Protein AF-Q4A7V7-F1 (afdb_monomer_lite)

Foldseek 3Di:
DDDDDPVVVVVVVCVVCVVVVVVVVVVVVVVVVDPVQQDPVQKAWPDWDWDWDFDDDPNDGPDIDIDIDIDMDGDRPPPDPPVLVVLVVVLLVQVLVLCCVPAVLEDEFEALQDQQQNQPAAWDDDDPPDDDDTGGSVVRRCCVVCVSCVVSVPPRDPPQVKDWAFFAAQSRHTAWIWIWGQRPPARDTDIGTSGRGRHYHYDYDPNQQPDDQVSQKHKHAGKFWFADPLLRDIFIDGWDWDFCQVVDPVSVVLQVVQVVCVVDPQQAEHEPGETETQFKIKIKGQHHPLLQKFKDKPNHTADDDNSMGIDIQGFQQVPDDPVGGDFKIKIKMWGFDADPPPRDGDHTRHMYIYMYGHNNFFWAKDWALLPDDVVPDVVLVLQADQFDADPVRDFDADPVRHTHGRPNYDPQQDNVRRKRKFKWWFFADPDLARRADAQDDPLAPTDTHIAIEIENQFKIAMATDPSRQPADKWKFKFFWDLVAQEHTDTDWDDDPPDPDGDDSHGDTDDHHHDSPRIDGDAGKMKMKIAHQDPVRHGDGHIHIYIYGHHNDDSSDDPVQPRNHPSIGRQCQALNNLLLVCCCCPVVVDDPVRSVPDDPRSSSSSSVVSSSVCCSVVVDDGPLLVLVVVQVLVQVLVVQQADDDDQADKDWDKDAPRSSLVRDDPLLCVLQVADPVGNIGTWIWHFSDCPPNKTWIDTPSCSSVVNPDIRIDHPRHHNVVVCVLLVQADEDELVVLLVVLLVVCCQQCLPDALVRSLVSSSVCSCVSRVDSQKDKDWDDPDSFKTKMFIDGNDSRYDYPDGIDIGGSVSSSVSSQSHYALCVLQPDLEDAQQQALAQVVSVVVVQVCSCVSSVNSDHDPPFKHWPDSCQRNVDNVQSQADADDPVDCPPADWRWIWMGTDSGHHIDTRTYHHYFNDRDQWPAQEQQPDALEEAEAADPDLVRVVVSCQVSVQVSVVVRVDHPPGFWDDDPSVVVVVCVLPDQKDKDWTATPGNSHDYIHIYMYGHPNVVPDPPDDDDDDDDDDDDDDDDDPPPPPPPVVVVVVVVVVVVVVVVVVVVVPPDD

pLDDT: mean 78.78, std 17.67, range [24.0, 97.44]

Secondary structure (DSSP, 8-state):
-----HHHHHHHHHHHHHHHHHHHHHHHHHHHSS-TT--GGGEEEEEEEEEEEEEEETTEEEEEEEEEEEEEEE-----SS-HHHHHHHHHHHHHHHHHHHHHTTEEEEEESS-STTGGGPPPPPS---SS-----HHHHHHHHHHHHHHHHHTSS------EEEEEE-TTS-EEEEEEEEE-TTT--EEEEEEES--EEEEEE-HHHHTS-HHHHEEEEEPEEEEEETTTTEEEEEEPP-EE-GGG-HHHHHHHHHHHHHHTTT---EEEEEEEEESS-EEEEEE--TT--EEEEETTEEPPEETTEEEEEE---TTS--TT----EEEEEEEEEEEPTTT--EEEEEEEEEEEEEE--S---EEEEETT--TTT-HHHHHHH-SB-B-TTSPBPB-TTSPBPBPTT--TTB-TTT--EEEEEEEE--TT-STT------TT-SS-EEEEEEEE-SS-EEEEE-GGGTT--EEEEEEEE-TT-SSS--BPSS--TT--STT-TT-EEE---SSGGGEE---EEEEEEEEEE-TTS-EEEEEEEEEEEESS--TTS-HHHH---TTEEEGGGSHHHHHHHHHHHHTS---HHHHHT--HHHHHHHHHHHHHHHHHHTSS--HHHHHHHHHHHHHHHHHHHH----TT-EEEEEEE-GGGGGTS-HHHHHHTT-BTTTTEEEEEEEEEE-GGGEEEEEETTGGGGT----EEEES---HHHHHHHHTT-EEE--HHHHHHHHHHHHHH-TT--HHHHHHHHHHHHHHHH--TTEEEEEEESSSSEEEEEEEES-TTEEES--EEEEEHHHHHHHHHHH--GGGG-S-SEEE-TT---HHHHHHHHHHHHHHHTTT---BTTTEEES-SHHHHT-TTTTSPEES-TT--TTS-EEEEEEEESSS--EEEEEEE-EES--SPPS-SBGGG----EEEE--SSHHHHHHHHHHHHHHHHHTTT--HHHHBPPP-HHHHHHHHTT-SEEEEEE-BSSTTSBS-EEEEEEEGGGGS---S------------------SSSHHHHHHHHHHHHHHHHHHHHHGGGS--

Structure (mmCIF, N/CA/C/O backbone):
data_AF-Q4A7V7-F1
#
_entry.id   AF-Q4A7V7-F1
#
loop_
_atom_site.group_PDB
_atom_site.id
_atom_site.type_symbol
_atom_site.label_atom_id
_atom_site.label_alt_id
_atom_site.label_comp_id
_atom_site.label_asym_id
_atom_site.label_entity_id
_atom_site.label_seq_id
_atom_site.pdbx_PDB_ins_code
_atom_site.Cartn_x
_atom_site.Cartn_y
_atom_site.Cartn_z
_atom_site.occupancy
_atom_site.B_iso_or_equiv
_atom_site.auth_seq_id
_atom_site.auth_comp_id
_atom_site.auth_asym_id
_atom_site.auth_atom_id
_atom_site.pdbx_PDB_model_num
ATOM 1 N N . MET A 1 1 ? 56.481 29.018 -35.036 1.00 24.80 1 MET A N 1
ATOM 2 C CA . MET A 1 1 ? 55.548 29.163 -36.170 1.00 24.80 1 MET A CA 1
ATOM 3 C C . MET A 1 1 ? 54.684 30.384 -35.885 1.00 24.80 1 MET A C 1
ATOM 5 O O . MET A 1 1 ? 53.950 30.374 -34.905 1.00 24.80 1 MET A O 1
ATOM 9 N N . TYR A 1 2 ? 54.881 31.466 -36.640 1.00 30.19 2 TYR A N 1
ATOM 10 C CA . TYR A 1 2 ? 54.043 32.669 -36.602 1.00 30.19 2 TYR A CA 1
ATOM 11 C C . TYR A 1 2 ? 52.671 32.312 -37.185 1.00 30.19 2 TYR A C 1
ATOM 13 O O . TYR A 1 2 ? 52.621 31.792 -38.295 1.00 30.19 2 TYR A O 1
ATOM 21 N N . ILE A 1 3 ? 51.576 32.587 -36.474 1.00 24.00 3 ILE A N 1
ATOM 22 C CA . ILE A 1 3 ? 50.233 32.568 -37.068 1.00 24.00 3 ILE A CA 1
ATOM 23 C C . ILE A 1 3 ? 49.526 33.865 -36.678 1.00 24.00 3 ILE A C 1
ATOM 25 O O . ILE A 1 3 ? 49.035 34.028 -35.562 1.00 24.00 3 ILE A O 1
ATOM 29 N N . GLN A 1 4 ? 49.498 34.795 -37.632 1.00 31.64 4 GLN A N 1
ATOM 30 C CA . GLN A 1 4 ? 48.499 35.852 -37.709 1.00 31.64 4 GLN A CA 1
ATOM 31 C C . GLN A 1 4 ? 47.147 35.216 -38.061 1.00 31.64 4 GLN A C 1
ATOM 33 O O . GLN A 1 4 ? 46.990 34.643 -39.134 1.00 31.64 4 GLN A O 1
ATOM 38 N N . SER A 1 5 ? 46.146 35.369 -37.196 1.00 28.97 5 SER A N 1
ATOM 39 C CA . SER A 1 5 ? 44.751 35.455 -37.638 1.00 28.97 5 SER A CA 1
ATOM 40 C C . SER A 1 5 ? 44.003 36.369 -36.663 1.00 28.97 5 SER A C 1
ATOM 42 O O . SER A 1 5 ? 43.702 35.991 -35.530 1.00 28.97 5 SER A O 1
ATOM 44 N N . SER A 1 6 ? 43.780 37.612 -37.079 1.00 28.45 6 SER A N 1
ATOM 45 C CA . SER A 1 6 ? 43.196 38.697 -36.279 1.00 28.45 6 SER A CA 1
ATOM 46 C C . SER A 1 6 ? 41.677 38.578 -36.072 1.00 28.45 6 SER A C 1
ATOM 48 O O . SER A 1 6 ? 41.122 39.313 -35.255 1.00 28.45 6 SER A O 1
ATOM 50 N N . ASP A 1 7 ? 41.008 37.636 -36.747 1.00 31.14 7 ASP A N 1
ATOM 51 C CA . ASP A 1 7 ? 39.552 37.440 -36.652 1.00 31.14 7 ASP A CA 1
ATOM 52 C C . ASP A 1 7 ? 39.119 36.324 -35.690 1.00 31.14 7 ASP A C 1
ATOM 54 O O . ASP A 1 7 ? 38.042 36.400 -35.091 1.00 31.14 7 ASP A O 1
ATOM 58 N N . TYR A 1 8 ? 39.965 35.315 -35.456 1.00 28.73 8 TYR A N 1
ATOM 59 C CA . TYR A 1 8 ? 39.674 34.281 -34.456 1.00 28.73 8 TYR A CA 1
ATOM 60 C C . TYR A 1 8 ? 39.905 34.781 -33.028 1.00 28.73 8 TYR A C 1
ATOM 62 O O . TYR A 1 8 ? 39.131 34.427 -32.136 1.00 28.73 8 TYR A O 1
ATOM 70 N N . SER A 1 9 ? 40.891 35.660 -32.807 1.00 31.16 9 SER A N 1
ATOM 71 C CA . SER A 1 9 ? 41.142 36.241 -31.483 1.00 31.16 9 SER A CA 1
ATOM 72 C C . SER A 1 9 ? 40.005 37.152 -31.030 1.00 31.16 9 SER A C 1
ATOM 74 O O . SER A 1 9 ? 39.637 37.087 -29.870 1.00 31.16 9 SER A O 1
ATOM 76 N N . LYS A 1 10 ? 39.360 37.915 -31.926 1.00 30.06 10 LYS A N 1
ATOM 77 C CA . LYS A 1 10 ? 38.232 38.791 -31.562 1.00 30.06 10 LYS A CA 1
ATOM 78 C C . LYS A 1 10 ? 36.984 38.017 -31.139 1.00 30.06 10 LYS A C 1
ATOM 80 O O . LYS A 1 10 ? 36.365 38.385 -30.147 1.00 30.06 10 LYS A O 1
ATOM 85 N N . LYS A 1 11 ? 36.609 36.932 -31.831 1.00 32.69 11 LYS A N 1
ATOM 86 C CA . LYS A 1 11 ? 35.465 36.092 -31.411 1.00 32.69 11 LYS A CA 1
ATOM 87 C C . LYS A 1 11 ? 35.755 35.318 -30.121 1.00 32.69 11 LYS A C 1
ATOM 89 O O . LYS A 1 11 ? 34.858 35.198 -29.288 1.00 32.69 11 LYS A O 1
ATOM 94 N N . TYR A 1 12 ? 36.992 34.856 -29.925 1.00 34.94 12 TYR A N 1
ATOM 95 C CA . TYR A 1 12 ? 37.425 34.232 -28.670 1.00 34.94 12 TYR A CA 1
ATOM 96 C C . TYR A 1 12 ? 37.550 35.234 -27.518 1.00 34.94 12 TYR A C 1
ATOM 98 O O . TYR A 1 12 ? 37.150 34.903 -26.408 1.00 34.94 12 TYR A O 1
ATOM 106 N N . ASP A 1 13 ? 38.009 36.462 -27.765 1.00 33.41 13 ASP A N 1
ATOM 107 C CA . ASP A 1 13 ? 38.054 37.536 -26.770 1.00 33.41 13 ASP A CA 1
ATOM 108 C C . ASP A 1 13 ? 36.654 37.996 -26.396 1.00 33.41 13 ASP A C 1
ATOM 110 O O . ASP A 1 13 ? 36.409 38.234 -25.223 1.00 33.41 13 ASP A O 1
ATOM 114 N N . ILE A 1 14 ? 35.712 38.071 -27.343 1.00 36.62 14 ILE A N 1
ATOM 115 C CA . ILE A 1 14 ? 34.296 38.353 -27.057 1.00 36.62 14 ILE A CA 1
ATOM 116 C C . ILE A 1 14 ? 33.673 37.209 -26.245 1.00 36.62 14 ILE A C 1
ATOM 118 O O . ILE A 1 14 ? 32.907 37.469 -25.321 1.00 36.62 14 ILE A O 1
ATOM 122 N N . PHE A 1 15 ? 34.022 35.950 -26.533 1.00 38.56 15 PHE A N 1
ATOM 123 C CA . PHE A 1 15 ? 33.577 34.783 -25.764 1.00 38.56 15 PHE A CA 1
ATOM 124 C C . PHE A 1 15 ? 34.173 34.764 -24.349 1.00 38.56 15 PHE A C 1
ATOM 126 O O . PHE A 1 15 ? 33.446 34.573 -23.375 1.00 38.56 15 PHE A O 1
ATOM 133 N N . TYR A 1 16 ? 35.475 35.030 -24.215 1.00 38.84 16 TYR A N 1
ATOM 134 C CA . TYR A 1 16 ? 36.177 35.091 -22.936 1.00 38.84 16 TYR A CA 1
ATOM 135 C C . TYR A 1 16 ? 35.726 36.300 -22.117 1.00 38.84 16 TYR A C 1
ATOM 137 O O . TYR A 1 16 ? 35.453 36.132 -20.935 1.00 38.84 16 TYR A O 1
ATOM 145 N N . LYS A 1 17 ? 35.538 37.482 -22.727 1.00 41.50 17 LYS A N 1
ATOM 146 C CA . LYS A 1 17 ? 34.880 38.639 -22.092 1.00 41.50 17 LYS A CA 1
ATOM 147 C C . LYS A 1 17 ? 33.462 38.294 -21.684 1.00 41.50 17 LYS A C 1
ATOM 149 O O . LYS A 1 17 ? 33.119 38.521 -20.544 1.00 41.50 17 LYS A O 1
ATOM 154 N N . GLY A 1 18 ? 32.659 37.684 -22.550 1.00 43.47 18 GLY A N 1
ATOM 155 C CA . GLY A 1 18 ? 31.271 37.346 -22.239 1.00 43.47 18 GLY A CA 1
ATOM 156 C C . GLY A 1 18 ? 31.139 36.370 -21.067 1.00 43.47 18 GLY A C 1
ATOM 157 O O . GLY A 1 18 ? 30.303 36.573 -20.189 1.00 43.47 18 GLY A O 1
ATOM 158 N N . VAL A 1 19 ? 31.983 35.335 -21.008 1.00 42.47 19 VAL A N 1
ATOM 159 C CA . VAL A 1 19 ? 32.025 34.375 -19.890 1.00 42.47 19 VAL A CA 1
ATOM 160 C C . VAL A 1 19 ? 32.628 35.014 -18.637 1.00 42.47 19 VAL A C 1
ATOM 162 O O . VAL A 1 19 ? 32.078 34.845 -17.552 1.00 42.47 19 VAL A O 1
ATOM 165 N N . LYS A 1 20 ? 33.710 35.788 -18.771 1.00 44.12 20 LYS A N 1
ATOM 166 C CA . LYS A 1 20 ? 34.354 36.523 -17.674 1.00 44.12 20 LYS A CA 1
ATOM 167 C C . LYS A 1 20 ? 33.417 37.564 -17.072 1.00 44.12 20 LYS A C 1
ATOM 169 O O . LYS A 1 20 ? 33.302 37.612 -15.860 1.00 44.12 20 LYS A O 1
ATOM 174 N N . ASP A 1 21 ? 32.720 38.341 -17.885 1.00 48.75 21 ASP A N 1
ATOM 175 C CA . ASP A 1 21 ? 31.777 39.371 -17.458 1.00 48.75 21 ASP A CA 1
ATOM 176 C C . ASP A 1 21 ? 30.540 38.724 -16.835 1.00 48.75 21 ASP A C 1
ATOM 178 O O . ASP A 1 21 ? 30.074 39.190 -15.802 1.00 48.75 21 ASP A O 1
ATOM 182 N N . LYS A 1 22 ? 30.051 37.589 -17.362 1.00 47.59 22 LYS A N 1
ATOM 183 C CA . LYS A 1 22 ? 28.990 36.806 -16.703 1.00 47.59 22 LYS A CA 1
ATOM 184 C C . LYS A 1 22 ? 29.442 36.196 -15.374 1.00 47.59 22 LYS A C 1
ATOM 186 O O . LYS A 1 22 ? 28.662 36.215 -14.430 1.00 47.59 22 LYS A O 1
ATOM 191 N N . LEU A 1 23 ? 30.680 35.709 -15.260 1.00 46.06 23 LEU A N 1
ATOM 192 C CA . LEU A 1 23 ? 31.244 35.197 -14.004 1.00 46.06 23 LEU A CA 1
ATOM 193 C C . LEU A 1 23 ? 31.496 36.320 -12.993 1.00 46.06 23 LEU A C 1
ATOM 195 O O . LEU A 1 23 ? 31.146 36.175 -11.829 1.00 46.06 23 LEU A O 1
ATOM 199 N N . ILE A 1 24 ? 32.048 37.455 -13.426 1.00 49.84 24 ILE A N 1
ATOM 200 C CA . ILE A 1 24 ? 32.233 38.655 -12.601 1.00 49.84 24 ILE A CA 1
ATOM 201 C C . ILE A 1 24 ? 30.874 39.162 -12.130 1.00 49.84 24 ILE A C 1
ATOM 203 O O . ILE A 1 24 ? 30.722 39.420 -10.944 1.00 49.84 24 ILE A O 1
ATOM 207 N N . ASN A 1 25 ? 29.876 39.237 -13.012 1.00 49.22 25 ASN A N 1
ATOM 208 C CA . ASN A 1 25 ? 28.517 39.625 -12.646 1.00 49.22 25 ASN A CA 1
ATOM 209 C C . ASN A 1 25 ? 27.863 38.599 -11.718 1.00 49.22 25 ASN A C 1
ATOM 211 O O . ASN A 1 25 ? 27.176 39.001 -10.789 1.00 49.22 25 ASN A O 1
ATOM 215 N N . PHE A 1 26 ? 28.109 37.300 -11.899 1.00 48.81 26 PHE A N 1
ATOM 216 C CA . PHE A 1 26 ? 27.651 36.254 -10.984 1.00 48.81 26 PHE A CA 1
ATOM 217 C C . PHE A 1 26 ? 28.272 36.416 -9.589 1.00 48.81 26 PHE A C 1
ATOM 219 O O . PHE A 1 26 ? 27.541 36.528 -8.607 1.00 48.81 26 PHE A O 1
ATOM 226 N N . PHE A 1 27 ? 29.598 36.543 -9.482 1.00 50.28 27 PHE A N 1
ATOM 227 C CA . PHE A 1 27 ? 30.282 36.763 -8.202 1.00 50.28 27 PHE A CA 1
ATOM 228 C C . PHE A 1 27 ? 29.960 38.130 -7.574 1.00 50.28 27 PHE A C 1
ATOM 230 O O . PHE A 1 27 ? 29.838 38.233 -6.355 1.00 50.28 27 PHE A O 1
ATOM 237 N N . ALA A 1 28 ? 29.761 39.174 -8.380 1.00 49.41 28 ALA A N 1
ATOM 238 C CA . ALA A 1 28 ? 29.297 40.480 -7.917 1.00 49.41 28 ALA A CA 1
ATOM 239 C C . ALA A 1 28 ? 27.832 40.429 -7.459 1.00 49.41 28 ALA A C 1
ATOM 241 O O . ALA A 1 28 ? 27.486 41.067 -6.470 1.00 49.41 28 ALA A O 1
ATOM 242 N N . SER A 1 29 ? 26.981 39.633 -8.113 1.00 45.78 29 SER A N 1
ATOM 243 C CA . SER A 1 29 ? 25.596 39.404 -7.688 1.00 45.78 29 SER A CA 1
ATOM 244 C C . SER A 1 29 ? 25.515 38.578 -6.403 1.00 45.78 29 SER A C 1
ATOM 246 O O . SER A 1 29 ? 24.696 38.902 -5.557 1.00 45.78 29 SER A O 1
ATOM 248 N N . LEU A 1 30 ? 26.418 37.609 -6.194 1.00 46.41 30 LEU A N 1
ATOM 249 C CA . LEU A 1 30 ? 26.600 36.891 -4.922 1.00 46.41 30 LEU A CA 1
ATOM 250 C C . LEU A 1 30 ? 27.060 37.821 -3.793 1.00 46.41 30 LEU A C 1
ATOM 252 O O . LEU A 1 30 ? 26.649 37.663 -2.650 1.00 46.41 30 LEU A O 1
ATOM 256 N N . LYS A 1 31 ? 27.905 38.807 -4.114 1.00 43.72 31 LYS A N 1
ATOM 257 C CA . LYS A 1 31 ? 28.346 39.839 -3.167 1.00 43.72 31 LYS A CA 1
ATOM 258 C C . LYS A 1 31 ? 27.239 40.857 -2.852 1.00 43.72 31 LYS A C 1
ATOM 260 O O . LYS A 1 31 ? 27.171 41.347 -1.731 1.00 43.72 31 LYS A O 1
ATOM 265 N N . ASN A 1 32 ? 26.380 41.164 -3.826 1.00 39.84 32 ASN A N 1
ATOM 266 C CA . ASN A 1 32 ? 25.289 42.139 -3.706 1.00 39.84 32 ASN A CA 1
ATOM 267 C C . ASN A 1 32 ? 23.945 41.520 -3.279 1.00 39.84 32 ASN A C 1
ATOM 269 O O . ASN A 1 32 ? 23.017 42.259 -2.944 1.00 39.84 32 ASN A O 1
ATOM 273 N N . SER A 1 33 ? 23.806 40.188 -3.281 1.00 41.38 33 SER A N 1
ATOM 274 C CA . SER A 1 33 ? 22.661 39.498 -2.690 1.00 41.38 33 SER A CA 1
ATOM 275 C C . SER A 1 33 ? 22.769 39.639 -1.176 1.00 41.38 33 SER A C 1
ATOM 277 O O . SER A 1 33 ? 23.473 38.874 -0.524 1.00 41.38 33 SER A O 1
ATOM 279 N N . LYS A 1 34 ? 22.136 40.693 -0.660 1.00 35.31 34 LYS A N 1
ATOM 280 C CA . LYS A 1 34 ? 22.097 41.133 0.738 1.00 35.31 34 LYS A CA 1
ATOM 281 C C . LYS A 1 34 ? 22.067 39.973 1.744 1.00 35.31 34 LYS A C 1
ATOM 283 O O . LYS A 1 34 ? 21.003 39.487 2.106 1.00 35.31 34 LYS A O 1
ATOM 288 N N . ASN A 1 35 ? 23.241 39.580 2.218 1.00 40.31 35 ASN A N 1
ATOM 289 C CA . ASN A 1 35 ? 23.452 38.931 3.503 1.00 40.31 35 ASN A CA 1
ATOM 290 C C . ASN A 1 35 ? 24.679 39.625 4.095 1.00 40.31 35 ASN A C 1
ATOM 292 O O . ASN A 1 35 ? 25.817 39.236 3.849 1.00 40.31 35 ASN A O 1
ATOM 296 N N . GLU A 1 36 ? 24.437 40.714 4.822 1.00 40.16 36 GLU A N 1
ATOM 297 C CA . GLU A 1 36 ? 25.453 41.627 5.370 1.00 40.16 36 GLU A CA 1
ATOM 298 C C . GLU A 1 36 ? 26.390 40.975 6.415 1.00 40.16 36 GLU A C 1
ATOM 300 O O . GLU A 1 36 ? 27.286 41.632 6.932 1.00 40.16 36 GLU A O 1
ATOM 305 N N . ASN A 1 37 ? 26.267 39.666 6.669 1.00 40.72 37 ASN A N 1
ATOM 306 C CA . ASN A 1 37 ? 27.001 38.945 7.716 1.00 40.72 37 ASN A CA 1
ATOM 307 C C . ASN A 1 37 ? 28.133 38.025 7.215 1.00 40.72 37 ASN A C 1
ATOM 309 O O . ASN A 1 37 ? 28.748 37.317 8.013 1.00 40.72 37 ASN A O 1
ATOM 313 N N . TRP A 1 38 ? 28.447 37.991 5.917 1.00 41.75 38 TRP A N 1
ATOM 314 C CA . TRP A 1 38 ? 29.523 37.127 5.413 1.00 41.75 38 TRP A CA 1
ATOM 315 C C . TRP A 1 38 ? 30.890 37.812 5.504 1.00 41.75 38 TRP A C 1
ATOM 317 O O . TRP A 1 38 ? 31.289 38.566 4.616 1.00 41.75 38 TRP A O 1
ATOM 327 N N . LYS A 1 39 ? 31.674 37.498 6.544 1.00 43.84 39 LYS A N 1
ATOM 328 C CA . LYS A 1 39 ? 33.116 37.784 6.514 1.00 43.84 39 LYS A CA 1
ATOM 329 C C . LYS A 1 39 ? 33.767 36.905 5.437 1.00 43.84 39 LYS A C 1
ATOM 331 O O . LYS A 1 39 ? 33.732 35.678 5.522 1.00 43.84 39 LYS A O 1
ATOM 336 N N . LEU A 1 40 ? 34.419 37.532 4.451 1.00 40.91 40 LEU A N 1
ATOM 337 C CA . LEU A 1 40 ? 35.132 36.883 3.330 1.00 40.91 40 LEU A CA 1
ATOM 338 C C . LEU A 1 40 ? 36.132 35.782 3.749 1.00 40.91 40 LEU A C 1
ATOM 340 O O . LEU A 1 40 ? 36.491 34.940 2.928 1.00 40.91 40 LEU A O 1
ATOM 344 N N . ASN A 1 41 ? 36.564 35.766 5.013 1.00 42.16 41 ASN A N 1
ATOM 345 C CA . ASN A 1 41 ? 37.508 34.788 5.555 1.00 42.16 41 ASN A CA 1
ATOM 346 C C . ASN A 1 41 ? 36.915 33.376 5.763 1.00 42.16 41 ASN A C 1
ATOM 348 O O . ASN A 1 41 ? 37.692 32.429 5.867 1.00 42.16 41 ASN A O 1
ATOM 352 N N . ASN A 1 42 ? 35.585 33.204 5.743 1.00 47.56 42 ASN A N 1
ATOM 353 C CA . ASN A 1 42 ? 34.923 31.902 5.956 1.00 47.56 42 ASN A CA 1
ATOM 354 C C . ASN A 1 42 ? 34.318 31.287 4.680 1.00 47.56 42 ASN A C 1
ATOM 356 O O . ASN A 1 42 ? 33.557 30.320 4.739 1.00 47.56 42 ASN A O 1
ATOM 360 N N . PHE A 1 43 ? 34.662 31.837 3.515 1.00 49.53 43 PHE A N 1
ATOM 361 C CA . PHE A 1 43 ? 34.261 31.325 2.209 1.00 49.53 43 PHE A CA 1
ATOM 362 C C . PHE A 1 43 ? 35.359 30.419 1.629 1.00 49.53 43 PHE A C 1
ATOM 364 O O . PHE A 1 43 ? 36.494 30.853 1.409 1.00 49.53 43 PHE A O 1
ATOM 371 N N . ARG A 1 44 ? 35.031 29.157 1.341 1.00 51.44 44 ARG A N 1
ATOM 372 C CA . ARG A 1 44 ? 35.903 28.200 0.651 1.00 51.44 44 ARG A CA 1
ATOM 373 C C . ARG A 1 44 ? 35.232 27.700 -0.621 1.00 51.44 44 ARG A C 1
ATOM 375 O O . ARG A 1 44 ? 34.269 26.947 -0.577 1.00 51.44 44 ARG A O 1
ATOM 382 N N . LEU A 1 45 ? 35.790 28.064 -1.770 1.00 51.44 45 LEU A N 1
ATOM 383 C CA . LEU A 1 45 ? 35.456 27.426 -3.041 1.00 51.44 45 LEU A CA 1
ATOM 384 C C . LEU A 1 45 ? 36.131 26.047 -3.081 1.00 51.44 45 LEU A C 1
ATOM 386 O O . LEU A 1 45 ? 37.356 25.965 -3.094 1.00 51.44 45 LEU A O 1
ATOM 390 N N . HIS A 1 46 ? 35.339 24.979 -3.047 1.00 51.06 46 HIS A N 1
ATOM 391 C CA . HIS A 1 46 ? 35.826 23.599 -3.065 1.00 51.06 46 HIS A CA 1
ATOM 392 C C . HIS A 1 46 ? 36.097 23.103 -4.475 1.00 51.06 46 HIS A C 1
ATOM 394 O O . HIS A 1 46 ? 37.085 22.415 -4.710 1.00 51.06 46 HIS A O 1
ATOM 400 N N . ASN A 1 47 ? 35.200 23.425 -5.402 1.00 51.47 47 ASN A N 1
ATOM 401 C CA . ASN A 1 47 ? 35.289 22.966 -6.774 1.00 51.47 47 ASN A CA 1
ATOM 402 C C . ASN A 1 47 ? 34.718 24.034 -7.704 1.00 51.47 47 ASN A C 1
ATOM 404 O O . ASN A 1 47 ? 33.711 24.662 -7.386 1.00 51.47 47 ASN A O 1
ATOM 408 N N . PHE A 1 48 ? 35.356 24.226 -8.849 1.00 49.84 48 PHE A N 1
ATOM 409 C CA . PHE A 1 48 ? 34.854 25.054 -9.931 1.00 49.84 48 PHE A CA 1
ATOM 410 C C . PHE A 1 48 ? 35.035 24.260 -11.216 1.00 49.84 48 PHE A C 1
ATOM 412 O O . PHE A 1 48 ? 36.160 23.983 -11.627 1.00 49.84 48 PHE A O 1
ATOM 419 N N . GLN A 1 49 ? 33.926 23.859 -11.819 1.00 49.31 49 GLN A N 1
ATOM 420 C CA . GLN A 1 49 ? 33.892 23.087 -13.048 1.00 49.31 49 GLN A CA 1
ATOM 421 C C . GLN A 1 49 ? 33.284 23.936 -14.150 1.00 49.31 49 GLN A C 1
ATOM 423 O O . GLN A 1 49 ? 32.344 24.701 -13.941 1.00 49.31 49 GLN A O 1
ATOM 428 N N . LEU A 1 50 ? 33.839 23.802 -15.347 1.00 47.66 50 LEU A N 1
ATOM 429 C CA . LEU A 1 50 ? 33.362 24.517 -16.513 1.00 47.66 50 LEU A CA 1
ATOM 430 C C . LEU A 1 50 ? 33.208 23.511 -17.648 1.00 47.66 50 LEU A C 1
ATOM 432 O O . LEU A 1 50 ? 34.183 23.062 -18.244 1.00 47.66 50 LEU A O 1
ATOM 436 N N . ASN A 1 51 ? 31.965 23.114 -17.886 1.00 48.12 51 ASN A N 1
ATOM 437 C CA . ASN A 1 51 ? 31.594 22.124 -18.881 1.00 48.12 51 ASN A CA 1
ATOM 438 C C . ASN A 1 51 ? 31.189 22.831 -20.172 1.00 48.12 51 ASN A C 1
ATOM 440 O O . ASN A 1 51 ? 30.340 23.724 -20.170 1.00 48.12 51 ASN A O 1
ATOM 444 N N . PHE A 1 52 ? 31.766 22.403 -21.288 1.00 47.25 52 PHE A N 1
ATOM 445 C CA . PHE A 1 52 ? 31.409 22.895 -22.612 1.00 47.25 52 PHE A CA 1
ATOM 446 C C . PHE A 1 52 ? 30.638 21.808 -23.351 1.00 47.25 52 PHE A C 1
ATOM 448 O O . PHE A 1 52 ? 31.155 20.723 -23.598 1.00 47.25 52 PHE A O 1
ATOM 455 N N . GLN A 1 53 ? 29.399 22.104 -23.714 1.00 52.69 53 GLN A N 1
ATOM 456 C CA . GLN A 1 53 ? 28.615 21.300 -24.640 1.00 52.69 53 GLN A CA 1
ATOM 457 C C . GLN A 1 53 ? 28.605 22.007 -25.986 1.00 52.69 53 GLN A C 1
ATOM 459 O O . GLN A 1 53 ? 28.439 23.225 -26.047 1.00 52.69 53 GLN A O 1
ATOM 464 N N . TYR A 1 54 ? 28.756 21.264 -27.073 1.00 45.66 54 TYR A N 1
ATOM 465 C CA . TYR A 1 54 ? 28.669 21.833 -28.407 1.00 45.66 54 TYR A CA 1
ATOM 466 C C . TYR A 1 54 ? 27.860 20.932 -29.331 1.00 45.66 54 TYR A C 1
ATOM 468 O O . TYR A 1 54 ? 27.870 19.711 -29.205 1.00 45.66 54 TYR A O 1
ATOM 476 N N . THR A 1 55 ? 27.120 21.552 -30.243 1.00 46.94 55 THR A N 1
ATOM 477 C CA . THR A 1 55 ? 26.392 20.860 -31.306 1.00 46.94 55 THR A CA 1
ATOM 478 C C . THR A 1 55 ? 27.153 21.066 -32.598 1.00 46.94 55 THR A C 1
ATOM 480 O O . THR A 1 55 ? 27.433 22.207 -32.971 1.00 46.94 55 THR A O 1
ATOM 483 N N . VAL A 1 56 ? 27.484 19.969 -33.273 1.00 41.34 56 VAL A N 1
ATOM 484 C CA . VAL A 1 56 ? 28.096 19.994 -34.600 1.00 41.34 56 VAL A CA 1
ATOM 485 C C . VAL A 1 56 ? 27.018 19.679 -35.625 1.00 41.34 56 VAL A C 1
ATOM 487 O O . VAL A 1 56 ? 26.327 18.671 -35.508 1.00 41.34 56 VAL A O 1
ATOM 490 N N . LYS A 1 57 ? 26.864 20.545 -36.624 1.00 45.31 57 LYS A N 1
ATOM 491 C CA . LYS A 1 57 ? 26.062 20.272 -37.819 1.00 45.31 57 LYS A CA 1
ATOM 492 C C . LYS A 1 57 ? 26.919 20.602 -39.034 1.00 45.31 57 LYS A C 1
ATOM 494 O O . LYS A 1 57 ? 27.507 21.682 -39.083 1.00 45.31 57 LYS A O 1
ATOM 499 N N . ASN A 1 58 ? 27.018 19.671 -39.979 1.00 52.03 58 ASN A N 1
ATOM 500 C CA . ASN A 1 58 ? 27.857 19.784 -41.178 1.00 52.03 58 ASN A CA 1
ATOM 501 C C . ASN A 1 58 ? 29.311 20.163 -40.824 1.00 52.03 58 ASN A C 1
ATOM 503 O O . ASN A 1 58 ? 29.854 21.140 -41.344 1.00 52.03 58 ASN A O 1
ATOM 507 N N . SER A 1 59 ? 29.903 19.462 -39.850 1.00 40.97 59 SER A N 1
ATOM 508 C CA . SER A 1 59 ? 31.286 19.686 -39.386 1.00 40.97 59 SER A CA 1
ATOM 509 C C . SER A 1 59 ? 31.587 21.092 -38.845 1.00 40.97 59 SER A C 1
ATOM 511 O O . SER A 1 59 ? 32.745 21.453 -38.640 1.00 40.97 59 SER A O 1
ATOM 513 N N . LYS A 1 60 ? 30.557 21.901 -38.575 1.00 40.00 60 LYS A N 1
ATOM 514 C CA . LYS A 1 60 ? 30.676 23.210 -37.930 1.00 40.00 60 LYS A CA 1
ATOM 515 C C . LYS A 1 60 ? 29.985 23.172 -36.582 1.00 40.00 60 LYS A C 1
ATOM 517 O O . LYS A 1 60 ? 28.869 22.672 -36.453 1.00 40.00 60 LYS A O 1
ATOM 522 N N . ILE A 1 61 ? 30.638 23.740 -35.574 1.00 44.38 61 ILE A N 1
ATOM 523 C CA . ILE A 1 61 ? 29.999 23.965 -34.284 1.00 44.38 61 ILE A CA 1
ATOM 524 C C . ILE A 1 61 ? 28.925 25.039 -34.483 1.00 44.38 61 ILE A C 1
ATOM 526 O O . ILE A 1 61 ? 29.239 26.207 -34.703 1.00 44.38 61 ILE A O 1
ATOM 530 N N . THR A 1 62 ? 27.656 24.644 -34.433 1.00 46.28 62 THR A N 1
ATOM 531 C CA . THR A 1 62 ? 26.513 25.552 -34.609 1.00 46.28 62 THR A CA 1
ATOM 532 C C . THR A 1 62 ? 25.998 26.108 -33.292 1.00 46.28 62 THR A C 1
ATOM 534 O O . THR A 1 62 ? 25.319 27.133 -33.276 1.00 46.28 62 THR A O 1
ATOM 537 N N . LYS A 1 63 ? 26.317 25.452 -32.175 1.00 45.12 63 LYS A N 1
ATOM 538 C CA . LYS A 1 63 ? 25.916 25.879 -30.836 1.00 45.12 63 LYS A CA 1
ATOM 539 C C . LYS A 1 63 ? 26.995 25.497 -29.839 1.00 45.12 63 LYS A C 1
ATOM 541 O O . LYS A 1 63 ? 27.456 24.362 -29.856 1.00 45.12 63 LYS A O 1
ATOM 546 N N . ILE A 1 64 ? 27.361 26.423 -28.959 1.00 45.72 64 ILE A N 1
ATOM 547 C CA . ILE A 1 64 ? 28.204 26.164 -27.788 1.00 45.72 64 ILE A CA 1
ATOM 548 C C . ILE A 1 64 ? 27.397 26.579 -26.563 1.00 45.72 64 ILE A C 1
ATOM 550 O O . ILE A 1 64 ? 26.917 27.709 -26.482 1.00 45.72 64 ILE A O 1
ATOM 554 N N . LYS A 1 65 ? 27.225 25.657 -25.622 1.00 47.59 65 LYS A N 1
ATOM 555 C CA . LYS A 1 65 ? 26.633 25.887 -24.309 1.00 47.59 65 LYS A CA 1
ATOM 556 C C . LYS A 1 65 ? 27.733 25.701 -23.272 1.00 47.59 65 LYS A C 1
ATOM 558 O O . LYS A 1 65 ? 28.289 24.617 -23.136 1.00 47.59 65 LYS A O 1
ATOM 563 N N . THR A 1 66 ? 28.029 26.763 -22.538 1.00 47.56 66 THR A N 1
ATOM 564 C CA . THR A 1 66 ? 28.971 26.727 -21.418 1.00 47.56 66 THR A CA 1
ATOM 565 C C . THR A 1 66 ? 28.180 26.625 -20.125 1.00 47.56 66 THR A C 1
ATOM 567 O O . THR A 1 66 ? 27.304 27.451 -19.870 1.00 47.56 66 THR A O 1
ATOM 570 N N . ILE A 1 67 ? 28.485 25.621 -19.316 1.00 49.53 67 ILE A N 1
ATOM 571 C CA . ILE A 1 67 ? 27.910 25.412 -17.991 1.00 49.53 67 ILE A CA 1
ATOM 572 C C . ILE A 1 67 ? 29.049 25.601 -16.995 1.00 49.53 67 ILE A C 1
ATOM 574 O O . ILE A 1 67 ? 29.967 24.790 -16.949 1.00 49.53 67 ILE A O 1
ATOM 578 N N . ALA A 1 68 ? 29.007 26.679 -16.219 1.00 50.44 68 ALA A N 1
ATOM 579 C CA . ALA A 1 68 ? 29.916 26.873 -15.097 1.00 50.44 68 ALA A CA 1
ATOM 580 C C . ALA A 1 68 ? 29.202 26.442 -13.811 1.00 50.44 68 ALA A C 1
ATOM 582 O O . ALA A 1 68 ? 28.111 26.935 -13.523 1.00 50.44 68 ALA A O 1
ATOM 583 N N . SER A 1 69 ? 29.805 25.536 -13.051 1.00 50.50 69 SER A N 1
ATOM 584 C CA . SER A 1 69 ? 29.333 25.095 -11.741 1.00 50.50 69 SER A CA 1
ATOM 585 C C . SER A 1 69 ? 30.415 25.345 -10.698 1.00 50.50 69 SER A C 1
ATOM 587 O O . SER A 1 69 ? 31.604 25.133 -10.928 1.00 50.50 69 SER A O 1
ATOM 589 N N . ALA A 1 70 ? 30.009 25.839 -9.535 1.00 51.53 70 ALA A N 1
ATOM 590 C CA . ALA A 1 70 ? 30.912 26.183 -8.451 1.00 51.53 70 ALA A CA 1
ATOM 591 C C . ALA A 1 70 ? 30.342 25.633 -7.144 1.00 51.53 70 ALA A C 1
ATOM 593 O O . ALA A 1 70 ? 29.268 26.056 -6.721 1.00 51.53 70 ALA A O 1
ATOM 594 N N . ASN A 1 71 ? 31.069 24.729 -6.492 1.00 47.59 71 ASN A N 1
ATOM 595 C CA . ASN A 1 71 ? 30.745 24.271 -5.148 1.00 47.59 71 ASN A CA 1
ATOM 596 C C . ASN A 1 71 ? 31.559 25.096 -4.167 1.00 47.59 71 ASN A C 1
ATOM 598 O O . ASN A 1 71 ? 32.790 25.010 -4.144 1.00 47.59 71 ASN A O 1
ATOM 602 N N . TYR A 1 72 ? 30.879 25.879 -3.344 1.00 54.62 72 TYR A N 1
ATOM 603 C CA . TYR A 1 72 ? 31.498 26.628 -2.264 1.00 54.62 72 TYR A CA 1
ATOM 604 C C . TYR A 1 72 ? 30.881 26.211 -0.930 1.00 54.62 72 TYR A C 1
ATOM 606 O O . TYR A 1 72 ? 29.703 25.872 -0.864 1.00 54.62 72 TYR A O 1
ATOM 614 N N . SER A 1 73 ? 31.672 26.241 0.136 1.00 47.25 73 SER A N 1
ATOM 615 C CA . SER A 1 73 ? 31.152 26.373 1.489 1.00 47.25 73 SER A CA 1
ATOM 616 C C . SER A 1 73 ? 31.355 27.808 1.940 1.00 47.25 73 SER A C 1
ATOM 618 O O . SER A 1 73 ? 32.396 28.421 1.710 1.00 47.25 73 SER A O 1
ATOM 620 N N . ALA A 1 74 ? 30.337 28.360 2.574 1.00 48.78 74 ALA A N 1
ATOM 621 C CA . ALA A 1 74 ? 30.486 29.532 3.407 1.00 48.78 74 ALA A CA 1
ATOM 622 C C . ALA A 1 74 ? 30.101 29.074 4.807 1.00 48.78 74 ALA A C 1
ATOM 624 O O . ALA A 1 74 ? 28.966 28.652 5.024 1.00 48.78 74 ALA A O 1
ATOM 625 N N . GLN A 1 75 ? 31.055 29.080 5.730 1.00 41.84 75 GLN A N 1
ATOM 626 C CA . GLN A 1 75 ? 30.721 28.949 7.139 1.00 41.84 75 GLN A CA 1
ATOM 627 C C . GLN A 1 75 ? 30.268 30.330 7.605 1.00 41.84 75 GLN A C 1
ATOM 629 O O . GLN A 1 75 ? 31.050 31.281 7.604 1.00 41.84 75 GLN A O 1
ATOM 634 N N . GLU A 1 76 ? 29.015 30.461 8.034 1.00 42.12 76 GLU A N 1
ATOM 635 C CA . GLU A 1 76 ? 28.762 31.471 9.057 1.00 42.12 76 GLU A CA 1
ATOM 636 C C . GLU A 1 76 ? 29.727 31.175 10.204 1.00 42.12 76 GLU A C 1
ATOM 638 O O . GLU A 1 76 ? 30.000 30.010 10.508 1.00 42.12 76 GLU A O 1
ATOM 643 N N . GLU A 1 77 ? 30.334 32.220 10.762 1.00 39.12 77 GLU A N 1
ATOM 644 C CA . GLU A 1 77 ? 31.138 32.095 11.969 1.00 39.12 77 GLU A CA 1
ATOM 645 C C . GLU A 1 77 ? 30.173 31.565 13.039 1.00 39.12 77 GLU A C 1
ATOM 647 O O . GLU A 1 77 ? 29.439 32.329 13.662 1.00 39.12 77 GLU A O 1
ATOM 652 N N . VAL A 1 78 ? 30.073 30.236 13.172 1.00 40.69 78 VAL A N 1
ATOM 653 C CA . VAL A 1 78 ? 29.379 29.600 14.282 1.00 40.69 78 VAL A CA 1
ATOM 654 C C . VAL A 1 78 ? 30.265 29.922 15.462 1.00 40.69 78 VAL A C 1
ATOM 656 O O . VAL A 1 78 ? 31.230 29.219 15.759 1.00 40.69 78 VAL A O 1
ATOM 659 N N . ILE A 1 79 ? 29.964 31.066 16.067 1.00 38.28 79 ILE A N 1
ATOM 660 C CA . ILE A 1 79 ? 30.347 31.410 17.420 1.00 38.28 79 ILE A CA 1
ATOM 661 C C . ILE A 1 79 ? 30.143 30.119 18.218 1.00 38.28 79 ILE A C 1
ATOM 663 O O . ILE A 1 79 ? 29.034 29.582 18.248 1.00 38.28 79 ILE A O 1
ATOM 667 N N . SER A 1 80 ? 31.260 29.561 18.698 1.00 45.09 80 SER A N 1
ATOM 668 C CA . SER A 1 80 ? 31.389 28.675 19.859 1.00 45.09 80 SER A CA 1
ATOM 669 C C . SER A 1 80 ? 30.060 28.190 20.438 1.00 45.09 80 SER A C 1
ATOM 671 O O . SER A 1 80 ? 29.324 29.053 20.891 1.00 45.09 80 SER A O 1
ATOM 673 N N . LYS A 1 81 ? 29.779 26.873 20.494 1.00 52.69 81 LYS A N 1
ATOM 674 C CA . LYS A 1 81 ? 28.623 26.288 21.222 1.00 52.69 81 LYS A CA 1
ATOM 675 C C . LYS A 1 81 ? 27.399 27.212 21.231 1.00 52.69 81 LYS A C 1
ATOM 677 O O . LYS A 1 81 ? 27.258 28.034 22.132 1.00 52.69 81 LYS A O 1
ATOM 682 N N . ASN A 1 82 ? 26.526 27.104 20.231 1.00 66.19 82 ASN A N 1
ATOM 683 C CA . ASN A 1 82 ? 25.336 27.947 20.174 1.00 66.19 82 ASN A CA 1
ATOM 684 C C . ASN A 1 82 ? 24.496 27.742 21.447 1.00 66.19 82 ASN A C 1
ATOM 686 O O . ASN A 1 82 ? 23.746 26.776 21.565 1.00 66.19 82 ASN A O 1
ATOM 690 N N . GLU A 1 83 ? 24.646 28.655 22.407 1.00 74.69 83 GLU A N 1
ATOM 691 C CA . GLU A 1 83 ? 24.130 28.510 23.767 1.00 74.69 83 GLU A CA 1
ATOM 692 C C . GLU A 1 83 ? 22.603 28.362 23.765 1.00 74.69 83 GLU A C 1
ATOM 694 O O . GLU A 1 83 ? 22.042 27.659 24.601 1.00 74.69 83 GLU A O 1
ATOM 699 N N . LYS A 1 84 ? 21.922 28.961 22.775 1.00 79.31 84 LYS A N 1
ATOM 700 C CA . LYS A 1 84 ? 20.474 28.816 22.572 1.00 79.31 84 LYS A CA 1
ATOM 701 C C . LYS A 1 84 ? 20.085 27.390 22.173 1.00 79.31 84 LYS A C 1
ATOM 703 O O . LYS A 1 84 ? 19.056 26.905 22.639 1.00 79.31 84 LYS A O 1
ATOM 708 N N . ILE A 1 85 ? 20.892 26.727 21.341 1.00 79.75 85 ILE A N 1
ATOM 709 C CA . ILE A 1 85 ? 20.692 25.326 20.939 1.00 79.75 85 ILE A CA 1
ATOM 710 C C . ILE A 1 85 ? 21.047 24.376 22.079 1.00 79.75 85 ILE A C 1
ATOM 712 O O . ILE A 1 85 ? 20.286 23.454 22.348 1.00 79.75 85 ILE A O 1
ATOM 716 N N . ASP A 1 86 ? 22.136 24.624 22.806 1.00 81.75 86 ASP A N 1
ATOM 717 C CA . ASP A 1 86 ? 22.494 23.811 23.974 1.00 81.75 86 ASP A CA 1
ATOM 718 C C . ASP A 1 86 ? 21.422 23.912 25.075 1.00 81.75 86 ASP A C 1
ATOM 720 O O . ASP A 1 86 ? 21.048 22.899 25.672 1.00 81.75 86 ASP A O 1
ATOM 724 N N . LYS A 1 87 ? 20.874 25.114 25.315 1.00 86.06 87 LYS A N 1
ATOM 725 C CA . LYS A 1 87 ? 19.726 25.330 26.215 1.00 86.06 87 LYS A CA 1
ATOM 726 C C . LYS A 1 87 ? 18.475 24.604 25.728 1.00 86.06 87 LYS A C 1
ATOM 728 O O . LYS A 1 87 ? 17.819 23.955 26.539 1.00 86.06 87 LYS A O 1
ATOM 733 N N . LEU A 1 88 ? 18.175 24.659 24.428 1.00 86.56 88 LEU A N 1
ATOM 734 C CA . LEU A 1 88 ? 17.043 23.941 23.845 1.00 86.56 88 LEU A CA 1
ATOM 735 C C . LEU A 1 88 ? 17.201 22.422 24.000 1.00 86.56 88 LEU A C 1
ATOM 737 O O . LEU A 1 88 ? 16.278 21.761 24.459 1.00 86.56 88 LEU A O 1
ATOM 741 N N . ASN A 1 89 ? 18.366 21.868 23.663 1.00 87.00 89 ASN A N 1
ATOM 742 C CA . ASN A 1 89 ? 18.627 20.432 23.767 1.00 87.00 89 ASN A CA 1
ATOM 743 C C . ASN A 1 89 ? 18.510 19.949 25.216 1.00 87.00 89 ASN A C 1
ATOM 745 O O . ASN A 1 89 ? 17.889 18.919 25.462 1.00 87.00 89 ASN A O 1
ATOM 749 N N . LYS A 1 90 ? 19.039 20.711 26.184 1.00 88.19 90 LYS A N 1
ATOM 750 C CA . LYS A 1 90 ? 18.856 20.422 27.616 1.00 88.19 90 LYS A CA 1
ATOM 751 C C . LYS A 1 90 ? 17.387 20.496 28.032 1.00 88.19 90 LYS A C 1
ATOM 753 O O . LYS A 1 90 ? 16.918 19.619 28.747 1.00 88.19 90 LYS A O 1
ATOM 758 N N . TYR A 1 91 ? 16.660 21.514 27.575 1.00 89.06 91 TYR A N 1
ATOM 759 C CA . TYR A 1 91 ? 15.231 21.671 27.845 1.00 89.06 91 TYR A CA 1
ATOM 760 C C . TYR A 1 91 ? 14.416 20.478 27.318 1.00 89.06 91 TYR A C 1
ATOM 762 O O . TYR A 1 91 ? 13.659 19.871 28.074 1.00 89.06 91 TYR A O 1
ATOM 770 N N . LEU A 1 92 ? 14.624 20.088 26.058 1.00 90.38 92 LEU A N 1
ATOM 771 C CA . LEU A 1 92 ? 13.938 18.953 25.435 1.00 90.38 92 LEU A CA 1
ATOM 772 C C . LEU A 1 92 ? 14.326 17.617 26.081 1.00 90.38 92 LEU A C 1
ATOM 774 O O . LEU A 1 92 ? 13.446 16.806 26.351 1.00 90.38 92 LEU A O 1
ATOM 778 N N . ALA A 1 93 ? 15.607 17.414 26.407 1.00 90.25 93 ALA A N 1
ATOM 779 C CA . ALA A 1 93 ? 16.066 16.220 27.118 1.00 90.25 93 ALA A CA 1
ATOM 780 C C . ALA A 1 93 ? 15.439 16.106 28.517 1.00 90.25 93 ALA A C 1
ATOM 782 O O . ALA A 1 93 ? 15.007 15.026 28.908 1.00 90.25 93 ALA A O 1
ATOM 783 N N . ASN A 1 94 ? 15.315 17.217 29.252 1.00 90.56 94 ASN A N 1
ATOM 784 C CA . ASN A 1 94 ? 14.641 17.232 30.552 1.00 90.56 94 ASN A CA 1
ATOM 785 C C . ASN A 1 94 ? 13.158 16.854 30.431 1.00 90.56 94 ASN A C 1
ATOM 787 O O . ASN A 1 94 ? 12.664 16.065 31.238 1.00 90.56 94 ASN A O 1
ATOM 791 N N . ILE A 1 95 ? 12.457 17.372 29.414 1.00 91.88 95 ILE A N 1
ATOM 792 C CA . ILE A 1 95 ? 11.069 16.978 29.148 1.00 91.88 95 ILE A CA 1
ATOM 793 C C . ILE A 1 95 ? 10.993 15.492 28.792 1.00 91.88 95 ILE A C 1
ATOM 795 O O . ILE A 1 95 ? 10.159 14.792 29.358 1.00 91.88 95 ILE A O 1
ATOM 799 N N . SER A 1 96 ? 11.867 15.003 27.907 1.00 92.75 96 SER A N 1
ATOM 800 C CA . SER A 1 96 ? 11.909 13.595 27.493 1.00 92.75 96 SER A CA 1
ATOM 801 C C . SER A 1 96 ? 12.111 12.658 28.681 1.00 92.75 96 SER A C 1
ATOM 803 O O . SER A 1 96 ? 11.318 11.745 28.890 1.00 92.75 96 SER A O 1
ATOM 805 N N . ASN A 1 97 ? 13.120 12.930 29.510 1.00 92.88 97 ASN A N 1
ATOM 806 C CA . ASN A 1 97 ? 13.429 12.119 30.685 1.00 92.88 97 ASN A CA 1
ATOM 807 C C . ASN A 1 97 ? 12.281 12.149 31.704 1.00 92.88 97 ASN A C 1
ATOM 809 O O . ASN A 1 97 ? 11.942 11.127 32.295 1.00 92.88 97 ASN A O 1
ATOM 813 N N . SER A 1 98 ? 11.648 13.313 31.902 1.00 93.69 98 SER A N 1
ATOM 814 C CA . SER A 1 98 ? 10.481 13.421 32.780 1.00 93.69 98 SER A CA 1
ATOM 815 C C . SER A 1 98 ? 9.266 12.677 32.225 1.00 93.69 98 SER A C 1
ATOM 817 O O . SER A 1 98 ? 8.528 12.070 32.999 1.00 93.69 98 SER A O 1
ATOM 819 N N . PHE A 1 99 ? 9.057 12.713 30.908 1.00 94.50 99 PHE A N 1
ATOM 820 C CA . PHE A 1 99 ? 7.979 11.992 30.238 1.00 94.50 99 PHE A CA 1
ATOM 821 C C . PHE A 1 99 ? 8.151 10.480 30.410 1.00 94.50 99 PHE A C 1
ATOM 823 O O . PHE A 1 99 ? 7.221 9.802 30.846 1.00 94.50 99 PHE A O 1
ATOM 830 N N . GLU A 1 100 ? 9.351 9.966 30.132 1.00 93.56 100 GLU A N 1
ATOM 831 C CA . GLU A 1 100 ? 9.680 8.547 30.273 1.00 93.56 100 GLU A CA 1
ATOM 832 C C . GLU A 1 100 ? 9.530 8.077 31.725 1.00 93.56 100 GLU A C 1
ATOM 834 O O . GLU A 1 100 ? 8.864 7.075 31.975 1.00 93.56 100 GLU A O 1
ATOM 839 N N . ALA A 1 101 ? 10.044 8.843 32.692 1.00 93.81 101 ALA A N 1
ATOM 840 C CA . ALA A 1 101 ? 9.918 8.512 34.109 1.00 93.81 101 ALA A CA 1
ATOM 841 C C . ALA A 1 101 ? 8.465 8.541 34.618 1.00 93.81 101 ALA A C 1
ATOM 843 O O . ALA A 1 101 ? 8.117 7.772 35.512 1.00 93.81 101 ALA A O 1
ATOM 844 N N . HIS A 1 102 ? 7.619 9.433 34.088 1.00 94.69 102 HIS A N 1
ATOM 845 C CA . HIS A 1 102 ? 6.242 9.592 34.562 1.00 94.69 102 HIS A CA 1
ATOM 846 C C . HIS A 1 102 ? 5.264 8.603 33.920 1.00 94.69 102 HIS A C 1
ATOM 848 O O . HIS A 1 102 ? 4.402 8.067 34.613 1.00 94.69 102 HIS A O 1
ATOM 854 N N . PHE A 1 103 ? 5.384 8.368 32.611 1.00 94.31 103 PHE A N 1
ATOM 855 C CA . PHE A 1 103 ? 4.432 7.550 31.857 1.00 94.31 103 PHE A CA 1
ATOM 856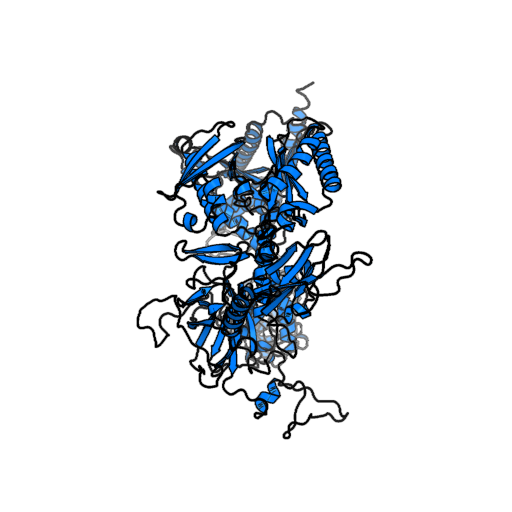 C C . PHE A 1 103 ? 4.969 6.165 31.484 1.00 94.31 103 PHE A C 1
ATOM 858 O O . PHE A 1 103 ? 4.177 5.260 31.253 1.00 94.31 103 PHE A O 1
ATOM 865 N N . ASN A 1 104 ? 6.289 5.965 31.403 1.00 91.44 104 ASN A N 1
ATOM 866 C CA . ASN A 1 104 ? 6.909 4.674 31.076 1.00 91.44 104 ASN A CA 1
ATOM 867 C C . ASN A 1 104 ? 6.242 3.954 29.875 1.00 91.44 104 ASN A C 1
ATOM 869 O O . ASN A 1 104 ? 5.806 2.805 29.964 1.00 91.44 104 ASN A O 1
ATOM 873 N N . ASN A 1 105 ? 6.098 4.672 28.753 1.00 89.06 105 ASN A N 1
ATOM 874 C CA . ASN A 1 105 ? 5.430 4.217 27.522 1.00 89.06 105 ASN A CA 1
ATOM 875 C C . ASN A 1 105 ? 3.945 3.812 27.659 1.00 89.06 105 ASN A C 1
ATOM 877 O O . ASN A 1 105 ? 3.409 3.109 26.796 1.00 89.06 105 ASN A O 1
ATOM 881 N N . LYS A 1 106 ? 3.250 4.260 28.712 1.00 94.19 106 LYS A N 1
ATOM 882 C CA . LYS A 1 106 ? 1.840 3.944 28.957 1.00 94.19 106 LYS A CA 1
ATOM 883 C C . LYS A 1 106 ? 1.068 5.121 29.569 1.00 94.19 106 LYS A C 1
ATOM 885 O O . LYS A 1 106 ? 1.485 5.721 30.551 1.00 94.19 106 LYS A O 1
ATOM 890 N N . PHE A 1 107 ? -0.105 5.424 29.024 1.00 95.06 107 PHE A N 1
ATOM 891 C CA . PHE A 1 107 ? -1.080 6.318 29.644 1.00 95.06 107 PHE A CA 1
ATOM 892 C C . PHE A 1 107 ? -2.152 5.499 30.357 1.00 95.06 107 PHE A C 1
ATOM 894 O O . PHE A 1 107 ? -2.915 4.785 29.712 1.00 95.06 107 PHE A O 1
ATOM 901 N N . SER A 1 108 ? -2.233 5.635 31.676 1.00 93.44 108 SER A N 1
ATOM 902 C CA . SER A 1 108 ? -3.333 5.090 32.475 1.00 93.44 108 SER A CA 1
ATOM 903 C C . SER A 1 108 ? -4.377 6.186 32.702 1.00 93.44 108 SER A C 1
ATOM 905 O O . SER A 1 108 ? -4.143 7.132 33.455 1.00 93.44 108 SER A O 1
ATOM 907 N N . ILE A 1 109 ? -5.508 6.090 32.000 1.00 94.12 109 ILE A N 1
ATOM 908 C CA . ILE A 1 109 ? -6.516 7.151 31.890 1.00 94.12 109 ILE A CA 1
ATOM 909 C C . ILE A 1 109 ? -7.821 6.676 32.545 1.00 94.12 109 ILE A C 1
ATOM 911 O O . ILE A 1 109 ? -8.360 5.649 32.128 1.00 94.12 109 ILE A O 1
ATOM 915 N N . PRO A 1 110 ? -8.359 7.391 33.551 1.00 93.25 110 PRO A N 1
ATOM 916 C CA . PRO A 1 110 ? -9.678 7.090 34.098 1.00 93.25 110 PRO A CA 1
ATOM 917 C C . PRO A 1 110 ? -10.785 7.199 33.042 1.00 93.25 110 PRO A C 1
ATOM 919 O O . PRO A 1 110 ? -10.687 8.008 32.119 1.00 93.25 110 PRO A O 1
ATOM 922 N N . THR A 1 111 ? -11.848 6.407 33.184 1.00 92.62 111 THR A N 1
ATOM 923 C CA . THR A 1 111 ? -13.013 6.483 32.293 1.00 92.62 111 THR A CA 1
ATOM 924 C C . THR A 1 111 ? -14.334 6.189 33.002 1.00 92.62 111 THR A C 1
ATOM 926 O O . THR A 1 111 ? -14.459 5.197 33.726 1.00 92.62 111 THR A O 1
ATOM 929 N N . ASP A 1 112 ? -15.329 7.042 32.741 1.00 91.69 112 ASP A N 1
ATOM 930 C CA . ASP A 1 112 ? -16.718 6.880 33.193 1.00 91.69 112 ASP A CA 1
ATOM 931 C C . ASP A 1 112 ? -17.603 6.159 32.160 1.00 91.69 112 ASP A C 1
ATOM 933 O O . ASP A 1 112 ? -18.683 5.672 32.495 1.00 91.69 112 ASP A O 1
ATOM 937 N N . THR A 1 113 ? -17.164 6.086 30.899 1.00 87.31 113 THR A N 1
ATOM 938 C CA . THR A 1 113 ? -17.943 5.540 29.770 1.00 87.31 113 THR A CA 1
ATOM 939 C C . THR A 1 113 ? -17.327 4.298 29.132 1.00 87.31 113 THR A C 1
ATOM 941 O O . THR A 1 113 ? -18.031 3.559 28.442 1.00 87.31 113 THR A O 1
ATOM 944 N N . GLY A 1 114 ? -16.045 4.028 29.382 1.00 88.81 114 GLY A N 1
ATOM 945 C CA . GLY A 1 114 ? -15.286 2.928 28.794 1.00 88.81 114 GLY A CA 1
ATOM 946 C C . GLY A 1 114 ? -14.434 3.341 27.580 1.00 88.81 114 GLY A C 1
ATOM 947 O O . GLY A 1 114 ? -14.324 4.524 27.252 1.00 88.81 114 GLY A O 1
ATOM 948 N N . PRO A 1 115 ? -13.813 2.365 26.894 1.00 88.12 115 PRO A N 1
ATOM 949 C CA . PRO A 1 115 ? -12.791 2.586 25.863 1.00 88.12 115 PRO A CA 1
ATOM 950 C C . PRO A 1 115 ? -13.312 2.637 24.413 1.00 88.12 115 PRO A C 1
ATOM 952 O O . PRO A 1 115 ? -12.513 2.801 23.502 1.00 88.12 115 PRO A O 1
ATOM 955 N N . GLU A 1 116 ? -14.615 2.459 24.162 1.00 84.44 116 GLU A N 1
ATOM 956 C CA . GLU A 1 116 ? -15.169 2.166 22.817 1.00 84.44 116 GLU A CA 1
ATOM 957 C C . GLU A 1 116 ? -14.739 3.122 21.690 1.00 84.44 116 GLU A C 1
ATOM 959 O O . GLU A 1 116 ? -14.578 2.682 20.554 1.00 84.44 116 GLU A O 1
ATOM 964 N N . LYS A 1 117 ? -14.544 4.415 21.987 1.00 83.94 117 LYS A N 1
ATOM 965 C CA . LYS A 1 117 ? -14.051 5.428 21.030 1.00 83.94 117 LYS A CA 1
ATOM 966 C C . LYS A 1 117 ? -12.754 6.096 21.501 1.00 83.94 117 LYS A C 1
ATOM 968 O O . LYS A 1 117 ? -12.479 7.245 21.134 1.00 83.94 117 LYS A O 1
ATOM 973 N N . GLY A 1 118 ? -12.005 5.422 22.376 1.00 88.38 118 GLY A N 1
ATOM 974 C CA . GLY A 1 118 ? -10.787 5.934 22.992 1.00 88.38 118 GLY A CA 1
ATOM 975 C C . GLY A 1 118 ? -11.014 7.304 23.631 1.00 88.38 118 GLY A C 1
ATOM 976 O O . GLY A 1 118 ? -11.957 7.507 24.400 1.00 88.38 118 GLY A O 1
ATOM 977 N N . ILE A 1 119 ? -10.188 8.282 23.264 1.00 88.38 119 ILE A N 1
ATOM 978 C CA . ILE A 1 119 ? -10.283 9.653 23.771 1.00 88.38 119 ILE A CA 1
ATOM 979 C C . ILE A 1 119 ? -11.557 10.389 23.333 1.00 88.38 119 ILE A C 1
ATOM 981 O O . ILE A 1 119 ? -11.986 11.326 24.000 1.00 88.38 119 ILE A O 1
ATOM 985 N N . ASN A 1 120 ? -12.182 9.970 22.230 1.00 84.31 120 ASN A N 1
ATOM 986 C CA . ASN A 1 120 ? -13.350 10.637 21.652 1.00 84.31 120 ASN A CA 1
ATOM 987 C C . ASN A 1 120 ? -14.675 10.199 22.288 1.00 84.31 120 ASN A C 1
ATOM 989 O O . ASN A 1 120 ? -15.735 10.648 21.846 1.00 84.31 120 ASN A O 1
ATOM 993 N N . ASN A 1 121 ? -14.639 9.331 23.303 1.00 86.38 121 ASN A N 1
ATOM 994 C CA . ASN A 1 121 ? -15.840 8.978 24.045 1.00 86.38 121 ASN A CA 1
ATOM 995 C C . ASN A 1 121 ? -16.368 10.198 24.819 1.00 86.38 121 ASN A C 1
ATOM 997 O O . ASN A 1 121 ? -15.604 10.817 25.573 1.00 86.38 121 ASN A O 1
ATOM 1001 N N . PRO A 1 122 ? -17.652 10.557 24.627 1.00 84.31 122 PRO A N 1
ATOM 1002 C CA . PRO A 1 122 ? -18.245 11.696 25.306 1.00 84.31 122 PRO A CA 1
ATOM 1003 C C . PRO A 1 122 ? -18.384 11.427 26.808 1.00 84.31 122 PRO A C 1
ATOM 1005 O O . PRO A 1 122 ? -18.202 10.306 27.291 1.00 84.31 122 PRO A O 1
ATOM 1008 N N . GLU A 1 123 ? -18.691 12.487 27.544 1.00 86.38 123 GLU A N 1
ATOM 1009 C CA . GLU A 1 123 ? -19.155 12.385 28.926 1.00 86.38 123 GLU A CA 1
ATOM 1010 C C . GLU A 1 123 ? -20.482 11.595 28.985 1.00 86.38 123 GLU A C 1
ATOM 1012 O O . GLU A 1 123 ? -21.254 11.656 28.022 1.00 86.38 123 GLU A O 1
ATOM 1017 N N . PRO A 1 124 ? -20.754 10.825 30.058 1.00 84.31 124 PRO A N 1
ATOM 1018 C CA . PRO A 1 124 ? -22.032 10.132 30.208 1.00 84.31 124 PRO A CA 1
ATOM 1019 C C . PRO A 1 124 ? -23.228 11.101 30.198 1.00 84.31 124 PRO A C 1
ATOM 1021 O O . PRO A 1 124 ? -23.190 12.142 30.844 1.00 84.31 124 PRO A O 1
ATOM 1024 N N . GLU A 1 125 ? -24.325 10.726 29.536 1.00 71.94 125 GLU A N 1
ATOM 1025 C CA . GLU A 1 125 ? -25.590 11.470 29.606 1.00 71.94 125 GLU A CA 1
ATOM 1026 C C . GLU A 1 125 ? -26.380 11.065 30.870 1.00 71.94 125 GLU A C 1
ATOM 1028 O O . GLU A 1 125 ? -26.718 9.893 31.050 1.00 71.94 125 GLU A O 1
ATOM 1033 N N . GLY A 1 126 ? -26.667 12.018 31.768 1.00 64.31 126 GLY A N 1
ATOM 1034 C CA . GLY A 1 126 ? -27.487 11.798 32.971 1.00 64.31 126 GLY A CA 1
ATOM 1035 C C . GLY A 1 126 ? -27.381 12.930 34.001 1.00 64.31 126 GLY A C 1
ATOM 1036 O O . GLY A 1 126 ? -26.359 13.604 34.081 1.00 64.31 126 GLY A O 1
ATOM 1037 N N . GLN A 1 127 ? -28.442 13.172 34.784 1.00 48.75 127 GLN A N 1
ATOM 1038 C CA . GLN A 1 127 ? -28.424 14.180 35.854 1.00 48.75 127 GLN A CA 1
ATOM 1039 C C . GLN A 1 127 ? -27.390 13.816 36.928 1.00 48.75 127 GLN A C 1
ATOM 1041 O O . GLN A 1 127 ? -27.361 12.677 37.393 1.00 48.75 127 GLN A O 1
ATOM 1046 N N . ASN A 1 128 ? -26.601 14.814 37.345 1.00 48.44 128 ASN A N 1
ATOM 1047 C CA . ASN A 1 128 ? -25.692 14.786 38.494 1.00 48.44 128 ASN A CA 1
ATOM 1048 C C . ASN A 1 128 ? -26.440 14.411 39.784 1.00 48.44 128 ASN A C 1
ATOM 1050 O O . ASN A 1 128 ? -26.804 15.268 40.588 1.00 48.44 128 ASN A O 1
ATOM 1054 N N . SER A 1 129 ? -26.685 13.124 40.006 1.00 49.47 129 SER A N 1
ATOM 1055 C CA . SER A 1 129 ? -27.037 12.624 41.325 1.00 49.47 129 SER A CA 1
ATOM 1056 C C . SER A 1 129 ? -25.735 12.445 42.103 1.00 49.47 129 SER A C 1
ATOM 1058 O O . SER A 1 129 ? -24.979 11.520 41.811 1.00 49.47 129 SER A O 1
ATOM 1060 N N . SER A 1 130 ? -25.508 13.315 43.095 1.00 53.75 130 SER A N 1
ATOM 1061 C CA . SER A 1 130 ? -24.353 13.394 44.016 1.00 53.75 130 SER A CA 1
ATOM 1062 C C . SER A 1 130 ? -23.065 14.024 43.445 1.00 53.75 130 SER A C 1
ATOM 1064 O O . SER A 1 130 ? -22.866 14.042 42.241 1.00 53.75 130 SER A O 1
ATOM 1066 N N . ASN A 1 131 ? -22.228 14.599 44.324 1.00 59.09 131 ASN A N 1
ATOM 1067 C CA . ASN A 1 131 ? -21.030 15.443 44.095 1.00 59.09 131 ASN A CA 1
ATOM 1068 C C . ASN A 1 131 ? -19.877 14.831 43.243 1.00 59.09 131 ASN A C 1
ATOM 1070 O O . ASN A 1 131 ? -18.705 15.094 43.515 1.00 59.09 131 ASN A O 1
ATOM 1074 N N . ILE A 1 132 ? -20.158 13.998 42.243 1.00 66.69 132 ILE A N 1
ATOM 1075 C CA . ILE A 1 132 ? -19.165 13.345 41.384 1.00 66.69 132 ILE A CA 1
ATOM 1076 C C . ILE A 1 132 ? -19.146 14.065 40.031 1.00 66.69 132 ILE A C 1
ATOM 1078 O O . ILE A 1 132 ? -20.107 14.002 39.272 1.00 66.69 132 ILE A O 1
ATOM 1082 N N . GLU A 1 133 ? -18.046 14.759 39.736 1.00 79.62 133 GLU A N 1
ATOM 1083 C CA . GLU A 1 133 ? -17.816 15.426 38.449 1.00 79.62 133 GLU A CA 1
ATOM 1084 C C . GLU A 1 133 ? -17.475 14.369 37.380 1.00 79.62 133 GLU A C 1
ATOM 1086 O O . GLU A 1 133 ? -16.320 13.940 37.279 1.00 79.62 133 GLU A O 1
ATOM 1091 N N . LEU A 1 134 ? -18.489 13.926 36.627 1.00 87.38 134 LEU A N 1
ATOM 1092 C CA . LEU A 1 134 ? -18.328 13.023 35.483 1.00 87.38 134 LEU A CA 1
ATOM 1093 C C . LEU A 1 134 ? -17.542 13.720 34.371 1.00 87.38 134 LEU A C 1
ATOM 1095 O O . LEU A 1 134 ? -17.658 14.929 34.175 1.00 87.38 134 LEU A O 1
ATOM 1099 N N . LYS A 1 135 ? -16.685 12.980 33.662 1.00 90.38 135 LYS A N 1
ATOM 1100 C CA . LYS A 1 135 ? -15.817 13.570 32.631 1.00 90.38 135 LYS A CA 1
ATOM 1101 C C . LYS A 1 135 ? -15.739 12.698 31.389 1.00 90.38 135 LYS A C 1
ATOM 1103 O O . LYS A 1 135 ? -15.729 11.471 31.443 1.00 90.38 135 LYS A O 1
ATOM 1108 N N . SER A 1 136 ? -15.601 13.358 30.240 1.00 90.69 136 SER A N 1
ATOM 1109 C CA . SER A 1 136 ? -15.218 12.683 28.998 1.00 90.69 136 SER A CA 1
ATOM 1110 C C . SER A 1 136 ? -13.807 12.087 29.099 1.00 90.69 136 SER A C 1
ATOM 1112 O O . SER A 1 136 ? -12.946 12.591 29.834 1.00 90.69 136 SER A O 1
ATOM 1114 N N . ASN A 1 137 ? -13.525 11.071 28.281 1.00 92.62 137 ASN A N 1
ATOM 1115 C CA . ASN A 1 137 ? -12.190 10.471 28.200 1.00 92.62 137 ASN A CA 1
ATOM 1116 C C . ASN A 1 137 ? -11.119 11.500 27.794 1.00 92.62 137 ASN A C 1
ATOM 1118 O O . ASN A 1 137 ? -10.001 11.482 28.314 1.00 92.62 137 ASN A O 1
ATOM 1122 N N . LYS A 1 138 ? -11.470 12.447 26.912 1.00 89.94 138 LYS A N 1
ATOM 1123 C CA . LYS A 1 138 ? -10.600 13.563 26.517 1.00 89.94 138 LYS A CA 1
ATOM 1124 C C . LYS A 1 138 ? -10.246 14.465 27.685 1.00 89.94 138 LYS A C 1
ATOM 1126 O O . LYS A 1 138 ? -9.076 14.799 27.853 1.00 89.94 138 LYS A O 1
ATOM 1131 N N . THR A 1 139 ? -11.230 14.816 28.505 1.00 91.69 139 THR A N 1
ATOM 1132 C CA . THR A 1 139 ? -11.019 15.645 29.693 1.00 91.69 139 THR A CA 1
ATOM 1133 C C . THR A 1 139 ? -10.088 14.943 30.682 1.00 91.69 139 THR A C 1
ATOM 1135 O O . THR A 1 139 ? -9.143 15.562 31.170 1.00 91.69 139 THR A O 1
ATOM 1138 N N . TYR A 1 140 ? -10.288 13.645 30.943 1.00 95.00 140 TYR A N 1
ATOM 1139 C CA . TYR A 1 140 ? -9.383 12.873 31.801 1.00 95.00 140 TYR A CA 1
ATOM 1140 C C . TYR A 1 140 ? -7.955 12.828 31.259 1.00 95.00 140 TYR A C 1
ATOM 1142 O O . TYR A 1 140 ? -7.011 13.091 32.006 1.00 95.00 140 TYR A O 1
ATOM 1150 N N . PHE A 1 141 ? -7.792 12.548 29.965 1.00 94.31 141 PHE A N 1
ATOM 1151 C CA . PHE A 1 141 ? -6.476 12.522 29.339 1.00 94.31 141 PHE A CA 1
ATOM 1152 C C . PHE A 1 141 ? -5.785 13.886 29.403 1.00 94.31 141 PHE A C 1
ATOM 1154 O O . PHE A 1 141 ? -4.648 13.975 29.855 1.00 94.31 141 PHE A O 1
ATOM 1161 N N . HIS A 1 142 ? -6.467 14.962 29.002 1.00 92.56 142 HIS A N 1
ATOM 1162 C CA . HIS A 1 142 ? -5.910 16.314 29.043 1.00 92.56 142 HIS A CA 1
ATOM 1163 C C . HIS A 1 142 ? -5.539 16.736 30.463 1.00 92.56 142 HIS A C 1
ATOM 1165 O O . HIS A 1 142 ? -4.458 17.283 30.651 1.00 92.56 142 HIS A O 1
ATOM 1171 N N . ASN A 1 143 ? -6.352 16.417 31.472 1.00 93.88 143 ASN A N 1
ATOM 1172 C CA . ASN A 1 143 ? -5.996 16.665 32.870 1.00 93.88 143 ASN A CA 1
ATOM 1173 C C . ASN A 1 143 ? -4.724 15.910 33.282 1.00 93.88 143 ASN A C 1
ATOM 1175 O O . ASN A 1 143 ? -3.869 16.485 33.955 1.00 93.88 143 ASN A O 1
ATOM 1179 N N . LEU A 1 144 ? -4.576 14.648 32.858 1.00 94.44 144 LEU A N 1
ATOM 1180 C CA . LEU A 1 144 ? -3.390 13.832 33.120 1.00 94.44 144 LEU A CA 1
ATOM 1181 C C . LEU A 1 144 ? -2.127 14.462 32.508 1.00 94.44 144 LEU A C 1
ATOM 1183 O O . LEU A 1 144 ? -1.153 14.698 33.225 1.00 94.44 144 LEU A O 1
ATOM 1187 N N . VAL A 1 145 ? -2.142 14.769 31.205 1.00 94.00 145 VAL A N 1
ATOM 1188 C CA . VAL A 1 145 ? -0.954 15.316 30.528 1.00 94.00 145 VAL A CA 1
ATOM 1189 C C . VAL A 1 145 ? -0.675 16.771 30.886 1.00 94.00 145 VAL A C 1
ATOM 1191 O O . VAL A 1 145 ? 0.491 17.112 31.047 1.00 94.00 145 VAL A O 1
ATOM 1194 N N . ASN A 1 146 ? -1.690 17.619 31.084 1.00 91.75 146 ASN A N 1
ATOM 1195 C CA . ASN A 1 146 ? -1.484 19.019 31.470 1.00 91.75 146 ASN A CA 1
ATOM 1196 C C . ASN A 1 146 ? -0.908 19.117 32.882 1.00 91.75 146 ASN A C 1
ATOM 1198 O O . ASN A 1 146 ? 0.056 19.844 33.092 1.00 91.75 146 ASN A O 1
ATOM 1202 N N . LYS A 1 147 ? -1.401 18.309 33.833 1.00 91.94 147 LYS A N 1
ATOM 1203 C CA . LYS A 1 147 ? -0.844 18.257 35.195 1.00 91.94 147 LYS A CA 1
ATOM 1204 C C . LYS A 1 147 ? 0.648 17.912 35.198 1.00 91.94 147 LYS A C 1
ATOM 1206 O O . LYS A 1 147 ? 1.403 18.468 35.995 1.00 91.94 147 LYS A O 1
ATOM 1211 N N . TRP A 1 148 ? 1.076 17.004 34.320 1.00 93.06 148 TRP A N 1
ATOM 1212 C CA . TRP A 1 148 ? 2.493 16.695 34.130 1.00 93.06 148 TRP A CA 1
ATOM 1213 C C . TRP A 1 148 ? 3.226 17.836 33.409 1.00 93.06 148 TRP A C 1
ATOM 1215 O O . TRP A 1 148 ? 4.211 18.366 33.923 1.00 93.06 148 TRP A O 1
ATOM 1225 N N . PHE A 1 149 ? 2.738 18.250 32.241 1.00 91.56 149 PHE A N 1
ATOM 1226 C CA . PHE A 1 149 ? 3.444 19.177 31.363 1.00 91.56 149 PHE A CA 1
ATOM 1227 C C . PHE A 1 149 ? 3.576 20.576 31.972 1.00 91.56 149 PHE A C 1
ATOM 1229 O O . PHE A 1 149 ? 4.640 21.180 31.870 1.00 91.56 149 PHE A O 1
ATOM 1236 N N . ASP A 1 150 ? 2.557 21.069 32.679 1.00 87.94 150 ASP A N 1
ATOM 1237 C CA . ASP A 1 150 ? 2.592 22.367 33.362 1.00 87.94 150 ASP A CA 1
ATOM 1238 C C . ASP A 1 150 ? 3.665 22.420 34.458 1.00 87.94 150 ASP A C 1
ATOM 1240 O O . ASP A 1 150 ? 4.302 23.458 34.664 1.00 87.94 150 ASP A O 1
ATOM 1244 N N . LYS A 1 151 ? 3.935 21.285 35.113 1.00 85.75 151 LYS A N 1
ATOM 1245 C CA . LYS A 1 151 ? 5.003 21.157 36.112 1.00 85.75 151 LYS A CA 1
ATOM 1246 C C . LYS A 1 151 ? 6.398 21.139 35.481 1.00 85.75 151 LYS A C 1
ATOM 1248 O O . LYS A 1 151 ? 7.339 21.639 36.085 1.00 85.75 151 LYS A O 1
ATOM 1253 N N . VAL A 1 152 ? 6.549 20.553 34.294 1.00 85.12 152 VAL A N 1
ATOM 1254 C CA . VAL A 1 152 ? 7.862 20.374 33.648 1.00 85.12 152 VAL A CA 1
ATOM 1255 C C . VAL A 1 152 ? 8.228 21.571 32.767 1.00 85.12 152 VAL A C 1
ATOM 1257 O O . VAL A 1 152 ? 9.389 21.976 32.728 1.00 85.12 152 VAL A O 1
ATOM 1260 N N . LYS A 1 153 ? 7.247 22.200 32.104 1.00 79.19 153 LYS A N 1
ATOM 1261 C CA . LYS A 1 153 ? 7.478 23.353 31.216 1.00 79.19 153 LYS A CA 1
ATOM 1262 C C . LYS A 1 153 ? 8.001 24.585 31.963 1.00 79.19 153 LYS A C 1
ATOM 1264 O O . LYS A 1 153 ? 8.669 25.414 31.356 1.00 79.19 153 LYS A O 1
ATOM 1269 N N . THR A 1 154 ? 7.711 24.685 33.261 1.00 67.25 154 THR A N 1
ATOM 1270 C CA . THR A 1 154 ? 8.059 25.811 34.143 1.00 67.25 154 THR A CA 1
ATOM 1271 C C . THR A 1 154 ? 9.465 25.713 34.740 1.00 67.25 154 THR A C 1
ATOM 1273 O O . THR A 1 154 ? 9.946 26.684 35.315 1.00 67.25 154 THR A O 1
ATOM 1276 N N . GLN A 1 155 ? 10.167 24.582 34.584 1.00 59.38 155 GLN A N 1
ATOM 1277 C CA . GLN A 1 155 ? 11.440 24.343 35.276 1.00 59.38 155 GLN A CA 1
ATOM 1278 C C . GLN A 1 155 ? 12.698 24.913 34.600 1.00 59.38 155 GLN A C 1
ATOM 1280 O O . GLN A 1 155 ? 13.777 24.688 35.129 1.00 59.38 155 GLN A O 1
ATOM 1285 N N . ASN A 1 156 ? 12.612 25.649 33.486 1.00 55.88 156 ASN A N 1
ATOM 1286 C CA . ASN A 1 156 ? 13.724 26.423 32.900 1.00 55.88 156 ASN A CA 1
ATOM 1287 C C . ASN A 1 156 ? 13.171 27.373 31.820 1.00 55.88 156 ASN A C 1
ATOM 1289 O O . ASN A 1 156 ? 13.172 27.049 30.630 1.00 55.88 156 ASN A O 1
ATOM 1293 N N . ASP A 1 157 ? 12.639 28.512 32.259 1.00 49.78 157 ASP A N 1
ATOM 1294 C CA . ASP A 1 157 ? 11.926 29.488 31.434 1.00 49.78 157 ASP A CA 1
ATOM 1295 C C . ASP A 1 157 ? 12.829 30.136 30.364 1.00 49.78 157 ASP A C 1
ATOM 1297 O O . ASP A 1 157 ? 13.708 30.940 30.663 1.00 49.78 157 ASP A O 1
ATOM 1301 N N . ASN A 1 158 ? 12.620 29.759 29.100 1.00 56.16 158 ASN A N 1
ATOM 1302 C CA . ASN A 1 158 ? 13.187 30.421 27.916 1.00 56.16 158 ASN A CA 1
ATOM 1303 C C . ASN A 1 158 ? 12.097 30.743 26.872 1.00 56.16 158 ASN A C 1
ATOM 1305 O O . ASN A 1 158 ? 12.416 30.997 25.710 1.00 56.16 158 ASN A O 1
ATOM 1309 N N . ASN A 1 159 ? 10.814 30.704 27.260 1.00 66.31 159 ASN A N 1
ATOM 1310 C CA . ASN A 1 159 ? 9.677 31.076 26.410 1.00 66.31 159 ASN A CA 1
ATOM 1311 C C . ASN A 1 159 ? 9.674 30.436 24.995 1.00 66.31 159 ASN A C 1
ATOM 1313 O O . ASN A 1 159 ? 9.344 31.076 23.996 1.00 66.31 159 ASN A O 1
ATOM 1317 N N . TYR A 1 160 ? 10.003 29.139 24.881 1.00 80.12 160 TYR A N 1
ATOM 1318 C CA . TYR A 1 160 ? 9.912 28.388 23.612 1.00 80.12 160 TYR A CA 1
ATOM 1319 C C . TYR A 1 160 ? 8.463 28.164 23.131 1.00 80.12 160 TYR A C 1
ATOM 1321 O O . TYR A 1 160 ? 8.256 27.487 22.123 1.00 80.12 160 TYR A O 1
ATOM 1329 N N . ASN A 1 161 ? 7.457 28.684 23.847 1.00 80.00 161 ASN A N 1
ATOM 1330 C CA . ASN A 1 161 ? 6.027 28.458 23.604 1.00 80.00 161 ASN A CA 1
ATOM 1331 C C . ASN A 1 161 ? 5.709 26.972 23.379 1.00 80.00 161 ASN A C 1
ATOM 1333 O O . ASN A 1 161 ? 4.993 26.610 22.446 1.00 80.00 161 ASN A O 1
ATOM 1337 N N . ALA A 1 162 ? 6.318 26.112 24.200 1.00 85.19 162 ALA A N 1
ATOM 1338 C CA . ALA A 1 162 ? 6.203 24.672 24.071 1.00 85.19 162 ALA A CA 1
ATOM 1339 C C . ALA A 1 162 ? 4.791 24.207 24.454 1.00 85.19 162 ALA A C 1
ATOM 1341 O O . ALA A 1 162 ? 4.271 24.586 25.504 1.00 85.19 162 ALA A O 1
ATOM 1342 N N . VAL A 1 163 ? 4.188 23.363 23.620 1.00 85.88 163 VAL A N 1
ATOM 1343 C CA . VAL A 1 163 ? 2.860 22.781 23.837 1.00 85.88 163 VAL A CA 1
ATOM 1344 C C . VAL A 1 163 ? 2.945 21.270 23.665 1.00 85.88 163 VAL A C 1
ATOM 1346 O O . VAL A 1 163 ? 3.561 20.779 22.714 1.00 85.88 163 VAL A O 1
ATOM 1349 N N . PHE A 1 164 ? 2.317 20.534 24.582 1.00 89.56 164 PHE A N 1
ATOM 1350 C CA . PHE A 1 164 ? 2.155 19.094 24.449 1.00 89.56 164 PHE A CA 1
ATOM 1351 C C . PHE A 1 164 ? 1.168 18.773 23.329 1.00 89.56 164 PHE A C 1
ATOM 1353 O O . PHE A 1 164 ? 0.071 19.326 23.256 1.00 89.56 164 PHE A O 1
ATOM 1360 N N . TRP A 1 165 ? 1.552 17.843 22.472 1.00 87.75 165 TRP A N 1
ATOM 1361 C CA . TRP A 1 165 ? 0.746 17.378 21.364 1.00 87.75 165 TRP A CA 1
ATOM 1362 C C . TRP A 1 165 ? 0.773 15.858 21.293 1.00 87.75 165 TRP A C 1
ATOM 1364 O O . TRP A 1 165 ? 1.706 15.199 21.751 1.00 87.75 165 TRP A O 1
ATOM 1374 N N . TYR A 1 166 ? -0.280 15.300 20.711 1.00 88.31 166 TYR A N 1
ATOM 1375 C CA . TYR A 1 166 ? -0.409 13.863 20.542 1.00 88.31 166 TYR A CA 1
ATOM 1376 C C . TYR A 1 166 ? -1.166 13.529 19.266 1.00 88.31 166 TYR A C 1
ATOM 1378 O O . TYR A 1 166 ? -1.939 14.336 18.750 1.00 88.31 166 TYR A O 1
ATOM 1386 N N . SER A 1 167 ? -0.938 12.316 18.777 1.00 83.31 167 SER A N 1
ATOM 1387 C CA . SER A 1 167 ? -1.755 11.675 17.746 1.00 83.31 167 SER A CA 1
ATOM 1388 C C . SER A 1 167 ? -2.477 10.489 18.364 1.00 83.31 167 SER A C 1
ATOM 1390 O O . SER A 1 167 ? -1.919 9.812 19.231 1.00 83.31 167 SER A O 1
ATOM 1392 N N . PHE A 1 168 ? -3.699 10.230 17.913 1.00 82.81 168 PHE A N 1
ATOM 1393 C CA . PHE A 1 168 ? -4.449 9.039 18.288 1.00 82.81 168 PHE A CA 1
ATOM 1394 C C . PHE A 1 168 ? -4.495 8.043 17.130 1.00 82.81 168 PHE A C 1
ATOM 1396 O O . PHE A 1 168 ? -4.410 8.425 15.964 1.00 82.81 168 PHE A O 1
ATOM 1403 N N . ASN A 1 169 ? -4.566 6.762 17.468 1.00 78.06 169 ASN A N 1
ATOM 1404 C CA . ASN A 1 169 ? -4.652 5.681 16.496 1.00 78.06 169 ASN A CA 1
ATOM 1405 C C . ASN A 1 169 ? -6.090 5.529 15.972 1.00 78.06 169 ASN A C 1
ATOM 1407 O O . ASN A 1 169 ? -7.009 6.258 16.358 1.00 78.06 169 ASN A O 1
ATOM 1411 N N . SER A 1 170 ? -6.301 4.534 15.119 1.00 72.00 170 SER A N 1
ATOM 1412 C CA . SER A 1 170 ? -7.617 4.187 14.580 1.00 72.00 170 SER A CA 1
ATOM 1413 C C . SER A 1 170 ? -8.733 3.955 15.623 1.00 72.00 170 SER A C 1
ATOM 1415 O O . SER A 1 170 ? -9.890 4.241 15.330 1.00 72.00 170 SER A O 1
ATOM 1417 N N . VAL A 1 171 ? -8.447 3.514 16.850 1.00 76.31 171 VAL A N 1
ATOM 1418 C CA . VAL A 1 171 ? -9.485 3.345 17.896 1.00 76.31 171 VAL A CA 1
ATOM 1419 C C . VAL A 1 171 ? -9.675 4.589 18.775 1.00 76.31 171 VAL A C 1
ATOM 1421 O O . VAL A 1 171 ? -10.544 4.613 19.641 1.00 76.31 171 VAL A O 1
ATOM 1424 N N . GLY A 1 172 ? -8.917 5.661 18.521 1.00 82.19 172 GLY A N 1
ATOM 1425 C CA . GLY A 1 172 ? -8.982 6.912 19.278 1.00 82.19 172 GLY A CA 1
ATOM 1426 C C . GLY A 1 172 ? -8.037 6.966 20.480 1.00 82.19 172 GLY A C 1
ATOM 1427 O O . GLY A 1 172 ? -8.140 7.892 21.282 1.00 82.19 172 GLY A O 1
ATOM 1428 N N . ASP A 1 173 ? -7.109 6.022 20.614 1.00 87.75 173 ASP A N 1
ATOM 1429 C CA . ASP A 1 173 ? -6.150 5.993 21.719 1.00 87.75 173 ASP A CA 1
ATOM 1430 C C . ASP A 1 173 ? -4.904 6.835 21.399 1.00 87.75 173 ASP A C 1
ATOM 1432 O O . ASP A 1 173 ? -4.306 6.646 20.333 1.00 87.75 173 ASP A O 1
ATOM 1436 N N . PRO A 1 174 ? -4.465 7.748 22.290 1.00 89.88 174 PRO A N 1
ATOM 1437 C CA . PRO A 1 174 ? -3.219 8.492 22.108 1.00 89.88 174 PRO A CA 1
ATOM 1438 C C . PRO A 1 174 ? -1.999 7.557 22.089 1.00 89.88 174 PRO A C 1
ATOM 1440 O O . PRO A 1 174 ? -1.662 6.951 23.103 1.00 89.88 174 PRO A O 1
ATOM 1443 N N . TYR A 1 175 ? -1.310 7.483 20.946 1.00 86.88 175 TYR A N 1
ATOM 1444 C CA . TYR A 1 175 ? -0.189 6.553 20.726 1.00 86.88 175 TYR A CA 1
ATOM 1445 C C . TYR A 1 175 ? 1.135 7.254 20.361 1.00 86.88 175 TYR A C 1
ATOM 1447 O O . TYR A 1 175 ? 2.202 6.693 20.598 1.00 86.88 175 TYR A O 1
ATOM 1455 N N . LYS A 1 176 ? 1.103 8.494 19.846 1.00 88.75 176 LYS A N 1
ATOM 1456 C CA . LYS A 1 176 ? 2.301 9.352 19.724 1.00 88.75 176 LYS A CA 1
ATOM 1457 C C . LYS A 1 176 ? 2.171 10.561 20.619 1.00 88.75 176 LYS A C 1
ATOM 1459 O O . LYS A 1 176 ? 1.109 11.176 20.659 1.00 88.75 176 LYS A O 1
ATOM 1464 N N . ALA A 1 177 ? 3.269 10.931 21.258 1.00 91.19 177 ALA A N 1
ATOM 1465 C CA . ALA A 1 177 ? 3.394 12.119 22.081 1.00 91.19 177 ALA A CA 1
ATOM 1466 C C . ALA A 1 177 ? 4.594 12.938 21.605 1.00 91.19 177 ALA A C 1
ATOM 1468 O O . ALA A 1 177 ? 5.666 12.394 21.332 1.00 91.19 177 ALA A O 1
ATOM 1469 N N . PHE A 1 178 ? 4.420 14.248 21.495 1.00 90.88 178 PHE A N 1
ATOM 1470 C CA . PHE A 1 178 ? 5.471 15.155 21.058 1.00 90.88 178 PHE A CA 1
ATOM 1471 C C . PHE A 1 178 ? 5.275 16.552 21.626 1.00 90.88 178 PHE A C 1
ATOM 1473 O O . PHE A 1 178 ? 4.184 16.944 22.032 1.00 90.88 178 PHE A O 1
ATOM 1480 N N . ILE A 1 179 ? 6.358 17.319 21.636 1.00 90.25 179 ILE A N 1
ATOM 1481 C CA . ILE A 1 179 ? 6.346 18.733 21.982 1.00 90.25 179 ILE A CA 1
ATOM 1482 C C . ILE A 1 179 ? 6.449 19.547 20.704 1.00 90.25 179 ILE A C 1
ATOM 1484 O O . ILE A 1 179 ? 7.406 19.396 19.945 1.00 90.25 179 ILE A O 1
ATOM 1488 N N . LYS A 1 180 ? 5.486 20.441 20.486 1.00 86.00 180 LYS A N 1
ATOM 1489 C CA . LYS A 1 180 ? 5.624 21.522 19.509 1.00 86.00 180 LYS A CA 1
ATOM 1490 C C . LYS A 1 180 ? 6.241 22.724 20.200 1.00 86.00 180 LYS A C 1
ATOM 1492 O O . LYS A 1 180 ? 5.748 23.130 21.245 1.00 86.00 180 LYS A O 1
ATOM 1497 N N . PHE A 1 181 ? 7.299 23.290 19.635 1.00 84.94 181 PHE A N 1
ATOM 1498 C CA . PHE A 1 181 ? 7.997 24.437 20.218 1.00 84.94 181 PHE A CA 1
ATOM 1499 C C . PHE A 1 181 ? 8.534 25.367 19.131 1.00 84.94 181 PHE A C 1
ATOM 1501 O O . PHE A 1 181 ? 8.753 24.965 17.990 1.00 84.94 181 PHE A O 1
ATOM 1508 N N . ARG A 1 182 ? 8.763 26.627 19.489 1.00 78.31 182 ARG A N 1
ATOM 1509 C CA . ARG A 1 182 ? 9.352 27.647 18.622 1.00 78.31 182 ARG A CA 1
ATOM 1510 C C . ARG A 1 182 ? 10.873 27.567 18.708 1.00 78.31 182 ARG A C 1
ATOM 1512 O O . ARG A 1 182 ? 11.464 27.820 19.757 1.00 78.31 182 ARG A O 1
ATOM 1519 N N . HIS A 1 183 ? 11.508 27.187 17.607 1.00 79.00 183 HIS A N 1
ATOM 1520 C CA . HIS A 1 183 ? 12.946 26.991 17.550 1.00 79.00 183 HIS A CA 1
ATOM 1521 C C . HIS A 1 183 ? 13.687 28.345 17.622 1.00 79.00 183 HIS A C 1
ATOM 1523 O O . HIS A 1 183 ? 13.335 29.287 16.909 1.00 79.00 183 HIS A O 1
ATOM 1529 N N . PRO A 1 184 ? 14.715 28.488 18.481 1.00 76.81 184 PRO A N 1
ATOM 1530 C CA . PRO A 1 184 ? 15.254 29.793 18.873 1.00 76.81 184 PRO A CA 1
ATOM 1531 C C . PRO A 1 184 ? 16.125 30.491 17.817 1.00 76.81 184 PRO A C 1
ATOM 1533 O O . PRO A 1 184 ? 16.549 31.624 18.051 1.00 76.81 184 PRO A O 1
ATOM 1536 N N . LEU A 1 185 ? 16.440 29.831 16.694 1.00 70.94 185 LEU A N 1
ATOM 1537 C CA . LEU A 1 185 ? 17.280 30.408 15.630 1.00 70.94 185 LEU A CA 1
ATOM 1538 C C . LEU A 1 185 ? 16.487 30.924 14.433 1.00 70.94 185 LEU A C 1
ATOM 1540 O O . LEU A 1 185 ? 16.798 31.983 13.904 1.00 70.94 185 LEU A O 1
ATOM 1544 N N . ASP A 1 186 ? 15.483 30.176 13.995 1.00 64.38 186 ASP A N 1
ATOM 1545 C CA . ASP A 1 186 ? 14.682 30.482 12.807 1.00 64.38 186 ASP A CA 1
ATOM 1546 C C . ASP A 1 186 ? 13.237 30.848 13.159 1.00 64.38 186 ASP A C 1
ATOM 1548 O O . ASP A 1 186 ? 12.446 31.160 12.268 1.00 64.38 186 ASP A O 1
ATOM 1552 N N . ASN A 1 187 ? 12.892 30.817 14.452 1.00 65.44 187 ASN A N 1
ATOM 1553 C CA . ASN A 1 187 ? 11.566 31.118 14.977 1.00 65.44 187 ASN A CA 1
ATOM 1554 C C . ASN A 1 187 ? 10.460 30.229 14.366 1.00 65.44 187 ASN A C 1
ATOM 1556 O O . ASN A 1 187 ? 9.278 30.563 14.447 1.00 65.44 187 ASN A O 1
ATOM 1560 N N . GLN A 1 188 ? 10.832 29.102 13.744 1.00 65.69 188 GLN A N 1
ATOM 1561 C CA . GLN A 1 188 ? 9.893 28.149 13.157 1.00 65.69 188 GLN A CA 1
ATOM 1562 C C . GLN A 1 188 ? 9.371 27.199 14.230 1.00 65.69 188 GLN A C 1
ATOM 1564 O O . GLN A 1 188 ? 10.047 26.932 15.222 1.00 65.69 188 GLN A O 1
ATOM 1569 N N . ILE A 1 189 ? 8.173 26.653 14.025 1.00 72.31 189 ILE A N 1
ATOM 1570 C CA . ILE A 1 189 ? 7.655 25.599 14.897 1.00 72.31 189 ILE A CA 1
ATOM 1571 C C . ILE A 1 189 ? 8.299 24.279 14.506 1.00 72.31 189 ILE A C 1
ATOM 1573 O O . ILE A 1 189 ? 8.221 23.843 13.357 1.00 72.31 189 ILE A O 1
ATOM 1577 N N . TRP A 1 190 ? 8.951 23.666 15.478 1.00 74.69 190 TRP A N 1
ATOM 1578 C CA . TRP A 1 190 ? 9.559 22.355 15.374 1.00 74.69 190 TRP A CA 1
ATOM 1579 C C . TRP A 1 190 ? 8.794 21.386 16.270 1.00 74.69 190 TRP A C 1
ATOM 1581 O O . TRP A 1 190 ? 8.141 21.785 17.237 1.00 74.69 190 TRP A O 1
ATOM 1591 N N . GLN A 1 191 ? 8.869 20.105 15.925 1.00 84.62 191 GLN A N 1
ATOM 1592 C CA . GLN A 1 191 ? 8.318 19.020 16.725 1.00 84.62 191 GLN A CA 1
ATOM 1593 C C . GLN A 1 191 ? 9.458 18.180 17.294 1.00 84.62 191 GLN A C 1
ATOM 1595 O O . GLN A 1 191 ? 10.415 17.866 16.585 1.00 84.62 191 GLN A O 1
ATOM 1600 N N . TYR A 1 192 ? 9.343 17.825 18.567 1.00 87.19 192 TYR A N 1
ATOM 1601 C CA . TYR A 1 192 ? 10.239 16.908 19.254 1.00 87.19 192 TYR A CA 1
ATOM 1602 C C . TYR A 1 192 ? 9.436 15.697 19.722 1.00 87.19 192 TYR A C 1
ATOM 1604 O O . TYR A 1 192 ? 8.514 15.841 20.525 1.00 87.19 192 TYR A O 1
ATOM 1612 N N . GLU A 1 193 ? 9.749 14.524 19.179 1.00 90.50 193 GLU A N 1
ATOM 1613 C CA . GLU A 1 193 ? 9.080 13.272 19.530 1.00 90.50 193 GLU A CA 1
ATOM 1614 C C . GLU A 1 193 ? 9.473 12.845 20.948 1.00 90.50 193 GLU A C 1
ATOM 1616 O O . GLU A 1 193 ? 10.655 12.718 21.249 1.00 90.50 193 GLU A O 1
ATOM 1621 N N . LEU A 1 194 ? 8.475 12.638 21.811 1.00 91.69 194 LEU A N 1
ATOM 1622 C CA . LEU A 1 194 ? 8.666 12.075 23.150 1.00 91.69 194 LEU A CA 1
ATOM 1623 C C . LEU A 1 194 ? 8.513 10.554 23.124 1.00 91.69 194 LEU A C 1
ATOM 1625 O O . LEU A 1 194 ? 9.270 9.836 23.765 1.00 91.69 194 LEU A O 1
ATOM 1629 N N . SER A 1 195 ? 7.514 10.065 22.390 1.00 89.69 195 SER A N 1
ATOM 1630 C CA . SER A 1 195 ? 7.298 8.641 22.144 1.00 89.69 195 SER A CA 1
ATOM 1631 C C . SER A 1 195 ? 6.413 8.459 20.919 1.00 89.69 195 SER A C 1
ATOM 1633 O O . SER A 1 195 ? 5.522 9.273 20.659 1.00 89.69 195 SER A O 1
ATOM 1635 N N . ASN A 1 196 ? 6.634 7.374 20.182 1.00 85.00 196 ASN A N 1
ATOM 1636 C CA . ASN A 1 196 ? 5.846 7.012 19.007 1.00 85.00 196 ASN A CA 1
ATOM 1637 C C . ASN A 1 196 ? 5.004 5.734 19.174 1.00 85.00 196 ASN A C 1
ATOM 1639 O O . ASN A 1 196 ? 4.387 5.283 18.205 1.00 85.00 196 ASN A O 1
ATOM 1643 N N . ASN A 1 197 ? 4.995 5.148 20.375 1.00 85.69 197 ASN A N 1
ATOM 1644 C CA . ASN A 1 197 ? 4.332 3.875 20.654 1.00 85.69 197 ASN A CA 1
ATOM 1645 C C . ASN A 1 197 ? 3.804 3.802 22.099 1.00 85.69 197 ASN A C 1
ATOM 1647 O O . ASN A 1 197 ? 4.095 2.867 22.848 1.00 85.69 197 ASN A O 1
ATOM 1651 N N . MET A 1 198 ? 3.051 4.822 22.502 1.00 91.44 198 MET A N 1
ATOM 1652 C CA . MET A 1 198 ? 2.366 4.855 23.790 1.00 91.44 198 MET A CA 1
ATOM 1653 C C . MET A 1 198 ? 1.235 3.827 23.816 1.00 91.44 198 MET A C 1
ATOM 1655 O O . MET A 1 198 ? 0.404 3.771 22.909 1.00 91.44 198 MET A O 1
ATOM 1659 N N . LYS A 1 199 ? 1.180 3.033 24.886 1.00 90.31 199 LYS A N 1
ATOM 1660 C CA . LYS A 1 199 ? 0.022 2.189 25.198 1.00 90.31 199 LYS A CA 1
ATOM 1661 C C . LYS A 1 199 ? -0.998 2.989 25.994 1.00 90.31 199 LYS A C 1
ATOM 1663 O O . LYS A 1 199 ? -0.618 3.826 26.808 1.00 90.31 199 LYS A O 1
ATOM 1668 N N . VAL A 1 200 ? -2.279 2.687 25.825 1.00 90.69 200 VAL A N 1
ATOM 1669 C CA . VAL A 1 200 ? -3.346 3.270 26.641 1.00 90.69 200 VAL A CA 1
ATOM 1670 C C . VAL A 1 200 ? -4.003 2.176 27.460 1.00 90.69 200 VAL A C 1
ATOM 1672 O O . VAL A 1 200 ? -4.333 1.107 26.955 1.00 90.69 200 VAL A O 1
ATOM 1675 N N . GLU A 1 201 ? -4.162 2.442 28.747 1.00 90.44 201 GLU A N 1
ATOM 1676 C CA . GLU A 1 201 ? -4.957 1.641 29.661 1.00 90.44 201 GLU A CA 1
ATOM 1677 C C . GLU A 1 201 ? -6.089 2.504 30.196 1.00 90.44 201 GLU A C 1
ATOM 1679 O O . GLU A 1 201 ? -5.872 3.473 30.924 1.00 90.44 201 GLU A O 1
ATOM 1684 N N . TRP A 1 202 ? -7.307 2.119 29.840 1.00 89.69 202 TRP A N 1
ATOM 1685 C CA . TRP A 1 202 ? -8.518 2.728 30.355 1.00 89.69 202 TRP A CA 1
ATOM 1686 C C . TRP A 1 202 ? -8.852 2.113 31.717 1.00 89.69 202 TRP A C 1
ATOM 1688 O O . TRP A 1 202 ? -9.020 0.899 31.837 1.00 89.69 202 TRP A O 1
ATOM 1698 N N . LEU A 1 203 ? -8.922 2.948 32.753 1.00 91.06 203 LEU A N 1
ATOM 1699 C CA . LEU A 1 203 ? -9.200 2.548 34.130 1.00 91.06 203 LEU A CA 1
ATOM 1700 C C . LEU A 1 203 ? -10.650 2.907 34.493 1.00 91.06 203 LEU A C 1
ATOM 1702 O O . LEU A 1 203 ? -10.946 4.086 34.694 1.00 91.06 203 LEU A O 1
ATOM 1706 N N . PRO A 1 204 ? -11.561 1.922 34.605 1.00 90.94 204 PRO A N 1
ATOM 1707 C CA . PRO A 1 204 ? -12.941 2.170 34.999 1.00 90.94 204 PRO A CA 1
ATOM 1708 C C . PRO A 1 204 ? -13.018 2.849 36.363 1.00 90.94 204 PRO A C 1
ATOM 1710 O O . PRO A 1 204 ? -12.475 2.335 37.352 1.00 90.94 204 PRO A O 1
ATOM 1713 N N . THR A 1 205 ? -13.716 3.982 36.414 1.00 91.25 205 THR A N 1
ATOM 1714 C CA . THR A 1 205 ? -14.044 4.663 37.667 1.00 91.25 205 THR A CA 1
ATOM 1715 C C . THR A 1 205 ? -15.067 3.859 38.467 1.00 91.25 205 THR A C 1
ATOM 1717 O O . THR A 1 205 ? -15.678 2.902 37.986 1.00 91.25 205 THR A O 1
ATOM 1720 N N . GLU A 1 206 ? -15.274 4.250 39.720 1.00 88.50 206 GLU A N 1
ATOM 1721 C CA . GLU A 1 206 ? -16.312 3.655 40.562 1.00 88.50 206 GLU A CA 1
ATOM 1722 C C . GLU A 1 206 ? -17.715 3.835 39.973 1.00 88.50 206 GLU A C 1
ATOM 1724 O O . GLU A 1 206 ? -18.521 2.910 40.032 1.00 88.50 206 GLU A O 1
ATOM 1729 N N . TYR A 1 207 ? -17.962 4.970 39.313 1.00 89.19 207 TYR A N 1
ATOM 1730 C CA . TYR A 1 207 ? -19.197 5.212 38.577 1.00 89.19 207 TYR A CA 1
ATOM 1731 C C . TYR A 1 207 ? -19.441 4.134 37.513 1.00 89.19 207 TYR A C 1
ATOM 1733 O O . TYR A 1 207 ? -20.507 3.520 37.498 1.00 89.19 207 TYR A O 1
ATOM 1741 N N . LEU A 1 208 ? -18.444 3.846 36.666 1.00 90.25 208 LEU A N 1
ATOM 1742 C CA . LEU A 1 208 ? -18.580 2.818 35.634 1.00 90.25 208 LEU A CA 1
ATOM 1743 C C . LEU A 1 208 ? -18.726 1.415 36.243 1.00 90.25 208 LEU A C 1
ATOM 1745 O O . LEU A 1 208 ? -19.556 0.638 35.780 1.00 90.25 208 LEU A O 1
ATOM 1749 N N . ARG A 1 209 ? -17.963 1.089 37.297 1.00 90.62 209 ARG A N 1
ATOM 1750 C CA . ARG A 1 209 ? -17.996 -0.238 37.949 1.00 90.62 209 ARG A CA 1
ATOM 1751 C C . ARG A 1 209 ? -19.332 -0.562 38.619 1.00 90.62 209 ARG A C 1
ATOM 1753 O O . ARG A 1 209 ? -19.660 -1.738 38.735 1.00 90.62 209 ARG A O 1
ATOM 1760 N N . ASN A 1 210 ? -20.101 0.453 39.003 1.00 88.81 210 ASN A N 1
ATOM 1761 C CA . ASN A 1 210 ? -21.407 0.284 39.639 1.00 88.81 210 ASN A CA 1
ATOM 1762 C C . ASN A 1 210 ? -22.570 0.144 38.639 1.00 88.81 210 ASN A C 1
ATOM 1764 O O . ASN A 1 210 ? -23.709 -0.041 39.064 1.00 88.81 210 ASN A O 1
ATOM 1768 N N . LYS A 1 211 ? -22.317 0.219 37.324 1.00 90.25 211 LYS A N 1
ATOM 1769 C CA . LYS A 1 211 ? -23.357 0.013 36.304 1.00 90.25 211 LYS A CA 1
ATOM 1770 C C . LYS A 1 211 ? -23.686 -1.467 36.066 1.00 90.25 211 LYS A C 1
ATOM 1772 O O . LYS A 1 211 ? -22.959 -2.377 36.469 1.00 90.25 211 LYS A O 1
ATOM 1777 N N . GLU A 1 212 ? -24.787 -1.718 35.361 1.00 90.81 212 GLU A N 1
ATOM 1778 C CA . GLU A 1 212 ? -25.197 -3.061 34.939 1.00 90.81 212 GLU A CA 1
ATOM 1779 C C . GLU A 1 212 ? -24.193 -3.696 33.957 1.00 90.81 212 GLU A C 1
ATOM 1781 O O . GLU A 1 212 ? -23.400 -3.006 33.314 1.00 90.81 212 GLU A O 1
ATOM 1786 N N . PHE A 1 213 ? -24.223 -5.028 33.802 1.00 93.44 213 PHE A N 1
ATOM 1787 C CA . PHE A 1 213 ? -23.276 -5.742 32.925 1.00 93.44 213 PHE A CA 1
ATOM 1788 C C . PHE A 1 213 ? -23.271 -5.221 31.488 1.00 93.44 213 PHE A C 1
ATOM 1790 O O . PHE A 1 213 ? -22.203 -5.087 30.897 1.00 93.44 213 PHE A O 1
ATOM 1797 N N . ALA A 1 214 ? -24.447 -4.897 30.943 1.00 90.69 214 ALA A N 1
ATOM 1798 C CA . ALA A 1 214 ? -24.582 -4.376 29.586 1.00 90.69 214 ALA A CA 1
ATOM 1799 C C . ALA A 1 214 ? -23.840 -3.043 29.393 1.00 90.69 214 ALA A C 1
ATOM 1801 O O . ALA A 1 214 ? -23.264 -2.817 28.334 1.00 90.69 214 ALA A O 1
ATOM 1802 N N . ASP A 1 215 ? -23.802 -2.199 30.427 1.00 89.44 215 ASP A N 1
ATOM 1803 C CA . ASP A 1 215 ? -23.118 -0.906 30.403 1.00 89.44 215 ASP A CA 1
ATOM 1804 C C . ASP A 1 215 ? -21.618 -1.016 30.672 1.00 89.44 215 ASP A C 1
ATOM 1806 O O . ASP A 1 215 ? -20.895 -0.065 30.390 1.00 89.44 215 ASP A O 1
ATOM 1810 N N . ARG A 1 216 ? -21.149 -2.130 31.247 1.00 92.94 216 ARG A N 1
ATOM 1811 C CA . ARG A 1 216 ? -19.732 -2.391 31.561 1.00 92.94 216 ARG A CA 1
ATOM 1812 C C . ARG A 1 216 ? -19.033 -3.262 30.522 1.00 92.94 216 ARG A C 1
ATOM 1814 O O . ARG A 1 216 ? -17.805 -3.233 30.450 1.00 92.94 216 ARG A O 1
ATOM 1821 N N . LEU A 1 217 ? -19.793 -4.023 29.735 1.00 94.19 217 LEU A N 1
ATOM 1822 C CA . LEU A 1 217 ? -19.307 -4.766 28.577 1.00 94.19 217 LEU A CA 1
ATOM 1823 C C . LEU A 1 217 ? -19.201 -3.822 27.379 1.00 94.19 217 LEU A C 1
ATOM 1825 O O . LEU A 1 217 ? -20.199 -3.283 26.906 1.00 94.19 217 LEU A O 1
ATOM 1829 N N . LYS A 1 218 ? -17.980 -3.632 26.893 1.00 92.88 218 LYS A N 1
ATOM 1830 C CA . LYS A 1 218 ? -17.634 -2.669 25.854 1.00 92.88 218 LYS A CA 1
ATOM 1831 C C . LYS A 1 218 ? -17.065 -3.382 24.645 1.00 92.88 218 LYS A C 1
ATOM 1833 O O . LYS A 1 218 ? -16.178 -4.229 24.771 1.00 92.88 218 LYS A O 1
ATOM 1838 N N . PHE A 1 219 ? -17.570 -3.001 23.479 1.00 91.88 219 PHE A N 1
ATOM 1839 C CA . PHE A 1 219 ? -17.073 -3.467 22.192 1.00 91.88 219 PHE A CA 1
ATOM 1840 C C . PHE A 1 219 ? -16.248 -2.349 21.564 1.00 91.88 219 PHE A C 1
ATOM 1842 O O . PHE A 1 219 ? -16.740 -1.239 21.385 1.00 91.88 219 PHE A O 1
ATOM 1849 N N . ILE A 1 220 ? -14.991 -2.641 21.249 1.00 89.94 220 ILE A N 1
ATOM 1850 C CA . ILE A 1 220 ? -14.040 -1.724 20.623 1.00 89.94 220 ILE A CA 1
ATOM 1851 C C . ILE A 1 220 ? -13.910 -2.152 19.157 1.00 89.94 220 ILE A C 1
ATOM 1853 O O . ILE A 1 220 ? -13.082 -3.013 18.841 1.00 89.94 220 ILE A O 1
ATOM 1857 N N . PRO A 1 221 ? -14.766 -1.637 18.259 1.00 87.31 221 PRO A N 1
ATOM 1858 C CA . PRO A 1 221 ? -14.723 -1.999 16.851 1.00 87.31 221 PRO A CA 1
ATOM 1859 C C . PRO A 1 221 ? -13.450 -1.476 16.180 1.00 87.31 221 PRO A C 1
ATOM 1861 O O . PRO A 1 221 ? -12.975 -0.376 16.465 1.00 87.31 221 PRO A O 1
ATOM 1864 N N . SER A 1 222 ? -12.920 -2.237 15.225 1.00 83.19 222 SER A N 1
ATOM 1865 C CA . SER A 1 222 ? -11.871 -1.740 14.331 1.00 83.19 222 SER A CA 1
ATOM 1866 C C . SER A 1 222 ? -12.407 -0.712 13.325 1.00 83.19 222 SER A C 1
ATOM 1868 O O . SER A 1 222 ? -13.601 -0.653 13.022 1.00 83.19 222 SER A O 1
ATOM 1870 N N . GLN A 1 223 ? -11.514 0.111 12.765 1.00 81.75 223 GLN A N 1
ATOM 1871 C CA . GLN A 1 223 ? -11.887 1.009 11.672 1.00 81.75 223 GLN A CA 1
ATOM 1872 C C . GLN A 1 223 ? -12.055 0.264 10.347 1.00 81.75 223 GLN A C 1
ATOM 1874 O O . GLN A 1 223 ? -11.211 -0.551 9.939 1.00 81.75 223 GLN A O 1
ATOM 1879 N N . ILE A 1 224 ? -13.118 0.627 9.632 1.00 83.88 224 ILE A N 1
ATOM 1880 C CA . ILE A 1 224 ? -13.439 0.116 8.304 1.00 83.88 224 ILE A CA 1
ATOM 1881 C C . ILE A 1 224 ? -13.567 1.244 7.282 1.00 83.88 224 ILE A C 1
ATOM 1883 O O . ILE A 1 224 ? -13.938 2.366 7.621 1.00 83.88 224 ILE A O 1
ATOM 1887 N N . TYR A 1 225 ? -13.259 0.942 6.018 1.00 85.81 225 TYR A N 1
ATOM 1888 C CA . TYR A 1 225 ? -13.655 1.817 4.918 1.00 85.81 225 TYR A CA 1
ATOM 1889 C C . TYR A 1 225 ? -15.093 1.525 4.507 1.00 85.81 225 TYR A C 1
ATOM 1891 O O . TYR A 1 225 ? -15.494 0.366 4.368 1.00 85.81 225 TYR A O 1
ATOM 1899 N N . LYS A 1 226 ? -15.832 2.594 4.227 1.00 84.81 226 LYS A N 1
ATOM 1900 C CA . LYS A 1 226 ? -17.113 2.558 3.530 1.00 84.81 226 LYS A CA 1
ATOM 1901 C C . LYS A 1 226 ? -17.065 3.469 2.315 1.00 84.81 226 LYS A C 1
ATOM 1903 O O . LYS A 1 226 ? -16.246 4.383 2.236 1.00 84.81 226 LYS A O 1
ATOM 1908 N N . TYR A 1 227 ? -17.942 3.196 1.358 1.00 82.88 227 TYR A N 1
ATOM 1909 C CA . TYR A 1 227 ? -18.184 4.086 0.234 1.00 82.88 227 TYR A CA 1
ATOM 1910 C C . TYR A 1 227 ? -19.436 4.910 0.519 1.00 82.88 227 TYR A C 1
ATOM 1912 O O . TYR A 1 227 ? -20.469 4.354 0.888 1.00 82.88 227 TYR A O 1
ATOM 1920 N N . SER A 1 228 ? -19.347 6.226 0.357 1.00 83.12 228 SER A N 1
ATOM 1921 C CA . SER A 1 228 ? -20.502 7.113 0.464 1.00 83.12 228 SER A CA 1
ATOM 1922 C C . SER A 1 228 ? -20.948 7.536 -0.931 1.00 83.12 228 SER A C 1
ATOM 1924 O O . SER A 1 228 ? -20.193 8.189 -1.649 1.00 83.12 228 SER A O 1
ATOM 1926 N N . ASP A 1 229 ? -22.187 7.193 -1.298 1.00 80.19 229 ASP A N 1
ATOM 1927 C CA . ASP A 1 229 ? -22.805 7.594 -2.572 1.00 80.19 229 ASP A CA 1
ATOM 1928 C C . ASP A 1 229 ? -22.890 9.128 -2.691 1.00 80.19 229 ASP A C 1
ATOM 1930 O O . ASP A 1 229 ? -22.699 9.694 -3.769 1.00 80.19 229 ASP A O 1
ATOM 1934 N N . SER A 1 230 ? -23.139 9.820 -1.572 1.00 83.44 230 SER A N 1
ATOM 1935 C CA . SER A 1 230 ? -23.271 11.280 -1.542 1.00 83.44 230 SER A CA 1
ATOM 1936 C C . SER A 1 230 ? -21.920 11.986 -1.665 1.00 83.44 230 SER A C 1
ATOM 1938 O O . SER A 1 230 ? -21.810 12.996 -2.358 1.00 83.44 230 SER A O 1
ATOM 1940 N N . TYR A 1 231 ? -20.871 11.444 -1.046 1.00 83.56 231 TYR A N 1
ATOM 1941 C CA . TYR A 1 231 ? -19.498 11.939 -1.176 1.00 83.56 231 TYR A CA 1
ATOM 1942 C C . TYR A 1 231 ? -18.827 11.486 -2.486 1.00 83.56 231 TYR A C 1
ATOM 1944 O O . TYR A 1 231 ? -17.946 12.174 -2.993 1.00 83.56 231 TYR A O 1
ATOM 1952 N N . ARG A 1 232 ? -19.286 10.371 -3.072 1.00 81.62 232 ARG A N 1
ATOM 1953 C CA . ARG A 1 232 ? -18.667 9.657 -4.203 1.00 81.62 232 ARG A CA 1
ATOM 1954 C C . ARG A 1 232 ? -17.229 9.223 -3.924 1.00 81.62 232 ARG A C 1
ATOM 1956 O O . ARG A 1 232 ? -16.361 9.285 -4.796 1.00 81.62 232 ARG A O 1
ATOM 1963 N N . GLY A 1 233 ? -16.974 8.769 -2.702 1.00 82.12 233 GLY A N 1
ATOM 1964 C CA . GLY A 1 233 ? -15.632 8.421 -2.258 1.00 82.12 233 GLY A CA 1
ATOM 1965 C C . GLY A 1 233 ? -15.611 7.500 -1.049 1.00 82.12 233 GLY A C 1
ATOM 1966 O O . GLY A 1 233 ? -16.631 7.254 -0.398 1.00 82.12 233 GLY A O 1
ATOM 1967 N N . LEU A 1 234 ? -14.414 6.986 -0.768 1.00 86.06 234 LEU A N 1
ATOM 1968 C CA . LEU A 1 234 ? -14.149 6.188 0.420 1.00 86.06 234 LEU A CA 1
ATOM 1969 C C . LEU A 1 234 ? -13.949 7.097 1.629 1.00 86.06 234 LEU A C 1
ATOM 1971 O O . LEU A 1 234 ? -13.222 8.084 1.553 1.00 86.06 234 LEU A O 1
ATOM 1975 N N . TYR A 1 235 ? -14.542 6.713 2.750 1.00 86.12 235 TYR A N 1
ATOM 1976 C CA . TYR A 1 235 ? -14.309 7.331 4.047 1.00 86.12 235 TYR A CA 1
ATOM 1977 C C . TYR A 1 235 ? -14.125 6.245 5.105 1.00 86.12 235 TYR A C 1
ATOM 1979 O O . TYR A 1 235 ? -14.568 5.105 4.924 1.00 86.12 235 TYR A O 1
ATOM 1987 N N . ARG A 1 236 ? -13.427 6.583 6.189 1.00 85.25 236 ARG A N 1
ATOM 1988 C CA . ARG A 1 236 ? -13.216 5.680 7.322 1.00 85.25 236 ARG A CA 1
ATOM 1989 C C . ARG A 1 236 ? -14.165 6.021 8.449 1.00 85.25 236 ARG A C 1
ATOM 1991 O O . ARG A 1 236 ? -14.390 7.188 8.753 1.00 85.25 236 ARG A O 1
ATOM 1998 N N . GLU A 1 237 ? -14.639 4.988 9.119 1.00 82.31 237 GLU A N 1
ATOM 1999 C CA . GLU A 1 237 ? -15.333 5.115 10.391 1.00 82.31 237 GLU A CA 1
ATOM 2000 C C . GLU A 1 237 ? -15.050 3.897 11.271 1.00 82.31 237 GLU A C 1
ATOM 2002 O O . GLU A 1 237 ? -14.544 2.872 10.801 1.00 82.31 237 GLU A O 1
ATOM 2007 N N . LEU A 1 238 ? -15.355 4.023 12.563 1.00 82.62 238 LEU A N 1
ATOM 2008 C CA . LEU A 1 238 ? -15.446 2.862 13.439 1.00 82.62 238 LEU A CA 1
ATOM 2009 C C . LEU A 1 238 ? -16.590 1.980 12.950 1.00 82.62 238 LEU A C 1
ATOM 2011 O O . LEU A 1 238 ? -17.673 2.479 12.636 1.00 82.62 238 LEU A O 1
ATOM 2015 N N . ASP A 1 239 ? -16.336 0.679 12.877 1.00 85.69 239 ASP A N 1
ATOM 2016 C CA . ASP A 1 239 ? -17.370 -0.270 12.510 1.00 85.69 239 ASP A CA 1
ATOM 2017 C C . ASP A 1 239 ? -18.561 -0.197 13.477 1.00 85.69 239 ASP A C 1
ATOM 2019 O O . ASP A 1 239 ? -18.413 0.060 14.675 1.00 85.69 239 ASP A O 1
ATOM 2023 N N . GLN A 1 240 ? -19.763 -0.373 12.940 1.00 84.00 240 GLN A N 1
ATOM 2024 C CA . GLN A 1 240 ? -20.993 -0.175 13.693 1.00 84.00 240 GLN A CA 1
ATOM 2025 C C . GLN A 1 240 ? -21.521 -1.512 14.193 1.00 84.00 240 GLN A C 1
ATOM 2027 O O . GLN A 1 240 ? -21.732 -2.436 13.412 1.00 84.00 240 GLN A O 1
ATOM 2032 N N . LYS A 1 241 ? -21.808 -1.575 15.496 1.00 89.31 241 LYS A N 1
ATOM 2033 C CA . LYS A 1 241 ? -22.502 -2.699 16.127 1.00 89.31 241 LYS A CA 1
ATOM 2034 C C . LYS A 1 241 ? -23.901 -2.842 15.518 1.00 89.31 241 LYS A C 1
ATOM 2036 O O . LYS A 1 241 ? -24.782 -2.034 15.810 1.00 89.31 241 LYS A O 1
ATOM 2041 N N . LYS A 1 242 ? -24.113 -3.870 14.696 1.00 90.50 242 LYS A N 1
ATOM 2042 C CA . LYS A 1 242 ? -25.411 -4.157 14.073 1.00 90.50 242 LYS A CA 1
ATOM 2043 C C . LYS A 1 242 ? -26.139 -5.242 14.858 1.00 90.50 242 LYS A C 1
ATOM 2045 O O . LYS A 1 242 ? -25.632 -6.352 14.976 1.00 90.50 242 LYS A O 1
ATOM 2050 N N . ASP A 1 243 ? -27.323 -4.938 15.379 1.00 92.69 243 ASP A N 1
ATOM 2051 C CA . ASP A 1 243 ? -28.190 -5.948 15.994 1.00 92.69 243 ASP A CA 1
ATOM 2052 C C . ASP A 1 243 ? -28.828 -6.821 14.906 1.00 92.69 243 ASP A C 1
ATOM 2054 O O . ASP A 1 243 ? -29.452 -6.315 13.972 1.00 92.69 243 ASP A O 1
ATOM 2058 N N . ILE A 1 244 ? -28.617 -8.131 15.008 1.00 90.88 244 ILE A N 1
ATOM 2059 C CA . ILE A 1 244 ? -29.165 -9.140 14.097 1.00 90.88 244 ILE A CA 1
ATOM 2060 C C . ILE A 1 244 ? -30.025 -10.166 14.842 1.00 90.88 244 ILE A C 1
ATOM 2062 O O . ILE A 1 244 ? -30.325 -11.222 14.294 1.00 90.88 244 ILE A O 1
ATOM 2066 N N . THR A 1 245 ? -30.432 -9.869 16.080 1.00 91.44 245 THR A N 1
ATOM 2067 C CA . THR A 1 245 ? -31.196 -10.789 16.938 1.00 91.44 245 THR A CA 1
ATOM 2068 C C . THR A 1 245 ? -32.485 -11.261 16.262 1.00 91.44 245 THR A C 1
ATOM 2070 O O . THR A 1 245 ? -32.752 -12.454 16.237 1.00 91.44 245 THR A O 1
ATOM 2073 N N . GLU A 1 246 ? -33.244 -10.357 15.637 1.00 90.19 246 GLU A N 1
ATOM 2074 C CA . GLU A 1 246 ? -34.499 -10.693 14.938 1.00 90.19 246 GLU A CA 1
ATOM 2075 C C . GLU A 1 246 ? -34.292 -11.439 13.607 1.00 90.19 246 GLU A C 1
ATOM 2077 O O . GLU A 1 246 ? -35.237 -12.000 13.060 1.00 90.19 246 GLU A O 1
ATOM 2082 N N . GLN A 1 247 ? -33.072 -11.427 13.059 1.00 86.50 247 GLN A N 1
ATOM 2083 C CA . GLN A 1 247 ? -32.728 -12.091 11.792 1.00 86.50 247 GLN A CA 1
ATOM 2084 C C . GLN A 1 247 ? -32.290 -13.547 12.004 1.00 86.50 247 GLN A C 1
ATOM 2086 O O . GLN A 1 247 ? -32.111 -14.285 11.035 1.00 86.50 247 GLN A O 1
ATOM 2091 N N . ASP A 1 248 ? -32.090 -13.950 13.259 1.00 88.12 248 ASP A N 1
ATOM 2092 C CA . ASP A 1 248 ? -31.602 -15.262 13.652 1.00 88.12 248 ASP A CA 1
ATOM 2093 C C . ASP A 1 248 ? -32.614 -15.929 14.592 1.00 88.12 248 ASP A C 1
ATOM 2095 O O . ASP A 1 248 ? -32.821 -15.500 15.725 1.00 88.12 248 ASP A O 1
ATOM 2099 N N . GLU A 1 249 ? -33.259 -16.993 14.110 1.00 89.62 249 GLU A N 1
ATOM 2100 C CA . GLU A 1 249 ? -34.331 -17.689 14.834 1.00 89.62 249 GLU A CA 1
ATOM 2101 C C . GLU A 1 249 ? -33.893 -18.237 16.204 1.00 89.62 249 GLU A C 1
ATOM 2103 O O . GLU A 1 249 ? -34.709 -18.327 17.122 1.00 89.62 249 GLU A O 1
ATOM 2108 N N . GLU A 1 250 ? -32.620 -18.607 16.375 1.00 90.81 250 GLU A N 1
ATOM 2109 C CA . GLU A 1 250 ? -32.098 -19.080 17.662 1.00 90.81 250 GLU A CA 1
ATOM 2110 C C . GLU A 1 250 ? -31.906 -17.908 18.634 1.00 90.81 250 GLU A C 1
ATOM 2112 O O . GLU A 1 250 ? -32.364 -17.966 19.777 1.00 90.81 250 GLU A O 1
ATOM 2117 N N . ALA A 1 251 ? -31.297 -16.812 18.172 1.00 91.81 251 ALA A N 1
ATOM 2118 C CA . ALA A 1 251 ? -31.105 -15.606 18.977 1.00 91.81 251 ALA A CA 1
ATOM 2119 C C . ALA A 1 251 ? -32.439 -14.972 19.398 1.00 91.81 251 ALA A C 1
ATOM 2121 O O . ALA A 1 251 ? -32.594 -14.554 20.549 1.00 91.81 251 ALA A O 1
ATOM 2122 N N . LYS A 1 252 ? -33.421 -14.945 18.491 1.00 92.88 252 LYS A N 1
ATOM 2123 C CA . LYS A 1 252 ? -34.777 -14.469 18.769 1.00 92.88 252 LYS A CA 1
ATOM 2124 C C . LYS A 1 252 ? -35.440 -15.271 19.890 1.00 92.88 252 LYS A C 1
ATOM 2126 O O . LYS A 1 252 ? -35.910 -14.685 20.865 1.00 92.88 252 LYS A O 1
ATOM 2131 N N . LYS A 1 253 ? -35.391 -16.608 19.819 1.00 91.75 253 LYS A N 1
ATOM 2132 C CA . LYS A 1 253 ? -35.907 -17.492 20.882 1.00 91.75 253 LYS A CA 1
ATOM 2133 C C . LYS A 1 253 ? -35.226 -17.236 22.225 1.00 91.75 253 LYS A C 1
ATOM 2135 O O . LYS A 1 253 ? -35.915 -17.065 23.227 1.00 91.75 253 LYS A O 1
ATOM 2140 N N . LEU A 1 254 ? -33.894 -17.123 22.247 1.00 90.25 254 LEU A N 1
ATOM 2141 C CA . LEU A 1 254 ? -33.139 -16.810 23.468 1.00 90.25 254 LEU A CA 1
ATOM 2142 C C . LEU A 1 254 ? -33.553 -15.462 24.081 1.00 90.25 254 LEU A C 1
ATOM 2144 O O . LEU A 1 254 ? -33.619 -15.325 25.306 1.00 90.25 254 LEU A O 1
ATOM 2148 N N . LYS A 1 255 ? -33.854 -14.460 23.246 1.00 89.94 255 LYS A N 1
ATOM 2149 C CA . LYS A 1 255 ? -34.330 -13.150 23.705 1.00 89.94 255 LYS A CA 1
ATOM 2150 C C . LYS A 1 255 ? -35.726 -13.240 24.322 1.00 89.94 255 LYS A C 1
ATOM 2152 O O . LYS A 1 255 ? -35.938 -12.710 25.412 1.00 89.94 255 LYS A O 1
ATOM 2157 N N . GLU A 1 256 ? -36.652 -13.938 23.668 1.00 88.25 256 GLU A N 1
ATOM 2158 C CA . GLU A 1 256 ? -38.015 -14.160 24.167 1.00 88.25 256 GLU A CA 1
ATOM 2159 C C . GLU A 1 256 ? -38.030 -14.956 25.483 1.00 88.25 256 GLU A C 1
ATOM 2161 O O . GLU A 1 256 ? -38.759 -14.609 26.416 1.00 88.25 256 GLU A O 1
ATOM 2166 N N . GLU A 1 257 ? -37.205 -16.000 25.592 1.00 85.94 257 GLU A N 1
ATOM 2167 C CA . GLU A 1 257 ? -37.042 -16.790 26.818 1.00 85.94 257 GLU A CA 1
ATOM 2168 C C . GLU A 1 257 ? -36.471 -15.951 27.966 1.00 85.94 257 GLU A C 1
ATOM 2170 O O . GLU A 1 257 ? -36.980 -16.008 29.088 1.00 85.94 257 GLU A O 1
ATOM 2175 N N . SER A 1 258 ? -35.466 -15.116 27.682 1.00 85.19 258 SER A N 1
ATOM 2176 C CA . SER A 1 258 ? -34.883 -14.204 28.669 1.00 85.19 258 SER A CA 1
ATOM 2177 C C . SER A 1 258 ? -35.905 -13.192 29.203 1.00 85.19 258 SER A C 1
ATOM 2179 O O . SER A 1 258 ? -35.919 -12.924 30.405 1.00 85.19 258 SER A O 1
ATOM 2181 N N . LEU A 1 259 ? -36.795 -12.670 28.350 1.00 82.44 259 LEU A N 1
ATOM 2182 C CA . LEU A 1 259 ? -37.869 -11.755 28.759 1.00 82.44 259 LEU A CA 1
ATOM 2183 C C . LEU A 1 259 ? -38.920 -12.451 29.640 1.00 82.44 259 LEU A C 1
ATOM 2185 O O . LEU A 1 259 ? -39.337 -11.892 30.652 1.00 82.44 259 LEU A O 1
ATOM 2189 N N . LYS A 1 260 ? -39.306 -13.694 29.314 1.00 76.50 260 LYS A N 1
ATOM 2190 C CA . LYS A 1 260 ? -40.252 -14.485 30.128 1.00 76.50 260 LYS A CA 1
ATOM 2191 C C . LYS A 1 260 ? -39.702 -14.789 31.525 1.00 76.50 260 LYS A C 1
ATOM 2193 O O . LYS A 1 260 ? -40.447 -14.731 32.501 1.00 76.50 260 LYS A O 1
ATOM 2198 N N . GLN A 1 261 ? -38.404 -15.077 31.636 1.00 66.69 261 GLN A N 1
ATOM 2199 C CA . GLN A 1 261 ? -37.747 -15.331 32.924 1.00 66.69 261 GLN A CA 1
ATOM 2200 C C . GLN A 1 261 ? -37.669 -14.078 33.808 1.00 66.69 261 GLN A C 1
ATOM 2202 O O . GLN A 1 261 ? -37.761 -14.197 35.026 1.00 66.69 261 GLN A O 1
ATOM 2207 N N . GLN A 1 262 ? -37.588 -12.877 33.222 1.00 59.66 262 GLN A N 1
ATOM 2208 C CA . GLN A 1 262 ? -37.610 -11.614 33.973 1.00 59.66 262 GLN A CA 1
ATOM 2209 C C . GLN A 1 262 ? -38.973 -11.298 34.615 1.00 59.66 262 GLN A C 1
ATOM 2211 O O . GLN A 1 262 ? -39.013 -10.557 35.598 1.00 59.66 262 GLN A O 1
ATOM 2216 N N . SER A 1 263 ? -40.075 -11.857 34.100 1.00 54.84 263 SER A N 1
ATOM 2217 C CA . SER A 1 263 ? -41.420 -11.715 34.682 1.00 54.84 263 SER A CA 1
ATOM 2218 C C . SER A 1 263 ? -41.738 -12.744 35.781 1.00 54.84 263 SER A C 1
ATOM 2220 O O . SER A 1 263 ? -42.726 -12.579 36.491 1.00 54.84 263 SER A O 1
ATOM 2222 N N . GLY A 1 264 ? -40.916 -13.787 35.947 1.00 50.62 264 GLY A N 1
ATOM 2223 C CA . GLY A 1 264 ? -40.996 -14.742 37.058 1.00 50.62 264 GLY A CA 1
ATOM 2224 C C . GLY A 1 264 ? -39.976 -14.428 38.161 1.00 50.62 264 GLY A C 1
ATOM 2225 O O . GLY A 1 264 ? -38.973 -13.766 37.920 1.00 50.62 264 GLY A O 1
ATOM 2226 N N . ASN A 1 265 ? -40.183 -14.931 39.381 1.00 45.69 265 ASN A N 1
ATOM 2227 C CA . ASN A 1 265 ? -39.332 -14.665 40.560 1.00 45.69 265 ASN A CA 1
ATOM 2228 C C . ASN A 1 265 ? -37.861 -15.176 40.472 1.00 45.69 265 ASN A C 1
ATOM 2230 O O . ASN A 1 265 ? -37.173 -15.182 41.488 1.00 45.69 265 ASN A O 1
ATOM 2234 N N . ASN A 1 266 ? -37.346 -15.571 39.297 1.00 49.75 266 ASN A N 1
ATOM 2235 C CA . ASN A 1 266 ? -35.972 -16.058 39.087 1.00 49.75 266 ASN A CA 1
ATOM 2236 C C . ASN A 1 266 ? -35.202 -15.164 38.091 1.00 49.75 266 ASN A C 1
ATOM 2238 O O . ASN A 1 266 ? -35.208 -15.394 36.884 1.00 49.75 266 ASN A O 1
ATOM 2242 N N . LYS A 1 267 ? -34.489 -14.153 38.606 1.00 57.06 267 LYS A N 1
ATOM 2243 C CA . LYS A 1 267 ? -33.733 -13.138 37.837 1.00 57.06 267 LYS A CA 1
ATOM 2244 C C . LYS A 1 267 ? -32.303 -13.569 37.444 1.00 57.06 267 LYS A C 1
ATOM 2246 O O . LYS A 1 267 ? -31.375 -12.763 37.531 1.00 57.06 267 LYS A O 1
ATOM 2251 N N . ASN A 1 268 ? -32.080 -14.817 37.033 1.00 74.12 268 ASN A N 1
ATOM 2252 C CA . ASN A 1 268 ? -30.709 -15.360 37.031 1.00 74.12 268 ASN A CA 1
ATOM 2253 C C . ASN A 1 268 ? -29.990 -15.324 35.666 1.00 74.12 268 ASN A C 1
ATOM 2255 O O . ASN A 1 268 ? -28.771 -15.492 35.637 1.00 74.12 268 ASN A O 1
ATOM 2259 N N . SER A 1 269 ? -30.681 -15.072 34.545 1.00 83.62 269 SER A N 1
ATOM 2260 C CA . SER A 1 269 ? -30.059 -15.038 33.209 1.00 83.62 269 SER A CA 1
ATOM 2261 C C . SER A 1 269 ? -30.672 -13.980 32.287 1.00 83.62 269 SER A C 1
ATOM 2263 O O . SER A 1 269 ? -31.887 -13.934 32.098 1.00 83.62 269 SER A O 1
ATOM 2265 N N . THR A 1 270 ? -29.825 -13.144 31.683 1.00 90.75 270 THR A N 1
ATOM 2266 C CA . THR A 1 270 ? -30.230 -12.117 30.715 1.00 90.75 270 THR A CA 1
ATOM 2267 C C . THR A 1 270 ? -29.496 -12.299 29.389 1.00 90.75 270 THR A C 1
ATOM 2269 O O . THR A 1 270 ? -28.265 -12.317 29.362 1.00 90.75 270 THR A O 1
ATOM 2272 N N . TYR A 1 271 ? -30.236 -12.355 28.279 1.00 93.56 271 TYR A N 1
ATOM 2273 C CA . TYR A 1 271 ? -29.670 -12.332 26.930 1.00 93.56 271 TYR A CA 1
ATOM 2274 C C . TYR A 1 271 ? -29.691 -10.910 26.352 1.00 93.56 271 TYR A C 1
ATOM 2276 O O . TYR A 1 271 ? -30.744 -10.298 26.145 1.00 93.56 271 TYR A O 1
ATOM 2284 N N . GLY A 1 272 ? -28.506 -10.360 26.100 1.00 91.38 272 GLY A N 1
ATOM 2285 C CA . GLY A 1 272 ? -28.316 -9.024 25.547 1.00 91.38 272 GLY A CA 1
ATOM 2286 C C . GLY A 1 272 ? -28.672 -8.929 24.064 1.00 91.38 272 GLY A C 1
ATOM 2287 O O . GLY A 1 272 ? -29.178 -7.890 23.652 1.00 91.38 272 GLY A O 1
ATOM 2288 N N . GLY A 1 273 ? -28.510 -10.014 23.302 1.00 95.19 273 GLY A N 1
ATOM 2289 C CA . GLY A 1 273 ? -28.778 -10.080 21.862 1.00 95.19 273 GLY A CA 1
ATOM 2290 C C . GLY A 1 273 ? -27.605 -10.666 21.072 1.00 95.19 273 GLY A C 1
ATOM 2291 O O . GLY A 1 273 ? -26.589 -11.068 21.654 1.00 95.19 273 GLY A O 1
ATOM 2292 N N . LYS A 1 274 ? -27.753 -10.681 19.745 1.00 95.88 274 LYS A N 1
ATOM 2293 C CA . LYS A 1 274 ? -26.735 -11.101 18.778 1.00 95.88 274 LYS A CA 1
ATOM 2294 C C . LYS A 1 274 ? -26.303 -9.918 17.918 1.00 95.88 274 LYS A C 1
ATOM 2296 O O . LYS A 1 274 ? -27.136 -9.277 17.278 1.00 95.88 274 LYS A O 1
ATOM 2301 N N . PHE A 1 275 ? -25.002 -9.640 17.881 1.00 94.94 275 PHE A N 1
ATOM 2302 C CA . PHE A 1 275 ? -24.453 -8.467 17.200 1.00 94.94 275 PHE A CA 1
ATOM 2303 C C . PHE A 1 275 ? -23.424 -8.841 16.136 1.00 94.94 275 PHE A C 1
ATOM 2305 O O . PHE A 1 275 ? -22.576 -9.698 16.359 1.00 94.94 275 PHE A O 1
ATOM 2312 N N . GLU A 1 276 ? -23.480 -8.170 14.991 1.00 91.56 276 GLU A N 1
ATOM 2313 C CA . GLU A 1 276 ? -22.587 -8.358 13.848 1.00 91.56 276 GLU A CA 1
ATOM 2314 C C . GLU A 1 276 ? -21.629 -7.169 13.693 1.00 91.56 276 GLU A C 1
ATOM 2316 O O . GLU A 1 276 ? -22.041 -6.011 13.808 1.00 91.56 276 GLU A O 1
ATOM 2321 N N . PHE A 1 277 ? -20.368 -7.484 13.390 1.00 89.94 277 PHE A N 1
ATOM 2322 C CA . PHE A 1 277 ? -19.299 -6.550 13.034 1.00 89.94 277 PHE A CA 1
ATOM 2323 C C . PHE A 1 277 ? -18.601 -7.024 11.747 1.00 89.94 277 PHE A C 1
ATOM 2325 O O . PHE A 1 277 ? -18.459 -8.221 11.509 1.00 89.94 277 PHE A O 1
ATOM 2332 N N . LEU A 1 278 ? -18.154 -6.091 10.911 1.00 85.50 278 LEU A N 1
ATOM 2333 C CA . LEU A 1 278 ? -17.390 -6.274 9.669 1.00 85.50 278 LEU A CA 1
ATOM 2334 C C . LEU A 1 278 ? -15.866 -6.161 9.863 1.00 85.50 278 LEU A C 1
ATOM 2336 O O . LEU A 1 278 ? -15.082 -6.244 8.911 1.00 85.50 278 LEU A O 1
ATOM 2340 N N . GLY A 1 279 ? -15.410 -5.905 11.082 1.00 83.25 279 GLY A N 1
ATOM 2341 C CA . GLY A 1 279 ? -14.002 -5.910 11.448 1.00 83.25 279 GLY A CA 1
ATOM 2342 C C . GLY A 1 279 ? -13.767 -6.594 12.784 1.00 83.25 279 GLY A C 1
ATOM 2343 O O . GLY A 1 279 ? -14.716 -6.892 13.500 1.00 83.25 279 GLY A O 1
ATOM 2344 N N . ASP A 1 280 ? -12.498 -6.821 13.115 1.00 86.56 280 ASP A N 1
ATOM 2345 C CA . ASP A 1 280 ? -12.108 -7.379 14.411 1.00 86.56 280 ASP A CA 1
ATOM 2346 C C . ASP A 1 280 ? -12.621 -6.479 15.543 1.00 86.56 280 ASP A C 1
ATOM 2348 O O . ASP A 1 280 ? -12.724 -5.252 15.378 1.00 86.56 280 ASP A O 1
ATOM 2352 N N . VAL A 1 281 ? -12.945 -7.099 16.678 1.00 90.62 281 VAL A N 1
ATOM 2353 C CA . VAL A 1 281 ? -13.616 -6.441 17.803 1.00 90.62 281 VAL A CA 1
ATOM 2354 C C . VAL A 1 281 ? -12.842 -6.706 19.081 1.00 90.62 281 VAL A C 1
ATOM 2356 O O . VAL A 1 281 ? -12.752 -7.842 19.541 1.00 90.62 281 VAL A O 1
ATOM 2359 N N . GLY A 1 282 ? -12.313 -5.651 19.695 1.00 91.25 282 GLY A N 1
ATOM 2360 C CA . GLY A 1 282 ? -11.851 -5.730 21.075 1.00 91.25 282 GLY A CA 1
ATOM 2361 C C . GLY A 1 282 ? -13.046 -5.876 22.012 1.00 91.25 282 GLY A C 1
ATOM 2362 O O . GLY A 1 282 ? -14.032 -5.155 21.879 1.00 91.25 282 GLY A O 1
ATOM 2363 N N . VAL A 1 283 ? -12.974 -6.788 22.972 1.00 93.50 283 VAL A N 1
ATOM 2364 C CA . VAL A 1 283 ? -13.989 -6.940 24.018 1.00 93.50 283 VAL A CA 1
ATOM 2365 C C . VAL A 1 283 ? -13.344 -6.595 25.340 1.00 93.50 283 VAL A C 1
ATOM 2367 O O . VAL A 1 283 ? -12.332 -7.192 25.705 1.00 93.50 283 VAL A O 1
ATOM 2370 N N . GLN A 1 284 ? -13.941 -5.647 26.058 1.00 93.69 284 GLN A N 1
ATOM 2371 C CA . GLN A 1 284 ? -13.537 -5.311 27.416 1.00 93.69 284 GLN A CA 1
ATOM 2372 C C . GLN A 1 284 ? -14.716 -5.388 28.371 1.00 93.69 284 GLN A C 1
ATOM 2374 O O . GLN A 1 284 ? -15.816 -4.944 28.053 1.00 93.69 284 GLN A O 1
ATOM 2379 N N . PHE A 1 285 ? -14.473 -5.918 29.564 1.00 95.19 285 PHE A N 1
ATOM 2380 C CA . PHE A 1 285 ? -15.447 -5.906 30.645 1.00 95.19 285 PHE A CA 1
ATOM 2381 C C . PHE A 1 285 ? -14.792 -5.404 31.928 1.00 95.19 285 PHE A C 1
ATOM 2383 O O . PHE A 1 285 ? -13.799 -5.961 32.399 1.00 95.19 285 PHE A O 1
ATOM 2390 N N . ALA A 1 286 ? -15.363 -4.338 32.484 1.00 94.31 286 ALA A N 1
ATOM 2391 C CA . ALA A 1 286 ? -14.974 -3.806 33.780 1.00 94.31 286 ALA A CA 1
ATOM 2392 C C . ALA A 1 286 ? -15.675 -4.602 34.887 1.00 94.31 286 ALA A C 1
ATOM 2394 O O . ALA A 1 286 ? -16.843 -4.351 35.172 1.00 94.31 286 ALA A O 1
ATOM 2395 N N . GLY A 1 287 ? -14.974 -5.542 35.514 1.00 92.62 287 GLY A N 1
ATOM 2396 C CA . GLY A 1 287 ? -15.455 -6.284 36.676 1.00 92.62 287 GLY A CA 1
ATOM 2397 C C . GLY A 1 287 ? -15.576 -5.414 37.932 1.00 92.62 287 GLY A C 1
ATOM 2398 O O . GLY A 1 287 ? -15.019 -4.311 38.029 1.00 92.62 287 GLY A O 1
ATOM 2399 N N . ASN A 1 288 ? -16.326 -5.911 38.909 1.00 90.06 288 ASN A N 1
ATOM 2400 C CA . ASN A 1 288 ? -16.489 -5.263 40.204 1.00 90.06 288 ASN A CA 1
ATOM 2401 C C . ASN A 1 288 ? -15.201 -5.304 41.053 1.00 90.06 288 ASN A C 1
ATOM 2403 O O . ASN A 1 288 ? -14.311 -6.128 40.845 1.00 90.06 288 ASN A O 1
ATOM 2407 N N . LYS A 1 289 ? -15.111 -4.410 42.050 1.00 86.00 289 LYS A N 1
ATOM 2408 C CA . LYS A 1 289 ? -13.974 -4.365 42.996 1.00 86.00 289 LYS A CA 1
ATOM 2409 C C . LYS A 1 289 ? -13.872 -5.631 43.860 1.00 86.00 289 LYS A C 1
ATOM 2411 O O . LYS A 1 289 ? -12.810 -5.931 44.391 1.00 86.00 289 LYS A O 1
ATOM 2416 N N . GLU A 1 290 ? -14.977 -6.355 44.016 1.00 87.38 290 GLU A N 1
ATOM 2417 C CA . GLU A 1 290 ? -15.039 -7.602 44.778 1.00 87.38 290 GLU A CA 1
ATOM 2418 C C . GLU A 1 290 ? -14.586 -8.819 43.968 1.00 87.38 290 GLU A C 1
ATOM 2420 O O . GLU A 1 290 ? -14.618 -9.914 44.507 1.00 87.38 290 GLU A O 1
ATOM 2425 N N . GLU A 1 291 ? -14.185 -8.680 42.701 1.00 89.06 291 GLU A N 1
ATOM 2426 C CA . GLU A 1 291 ? -13.688 -9.791 41.866 1.00 89.06 291 GLU A CA 1
ATOM 2427 C C . GLU A 1 291 ? -14.608 -11.031 41.862 1.00 89.06 291 GLU A C 1
ATOM 2429 O O . GLU A 1 291 ? -14.166 -12.173 41.717 1.00 89.06 291 GLU A O 1
ATOM 2434 N N . SER A 1 292 ? -15.913 -10.809 42.034 1.00 91.12 292 SER A N 1
ATOM 2435 C CA . SER A 1 292 ? -16.931 -11.860 42.091 1.00 91.12 292 SER A CA 1
ATOM 2436 C C . SER A 1 292 ? -17.564 -12.106 40.720 1.00 91.12 292 SER A C 1
ATOM 2438 O O . SER A 1 292 ? -18.592 -12.766 40.608 1.00 91.12 292 SER A O 1
ATOM 2440 N N . GLU A 1 293 ? -17.003 -11.518 39.669 1.00 94.12 293 GLU A N 1
ATOM 2441 C CA . GLU A 1 293 ? -17.527 -11.524 38.310 1.00 94.12 293 GLU A CA 1
ATOM 2442 C C . GLU A 1 293 ? -16.450 -12.036 37.360 1.00 94.12 293 GLU A C 1
ATOM 2444 O O . GLU A 1 293 ? -15.309 -11.582 37.417 1.00 94.12 293 GLU A O 1
ATOM 2449 N N . ILE A 1 294 ? -16.808 -12.973 36.481 1.00 94.94 294 ILE A N 1
ATOM 2450 C CA . ILE A 1 294 ? -15.879 -13.580 35.521 1.00 94.94 294 ILE A CA 1
ATOM 2451 C C . ILE A 1 294 ? -16.486 -13.520 34.120 1.00 94.94 294 ILE A C 1
ATOM 2453 O O . ILE A 1 294 ? -17.653 -13.879 33.932 1.00 94.94 294 ILE A O 1
ATOM 2457 N N . MET A 1 295 ? -15.685 -13.083 33.143 1.00 97.00 295 MET A N 1
ATOM 2458 C CA . MET A 1 295 ? -16.039 -13.112 31.724 1.00 97.00 295 MET A CA 1
ATOM 2459 C C . MET A 1 295 ? -15.505 -14.381 31.053 1.00 97.00 295 MET A C 1
ATOM 2461 O O . MET A 1 295 ? -14.332 -14.730 31.194 1.00 97.00 295 MET A O 1
ATOM 2465 N N . TYR A 1 296 ? -16.367 -15.032 30.279 1.00 96.94 296 TYR A N 1
ATOM 2466 C CA . TYR A 1 296 ? -16.073 -16.213 29.481 1.00 96.94 296 TYR A CA 1
ATOM 2467 C C . TYR A 1 296 ? -16.341 -15.934 28.003 1.00 96.94 296 TYR A C 1
ATOM 2469 O O . TYR A 1 296 ? -17.305 -15.248 27.659 1.00 96.94 296 TYR A O 1
ATOM 2477 N N . ILE A 1 297 ? -15.525 -16.520 27.129 1.00 94.56 297 ILE A N 1
ATOM 2478 C CA . ILE A 1 297 ? -15.742 -16.553 25.682 1.00 94.56 297 ILE A CA 1
ATOM 2479 C C . ILE A 1 297 ? -15.689 -17.999 25.223 1.00 94.56 297 ILE A C 1
ATOM 2481 O O . ILE A 1 297 ? -14.687 -18.682 25.433 1.00 94.56 297 ILE A O 1
ATOM 2485 N N . ASN A 1 298 ? -16.768 -18.465 24.591 1.00 92.75 298 ASN A N 1
ATOM 2486 C CA . ASN A 1 298 ? -16.919 -19.860 24.168 1.00 92.75 298 ASN A CA 1
ATOM 2487 C C . ASN A 1 298 ? -16.573 -20.832 25.312 1.00 92.75 298 ASN A C 1
ATOM 2489 O O . ASN A 1 298 ? -15.774 -21.753 25.145 1.00 92.75 298 ASN A O 1
ATOM 2493 N N . ASP A 1 299 ? -17.133 -20.549 26.494 1.00 93.31 299 ASP A N 1
ATOM 2494 C CA . ASP A 1 299 ? -16.974 -21.318 27.736 1.00 93.31 299 ASP A CA 1
ATOM 2495 C C . ASP A 1 299 ? -15.558 -21.323 28.343 1.00 93.31 299 ASP A C 1
ATOM 2497 O O . ASP A 1 299 ? -15.311 -22.008 29.334 1.00 93.31 299 ASP A O 1
ATOM 2501 N N . LYS A 1 300 ? -14.627 -20.519 27.811 1.00 94.50 300 LYS A N 1
ATOM 2502 C CA . LYS A 1 300 ? -13.278 -20.346 28.368 1.00 94.50 300 LYS A CA 1
ATOM 2503 C C . LYS A 1 300 ? -13.152 -19.015 29.108 1.00 94.50 300 LYS A C 1
ATOM 2505 O O . LYS A 1 300 ? -13.607 -18.007 28.568 1.00 94.50 300 LYS A O 1
ATOM 2510 N N . PRO A 1 301 ? -12.544 -18.978 30.307 1.00 93.62 301 PRO A N 1
ATOM 2511 C CA . PRO A 1 301 ? -12.317 -17.726 31.020 1.00 93.62 301 PRO A CA 1
ATOM 2512 C C . PRO A 1 301 ? -11.369 -16.821 30.225 1.00 93.62 301 PRO A C 1
ATOM 2514 O O . PRO A 1 301 ? -10.449 -17.302 29.563 1.00 93.62 301 PRO A O 1
ATOM 2517 N N . VAL A 1 302 ? -11.616 -15.516 30.287 1.00 94.88 302 VAL A N 1
ATOM 2518 C CA . VAL A 1 302 ? -10.784 -14.495 29.641 1.00 94.88 302 VAL A CA 1
ATOM 2519 C C . VAL A 1 302 ? -9.730 -13.981 30.620 1.00 94.88 302 VAL A C 1
ATOM 2521 O O . VAL A 1 302 ? -10.004 -13.857 31.814 1.00 94.88 302 VAL A O 1
ATOM 2524 N N . ASP A 1 303 ? -8.545 -13.649 30.108 1.00 90.19 303 ASP A N 1
ATOM 2525 C CA . ASP A 1 303 ? -7.483 -13.013 30.888 1.00 90.19 303 ASP A CA 1
ATOM 2526 C C . ASP A 1 303 ? -7.975 -11.719 31.557 1.00 90.19 303 ASP A C 1
ATOM 2528 O O . ASP A 1 303 ? -8.711 -10.918 30.967 1.00 90.19 303 ASP A O 1
ATOM 2532 N N . VAL A 1 304 ? -7.547 -11.508 32.803 1.00 91.25 304 VAL A N 1
ATOM 2533 C CA . VAL A 1 304 ? -7.978 -10.392 33.649 1.00 91.25 304 VAL A CA 1
ATOM 2534 C C . VAL A 1 304 ? -6.790 -9.729 34.334 1.00 91.25 304 VAL A C 1
ATOM 2536 O O . VAL A 1 304 ? -5.892 -10.395 34.845 1.00 91.25 304 VAL A O 1
ATOM 2539 N N . LEU A 1 305 ? -6.804 -8.398 34.374 1.00 87.06 305 LEU A N 1
ATOM 2540 C CA . LEU A 1 305 ? -5.851 -7.590 35.133 1.00 87.06 305 LEU A CA 1
ATOM 2541 C C . LEU A 1 305 ? -6.587 -6.405 35.764 1.00 87.06 305 LEU A C 1
ATOM 2543 O O . LEU A 1 305 ? -7.328 -5.710 35.075 1.00 87.06 305 LEU A O 1
ATOM 2547 N N . ASN A 1 306 ? -6.391 -6.158 37.064 1.00 86.12 306 ASN A N 1
ATOM 2548 C CA . ASN A 1 306 ? -7.065 -5.075 37.807 1.00 86.12 306 ASN A CA 1
ATOM 2549 C C . ASN A 1 306 ? -8.598 -5.091 37.640 1.00 86.12 306 ASN A C 1
ATOM 2551 O O . ASN A 1 306 ? -9.235 -4.060 37.390 1.00 86.12 306 ASN A O 1
ATOM 2555 N N . SER A 1 307 ? -9.167 -6.298 37.720 1.00 89.38 307 SER A N 1
ATOM 2556 C CA . SER A 1 307 ? -10.591 -6.577 37.497 1.00 89.38 307 SER A CA 1
ATOM 2557 C C . SER A 1 307 ? -11.102 -6.127 36.119 1.00 89.38 307 SER A C 1
ATOM 2559 O O . SER A 1 307 ? -12.299 -5.924 35.953 1.00 89.38 307 SER A O 1
ATOM 2561 N N . ASN A 1 308 ? -10.225 -5.953 35.126 1.00 90.25 308 ASN A N 1
ATOM 2562 C CA . ASN A 1 308 ? -10.596 -5.653 33.748 1.00 90.25 308 ASN A CA 1
ATOM 2563 C C . ASN A 1 308 ? -10.256 -6.852 32.866 1.00 90.25 308 ASN A C 1
ATOM 2565 O O . ASN A 1 308 ? -9.094 -7.244 32.749 1.00 90.25 308 ASN A O 1
ATOM 2569 N N . PHE A 1 309 ? -11.280 -7.419 32.244 1.00 93.94 309 PHE A N 1
ATOM 2570 C CA . PHE A 1 309 ? -11.144 -8.502 31.280 1.00 93.94 309 PHE A CA 1
ATOM 2571 C C . PHE A 1 309 ? -10.970 -7.897 29.890 1.00 93.94 309 PHE A C 1
ATOM 2573 O O . PHE A 1 309 ? -11.681 -6.948 29.552 1.00 93.94 309 PHE A O 1
ATOM 2580 N N . SER A 1 310 ? -10.046 -8.427 29.088 1.00 90.50 310 SER A N 1
ATOM 2581 C CA . SER A 1 310 ? -9.774 -7.903 27.745 1.00 90.50 310 SER A CA 1
ATOM 2582 C C . SER A 1 310 ? -9.336 -9.000 26.785 1.00 90.50 310 SER A C 1
ATOM 2584 O O . SER A 1 310 ? -8.527 -9.857 27.130 1.00 90.50 310 SER A O 1
ATOM 2586 N N . THR A 1 311 ? -9.852 -8.961 25.561 1.00 92.50 311 THR A N 1
ATOM 2587 C CA . THR A 1 311 ? -9.459 -9.865 24.474 1.00 92.50 311 THR A CA 1
ATOM 2588 C C . THR A 1 311 ? -9.883 -9.297 23.117 1.00 92.50 311 THR A C 1
ATOM 2590 O O . THR A 1 311 ? -10.555 -8.266 23.055 1.00 92.50 311 THR A O 1
ATOM 2593 N N . ILE A 1 312 ? -9.488 -9.948 22.025 1.00 90.06 312 ILE A N 1
ATOM 2594 C CA . ILE A 1 312 ? -9.830 -9.555 20.654 1.00 90.06 312 ILE A CA 1
ATOM 2595 C C . ILE A 1 312 ? -10.550 -10.723 19.982 1.00 90.06 312 ILE A C 1
ATOM 2597 O O . ILE A 1 312 ? -10.109 -11.868 20.063 1.00 90.06 312 ILE A O 1
ATOM 2601 N N . LEU A 1 313 ? -11.666 -10.420 19.326 1.00 91.56 313 LEU A N 1
ATOM 2602 C CA . LEU A 1 313 ? -12.415 -11.338 18.480 1.00 91.56 313 LEU A CA 1
ATOM 2603 C C . LEU A 1 313 ? -12.035 -11.095 17.018 1.00 91.56 313 LEU A C 1
ATOM 2605 O O . LEU A 1 313 ? -12.086 -9.957 16.548 1.00 91.56 313 LEU A O 1
ATOM 2609 N N . GLU A 1 314 ? -11.694 -12.162 16.305 1.00 87.75 314 GLU A N 1
ATOM 2610 C CA . GLU A 1 314 ? -11.228 -12.136 14.914 1.00 87.75 314 GLU A CA 1
ATOM 2611 C C . GLU A 1 314 ? -12.119 -13.041 14.044 1.00 87.75 314 GLU A C 1
ATOM 2613 O O . GLU A 1 314 ? -12.879 -13.863 14.548 1.00 87.75 314 GLU A O 1
ATOM 2618 N N . ASP A 1 315 ? -12.049 -12.916 12.722 1.00 87.88 315 ASP A N 1
ATOM 2619 C CA . ASP A 1 315 ? -12.702 -13.873 11.820 1.00 87.88 315 ASP A CA 1
ATOM 2620 C C . ASP A 1 315 ? -11.735 -15.020 11.499 1.00 87.88 315 ASP A C 1
ATOM 2622 O O . ASP A 1 315 ? -10.837 -14.889 10.668 1.00 87.88 315 ASP A O 1
ATOM 2626 N N . LEU A 1 316 ? -11.901 -16.160 12.169 1.00 86.19 316 LEU A N 1
ATOM 2627 C CA . LEU A 1 316 ? -11.022 -17.326 12.035 1.00 86.19 316 LEU A CA 1
ATOM 2628 C C . LEU A 1 316 ? -11.573 -18.366 11.048 1.00 86.19 316 LEU A C 1
ATOM 2630 O O . LEU A 1 316 ? -11.179 -19.531 11.102 1.00 86.19 316 LEU A O 1
ATOM 2634 N N . ARG A 1 317 ? -12.488 -17.989 10.140 1.00 86.31 317 ARG A N 1
ATOM 2635 C CA . ARG A 1 317 ? -13.079 -18.914 9.145 1.00 86.31 317 ARG A CA 1
ATOM 2636 C C . ARG A 1 317 ? -12.092 -19.475 8.121 1.00 86.31 317 ARG A C 1
ATOM 2638 O O . ARG A 1 317 ? -12.389 -20.505 7.515 1.00 86.31 317 ARG A O 1
ATOM 2645 N N . LEU A 1 318 ? -10.940 -18.827 7.940 1.00 82.62 318 LEU A N 1
ATOM 2646 C CA . LEU A 1 318 ? -9.844 -19.317 7.095 1.00 82.62 318 LEU A CA 1
ATOM 2647 C C . LEU A 1 318 ? -8.886 -20.277 7.824 1.00 82.62 318 LEU A C 1
ATOM 2649 O O . LEU A 1 318 ? -8.012 -20.846 7.176 1.00 82.62 318 LEU A O 1
ATOM 2653 N N . GLU A 1 319 ? -9.002 -20.445 9.146 1.00 78.50 319 GLU A N 1
ATOM 2654 C CA . GLU A 1 319 ? -8.165 -21.394 9.886 1.00 78.50 319 GLU A CA 1
ATOM 2655 C C . GLU A 1 319 ? -8.698 -22.821 9.745 1.00 78.50 319 GLU A C 1
ATOM 2657 O O . GLU A 1 319 ? -9.895 -23.074 9.911 1.00 78.50 319 GLU A O 1
ATOM 2662 N N . ASP A 1 320 ? -7.792 -23.765 9.493 1.00 58.88 320 ASP A N 1
ATOM 2663 C CA . ASP A 1 320 ? -8.131 -25.178 9.357 1.00 58.88 320 ASP A CA 1
ATOM 2664 C C . ASP A 1 320 ? -8.298 -25.806 10.751 1.00 58.88 320 ASP A C 1
ATOM 2666 O O . ASP A 1 320 ? -7.349 -26.259 11.394 1.00 58.88 320 ASP A O 1
ATOM 2670 N N . LYS A 1 321 ? -9.524 -25.742 11.276 1.00 61.19 321 LYS A N 1
ATOM 2671 C CA . LYS A 1 321 ? -9.949 -26.476 12.473 1.00 61.19 321 LYS A CA 1
ATOM 2672 C C . LYS A 1 321 ? -10.905 -27.569 12.016 1.00 61.19 321 LYS A C 1
ATOM 2674 O O . LYS A 1 321 ? -11.856 -27.273 11.301 1.00 61.19 321 LYS A O 1
ATOM 2679 N N . GLU A 1 322 ? -10.720 -28.806 12.485 1.00 51.88 322 GLU A N 1
ATOM 2680 C CA . GLU A 1 322 ? -11.573 -29.966 12.138 1.00 51.88 322 GLU A CA 1
ATOM 2681 C C . GLU A 1 322 ? -13.085 -29.715 12.339 1.00 51.88 322 GLU A C 1
ATOM 2683 O O . GLU A 1 322 ? -13.921 -30.378 11.728 1.00 51.88 322 GLU A O 1
ATOM 2688 N N . LYS A 1 323 ? -13.448 -28.731 13.177 1.00 51.59 323 LYS A N 1
ATOM 2689 C CA . LYS A 1 323 ? -14.828 -28.311 13.475 1.00 51.59 323 LYS A CA 1
ATOM 2690 C C . LYS A 1 323 ? -15.326 -27.099 12.664 1.00 51.59 323 LYS A C 1
ATOM 2692 O O . LYS A 1 323 ? -16.409 -26.596 12.952 1.00 51.59 323 LYS A O 1
ATOM 2697 N N . GLY A 1 324 ? -14.569 -26.638 11.667 1.00 58.59 324 GLY A N 1
ATOM 2698 C CA . GLY A 1 324 ? -14.803 -25.376 10.959 1.00 58.59 324 GLY A CA 1
ATOM 2699 C C . GLY A 1 324 ? -14.198 -24.173 11.693 1.00 58.59 324 GLY A C 1
ATOM 2700 O O . GLY A 1 324 ? -13.966 -24.208 12.905 1.00 58.59 324 GLY A O 1
ATOM 2701 N N . GLY A 1 325 ? -13.893 -23.109 10.948 1.00 70.38 325 GLY A N 1
ATOM 2702 C CA . GLY A 1 325 ? -13.320 -21.892 11.521 1.00 70.38 325 GLY A CA 1
ATOM 2703 C C . GLY A 1 325 ? -14.344 -21.069 12.321 1.00 70.38 325 GLY A C 1
ATOM 2704 O O . GLY A 1 325 ? -15.548 -21.143 12.083 1.00 70.38 325 GLY A O 1
ATOM 2705 N N . ILE A 1 326 ? -13.868 -20.304 13.308 1.00 80.25 326 ILE A N 1
ATOM 2706 C CA . ILE A 1 326 ? -14.709 -19.595 14.291 1.00 80.25 326 ILE A CA 1
ATOM 2707 C C . ILE A 1 326 ? -14.907 -18.145 13.851 1.00 80.25 326 ILE A C 1
ATOM 2709 O O . ILE A 1 326 ? -13.932 -17.429 13.667 1.00 80.25 326 ILE A O 1
ATOM 2713 N N . ASN A 1 327 ? -16.152 -17.687 13.758 1.00 89.19 327 ASN A N 1
ATOM 2714 C CA . ASN A 1 327 ? -16.474 -16.260 13.635 1.00 89.19 327 ASN A CA 1
ATOM 2715 C C . ASN A 1 327 ? -17.610 -15.799 14.556 1.00 89.19 327 ASN A C 1
ATOM 2717 O O . ASN A 1 327 ? -17.922 -14.613 14.596 1.00 89.19 327 ASN A O 1
ATOM 2721 N N . THR A 1 328 ? -18.259 -16.730 15.253 1.00 92.12 328 THR A N 1
ATOM 2722 C CA . THR A 1 328 ? -19.329 -16.445 16.205 1.00 92.12 328 THR A CA 1
ATOM 2723 C C . THR A 1 328 ? -18.827 -16.771 17.601 1.00 92.12 328 THR A C 1
ATOM 2725 O O . THR A 1 328 ? -18.282 -17.849 17.842 1.00 92.12 328 THR A O 1
ATOM 2728 N N . TYR A 1 329 ? -19.003 -15.826 18.512 1.00 95.06 329 TYR A N 1
ATOM 2729 C CA . TYR A 1 329 ? -18.468 -15.859 19.860 1.00 95.06 329 TYR A CA 1
ATOM 2730 C C . TYR A 1 329 ? -19.595 -15.695 20.864 1.00 95.06 329 TYR A C 1
ATOM 2732 O O . TYR A 1 329 ? -20.313 -14.697 20.836 1.00 95.06 329 TYR A O 1
ATOM 2740 N N . LYS A 1 330 ? -19.720 -16.659 21.773 1.00 96.06 330 LYS A N 1
ATOM 2741 C CA . LYS A 1 330 ? -20.608 -16.572 22.929 1.00 96.06 330 LYS A CA 1
ATOM 2742 C C . LYS A 1 330 ? -19.853 -15.910 24.075 1.00 96.06 330 LYS A C 1
ATOM 2744 O O . LYS A 1 330 ? -18.912 -16.507 24.599 1.00 96.06 330 LYS A O 1
ATOM 2749 N N . ILE A 1 331 ? -20.260 -14.704 24.459 1.00 97.44 331 ILE A N 1
ATOM 2750 C CA . ILE A 1 331 ? -19.695 -13.957 25.586 1.00 97.44 331 ILE A CA 1
ATOM 2751 C C . ILE A 1 331 ? -20.643 -14.102 26.773 1.00 97.44 331 ILE A C 1
ATOM 2753 O O . ILE A 1 331 ? -21.798 -13.686 26.696 1.00 97.44 331 ILE A O 1
ATOM 2757 N N . GLU A 1 332 ? -20.158 -14.671 27.874 1.00 96.88 332 GLU A N 1
ATOM 2758 C CA . GLU A 1 332 ? -20.923 -14.829 29.114 1.00 96.88 332 GLU A CA 1
ATOM 2759 C C . GLU A 1 332 ? -20.216 -14.130 30.273 1.00 96.88 332 GLU A C 1
ATOM 2761 O O . GLU A 1 332 ? -19.046 -14.384 30.543 1.00 96.88 332 GLU A O 1
ATOM 2766 N N . ILE A 1 333 ? -20.938 -13.283 31.000 1.00 96.81 333 ILE A N 1
ATOM 2767 C CA . ILE A 1 333 ? -20.495 -12.699 32.265 1.00 96.81 333 ILE A CA 1
ATOM 2768 C C . ILE A 1 333 ? -21.288 -13.372 33.375 1.00 96.81 333 ILE A C 1
ATOM 2770 O O . ILE A 1 333 ? -22.520 -13.336 33.365 1.00 96.81 333 ILE A O 1
ATOM 2774 N N . LYS A 1 334 ? -20.587 -13.982 34.330 1.00 94.69 334 LYS A N 1
ATOM 2775 C CA . LYS A 1 334 ? -21.192 -14.661 35.480 1.00 94.69 334 LYS A CA 1
ATOM 2776 C C . LYS A 1 334 ? -20.766 -13.953 36.755 1.00 94.69 334 LYS A C 1
ATOM 2778 O O . LYS A 1 334 ? -19.569 -13.813 37.000 1.00 94.69 334 LYS A O 1
ATOM 2783 N N . LYS A 1 335 ? -21.738 -13.526 37.560 1.00 93.06 335 LYS A N 1
ATOM 2784 C CA . LYS A 1 335 ? -21.521 -13.086 38.941 1.00 93.06 335 LYS A CA 1
ATOM 2785 C C . LYS A 1 335 ? -21.736 -14.254 39.877 1.00 93.06 335 LYS A C 1
ATOM 2787 O O . LYS A 1 335 ? -22.720 -14.979 39.744 1.00 93.06 335 LYS A O 1
ATOM 2792 N N . PHE A 1 336 ? -20.823 -14.402 40.817 1.00 91.06 336 PHE A N 1
ATOM 2793 C CA . PHE A 1 336 ? -20.808 -15.452 41.810 1.00 91.06 336 PHE A CA 1
ATOM 2794 C C . PHE A 1 336 ? -21.086 -14.874 43.192 1.00 91.06 336 PHE A C 1
ATOM 2796 O O . PHE A 1 336 ? -20.667 -13.759 43.509 1.00 91.06 336 PHE A O 1
ATOM 2803 N N . LYS A 1 337 ? -21.747 -15.661 44.039 1.00 87.31 337 LYS A N 1
ATOM 2804 C CA . LYS A 1 337 ? -21.763 -15.405 45.478 1.00 87.31 337 LYS A CA 1
ATOM 2805 C C . LYS A 1 337 ? -20.358 -15.649 46.018 1.00 87.31 337 LYS A C 1
ATOM 2807 O O . LYS A 1 337 ? -19.821 -16.752 45.861 1.00 87.31 337 LYS A O 1
ATOM 2812 N N . ARG A 1 338 ? -19.783 -14.622 46.643 1.00 81.69 338 ARG A N 1
ATOM 2813 C CA . ARG A 1 338 ? -18.467 -14.702 47.274 1.00 81.69 338 ARG A CA 1
ATOM 2814 C C . ARG A 1 338 ? -18.612 -15.226 48.698 1.00 81.69 338 ARG A C 1
ATOM 2816 O O . ARG A 1 338 ? -19.464 -14.766 49.453 1.00 81.69 338 ARG A O 1
ATOM 2823 N N . ASP A 1 339 ? -17.786 -16.195 49.063 1.00 78.06 339 ASP A N 1
ATOM 2824 C CA . ASP A 1 339 ? -17.689 -16.647 50.447 1.00 78.06 339 ASP A CA 1
ATOM 2825 C C . ASP A 1 339 ? -16.967 -15.581 51.290 1.00 78.06 339 ASP A C 1
ATOM 2827 O O . ASP A 1 339 ? -15.849 -15.175 50.963 1.00 78.06 339 ASP A O 1
ATOM 2831 N N . ASN A 1 340 ? -17.602 -15.121 52.372 1.00 70.88 340 ASN A N 1
ATOM 2832 C CA . ASN A 1 340 ? -17.080 -14.026 53.199 1.00 70.88 340 ASN A CA 1
ATOM 2833 C C . ASN A 1 340 ? -15.724 -14.338 53.860 1.00 70.88 340 ASN A C 1
ATOM 2835 O O . ASN A 1 340 ? -14.987 -13.404 54.173 1.00 70.88 340 ASN A O 1
ATOM 2839 N N . ASN A 1 341 ? -15.377 -15.615 54.056 1.00 71.62 341 ASN A N 1
ATOM 2840 C CA . ASN A 1 341 ? -14.145 -16.023 54.732 1.00 71.62 341 ASN A CA 1
ATOM 2841 C C . ASN A 1 341 ? -13.038 -16.404 53.742 1.00 71.62 341 ASN A C 1
ATOM 2843 O O . ASN A 1 341 ? -11.899 -15.971 53.896 1.00 71.62 341 ASN A O 1
ATOM 2847 N N . SER A 1 342 ? -13.361 -17.206 52.723 1.00 73.94 342 SER A N 1
ATOM 2848 C CA . SER A 1 342 ? -12.372 -17.720 51.755 1.00 73.94 342 SER A CA 1
ATOM 2849 C C . SER A 1 342 ? -12.202 -16.842 50.514 1.00 73.94 342 SER A C 1
ATOM 2851 O O . SER A 1 342 ? -11.235 -17.016 49.777 1.00 73.94 342 SER A O 1
ATOM 2853 N N . LYS A 1 343 ? -13.117 -15.887 50.277 1.00 76.56 343 LYS A N 1
ATOM 2854 C CA . LYS A 1 343 ? -13.202 -15.073 49.050 1.00 76.56 343 LYS A CA 1
ATOM 2855 C C . LYS A 1 343 ? -13.384 -15.889 47.760 1.00 76.56 343 LYS A C 1
ATOM 2857 O O . LYS A 1 343 ? -13.242 -15.332 46.669 1.00 76.56 343 LYS A O 1
ATOM 2862 N N . GLU A 1 344 ? -13.734 -17.170 47.875 1.00 82.69 344 GLU A N 1
ATOM 2863 C CA . GLU A 1 344 ? -13.984 -18.062 46.745 1.00 82.69 344 GLU A CA 1
ATOM 2864 C C . GLU A 1 344 ? -15.338 -17.789 46.079 1.00 82.69 344 GLU A C 1
ATOM 2866 O O . GLU A 1 344 ? -16.320 -17.418 46.730 1.00 82.69 344 GLU A O 1
ATOM 2871 N N . ASN A 1 345 ? -15.387 -18.025 44.768 1.00 83.88 345 ASN A N 1
ATOM 2872 C CA . ASN A 1 345 ? -16.587 -17.936 43.943 1.00 83.88 345 ASN A CA 1
ATOM 2873 C C . ASN A 1 345 ? -17.259 -19.319 43.887 1.00 83.88 345 ASN A C 1
ATOM 2875 O O . ASN A 1 345 ? -16.717 -20.229 43.264 1.00 83.88 345 ASN A O 1
ATOM 2879 N N . LYS A 1 346 ? -18.418 -19.489 44.542 1.00 79.19 346 LYS A N 1
ATOM 2880 C CA . LYS A 1 346 ? -19.085 -20.804 44.676 1.00 79.19 346 LYS A CA 1
ATOM 2881 C C . LYS A 1 346 ? -20.262 -20.991 43.722 1.00 79.19 346 LYS A C 1
ATOM 2883 O O . LYS A 1 346 ? -20.244 -21.869 42.867 1.00 79.19 346 LYS A O 1
ATOM 2888 N N . GLU A 1 347 ? -21.297 -20.170 43.886 1.00 85.38 347 GLU A N 1
ATOM 2889 C CA . GLU A 1 347 ? -22.577 -20.314 43.182 1.00 85.38 347 GLU A CA 1
ATOM 2890 C C . GLU A 1 347 ? -22.809 -19.132 42.240 1.00 85.38 347 GLU A C 1
ATOM 2892 O O . GLU A 1 347 ? -22.571 -17.987 42.623 1.00 85.38 347 GLU A O 1
ATOM 2897 N N . VAL A 1 348 ? -23.297 -19.399 41.025 1.00 86.56 348 VAL A N 1
ATOM 2898 C CA . VAL A 1 348 ? -23.670 -18.355 40.061 1.00 86.56 348 VAL A CA 1
ATOM 2899 C C . VAL A 1 348 ? -24.955 -17.669 40.526 1.00 86.56 348 VAL A C 1
ATOM 2901 O O . VAL A 1 348 ? -26.005 -18.292 40.627 1.00 86.56 348 VAL A O 1
ATOM 2904 N N . GLU A 1 349 ? -24.871 -16.368 40.778 1.00 87.94 349 GLU A N 1
ATOM 2905 C CA . GLU A 1 349 ? -25.993 -15.510 41.160 1.00 87.94 349 GLU A CA 1
ATOM 2906 C C . GLU A 1 349 ? -26.711 -14.942 39.928 1.00 87.94 349 GLU A C 1
ATOM 2908 O O . GLU A 1 349 ? -27.937 -14.930 39.864 1.00 87.94 349 GLU A O 1
ATOM 2913 N N . LYS A 1 350 ? -25.950 -14.460 38.939 1.00 90.50 350 LYS A N 1
ATOM 2914 C CA . LYS A 1 350 ? -26.487 -13.760 37.763 1.00 90.50 350 LYS A CA 1
ATOM 2915 C C . LYS A 1 350 ? -25.612 -14.024 36.546 1.00 90.50 350 LYS A C 1
ATOM 2917 O O . LYS A 1 350 ? -24.389 -13.948 36.639 1.00 90.50 350 LYS A O 1
ATOM 2922 N N . THR A 1 351 ? -26.239 -14.277 35.402 1.00 92.25 351 THR A N 1
ATOM 2923 C CA . THR A 1 351 ? -25.569 -14.449 34.109 1.00 92.25 351 THR A CA 1
ATOM 2924 C C . THR A 1 351 ? -26.061 -13.407 33.113 1.00 92.25 351 THR A C 1
ATOM 2926 O O . THR A 1 351 ? -27.255 -13.125 33.027 1.00 92.25 351 THR A O 1
ATOM 2929 N N . TYR A 1 352 ? -25.143 -12.849 32.334 1.00 95.06 352 TYR A N 1
ATOM 2930 C CA . TYR A 1 352 ? -25.454 -12.037 31.165 1.00 95.06 352 TYR A CA 1
ATOM 2931 C C . TYR A 1 352 ? -24.733 -12.595 29.948 1.00 95.06 352 TYR A C 1
ATOM 2933 O O . TYR A 1 352 ? -23.525 -12.815 29.997 1.00 95.06 352 TYR A O 1
ATOM 2941 N N . ARG A 1 353 ? -25.476 -12.834 28.868 1.00 95.12 353 ARG A N 1
ATOM 2942 C CA . ARG A 1 353 ? -24.957 -13.423 27.634 1.00 95.12 353 ARG A CA 1
ATOM 2943 C C . ARG A 1 353 ? -25.176 -12.495 26.452 1.00 95.12 353 ARG A C 1
ATOM 2945 O O . ARG A 1 353 ? -26.260 -11.942 26.292 1.00 95.12 353 ARG A O 1
ATOM 2952 N N . VAL A 1 354 ? -24.174 -12.393 25.591 1.00 96.69 354 VAL A N 1
ATOM 2953 C CA . VAL A 1 354 ? -24.254 -11.755 24.275 1.00 96.69 354 VAL A CA 1
ATOM 2954 C C . VAL A 1 354 ? -23.546 -12.644 23.264 1.00 96.69 354 VAL A C 1
ATOM 2956 O O . VAL A 1 354 ? -22.484 -13.184 23.566 1.00 96.69 354 VAL A O 1
ATOM 2959 N N . ASP A 1 355 ? -24.097 -12.750 22.058 1.00 96.62 355 ASP A N 1
ATOM 2960 C CA . ASP A 1 355 ? -23.416 -13.413 20.949 1.00 96.62 355 ASP A CA 1
ATOM 2961 C C . ASP A 1 355 ? -22.862 -12.362 19.972 1.00 96.62 355 ASP A C 1
ATOM 2963 O O . ASP A 1 355 ? -23.546 -11.401 19.616 1.00 96.62 355 ASP A O 1
ATOM 2967 N N . VAL A 1 356 ? -21.611 -12.522 19.539 1.00 96.00 356 VAL A N 1
ATOM 2968 C CA . VAL A 1 356 ? -20.933 -11.603 18.610 1.00 96.00 356 VAL A CA 1
ATOM 2969 C C . VAL A 1 356 ? -20.474 -12.353 17.371 1.00 96.00 356 VAL A C 1
ATOM 2971 O O . VAL A 1 356 ? -19.810 -13.379 17.481 1.00 96.00 356 VAL A O 1
ATOM 2974 N N . VAL A 1 357 ? -20.797 -11.830 16.191 1.00 92.44 357 VAL A N 1
ATOM 2975 C CA . VAL A 1 357 ? -20.373 -12.356 14.892 1.00 92.44 357 VAL A CA 1
ATOM 2976 C C . VAL A 1 357 ? -19.373 -11.387 14.260 1.00 92.44 357 VAL A C 1
ATOM 2978 O O . VAL A 1 357 ? -19.712 -10.234 14.004 1.00 92.44 357 VAL A O 1
ATOM 2981 N N . VAL A 1 358 ? -18.156 -11.856 13.980 1.00 90.12 358 VAL A N 1
ATOM 2982 C CA . VAL A 1 358 ? -17.097 -11.093 13.301 1.00 90.12 358 VAL A CA 1
ATOM 2983 C C . VAL A 1 358 ? -17.000 -11.548 11.842 1.00 90.12 358 VAL A C 1
ATOM 2985 O O . VAL A 1 358 ? -16.514 -12.634 11.553 1.00 90.12 358 VAL A O 1
ATOM 2988 N N . LYS A 1 359 ? -17.470 -10.727 10.901 1.00 86.25 359 LYS A N 1
ATOM 2989 C CA . LYS A 1 359 ? -17.418 -10.966 9.448 1.00 86.25 359 LYS A CA 1
ATOM 2990 C C . LYS A 1 359 ? -16.392 -10.051 8.786 1.00 86.25 359 LYS A C 1
ATOM 2992 O O . LYS A 1 359 ? -16.743 -9.188 7.984 1.00 86.25 359 LYS A O 1
ATOM 2997 N N . SER A 1 360 ? -15.118 -10.214 9.132 1.00 82.88 360 SER A N 1
ATOM 2998 C CA . SER A 1 360 ? -14.046 -9.411 8.528 1.00 82.88 360 SER A CA 1
ATOM 2999 C C . SER A 1 360 ? -13.551 -9.964 7.188 1.00 82.88 360 SER A C 1
ATOM 3001 O O . SER A 1 360 ? -12.914 -9.233 6.425 1.00 82.88 360 SER A O 1
ATOM 3003 N N . ILE A 1 361 ? -13.901 -11.212 6.859 1.00 85.75 361 ILE A N 1
ATOM 3004 C CA . ILE A 1 361 ? -13.505 -11.902 5.628 1.00 85.75 361 ILE A CA 1
ATOM 3005 C C . ILE A 1 361 ? -14.721 -12.056 4.710 1.00 85.75 361 ILE A C 1
ATOM 3007 O O . ILE A 1 361 ? -15.744 -12.626 5.099 1.00 85.75 361 ILE A O 1
ATOM 3011 N N . VAL A 1 362 ? -14.617 -11.532 3.485 1.00 83.75 362 VAL A N 1
ATOM 3012 C CA . VAL A 1 362 ? -15.655 -11.713 2.457 1.00 83.75 362 VAL A CA 1
ATOM 3013 C C . VAL A 1 362 ? -15.803 -13.178 2.072 1.00 83.75 362 VAL A C 1
ATOM 3015 O O . VAL A 1 362 ? -14.863 -13.960 2.189 1.00 83.75 362 VAL A O 1
ATOM 3018 N N . SER A 1 363 ? -16.972 -13.538 1.548 1.00 84.19 363 SER A N 1
ATOM 3019 C CA . SER A 1 363 ? -17.228 -14.892 1.067 1.00 84.19 363 SER A CA 1
ATOM 3020 C C . SER A 1 363 ? -16.188 -15.331 0.031 1.00 84.19 363 SER A C 1
ATOM 3022 O O . SER A 1 363 ? -15.946 -14.646 -0.971 1.00 84.19 363 SER A O 1
ATOM 3024 N N . VAL A 1 364 ? -15.573 -16.485 0.298 1.00 87.44 364 VAL A N 1
ATOM 3025 C CA . VAL A 1 364 ? -14.531 -17.103 -0.531 1.00 87.44 364 VAL A CA 1
ATOM 3026 C C . VAL A 1 364 ? -15.194 -17.779 -1.726 1.00 87.44 364 VAL A C 1
ATOM 3028 O O . VAL A 1 364 ? -15.786 -18.847 -1.589 1.00 87.44 364 VAL A O 1
ATOM 3031 N N . LEU A 1 365 ? -15.128 -17.134 -2.888 1.00 88.00 365 LEU A N 1
ATOM 3032 C CA . LEU A 1 365 ? -15.611 -17.680 -4.153 1.00 88.00 365 LEU A CA 1
ATOM 3033 C C . LEU A 1 365 ? -14.484 -18.463 -4.827 1.00 88.00 365 LEU A C 1
ATOM 3035 O O . LEU A 1 365 ? -13.476 -17.872 -5.165 1.00 88.00 365 LEU A O 1
ATOM 3039 N N . ASP A 1 366 ? -14.622 -19.748 -5.091 1.00 87.19 366 ASP A N 1
ATOM 3040 C CA . ASP A 1 366 ? -13.661 -20.515 -5.881 1.00 87.19 366 ASP A CA 1
ATOM 3041 C C . ASP A 1 366 ? -14.210 -20.813 -7.276 1.00 87.19 366 ASP A C 1
ATOM 3043 O O . ASP A 1 366 ? -15.415 -20.963 -7.483 1.00 87.19 366 ASP A O 1
ATOM 3047 N N . GLY A 1 367 ? -13.307 -20.905 -8.251 1.00 86.88 367 GLY A N 1
ATOM 3048 C CA . GLY A 1 367 ? -13.627 -21.424 -9.573 1.00 86.88 367 GLY A CA 1
ATOM 3049 C C . GLY A 1 367 ? -13.059 -22.821 -9.731 1.00 86.88 367 GLY A C 1
ATOM 3050 O O . GLY A 1 367 ? -11.865 -22.976 -9.954 1.00 86.88 367 GLY A O 1
ATOM 3051 N N . LYS A 1 368 ? -13.912 -23.838 -9.645 1.00 87.75 368 LYS A N 1
ATOM 3052 C CA . LYS A 1 368 ? -13.546 -25.226 -9.925 1.00 87.75 368 LYS A CA 1
ATOM 3053 C C . LYS A 1 368 ? -13.597 -25.478 -11.431 1.00 87.75 368 LYS A C 1
ATOM 3055 O O . LYS A 1 368 ? -14.559 -25.080 -12.080 1.00 87.75 368 LYS A O 1
ATOM 3060 N N . TRP A 1 369 ? -12.615 -26.163 -12.016 1.00 87.31 369 TRP A N 1
ATOM 3061 C CA . TRP A 1 369 ? -12.761 -26.682 -13.378 1.00 87.31 369 TRP A CA 1
ATOM 3062 C C . TRP A 1 369 ? -13.982 -27.611 -13.404 1.00 87.31 369 TRP A C 1
ATOM 3064 O O . TRP A 1 369 ? -14.049 -28.586 -12.661 1.00 87.31 369 TRP A O 1
ATOM 3074 N N . PHE A 1 370 ? -14.977 -27.280 -14.232 1.00 87.94 370 PHE A N 1
ATOM 3075 C CA . PHE A 1 370 ? -16.307 -27.898 -14.210 1.00 87.94 370 PHE A CA 1
ATOM 3076 C C . PHE A 1 370 ? -16.286 -29.437 -14.167 1.00 87.94 370 PHE A C 1
ATOM 3078 O O . PHE A 1 370 ? -17.023 -30.036 -13.391 1.00 87.94 370 PHE A O 1
ATOM 3085 N N . ALA A 1 371 ? -15.405 -30.069 -14.948 1.00 87.00 371 ALA A N 1
ATOM 3086 C CA . ALA A 1 371 ? -15.281 -31.525 -15.044 1.00 87.00 371 ALA A CA 1
ATOM 3087 C C . ALA A 1 371 ? -14.162 -32.116 -14.157 1.00 87.00 371 ALA A C 1
ATOM 3089 O O . ALA A 1 371 ? -13.668 -33.206 -14.442 1.00 87.00 371 ALA A O 1
ATOM 3090 N N . TRP A 1 372 ? -13.707 -31.390 -13.131 1.00 88.12 372 TRP A N 1
ATOM 3091 C CA . TRP A 1 372 ? -12.654 -31.847 -12.222 1.00 88.12 372 TRP A CA 1
ATOM 3092 C C . TRP A 1 372 ? -13.174 -32.904 -11.238 1.00 88.12 372 TRP A C 1
ATOM 3094 O O . TRP A 1 372 ? -13.960 -32.607 -10.329 1.00 88.12 372 TRP A O 1
ATOM 3104 N N . ASP A 1 373 ? -12.713 -34.133 -11.435 1.00 89.50 373 ASP A N 1
ATOM 3105 C CA . ASP A 1 373 ? -12.974 -35.333 -10.645 1.00 89.50 373 ASP A CA 1
ATOM 3106 C C . ASP A 1 373 ? -11.722 -36.244 -10.673 1.00 89.50 373 ASP A C 1
ATOM 3108 O O . ASP A 1 373 ? -11.715 -37.287 -11.340 1.00 89.50 373 ASP A O 1
ATOM 3112 N N . PRO A 1 374 ? -10.624 -35.849 -9.994 1.00 89.75 374 PRO A N 1
ATOM 3113 C CA . PRO A 1 374 ? -9.359 -36.582 -10.037 1.00 89.75 374 PRO A CA 1
ATOM 3114 C C . PRO A 1 374 ? -9.463 -37.985 -9.432 1.00 89.75 374 PRO A C 1
ATOM 3116 O O . PRO A 1 374 ? -8.632 -38.834 -9.730 1.00 89.75 374 PRO A O 1
ATOM 3119 N N . GLU A 1 375 ? -10.490 -38.280 -8.632 1.00 89.38 375 GLU A N 1
ATOM 3120 C CA . GLU A 1 375 ? -10.690 -39.636 -8.114 1.00 89.38 375 GLU A CA 1
ATOM 3121 C C . GLU A 1 375 ? -11.168 -40.616 -9.187 1.00 89.38 375 GLU A C 1
ATOM 3123 O O . GLU A 1 375 ? -10.837 -41.799 -9.129 1.00 89.38 375 GLU A O 1
ATOM 3128 N N . LYS A 1 376 ? -11.903 -40.134 -10.196 1.00 88.88 376 LYS A N 1
ATOM 3129 C CA . LYS A 1 376 ? -12.393 -40.964 -11.308 1.00 88.88 376 LYS A CA 1
ATOM 3130 C C . LYS A 1 376 ? -11.621 -40.759 -12.607 1.00 88.88 376 LYS A C 1
ATOM 3132 O O . LYS A 1 376 ? -11.752 -41.569 -13.524 1.00 88.88 376 LYS A O 1
ATOM 3137 N N . ASN A 1 377 ? -10.814 -39.703 -12.704 1.00 87.56 377 ASN A N 1
ATOM 3138 C CA . ASN A 1 377 ? -10.046 -39.362 -13.896 1.00 87.56 377 ASN A CA 1
ATOM 3139 C C . ASN A 1 377 ? -8.531 -39.433 -13.630 1.00 87.56 377 ASN A C 1
ATOM 3141 O O . ASN A 1 377 ? -7.958 -38.578 -12.954 1.00 87.56 377 ASN A O 1
ATOM 3145 N N . LYS A 1 378 ? -7.869 -40.440 -14.218 1.00 85.38 378 LYS A N 1
ATOM 3146 C CA . LYS A 1 378 ? -6.428 -40.691 -14.039 1.00 85.38 378 LYS A CA 1
ATOM 3147 C C . LYS A 1 378 ? -5.556 -39.536 -14.527 1.00 85.38 378 LYS A C 1
ATOM 3149 O O . LYS A 1 378 ? -4.609 -39.176 -13.834 1.00 85.38 378 LYS A O 1
ATOM 3154 N N . ASP A 1 379 ? -5.894 -38.925 -15.660 1.00 85.69 379 ASP A N 1
ATOM 3155 C CA . ASP A 1 379 ? -5.118 -37.813 -16.222 1.00 85.69 379 ASP A CA 1
ATOM 3156 C C . ASP A 1 379 ? -5.149 -36.598 -15.291 1.00 85.69 379 ASP A C 1
ATOM 3158 O O . ASP A 1 379 ? -4.142 -35.918 -15.112 1.00 85.69 379 ASP A O 1
ATOM 3162 N N . GLN A 1 380 ? -6.290 -36.350 -14.642 1.00 88.88 380 GLN A N 1
ATOM 3163 C CA . GLN A 1 380 ? -6.423 -35.301 -13.630 1.00 88.88 380 GLN A CA 1
ATOM 3164 C C . GLN A 1 380 ? -5.660 -35.653 -12.347 1.00 88.88 380 GLN A C 1
ATOM 3166 O O . GLN A 1 380 ? -4.937 -34.808 -11.819 1.00 88.88 380 GLN A O 1
ATOM 3171 N N . LYS A 1 381 ? -5.746 -36.907 -11.877 1.00 89.06 381 LYS A N 1
ATOM 3172 C CA . LYS A 1 381 ? -4.994 -37.390 -10.704 1.00 89.06 381 LYS A CA 1
ATOM 3173 C C . LYS A 1 381 ? -3.484 -37.241 -10.887 1.00 89.06 381 LYS A C 1
ATOM 3175 O O . LYS A 1 381 ? -2.786 -36.842 -9.953 1.00 89.06 381 LYS A O 1
ATOM 3180 N N . GLN A 1 382 ? -2.979 -37.486 -12.097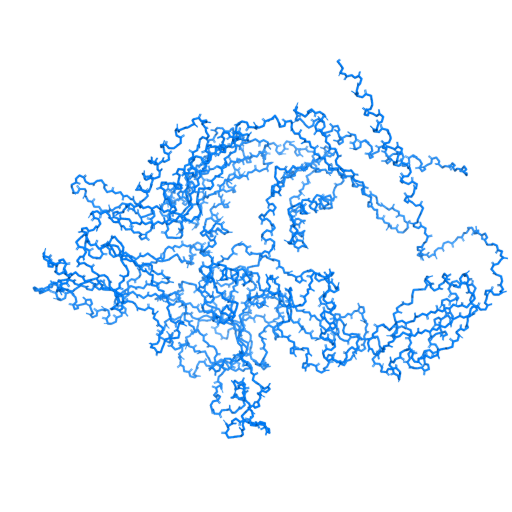 1.00 87.31 382 GLN A N 1
ATOM 3181 C CA . GLN A 1 382 ? -1.569 -37.290 -12.448 1.00 87.31 382 GLN A CA 1
ATOM 3182 C C . GLN A 1 382 ? -1.109 -35.827 -12.365 1.00 87.31 382 GLN A C 1
ATOM 3184 O O . GLN A 1 382 ? 0.087 -35.587 -12.279 1.00 87.31 382 GLN A O 1
ATOM 3189 N N . LEU A 1 383 ? -1.995 -34.831 -12.371 1.00 86.38 383 LEU A N 1
ATOM 3190 C CA . LEU A 1 383 ? -1.571 -33.432 -12.225 1.00 86.38 383 LEU A CA 1
ATOM 3191 C C . LEU A 1 383 ? -1.254 -33.058 -10.771 1.00 86.38 383 LEU A C 1
ATOM 3193 O O . LEU A 1 383 ? -0.498 -32.121 -10.533 1.00 86.38 383 LEU A O 1
ATOM 3197 N N . ILE A 1 384 ? -1.809 -33.799 -9.808 1.00 89.06 384 ILE A N 1
ATOM 3198 C CA . ILE A 1 384 ? -1.764 -33.475 -8.371 1.00 89.06 384 ILE A CA 1
ATOM 3199 C C . ILE A 1 384 ? -1.057 -34.539 -7.524 1.00 89.06 384 ILE A C 1
ATOM 3201 O O . ILE A 1 384 ? -0.855 -34.343 -6.329 1.00 89.06 384 ILE A O 1
ATOM 3205 N N . SER A 1 385 ? -0.670 -35.663 -8.129 1.00 90.00 385 SER A N 1
ATOM 3206 C CA . SER A 1 385 ? 0.058 -36.734 -7.444 1.00 90.00 385 SER A CA 1
ATOM 3207 C C . SER A 1 385 ? 1.566 -36.499 -7.574 1.00 90.00 385 SER A C 1
ATOM 3209 O O . SER A 1 385 ? 2.052 -36.514 -8.704 1.00 90.00 385 SER A O 1
ATOM 3211 N N . PRO A 1 386 ? 2.327 -36.318 -6.477 1.00 90.62 386 PRO A N 1
ATOM 3212 C CA . PRO A 1 386 ? 3.774 -36.067 -6.539 1.00 90.62 386 PRO A CA 1
ATOM 3213 C C . PRO A 1 386 ? 4.573 -37.255 -7.092 1.00 90.62 386 PRO A C 1
ATOM 3215 O O . PRO A 1 386 ? 5.661 -37.092 -7.640 1.00 90.62 386 PRO A O 1
ATOM 3218 N N . ILE A 1 387 ? 4.008 -38.453 -6.985 1.00 91.38 387 ILE A N 1
ATOM 3219 C CA . ILE A 1 387 ? 4.594 -39.722 -7.413 1.00 91.38 387 ILE A CA 1
ATOM 3220 C C . ILE A 1 387 ? 3.804 -40.311 -8.577 1.00 91.38 387 ILE A C 1
ATOM 3222 O O . ILE A 1 387 ? 2.599 -40.077 -8.713 1.00 91.38 387 ILE A O 1
ATOM 3226 N N . MET A 1 388 ? 4.503 -41.025 -9.456 1.00 87.81 388 MET A N 1
ATOM 3227 C CA . MET A 1 388 ? 3.909 -41.635 -10.638 1.00 87.81 388 MET A CA 1
ATOM 3228 C C . MET A 1 388 ? 3.003 -42.791 -10.209 1.00 87.81 388 MET A C 1
ATOM 3230 O O . MET A 1 388 ? 3.376 -43.591 -9.352 1.00 87.81 388 MET A O 1
ATOM 3234 N N . LEU A 1 389 ? 1.809 -42.864 -10.797 1.00 86.12 389 LEU A N 1
ATOM 3235 C CA . LEU A 1 389 ? 0.829 -43.912 -10.521 1.00 86.12 389 LEU A CA 1
ATOM 3236 C C . LEU A 1 389 ? 0.675 -44.822 -11.743 1.00 86.12 389 LEU A C 1
ATOM 3238 O O . LEU A 1 389 ? 0.691 -44.338 -12.879 1.00 86.12 389 LEU A O 1
ATOM 3242 N N . ASP A 1 390 ? 0.531 -46.124 -11.510 1.00 81.88 390 ASP A N 1
ATOM 3243 C CA . ASP A 1 390 ? 0.270 -47.119 -12.547 1.00 81.88 390 ASP A CA 1
ATOM 3244 C C . ASP A 1 390 ? -1.193 -47.086 -13.033 1.00 81.88 390 ASP A C 1
ATOM 3246 O O . ASP A 1 390 ? -2.010 -46.246 -12.635 1.00 81.88 390 ASP A O 1
ATOM 3250 N N . SER A 1 391 ? -1.542 -48.014 -13.927 1.00 77.38 391 SER A N 1
ATOM 3251 C CA . SER A 1 391 ? -2.904 -48.148 -14.444 1.00 77.38 391 SER A CA 1
ATOM 3252 C C . SER A 1 391 ? -3.938 -48.497 -13.372 1.00 77.38 391 SER A C 1
ATOM 3254 O O . SER A 1 391 ? -5.113 -48.239 -13.607 1.00 77.38 391 SER A O 1
ATOM 3256 N N . ASP A 1 392 ? -3.548 -49.015 -12.213 1.00 77.94 392 ASP A N 1
ATOM 3257 C CA . ASP A 1 392 ? -4.453 -49.387 -11.121 1.00 77.94 392 ASP A CA 1
ATOM 3258 C C . ASP A 1 392 ? -4.464 -48.338 -9.993 1.00 77.94 392 ASP A C 1
ATOM 3260 O O . ASP A 1 392 ? -5.175 -48.491 -8.999 1.00 77.94 392 ASP A O 1
ATOM 3264 N N . GLY A 1 393 ? -3.718 -47.239 -10.160 1.00 72.94 393 GLY A N 1
ATOM 3265 C CA . GLY A 1 393 ? -3.621 -46.143 -9.199 1.00 72.94 393 GLY A CA 1
ATOM 3266 C C . GLY A 1 393 ? -2.636 -46.394 -8.055 1.00 72.94 393 GLY A C 1
ATOM 3267 O O . GLY A 1 393 ? -2.709 -45.689 -7.048 1.00 72.94 393 GLY A O 1
ATOM 3268 N N . LYS A 1 394 ? -1.732 -47.374 -8.184 1.00 83.75 394 LYS A N 1
ATOM 3269 C CA . LYS A 1 394 ? -0.668 -47.664 -7.212 1.00 83.75 394 LYS A CA 1
ATOM 3270 C C . LYS A 1 394 ? 0.636 -46.967 -7.588 1.00 83.75 394 LYS A C 1
ATOM 3272 O O . LYS A 1 394 ? 0.867 -46.638 -8.746 1.00 83.75 394 LYS A O 1
ATOM 3277 N N . GLU A 1 395 ? 1.490 -46.738 -6.596 1.00 87.69 395 GLU A N 1
ATOM 3278 C CA . GLU A 1 395 ? 2.786 -46.079 -6.779 1.00 87.69 395 GLU A CA 1
ATOM 3279 C C . GLU A 1 395 ? 3.706 -46.892 -7.696 1.00 87.69 395 GLU A C 1
ATOM 3281 O O . GLU A 1 395 ? 3.972 -48.069 -7.438 1.00 87.69 395 GLU A O 1
ATOM 3286 N N . VAL A 1 396 ? 4.242 -46.248 -8.732 1.00 87.56 396 VAL A N 1
ATOM 3287 C CA . VAL A 1 396 ? 5.304 -46.824 -9.558 1.00 87.56 396 VAL A CA 1
ATOM 3288 C C . VAL A 1 396 ? 6.627 -46.652 -8.823 1.00 87.56 396 VAL A C 1
ATOM 3290 O O . VAL A 1 396 ? 6.992 -45.541 -8.427 1.00 87.56 396 VAL A O 1
ATOM 3293 N N . LYS A 1 397 ? 7.355 -47.754 -8.661 1.00 88.69 397 LYS A N 1
ATOM 3294 C CA . LYS A 1 397 ? 8.658 -47.783 -7.998 1.00 88.69 397 LYS A CA 1
ATOM 3295 C C . LYS A 1 397 ? 9.764 -48.133 -8.987 1.00 88.69 397 LYS A C 1
ATOM 3297 O O . LYS A 1 397 ? 9.516 -48.839 -9.964 1.00 88.69 397 LYS A O 1
ATOM 3302 N N . ASP A 1 398 ? 10.959 -47.605 -8.752 1.00 87.38 398 ASP A N 1
ATOM 3303 C CA . ASP A 1 398 ? 12.156 -47.947 -9.515 1.00 87.38 398 ASP A CA 1
ATOM 3304 C C . ASP A 1 398 ? 12.696 -49.341 -9.138 1.00 87.38 398 ASP A C 1
ATOM 3306 O O . ASP A 1 398 ? 12.129 -50.059 -8.309 1.00 87.38 398 ASP A O 1
ATOM 3310 N N . SER A 1 399 ? 13.802 -49.736 -9.771 1.00 88.44 399 SER A N 1
ATOM 3311 C CA . SER A 1 399 ? 14.485 -51.007 -9.504 1.00 88.44 399 SER A CA 1
ATOM 3312 C C . SER A 1 399 ? 14.986 -51.154 -8.064 1.00 88.44 399 SER A C 1
ATOM 3314 O O . SER A 1 399 ? 15.179 -52.280 -7.613 1.00 88.44 399 SER A O 1
ATOM 3316 N N . ASP A 1 400 ? 15.151 -50.043 -7.344 1.00 85.88 400 ASP A N 1
ATOM 3317 C CA . ASP A 1 400 ? 15.620 -49.982 -5.959 1.00 85.88 400 ASP A CA 1
ATOM 3318 C C . ASP A 1 400 ? 14.451 -49.821 -4.963 1.00 85.88 400 ASP A C 1
ATOM 3320 O O . ASP A 1 400 ? 14.664 -49.564 -3.777 1.00 85.88 400 ASP A O 1
ATOM 3324 N N . ASN A 1 401 ? 13.207 -50.014 -5.428 1.00 85.94 401 ASN A N 1
ATOM 3325 C CA . ASN A 1 401 ? 11.964 -49.908 -4.658 1.00 85.94 401 ASN A CA 1
ATOM 3326 C C . ASN A 1 401 ? 11.664 -48.484 -4.128 1.00 85.94 401 ASN A C 1
ATOM 3328 O O . ASN A 1 401 ? 10.856 -48.331 -3.205 1.00 85.94 401 ASN A O 1
ATOM 3332 N N . ASN A 1 402 ? 12.254 -47.440 -4.724 1.00 87.12 402 ASN A N 1
ATOM 3333 C CA . ASN A 1 402 ? 11.930 -46.041 -4.429 1.00 87.12 402 ASN A CA 1
ATOM 3334 C C . ASN A 1 402 ? 10.797 -45.526 -5.338 1.00 87.12 402 ASN A C 1
ATOM 3336 O O . ASN A 1 402 ? 10.756 -45.875 -6.518 1.00 87.12 402 ASN A O 1
ATOM 3340 N N . PRO A 1 403 ? 9.884 -44.668 -4.845 1.00 88.81 403 PRO A N 1
ATOM 3341 C CA . PRO A 1 403 ? 8.836 -44.073 -5.674 1.00 88.81 403 PRO A CA 1
ATOM 3342 C C . PRO A 1 403 ? 9.402 -43.189 -6.794 1.00 88.81 403 PRO A C 1
ATOM 3344 O O . PRO A 1 403 ? 10.211 -42.290 -6.547 1.00 88.81 403 PRO A O 1
ATOM 3347 N N . ILE A 1 404 ? 8.920 -43.392 -8.020 1.00 88.75 404 ILE A N 1
ATOM 3348 C CA . ILE A 1 404 ? 9.295 -42.566 -9.171 1.00 88.75 404 ILE A CA 1
ATOM 3349 C C . ILE A 1 404 ? 8.535 -41.237 -9.106 1.00 88.75 404 ILE A C 1
ATOM 3351 O O . ILE A 1 404 ? 7.308 -41.205 -8.994 1.00 88.75 404 ILE A O 1
ATOM 3355 N N . GLN A 1 405 ? 9.262 -40.122 -9.199 1.00 89.62 405 GLN A N 1
ATOM 3356 C CA . GLN A 1 405 ? 8.676 -38.779 -9.239 1.00 89.62 405 GLN A CA 1
ATOM 3357 C C . GLN A 1 405 ? 7.822 -38.596 -10.496 1.00 89.62 405 GLN A C 1
ATOM 3359 O O . GLN A 1 405 ? 8.235 -38.949 -11.602 1.00 89.62 405 GLN A O 1
ATOM 3364 N N . ASN A 1 406 ? 6.638 -38.011 -10.339 1.00 86.44 406 ASN A N 1
ATOM 3365 C CA . ASN A 1 406 ? 5.734 -37.783 -11.455 1.00 86.44 406 ASN A CA 1
ATOM 3366 C C . ASN A 1 406 ? 6.132 -36.522 -12.244 1.00 86.44 406 ASN A C 1
ATOM 3368 O O . ASN A 1 406 ? 6.009 -35.415 -11.715 1.00 86.44 406 ASN A O 1
ATOM 3372 N N . PRO A 1 407 ? 6.522 -36.633 -13.528 1.00 82.19 407 PRO A N 1
ATOM 3373 C CA . PRO A 1 407 ? 6.901 -35.470 -14.332 1.00 82.19 407 PRO A CA 1
ATOM 3374 C C . PRO A 1 407 ? 5.724 -34.531 -14.650 1.00 82.19 407 PRO A C 1
ATOM 3376 O O . PRO A 1 407 ? 5.945 -33.391 -15.055 1.00 82.19 407 PRO A O 1
ATOM 3379 N N . ASN A 1 408 ? 4.480 -34.997 -14.491 1.00 83.19 408 ASN A N 1
ATOM 3380 C CA . ASN A 1 408 ? 3.265 -34.214 -14.719 1.00 83.19 408 ASN A CA 1
ATOM 3381 C C . ASN A 1 408 ? 2.735 -33.511 -13.462 1.00 83.19 408 ASN A C 1
ATOM 3383 O O . ASN A 1 408 ? 1.791 -32.729 -13.590 1.00 83.19 408 ASN A O 1
ATOM 3387 N N . TYR A 1 409 ? 3.319 -33.774 -12.287 1.00 84.94 409 TYR A N 1
ATOM 3388 C CA . TYR A 1 409 ? 2.911 -33.144 -11.037 1.00 84.94 409 TYR A CA 1
ATOM 3389 C C . TYR A 1 409 ? 3.171 -31.639 -11.064 1.00 84.94 409 TYR A C 1
ATOM 3391 O O . TYR A 1 409 ? 4.288 -31.194 -11.336 1.00 84.94 409 TYR A O 1
ATOM 3399 N N . ASP A 1 410 ? 2.151 -30.853 -10.732 1.00 80.19 410 ASP A N 1
ATOM 3400 C CA . ASP A 1 410 ? 2.274 -29.414 -10.547 1.00 80.19 410 ASP A CA 1
ATOM 3401 C C . ASP A 1 410 ? 1.751 -29.026 -9.158 1.00 80.19 410 ASP A C 1
ATOM 3403 O O . ASP A 1 410 ? 0.537 -28.983 -8.949 1.00 80.19 410 ASP A O 1
ATOM 3407 N N . PRO A 1 411 ? 2.638 -28.684 -8.204 1.00 78.81 411 PRO A N 1
ATOM 3408 C CA . PRO A 1 411 ? 2.233 -28.329 -6.844 1.00 78.81 411 PRO A CA 1
ATOM 3409 C C . PRO A 1 411 ? 1.404 -27.036 -6.767 1.00 78.81 411 PRO A C 1
ATOM 3411 O O . PRO A 1 411 ? 0.906 -26.700 -5.696 1.00 78.81 411 PRO A O 1
ATOM 3414 N N . ASN A 1 412 ? 1.275 -26.283 -7.867 1.00 78.00 412 ASN A N 1
ATOM 3415 C CA . ASN A 1 412 ? 0.476 -25.057 -7.924 1.00 78.00 412 ASN A CA 1
ATOM 3416 C C . ASN A 1 412 ? -0.951 -25.289 -8.444 1.00 78.00 412 ASN A C 1
ATOM 3418 O O . ASN A 1 412 ? -1.739 -24.341 -8.473 1.00 78.00 412 ASN A O 1
ATOM 3422 N N . ILE A 1 413 ? -1.276 -26.503 -8.902 1.00 83.31 413 ILE A N 1
ATOM 3423 C CA . ILE A 1 413 ? -2.655 -26.876 -9.217 1.00 83.31 413 ILE A CA 1
ATOM 3424 C C . ILE A 1 413 ? -3.340 -27.231 -7.903 1.00 83.31 413 ILE A C 1
ATOM 3426 O O . ILE A 1 413 ? -2.925 -28.146 -7.197 1.00 83.31 413 ILE A O 1
ATOM 3430 N N . ASP A 1 414 ? -4.404 -26.503 -7.585 1.00 83.81 414 ASP A N 1
ATOM 3431 C CA . ASP A 1 414 ? -5.229 -26.761 -6.410 1.00 83.81 414 ASP A CA 1
ATOM 3432 C C . ASP A 1 414 ? -5.946 -28.121 -6.574 1.00 83.81 414 ASP A C 1
ATOM 3434 O O . ASP A 1 414 ? -6.749 -28.274 -7.503 1.00 83.81 414 ASP A O 1
ATOM 3438 N N . PRO A 1 415 ? -5.696 -29.114 -5.695 1.00 86.25 415 PRO A N 1
ATOM 3439 C CA . PRO A 1 415 ? -6.273 -30.451 -5.831 1.00 86.25 415 PRO A CA 1
ATOM 3440 C C . PRO A 1 415 ? -7.799 -30.500 -5.771 1.00 86.25 415 PRO A C 1
ATOM 3442 O O . PRO A 1 415 ? -8.405 -31.419 -6.321 1.00 86.25 415 PRO A O 1
ATOM 3445 N N . GLN A 1 416 ? -8.440 -29.523 -5.126 1.00 85.00 416 GLN A N 1
ATOM 3446 C CA . GLN A 1 416 ? -9.894 -29.478 -4.982 1.00 85.00 416 GLN A CA 1
ATOM 3447 C C . GLN A 1 416 ? -10.566 -28.837 -6.198 1.00 85.00 416 GLN A C 1
ATOM 3449 O O . GLN A 1 416 ? -11.656 -29.256 -6.606 1.00 85.00 416 GLN A O 1
ATOM 3454 N N . THR A 1 417 ? -9.923 -27.828 -6.790 1.00 83.56 417 THR A N 1
ATOM 3455 C CA . THR A 1 417 ? -10.518 -27.039 -7.878 1.00 83.56 417 THR A CA 1
ATOM 3456 C C . THR A 1 417 ? -9.986 -27.399 -9.264 1.00 83.56 417 THR A C 1
ATOM 3458 O O . THR A 1 417 ? -10.662 -27.120 -10.252 1.00 83.56 417 THR A O 1
ATOM 3461 N N . GLY A 1 418 ? -8.807 -28.014 -9.368 1.00 84.62 418 GLY A N 1
ATOM 3462 C CA . GLY A 1 418 ? -8.151 -28.312 -10.643 1.00 84.62 418 GLY A CA 1
ATOM 3463 C C . GLY A 1 418 ? -7.644 -27.075 -11.379 1.00 84.62 418 GLY A C 1
ATOM 3464 O O . GLY A 1 418 ? -7.402 -27.136 -12.584 1.00 84.62 418 GLY A O 1
ATOM 3465 N N . THR A 1 419 ? -7.530 -25.941 -10.682 1.00 85.69 419 THR A N 1
ATOM 3466 C CA . THR A 1 419 ? -7.103 -24.665 -11.263 1.00 85.69 419 THR A CA 1
ATOM 3467 C C . THR A 1 419 ? -5.758 -24.226 -10.710 1.00 85.69 419 THR A C 1
ATOM 3469 O O . THR A 1 419 ? -5.438 -24.454 -9.542 1.00 85.69 419 THR A O 1
ATOM 3472 N N . LYS A 1 420 ? -4.959 -23.580 -11.563 1.00 86.38 420 LYS A N 1
ATOM 3473 C CA . LYS A 1 420 ? -3.686 -22.976 -11.172 1.00 86.38 420 LYS A CA 1
ATOM 3474 C C . LYS A 1 420 ? -3.903 -21.506 -10.827 1.00 86.38 420 LYS A C 1
ATOM 3476 O O . LYS A 1 420 ? -4.174 -20.688 -11.712 1.00 86.38 420 LYS A O 1
ATOM 3481 N N . LYS A 1 421 ? -3.819 -21.198 -9.532 1.00 88.56 421 LYS A N 1
ATOM 3482 C CA . LYS A 1 421 ? -4.066 -19.870 -8.956 1.00 88.56 421 LYS A CA 1
ATOM 3483 C C . LYS A 1 421 ? -2.789 -19.026 -8.966 1.00 88.56 421 LYS A C 1
ATOM 3485 O O . LYS A 1 421 ? -1.688 -19.526 -8.748 1.00 88.56 421 LYS A O 1
ATOM 3490 N N . GLN A 1 422 ? -2.930 -17.728 -9.201 1.00 91.12 422 GLN A N 1
ATOM 3491 C CA . GLN A 1 422 ? -1.848 -16.755 -9.144 1.00 91.12 422 GLN A CA 1
ATOM 3492 C C . GLN A 1 422 ? -2.351 -15.445 -8.540 1.00 91.12 422 GLN A C 1
ATOM 3494 O O . GLN A 1 422 ? -3.275 -14.817 -9.051 1.00 91.12 422 GLN A O 1
ATOM 3499 N N . LEU A 1 423 ? -1.693 -14.989 -7.480 1.00 94.81 423 LEU A N 1
ATOM 3500 C CA . LEU A 1 423 ? -1.943 -13.669 -6.911 1.00 94.81 423 LEU A CA 1
ATOM 3501 C C . LEU A 1 423 ? -1.333 -12.597 -7.807 1.00 94.81 423 LEU A C 1
ATOM 3503 O O . LEU A 1 423 ? -0.137 -12.642 -8.115 1.00 94.81 423 LEU A O 1
ATOM 3507 N N . ILE A 1 424 ? -2.134 -11.607 -8.184 1.00 95.31 424 ILE A N 1
ATOM 3508 C CA . ILE A 1 424 ? -1.707 -10.514 -9.051 1.00 95.31 424 ILE A CA 1
ATOM 3509 C C . ILE A 1 424 ? -2.117 -9.151 -8.491 1.00 95.31 424 ILE A C 1
ATOM 3511 O O . ILE A 1 424 ? -3.161 -8.981 -7.865 1.00 95.31 424 ILE A O 1
ATOM 3515 N N . TRP A 1 425 ? -1.270 -8.160 -8.741 1.00 95.06 425 TRP A N 1
ATOM 3516 C CA . TRP A 1 425 ? -1.633 -6.755 -8.699 1.00 95.06 425 TRP A CA 1
ATOM 3517 C C . TRP A 1 425 ? -2.170 -6.350 -10.071 1.00 95.06 425 TRP A C 1
ATOM 3519 O O . TRP A 1 425 ? -1.505 -6.561 -11.089 1.00 95.06 425 TRP A O 1
ATOM 3529 N N . VAL A 1 426 ? -3.365 -5.764 -10.093 1.00 94.00 426 VAL A N 1
ATOM 3530 C CA . VAL A 1 426 ? -3.984 -5.228 -11.307 1.00 94.00 426 VAL A CA 1
ATOM 3531 C C . VAL A 1 426 ? -3.814 -3.715 -11.301 1.00 94.00 426 VAL A C 1
ATOM 3533 O O . VAL A 1 426 ? -4.496 -3.011 -10.556 1.00 94.00 426 VAL A O 1
ATOM 3536 N N . ASN A 1 427 ? -2.895 -3.213 -12.124 1.00 90.69 427 ASN A N 1
ATOM 3537 C CA . ASN A 1 427 ? -2.710 -1.780 -12.316 1.00 90.69 427 ASN A CA 1
ATOM 3538 C C . ASN A 1 427 ? -3.897 -1.208 -13.100 1.00 90.69 427 ASN A C 1
ATOM 3540 O O . ASN A 1 427 ? -4.216 -1.662 -14.200 1.00 90.69 427 ASN A O 1
ATOM 3544 N N . SER A 1 428 ? -4.552 -0.211 -12.521 1.00 85.19 428 SER A N 1
ATOM 3545 C CA . SER A 1 428 ? -5.810 0.338 -13.006 1.00 85.19 428 SER A CA 1
ATOM 3546 C C . SER A 1 428 ? -5.850 1.840 -12.778 1.00 85.19 428 SER A C 1
ATOM 3548 O O . SER A 1 428 ? -5.404 2.335 -11.742 1.00 85.19 428 SER A O 1
ATOM 3550 N N . GLU A 1 429 ? -6.481 2.573 -13.693 1.00 69.12 429 GLU A N 1
ATOM 3551 C CA . GLU A 1 429 ? -6.896 3.944 -13.401 1.00 69.12 429 GLU A CA 1
ATOM 3552 C C . GLU A 1 429 ? -7.931 3.936 -12.256 1.00 69.12 429 GLU A C 1
ATOM 3554 O O . GLU A 1 429 ? -8.651 2.954 -12.052 1.00 69.12 429 GLU A O 1
ATOM 3559 N N . SER A 1 430 ? -7.960 4.985 -11.428 1.00 54.16 430 SER A N 1
ATOM 3560 C CA . SER A 1 430 ? -8.875 5.055 -10.275 1.00 54.16 430 SER A CA 1
ATOM 3561 C C . SER A 1 430 ? -10.344 5.095 -10.710 1.00 54.16 430 SER A C 1
ATOM 3563 O O . SER A 1 430 ? -10.665 5.808 -11.654 1.00 54.16 430 SER A O 1
ATOM 3565 N N . ASN A 1 431 ? -11.216 4.435 -9.932 1.00 58.44 431 ASN A N 1
ATOM 3566 C CA . ASN A 1 431 ? -12.691 4.450 -10.012 1.00 58.44 431 ASN A CA 1
ATOM 3567 C C . ASN A 1 431 ? -13.348 3.559 -11.086 1.00 58.44 431 ASN A C 1
ATOM 3569 O O . ASN A 1 431 ? -14.395 3.917 -11.611 1.00 58.44 431 ASN A O 1
ATOM 3573 N N . LEU A 1 432 ? -12.790 2.383 -11.399 1.00 62.91 432 LEU A N 1
ATOM 3574 C CA . LEU A 1 432 ? -13.425 1.481 -12.377 1.00 62.91 432 LEU A CA 1
ATOM 3575 C C . LEU A 1 432 ? -14.721 0.813 -11.905 1.00 62.91 432 LEU A C 1
ATOM 3577 O O . LEU A 1 432 ? -15.522 0.399 -12.741 1.00 62.91 432 LEU A O 1
ATOM 3581 N N . PHE A 1 433 ? -14.915 0.664 -10.596 1.00 72.06 433 PHE A N 1
ATOM 3582 C CA . PHE A 1 433 ? -16.062 -0.049 -10.047 1.00 72.06 433 PHE A CA 1
ATOM 3583 C C . PHE A 1 433 ? -16.847 0.866 -9.115 1.00 72.06 433 PHE A C 1
ATOM 3585 O O . PHE A 1 433 ? -16.322 1.326 -8.098 1.00 72.06 433 PHE A O 1
ATOM 3592 N N . ASP A 1 434 ? -18.124 1.066 -9.425 1.00 63.50 434 ASP A N 1
ATOM 3593 C CA . ASP A 1 434 ? -19.021 1.808 -8.545 1.00 63.50 434 ASP A CA 1
ATOM 3594 C C . ASP A 1 434 ? -19.102 1.115 -7.183 1.00 63.50 434 ASP A C 1
ATOM 3596 O O . ASP A 1 434 ? -19.252 -0.115 -7.091 1.00 63.50 434 ASP A O 1
ATOM 3600 N N . ASN A 1 435 ? -18.984 1.914 -6.125 1.00 66.62 435 ASN A N 1
ATOM 3601 C CA . ASN A 1 435 ? -19.129 1.496 -4.733 1.00 66.62 435 ASN A CA 1
ATOM 3602 C C . ASN A 1 435 ? -18.203 0.332 -4.335 1.00 66.62 435 ASN A C 1
ATOM 3604 O O . ASN A 1 435 ? -18.536 -0.442 -3.437 1.00 66.62 435 ASN A O 1
ATOM 3608 N N . SER A 1 436 ? -17.055 0.160 -5.009 1.00 77.31 436 SER A N 1
ATOM 3609 C CA . SER A 1 436 ? -16.074 -0.839 -4.583 1.00 77.31 436 SER A CA 1
ATOM 3610 C C . SER A 1 436 ? -15.244 -0.326 -3.425 1.00 77.31 436 SER A C 1
ATOM 3612 O O . SER A 1 436 ? -14.651 0.752 -3.507 1.00 77.31 436 SER A O 1
ATOM 3614 N N . ILE A 1 437 ? -15.125 -1.143 -2.389 1.00 83.94 437 ILE A N 1
ATOM 3615 C CA . ILE A 1 437 ? -14.305 -0.829 -1.227 1.00 83.94 437 ILE A CA 1
ATOM 3616 C C . ILE A 1 437 ? -13.025 -1.655 -1.331 1.00 83.94 437 ILE A C 1
ATOM 3618 O O . ILE A 1 437 ? -13.007 -2.858 -1.086 1.00 83.94 437 ILE A O 1
ATOM 3622 N N . PHE A 1 438 ? -11.934 -1.000 -1.704 1.00 87.38 438 PHE A N 1
ATOM 3623 C CA . PHE A 1 438 ? -10.584 -1.546 -1.627 1.00 87.38 438 PHE A CA 1
ATOM 3624 C C . PHE A 1 438 ? -9.720 -0.540 -0.876 1.00 87.38 438 PHE A C 1
ATOM 3626 O O . PHE A 1 438 ? -9.779 0.652 -1.169 1.00 87.38 438 PHE A O 1
ATOM 3633 N N . TYR A 1 439 ? -8.951 -1.003 0.109 1.00 87.81 439 TYR A N 1
ATOM 3634 C CA . TYR A 1 439 ? -8.172 -0.126 0.980 1.00 87.81 439 TYR A CA 1
ATOM 3635 C C . TYR A 1 439 ? -7.027 0.506 0.171 1.00 87.81 439 TYR A C 1
ATOM 3637 O O . TYR A 1 439 ? -6.141 -0.229 -0.276 1.00 87.81 439 TYR A O 1
ATOM 3645 N N . PRO A 1 440 ? -7.022 1.832 -0.052 1.00 86.50 440 PRO A N 1
ATOM 3646 C CA . PRO A 1 440 ? -6.032 2.457 -0.916 1.00 86.50 440 PRO A CA 1
ATOM 3647 C C . PRO A 1 440 ? -4.710 2.690 -0.175 1.00 86.50 440 PRO A C 1
ATOM 3649 O O . PRO A 1 440 ? -4.696 3.132 0.972 1.00 86.50 440 PRO A O 1
ATOM 3652 N N . ASP A 1 441 ? -3.590 2.471 -0.866 1.00 89.12 441 ASP A N 1
ATOM 3653 C CA . ASP A 1 441 ? -2.269 2.935 -0.431 1.00 89.12 441 ASP A CA 1
ATOM 3654 C C . ASP A 1 441 ? -1.873 4.173 -1.245 1.00 89.12 441 ASP A C 1
ATOM 3656 O O . ASP A 1 441 ? -1.371 4.065 -2.364 1.00 89.12 441 ASP A O 1
ATOM 3660 N N . SER A 1 442 ? -2.094 5.367 -0.690 1.00 85.88 442 SER A N 1
ATOM 3661 C CA . SER A 1 442 ? -1.797 6.632 -1.377 1.00 85.88 442 SER A CA 1
ATOM 3662 C C . SER A 1 442 ? -0.298 6.901 -1.569 1.00 85.88 442 SER A C 1
ATOM 3664 O O . SER A 1 442 ? 0.065 7.851 -2.265 1.00 85.88 442 SER A O 1
ATOM 3666 N N . SER A 1 443 ? 0.584 6.097 -0.962 1.00 85.62 443 SER A N 1
ATOM 3667 C CA . SER A 1 443 ? 2.032 6.202 -1.182 1.00 85.62 443 SER A CA 1
ATOM 3668 C C . SER A 1 443 ? 2.499 5.498 -2.460 1.00 85.62 443 SER A C 1
ATOM 3670 O O . SER A 1 443 ? 3.622 5.748 -2.916 1.00 85.62 443 SER A O 1
ATOM 3672 N N . LEU A 1 444 ? 1.659 4.635 -3.044 1.00 87.50 444 LEU A N 1
ATOM 3673 C CA . LEU A 1 444 ? 1.967 3.952 -4.293 1.00 87.50 444 LEU A CA 1
ATOM 3674 C C . LEU A 1 444 ? 1.782 4.889 -5.493 1.00 87.50 444 LEU A C 1
ATOM 3676 O O . LEU A 1 444 ? 0.808 5.636 -5.577 1.00 87.50 444 LEU A O 1
ATOM 3680 N N . SER A 1 445 ? 2.713 4.841 -6.445 1.00 81.31 445 SER A N 1
ATOM 3681 C CA . SER A 1 445 ? 2.597 5.561 -7.720 1.00 81.31 445 SER A CA 1
ATOM 3682 C C . SER A 1 445 ? 1.598 4.888 -8.663 1.00 81.31 445 SER A C 1
ATOM 3684 O O . SER A 1 445 ? 0.890 5.565 -9.405 1.00 81.31 445 SER A O 1
ATOM 3686 N N . GLN A 1 446 ? 1.530 3.556 -8.619 1.00 81.44 446 GLN A N 1
ATOM 3687 C CA . GLN A 1 446 ? 0.593 2.747 -9.389 1.00 81.44 446 GLN A CA 1
ATOM 3688 C C . GLN A 1 446 ? -0.682 2.531 -8.576 1.00 81.44 446 GLN A C 1
ATOM 3690 O O . GLN A 1 446 ? -0.638 1.997 -7.467 1.00 81.44 446 GLN A O 1
ATOM 3695 N N . LYS A 1 447 ? -1.823 2.927 -9.140 1.00 85.69 447 LYS A N 1
ATOM 3696 C CA . LYS A 1 447 ? -3.140 2.639 -8.568 1.00 85.69 447 LYS A CA 1
ATOM 3697 C C . LYS A 1 447 ? -3.596 1.251 -9.016 1.00 85.69 447 LYS A C 1
ATOM 3699 O O . LYS A 1 447 ? -3.214 0.782 -10.083 1.00 85.69 447 LYS A O 1
ATOM 3704 N N . GLY A 1 448 ? -4.395 0.572 -8.203 1.00 90.00 448 GLY A N 1
ATOM 3705 C CA . GLY A 1 448 ? -4.806 -0.790 -8.521 1.00 90.00 448 GLY A CA 1
ATOM 3706 C C . GLY A 1 448 ? -5.468 -1.512 -7.363 1.00 90.00 448 GLY A C 1
ATOM 3707 O O . GLY A 1 448 ? -5.807 -0.903 -6.347 1.00 90.00 448 GLY A O 1
ATOM 3708 N N . PHE A 1 449 ? -5.645 -2.815 -7.546 1.00 91.88 449 PHE A N 1
ATOM 3709 C CA . PHE A 1 449 ? -6.204 -3.726 -6.553 1.00 91.88 449 PHE A CA 1
ATOM 3710 C C . PHE A 1 449 ? -5.523 -5.097 -6.625 1.00 91.88 449 PHE A C 1
ATOM 3712 O O . PHE A 1 449 ? -4.893 -5.451 -7.625 1.00 91.88 449 PHE A O 1
ATOM 3719 N N . ILE A 1 450 ? -5.649 -5.869 -5.545 1.00 94.88 450 ILE A N 1
ATOM 3720 C CA . ILE A 1 450 ? -5.153 -7.247 -5.460 1.00 94.88 450 ILE A CA 1
ATOM 3721 C C . ILE A 1 450 ? -6.252 -8.181 -5.965 1.00 94.88 450 ILE A C 1
ATOM 3723 O O . ILE A 1 450 ? -7.391 -8.099 -5.496 1.00 94.88 450 ILE A O 1
ATOM 3727 N N . ALA A 1 451 ? -5.903 -9.089 -6.871 1.00 94.81 451 ALA A N 1
ATOM 3728 C CA . ALA A 1 451 ? -6.798 -10.129 -7.358 1.00 94.81 451 ALA A CA 1
ATOM 3729 C C . ALA A 1 451 ? -6.135 -11.510 -7.325 1.00 94.81 451 ALA A C 1
ATOM 3731 O O . ALA A 1 451 ? -4.918 -11.639 -7.465 1.00 94.81 451 ALA A O 1
ATOM 3732 N N . GLU A 1 452 ? -6.954 -12.548 -7.190 1.00 94.88 452 GLU A N 1
ATOM 3733 C CA . GLU A 1 452 ? -6.560 -13.926 -7.475 1.00 94.88 452 GLU A CA 1
ATOM 3734 C C . GLU A 1 452 ? -6.952 -14.270 -8.911 1.00 94.88 452 GLU A C 1
ATOM 3736 O O . GLU A 1 452 ? -8.129 -14.253 -9.264 1.00 94.88 452 GLU A O 1
ATOM 3741 N N . ALA A 1 453 ? -5.976 -14.570 -9.759 1.00 94.06 453 ALA A N 1
ATOM 3742 C CA . ALA A 1 453 ? -6.212 -15.001 -11.126 1.00 94.06 453 ALA A CA 1
ATOM 3743 C C . ALA A 1 453 ? -6.065 -16.518 -11.254 1.00 94.06 453 ALA A C 1
ATOM 3745 O O . ALA A 1 453 ? -5.124 -17.096 -10.722 1.00 94.06 453 ALA A O 1
ATOM 3746 N N . SER A 1 454 ? -6.967 -17.162 -11.986 1.00 91.06 454 SER A N 1
ATOM 3747 C CA . SER A 1 454 ? -6.966 -18.606 -12.211 1.00 91.06 454 SER A CA 1
ATOM 3748 C C . SER A 1 454 ? -7.068 -18.925 -13.697 1.00 91.06 454 SER A C 1
ATOM 3750 O O . SER A 1 454 ? -7.905 -18.369 -14.418 1.00 91.06 454 SER A O 1
ATOM 3752 N N . VAL A 1 455 ? -6.227 -19.851 -14.154 1.00 88.50 455 VAL A N 1
ATOM 3753 C CA . VAL A 1 455 ? -6.318 -20.425 -15.501 1.00 88.50 455 VAL A CA 1
ATOM 3754 C C . VAL A 1 455 ? -7.169 -21.685 -15.415 1.00 88.50 455 VAL A C 1
ATOM 3756 O O . VAL A 1 455 ? -6.776 -22.657 -14.775 1.00 88.50 455 VAL A O 1
ATOM 3759 N N . VAL A 1 456 ? -8.348 -21.657 -16.039 1.00 81.12 456 VAL A N 1
ATOM 3760 C CA . VAL A 1 456 ? -9.305 -22.776 -15.974 1.00 81.12 456 VAL A CA 1
ATOM 3761 C C . VAL A 1 456 ? -9.200 -23.670 -17.213 1.00 81.12 456 VAL A C 1
ATOM 3763 O O . VAL A 1 456 ? -9.441 -24.870 -17.136 1.00 81.12 456 VAL A O 1
ATOM 3766 N N . GLY A 1 457 ? -8.845 -23.103 -18.371 1.00 70.62 457 GLY A N 1
ATOM 3767 C CA . GLY A 1 457 ? -8.658 -23.830 -19.639 1.00 70.62 457 GLY A CA 1
ATOM 3768 C C . GLY A 1 457 ? -9.950 -24.312 -20.323 1.00 70.62 457 GLY A C 1
ATOM 3769 O O . GLY A 1 457 ? -9.981 -24.493 -21.534 1.00 70.62 457 GLY A O 1
ATOM 3770 N N . LYS A 1 458 ? -11.044 -24.510 -19.582 1.00 81.94 458 LYS A N 1
ATOM 3771 C CA . LYS A 1 458 ? -12.393 -24.811 -20.104 1.00 81.94 458 LYS A CA 1
ATOM 3772 C C . LYS A 1 458 ? -13.444 -24.127 -19.221 1.00 81.94 458 LYS A C 1
ATOM 3774 O O . LYS A 1 458 ? -13.179 -23.064 -18.666 1.00 81.94 458 LYS A O 1
ATOM 3779 N N . GLY A 1 459 ? -14.637 -24.710 -19.094 1.00 85.62 459 GLY A N 1
ATOM 3780 C CA . GLY A 1 459 ? -15.686 -24.194 -18.218 1.00 85.62 459 GLY A CA 1
ATOM 3781 C C . GLY A 1 459 ? -15.296 -24.206 -16.738 1.00 85.62 459 GLY A C 1
ATOM 3782 O O . GLY A 1 459 ? -14.657 -25.145 -16.256 1.00 85.62 459 GLY A O 1
ATOM 3783 N N . VAL A 1 460 ? -15.724 -23.169 -16.025 1.00 88.94 460 VAL A N 1
ATOM 3784 C CA . VAL A 1 460 ? -15.579 -23.008 -14.577 1.00 88.94 460 VAL A CA 1
ATOM 3785 C C . VAL A 1 460 ? -16.925 -23.239 -13.898 1.00 88.94 460 VAL A C 1
ATOM 3787 O O . VAL A 1 460 ? -17.949 -22.797 -14.405 1.00 88.94 460 VAL A O 1
ATOM 3790 N N . ASN A 1 461 ? -16.936 -23.916 -12.759 1.00 89.12 461 ASN A N 1
ATOM 3791 C CA . ASN A 1 461 ? -18.052 -23.934 -11.828 1.00 89.12 461 ASN A CA 1
ATOM 3792 C C . ASN A 1 461 ? -17.696 -23.059 -10.629 1.00 89.12 461 ASN A C 1
ATOM 3794 O O . ASN A 1 461 ? -16.677 -23.290 -9.977 1.00 89.12 461 ASN A O 1
ATOM 3798 N N . LEU A 1 462 ? -18.519 -22.053 -10.358 1.00 88.19 462 LEU A N 1
ATOM 3799 C CA . LEU A 1 462 ? -18.308 -21.143 -9.242 1.00 88.19 462 LEU A CA 1
ATOM 3800 C C . LEU A 1 462 ? -18.960 -21.714 -7.984 1.00 88.19 462 LEU A C 1
ATOM 3802 O O . LEU A 1 462 ? -20.154 -22.015 -7.985 1.00 88.19 462 LEU A O 1
ATOM 3806 N N . VAL A 1 463 ? -18.177 -21.848 -6.919 1.00 85.19 463 VAL A N 1
ATOM 3807 C CA . VAL A 1 463 ? -18.616 -22.418 -5.640 1.00 85.19 463 VAL A CA 1
ATOM 3808 C C . VAL A 1 463 ? -18.105 -21.563 -4.490 1.00 85.19 463 VAL A C 1
ATOM 3810 O O . VAL A 1 463 ? -17.005 -21.024 -4.566 1.00 85.19 463 VAL A O 1
ATOM 3813 N N . PHE A 1 464 ? -18.873 -21.430 -3.414 1.00 85.62 464 PHE A N 1
ATOM 3814 C CA . PHE A 1 464 ? -18.317 -20.919 -2.166 1.00 85.62 464 PHE A CA 1
ATOM 3815 C C . PHE A 1 464 ? -17.531 -22.009 -1.451 1.00 85.62 464 PHE A C 1
ATOM 3817 O O . PHE A 1 464 ? -17.946 -23.169 -1.447 1.00 85.62 464 PHE A O 1
ATOM 3824 N N . ALA A 1 465 ? -16.431 -21.639 -0.799 1.00 81.12 465 ALA A N 1
ATOM 3825 C CA . ALA A 1 465 ? -15.750 -22.553 0.107 1.00 81.12 465 ALA A CA 1
ATOM 3826 C C . ALA A 1 465 ? -16.690 -22.998 1.245 1.00 81.12 465 ALA A C 1
ATOM 3828 O O . ALA A 1 465 ? -17.566 -22.246 1.679 1.00 81.12 465 ALA A O 1
ATOM 3829 N N . LYS A 1 466 ? -16.470 -24.206 1.777 1.00 78.62 466 LYS A N 1
ATOM 3830 C CA . LYS A 1 466 ? -17.351 -24.872 2.758 1.00 78.62 466 LYS A CA 1
ATOM 3831 C C . LYS A 1 466 ? -17.709 -24.014 3.987 1.00 78.62 466 LYS A C 1
ATOM 3833 O O . LYS A 1 466 ? -18.835 -24.053 4.470 1.00 78.62 466 LYS A O 1
ATOM 3838 N N . ASN A 1 467 ? -16.770 -23.209 4.489 1.00 80.44 467 ASN A N 1
ATOM 3839 C CA . ASN A 1 467 ? -16.997 -22.341 5.656 1.00 80.44 467 ASN A CA 1
ATOM 3840 C C . ASN A 1 467 ? -17.802 -21.063 5.330 1.00 80.44 467 ASN A C 1
ATOM 3842 O O . ASN A 1 467 ? -18.113 -20.289 6.233 1.00 80.44 467 ASN A O 1
ATOM 3846 N N . PHE A 1 468 ? -18.132 -20.839 4.055 1.00 81.94 468 PHE A N 1
ATOM 3847 C CA . PHE A 1 468 ? -18.780 -19.634 3.532 1.00 81.94 468 PHE A CA 1
ATOM 3848 C C . PHE A 1 468 ? -20.056 -19.942 2.727 1.00 81.94 468 PHE A C 1
ATOM 3850 O O . PHE A 1 468 ? -20.688 -19.018 2.232 1.00 81.94 468 PHE A O 1
ATOM 3857 N N . GLU A 1 469 ? -20.484 -21.206 2.605 1.00 76.00 469 GLU A N 1
ATOM 3858 C CA . GLU A 1 469 ? -21.645 -21.588 1.769 1.00 76.00 469 GLU A CA 1
ATOM 3859 C C . GLU A 1 469 ? -22.962 -20.943 2.210 1.00 76.00 469 GLU A C 1
ATOM 3861 O O . GLU A 1 469 ? -23.871 -20.758 1.404 1.00 76.00 469 GLU A O 1
ATOM 3866 N N . LYS A 1 470 ? -23.073 -20.624 3.504 1.00 72.75 470 LYS A N 1
ATOM 3867 C CA . LYS A 1 470 ? -24.252 -19.985 4.100 1.00 72.75 470 LYS A CA 1
ATOM 3868 C C . LYS A 1 470 ? -24.187 -18.456 4.067 1.00 72.75 470 LYS A C 1
ATOM 3870 O O . LYS A 1 470 ? -25.144 -17.809 4.490 1.00 72.75 470 LYS A O 1
ATOM 3875 N N . ASP A 1 471 ? -23.079 -17.871 3.614 1.00 75.31 471 ASP A N 1
ATOM 3876 C CA . ASP A 1 471 ? -22.945 -16.421 3.565 1.00 75.31 471 ASP A CA 1
ATOM 3877 C C . ASP A 1 471 ? -23.798 -15.832 2.440 1.00 75.31 471 ASP A C 1
ATOM 3879 O O . ASP A 1 471 ? -23.807 -16.307 1.305 1.00 75.31 471 ASP A O 1
ATOM 3883 N N . GLN A 1 472 ? -24.470 -14.722 2.737 1.00 76.38 472 GLN A N 1
ATOM 3884 C CA . GLN A 1 472 ? -25.063 -13.887 1.701 1.00 76.38 472 GLN A CA 1
ATOM 3885 C C . GLN A 1 472 ? -23.992 -12.954 1.129 1.00 76.38 472 GLN A C 1
ATOM 3887 O O . GLN A 1 472 ? -23.553 -12.010 1.792 1.00 76.38 472 GLN A O 1
ATOM 3892 N N . ALA A 1 473 ? -23.595 -13.199 -0.119 1.00 83.56 473 ALA A N 1
ATOM 3893 C CA . ALA A 1 473 ? -22.626 -12.373 -0.829 1.00 83.56 473 ALA A CA 1
ATOM 3894 C C . ALA A 1 473 ? -23.265 -11.646 -2.016 1.00 83.56 473 ALA A C 1
ATOM 3896 O O . ALA A 1 473 ? -24.132 -12.183 -2.705 1.00 83.56 473 ALA A O 1
ATOM 3897 N N . LEU A 1 474 ? -22.795 -10.430 -2.280 1.00 85.88 474 LEU A N 1
ATOM 3898 C CA . LEU A 1 474 ? -23.011 -9.743 -3.545 1.00 85.88 474 LEU A CA 1
ATOM 3899 C C . LEU A 1 474 ? -21.865 -10.114 -4.483 1.00 85.88 474 LEU A C 1
ATOM 3901 O O . LEU A 1 474 ? -20.704 -9.817 -4.185 1.00 85.88 474 LEU A O 1
ATOM 3905 N N . ILE A 1 475 ? -22.183 -10.716 -5.627 1.00 87.56 475 ILE A N 1
ATOM 3906 C CA . ILE A 1 475 ? -21.181 -11.056 -6.634 1.00 87.56 475 ILE A CA 1
ATOM 3907 C C . ILE A 1 475 ? -21.497 -10.329 -7.925 1.00 87.56 475 ILE A C 1
ATOM 3909 O O . ILE A 1 475 ? -22.597 -10.441 -8.458 1.00 87.56 475 ILE A O 1
ATOM 3913 N N . LYS A 1 476 ? -20.510 -9.590 -8.432 1.00 87.50 476 LYS A N 1
ATOM 3914 C CA . LYS A 1 476 ? -20.604 -8.891 -9.712 1.00 87.50 476 LYS A CA 1
ATOM 3915 C C . LYS A 1 476 ? -19.584 -9.422 -10.703 1.00 87.50 476 LYS A C 1
ATOM 3917 O O . LYS A 1 476 ? -18.398 -9.486 -10.384 1.00 87.50 476 LYS A O 1
ATOM 3922 N N . ARG A 1 477 ? -20.037 -9.765 -11.905 1.00 88.50 477 ARG A N 1
ATOM 3923 C CA . ARG A 1 477 ? -19.217 -10.254 -13.013 1.00 88.50 477 ARG A CA 1
ATOM 3924 C C . ARG A 1 477 ? -18.976 -9.158 -14.048 1.00 88.50 477 ARG A C 1
ATOM 3926 O O . ARG A 1 477 ? -19.890 -8.423 -14.419 1.00 88.50 477 ARG A O 1
ATOM 3933 N N . TYR A 1 478 ? -17.750 -9.102 -14.557 1.00 87.75 478 TYR A N 1
ATOM 3934 C CA . TYR A 1 478 ? -17.308 -8.170 -15.589 1.00 87.75 478 TYR A CA 1
ATOM 3935 C C . TYR A 1 478 ? -16.466 -8.894 -16.645 1.00 87.75 478 TYR A C 1
ATOM 3937 O O . TYR A 1 478 ? -15.653 -9.759 -16.316 1.00 87.75 478 TYR A O 1
ATOM 3945 N N . ALA A 1 479 ? -16.619 -8.505 -17.910 1.00 88.12 479 ALA A N 1
ATOM 3946 C CA . ALA A 1 479 ? -15.721 -8.919 -18.984 1.00 88.12 479 ALA A CA 1
ATOM 3947 C C . ALA A 1 479 ? -14.523 -7.959 -19.066 1.00 88.12 479 ALA A C 1
ATOM 3949 O O . ALA A 1 479 ? -14.700 -6.741 -19.012 1.00 88.12 479 ALA A O 1
ATOM 3950 N N . ILE A 1 480 ? -13.312 -8.492 -19.224 1.00 88.88 480 ILE A N 1
ATOM 3951 C CA . ILE A 1 480 ? -12.082 -7.706 -19.398 1.00 88.88 480 ILE A CA 1
ATOM 3952 C C . ILE A 1 480 ? -11.724 -7.653 -20.890 1.00 88.88 480 ILE A C 1
ATOM 3954 O O . ILE A 1 480 ? -11.736 -8.682 -21.569 1.00 88.88 480 ILE A O 1
ATOM 3958 N N . ASP A 1 481 ? -11.360 -6.472 -21.402 1.00 86.56 481 ASP A N 1
ATOM 3959 C CA . ASP A 1 481 ? -10.881 -6.321 -22.782 1.00 86.56 481 ASP A CA 1
ATOM 3960 C C . ASP A 1 481 ? -9.470 -6.913 -22.934 1.00 86.56 481 ASP A C 1
ATOM 3962 O O . ASP A 1 481 ? -8.483 -6.379 -22.423 1.00 86.56 481 ASP A O 1
ATOM 3966 N N . ARG A 1 482 ? -9.371 -8.027 -23.668 1.00 83.56 482 ARG A N 1
ATOM 3967 C CA . ARG A 1 482 ? -8.104 -8.725 -23.943 1.00 83.56 482 ARG A CA 1
ATOM 3968 C C . ARG A 1 482 ? -7.213 -7.988 -24.947 1.00 83.56 482 ARG A C 1
ATOM 3970 O O . ARG A 1 482 ? -6.033 -8.313 -25.036 1.00 83.56 482 ARG A O 1
ATOM 3977 N N . ASN A 1 483 ? -7.748 -7.024 -25.698 1.00 84.44 483 ASN A N 1
ATOM 3978 C CA . ASN A 1 483 ? -6.993 -6.323 -26.737 1.00 84.44 483 ASN A CA 1
ATOM 3979 C C . ASN A 1 483 ? -6.061 -5.247 -26.166 1.00 84.44 483 ASN A C 1
ATOM 3981 O O . ASN A 1 483 ? -5.092 -4.855 -26.820 1.00 84.44 483 ASN A O 1
ATOM 3985 N N . GLN A 1 484 ? -6.311 -4.780 -24.938 1.00 84.81 484 GLN A N 1
ATOM 3986 C CA . GLN A 1 484 ? -5.409 -3.844 -24.276 1.00 84.81 484 GLN A CA 1
ATOM 3987 C C . GLN A 1 484 ? -4.158 -4.562 -23.773 1.00 84.81 484 GLN A C 1
ATOM 3989 O O . GLN A 1 484 ? -4.237 -5.499 -22.984 1.00 84.81 484 GLN A O 1
ATOM 3994 N N . ARG A 1 485 ? -2.984 -4.078 -24.190 1.00 84.00 485 ARG A N 1
ATOM 3995 C CA . ARG A 1 485 ? -1.683 -4.635 -23.772 1.00 84.00 485 ARG A CA 1
ATOM 3996 C C . ARG A 1 485 ? -1.008 -3.878 -22.631 1.00 84.00 485 ARG A C 1
ATOM 3998 O O . ARG A 1 485 ? -0.109 -4.414 -21.995 1.00 84.00 485 ARG A O 1
ATOM 4005 N N . ASN A 1 486 ? -1.408 -2.629 -22.391 1.00 84.31 486 ASN A N 1
ATOM 4006 C CA . ASN A 1 486 ? -0.706 -1.728 -21.465 1.00 84.31 486 ASN A CA 1
ATOM 4007 C C . ASN A 1 486 ? -1.589 -1.146 -20.360 1.00 84.31 486 ASN A C 1
ATOM 4009 O O . ASN A 1 486 ? -1.132 -0.318 -19.578 1.00 84.31 486 ASN A O 1
ATOM 4013 N N . LYS A 1 487 ? -2.863 -1.530 -20.322 1.00 87.19 487 LYS A N 1
ATOM 4014 C CA . LYS A 1 487 ? -3.825 -1.031 -19.346 1.00 87.19 487 LYS A CA 1
ATOM 4015 C C . LYS A 1 487 ? -4.883 -2.080 -19.068 1.00 87.19 487 LYS A C 1
ATOM 4017 O O . LYS A 1 487 ? -5.194 -2.904 -19.930 1.00 87.19 487 LYS A O 1
ATOM 4022 N N . PHE A 1 488 ? -5.439 -2.025 -17.869 1.00 88.94 488 PHE A N 1
ATOM 4023 C CA . PHE A 1 488 ? -6.629 -2.773 -17.515 1.00 88.94 488 PHE A CA 1
ATOM 4024 C C . PHE A 1 488 ? -7.865 -1.972 -17.930 1.00 88.94 488 PHE A C 1
ATOM 4026 O O . PHE A 1 488 ? -8.022 -0.820 -17.529 1.00 88.94 488 PHE A O 1
ATOM 4033 N N . THR A 1 489 ? -8.740 -2.573 -18.734 1.00 85.62 489 THR A N 1
ATOM 4034 C CA . THR A 1 489 ? -10.042 -1.993 -19.080 1.00 85.62 489 THR A CA 1
ATOM 4035 C C . THR A 1 489 ? -11.106 -3.073 -19.131 1.00 85.62 489 THR A C 1
ATOM 4037 O O . THR A 1 489 ? -10.855 -4.208 -19.543 1.00 85.62 489 THR A O 1
ATOM 4040 N N . LEU A 1 490 ? -12.319 -2.693 -18.755 1.00 84.88 490 LEU A N 1
ATOM 4041 C CA . LEU A 1 490 ? -13.494 -3.531 -18.941 1.00 84.88 490 LEU A CA 1
ATOM 4042 C C . LEU A 1 490 ? -13.916 -3.492 -20.415 1.00 84.88 490 LEU A C 1
ATOM 4044 O O . LEU A 1 490 ? -13.761 -2.468 -21.081 1.00 84.88 490 LEU A O 1
ATOM 4048 N N . ALA A 1 491 ? -14.407 -4.614 -20.937 1.00 77.56 491 ALA A N 1
ATOM 4049 C CA . ALA A 1 491 ? -14.909 -4.683 -22.302 1.00 77.56 491 ALA A CA 1
ATOM 4050 C C . ALA A 1 491 ? -16.272 -3.980 -22.403 1.00 77.56 491 ALA A C 1
ATOM 4052 O O . ALA A 1 491 ? -17.175 -4.247 -21.607 1.00 77.56 491 ALA A O 1
ATOM 4053 N N . ASN A 1 492 ? -16.438 -3.116 -23.408 1.00 59.78 492 ASN A N 1
ATOM 4054 C CA . ASN A 1 492 ? -17.734 -2.523 -23.728 1.00 59.78 492 ASN A CA 1
ATOM 4055 C C . ASN A 1 492 ? -18.650 -3.614 -24.320 1.00 59.78 492 ASN A C 1
ATOM 4057 O O . ASN A 1 492 ? -18.292 -4.236 -25.315 1.00 59.78 492 ASN A O 1
ATOM 4061 N N . ASN A 1 493 ? -19.833 -3.822 -23.733 1.00 52.00 493 ASN A N 1
ATOM 4062 C CA . ASN A 1 493 ? -20.942 -4.612 -24.297 1.00 52.00 493 ASN A CA 1
ATOM 4063 C C . ASN A 1 493 ? -20.682 -6.109 -24.579 1.00 52.00 493 ASN A C 1
ATOM 4065 O O . ASN A 1 493 ? -20.827 -6.555 -25.715 1.00 52.00 493 ASN A O 1
ATOM 4069 N N . ILE A 1 494 ? -20.386 -6.929 -23.560 1.00 46.09 494 ILE A N 1
ATOM 4070 C CA . ILE A 1 494 ? -20.456 -8.404 -23.707 1.00 46.09 494 ILE A CA 1
ATOM 4071 C C . ILE A 1 494 ? -21.172 -9.107 -22.528 1.00 46.09 494 ILE A C 1
ATOM 4073 O O . ILE A 1 494 ? -20.994 -10.308 -22.301 1.00 46.09 494 ILE A O 1
ATOM 4077 N N . THR A 1 495 ? -22.047 -8.414 -21.794 1.00 43.25 495 THR A N 1
ATOM 4078 C CA . THR A 1 495 ? -23.137 -9.114 -21.097 1.00 43.25 495 THR A CA 1
ATOM 4079 C C . THR A 1 495 ? -24.274 -9.265 -22.106 1.00 43.25 495 THR A C 1
ATOM 4081 O O . THR A 1 495 ? -24.811 -8.280 -22.595 1.00 43.25 495 THR A O 1
ATOM 4084 N N . TYR A 1 496 ? -24.673 -10.496 -22.431 1.00 43.53 496 TYR A N 1
ATOM 4085 C CA . TYR A 1 496 ? -25.884 -10.771 -23.229 1.00 43.53 496 TYR A CA 1
ATOM 4086 C C . TYR A 1 496 ? -27.187 -10.331 -22.506 1.00 43.53 496 TYR A C 1
ATOM 4088 O O . TYR A 1 496 ? -28.279 -10.661 -22.949 1.00 43.53 496 TYR A O 1
ATOM 4096 N N . PHE A 1 497 ? -27.077 -9.601 -21.388 1.00 43.53 497 PHE A N 1
ATOM 4097 C CA . PHE A 1 497 ? -28.115 -9.422 -20.372 1.00 43.53 497 PHE A CA 1
ATOM 4098 C C . PHE A 1 497 ? -28.311 -7.964 -19.923 1.00 43.53 497 PHE A C 1
ATOM 4100 O O . PHE A 1 497 ? -29.080 -7.716 -19.002 1.00 43.53 497 PHE A O 1
ATOM 4107 N N . SER A 1 498 ? -27.645 -6.987 -20.549 1.00 36.91 498 SER A N 1
ATOM 4108 C CA . SER A 1 498 ? -27.931 -5.565 -20.315 1.00 36.91 498 SER A CA 1
ATOM 4109 C C . SER A 1 498 ? -27.967 -4.814 -21.640 1.00 36.91 498 SER A C 1
ATOM 4111 O O . SER A 1 498 ? -26.952 -4.641 -22.309 1.00 36.91 498 SER A O 1
ATOM 4113 N N . SER A 1 499 ? -29.168 -4.393 -22.030 1.00 36.41 499 SER A N 1
ATOM 4114 C CA . SER A 1 499 ? -29.456 -3.624 -23.243 1.00 36.41 499 SER A CA 1
ATOM 4115 C C . SER A 1 499 ? -29.162 -2.125 -23.103 1.00 36.41 499 SER A C 1
ATOM 4117 O O . SER A 1 499 ? -29.473 -1.358 -24.012 1.00 36.41 499 SER A O 1
ATOM 4119 N N . SER A 1 500 ? -28.562 -1.675 -21.997 1.00 38.66 500 SER A N 1
ATOM 4120 C CA . SER A 1 500 ? -28.178 -0.273 -21.825 1.00 38.66 500 SER A CA 1
ATOM 4121 C C . SER A 1 500 ? -26.678 -0.090 -22.036 1.00 38.66 500 SER A C 1
ATOM 4123 O O . SER A 1 500 ? -25.864 -0.614 -21.273 1.00 38.66 500 SER A O 1
ATOM 4125 N N . LEU A 1 501 ? -26.323 0.692 -23.057 1.00 35.53 501 LEU A N 1
ATOM 4126 C CA . LEU A 1 501 ? -24.969 1.189 -23.282 1.00 35.53 501 LEU A CA 1
ATOM 4127 C C . LEU A 1 501 ? -24.372 1.759 -21.977 1.00 35.53 501 LEU A C 1
ATOM 4129 O O . LEU A 1 501 ? -24.883 2.737 -21.439 1.00 35.53 501 LEU A O 1
ATOM 4133 N N . GLY A 1 502 ? -23.259 1.182 -21.510 1.00 43.78 502 GLY A N 1
ATOM 4134 C CA . GLY A 1 502 ? -22.294 1.892 -20.659 1.00 43.78 502 GLY A CA 1
ATOM 4135 C C . GLY A 1 502 ? -22.301 1.658 -19.141 1.00 43.78 502 GLY A C 1
ATOM 4136 O O . GLY A 1 502 ? -21.790 2.516 -18.429 1.00 43.78 502 GLY A O 1
ATOM 4137 N N . SER A 1 503 ? -22.814 0.552 -18.591 1.00 47.47 503 SER A N 1
ATOM 4138 C CA . SER A 1 503 ? -22.822 0.402 -17.124 1.00 47.47 503 SER A CA 1
ATOM 4139 C C . SER A 1 503 ? -21.512 -0.175 -16.549 1.00 47.47 503 SER A C 1
ATOM 4141 O O . SER A 1 503 ? -21.273 -1.383 -16.625 1.00 47.47 503 SER A O 1
ATOM 4143 N N . SER A 1 504 ? -20.742 0.656 -15.836 1.00 56.34 504 SER A N 1
ATOM 4144 C CA 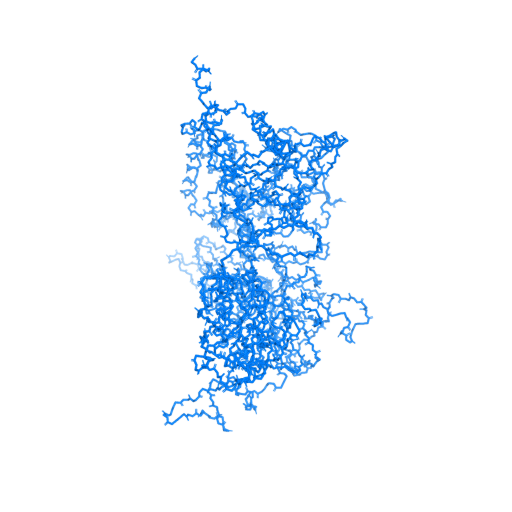. SER A 1 504 ? -19.707 0.315 -14.826 1.00 56.34 504 SER A CA 1
ATOM 4145 C C . SER A 1 504 ? -20.195 -0.617 -13.701 1.00 56.34 504 SER A C 1
ATOM 4147 O O . SER A 1 504 ? -19.436 -1.012 -12.812 1.00 56.34 504 SER A O 1
ATOM 4149 N N . GLN A 1 505 ? -21.477 -0.983 -13.720 1.00 64.50 505 GLN A N 1
ATOM 4150 C CA . GLN A 1 505 ? -22.157 -1.642 -12.620 1.00 64.50 505 GLN A CA 1
ATOM 4151 C C . GLN A 1 505 ? -21.968 -3.157 -12.566 1.00 64.50 505 GLN A C 1
ATOM 4153 O O . GLN A 1 505 ? -22.147 -3.689 -11.477 1.00 64.50 505 GLN A O 1
ATOM 4158 N N . GLY A 1 506 ? -21.554 -3.826 -13.651 1.00 75.62 506 GLY A N 1
ATOM 4159 C CA . GLY A 1 506 ? -21.360 -5.287 -13.696 1.00 75.62 506 GLY A CA 1
ATOM 4160 C C . GLY A 1 506 ? -22.660 -6.097 -13.609 1.00 75.62 506 GLY A C 1
ATOM 4161 O O . GLY A 1 506 ? -23.705 -5.573 -13.241 1.00 75.62 506 GLY A O 1
ATOM 4162 N N . GLU A 1 507 ? -22.597 -7.384 -13.950 1.00 82.25 507 GLU A N 1
ATOM 4163 C CA . GLU A 1 507 ? -23.733 -8.314 -13.860 1.00 82.25 507 GLU A CA 1
ATOM 4164 C C . GLU A 1 507 ? -23.788 -8.953 -12.470 1.00 82.25 507 GLU A C 1
ATOM 4166 O O . GLU A 1 507 ? -22.812 -9.576 -12.053 1.00 82.25 507 GLU A O 1
ATOM 4171 N N . GLU A 1 508 ? -24.903 -8.812 -11.752 1.00 85.62 508 GLU A N 1
ATOM 4172 C CA . GLU A 1 508 ? -25.099 -9.514 -10.481 1.00 85.62 508 GLU A CA 1
ATOM 4173 C C . GLU A 1 508 ? -25.397 -10.996 -10.727 1.00 85.62 508 GLU A C 1
ATOM 4175 O O . GLU A 1 508 ? -26.233 -11.340 -11.562 1.00 85.62 508 GLU A O 1
ATOM 4180 N N . ILE A 1 509 ? -24.707 -11.873 -10.000 1.00 83.44 509 ILE A N 1
ATOM 4181 C CA . ILE A 1 509 ? -24.885 -13.322 -10.097 1.00 83.44 509 ILE A CA 1
ATOM 4182 C C . ILE A 1 509 ? -25.177 -13.918 -8.722 1.00 83.44 509 ILE A C 1
ATOM 4184 O O . ILE A 1 509 ? -24.589 -13.518 -7.716 1.00 83.44 509 ILE A O 1
ATOM 4188 N N . ASN A 1 510 ? -26.046 -14.925 -8.698 1.00 83.50 510 ASN A N 1
ATOM 4189 C CA . ASN A 1 510 ? -26.293 -15.743 -7.517 1.00 83.50 510 ASN A CA 1
ATOM 4190 C C . ASN A 1 510 ? -25.492 -17.041 -7.627 1.00 83.50 510 ASN A C 1
ATOM 4192 O O . ASN A 1 510 ? -25.475 -17.668 -8.685 1.00 83.50 510 ASN A O 1
ATOM 4196 N N . ILE A 1 511 ? -24.846 -17.440 -6.533 1.00 81.62 511 ILE A N 1
ATOM 4197 C CA . ILE A 1 511 ? -24.102 -18.696 -6.448 1.00 81.62 511 ILE A CA 1
ATOM 4198 C C . ILE A 1 511 ? -24.851 -19.651 -5.524 1.00 81.62 511 ILE A C 1
ATOM 4200 O O . ILE A 1 511 ? -25.051 -19.383 -4.344 1.00 81.62 511 ILE A O 1
ATOM 4204 N N . TYR A 1 512 ? -25.244 -20.780 -6.091 1.00 79.25 512 TYR A N 1
ATOM 4205 C CA . TYR A 1 512 ? -25.766 -21.962 -5.416 1.00 79.25 512 TYR A CA 1
ATOM 4206 C C . TYR A 1 512 ? -24.719 -23.079 -5.474 1.00 79.25 512 TYR A C 1
ATOM 4208 O O . TYR A 1 512 ? -24.379 -23.502 -6.570 1.00 79.25 512 TYR A O 1
ATOM 4216 N N . ASN A 1 513 ? -24.204 -23.585 -4.353 1.00 77.94 513 ASN A N 1
ATOM 4217 C CA . ASN A 1 513 ? -23.163 -24.627 -4.348 1.00 77.94 513 ASN A CA 1
ATOM 4218 C C . ASN A 1 513 ? -23.642 -25.970 -4.949 1.00 77.94 513 ASN A C 1
ATOM 4220 O O . ASN A 1 513 ? -23.968 -26.920 -4.247 1.00 77.94 513 ASN A O 1
ATOM 4224 N N . ASN A 1 514 ? -23.707 -26.043 -6.275 1.00 78.50 514 ASN A N 1
ATOM 4225 C CA . ASN A 1 514 ? -24.123 -27.183 -7.075 1.00 78.50 514 ASN A CA 1
ATOM 4226 C C . ASN A 1 514 ? -23.447 -27.110 -8.459 1.00 78.50 514 ASN A C 1
ATOM 4228 O O . ASN A 1 514 ? -22.699 -26.180 -8.763 1.00 78.50 514 ASN A O 1
ATOM 4232 N N . GLN A 1 515 ? -23.671 -28.117 -9.303 1.00 73.00 515 GLN A N 1
ATOM 4233 C CA . GLN A 1 515 ? -23.067 -28.178 -10.641 1.00 73.00 515 GLN A CA 1
ATOM 4234 C C . GLN A 1 515 ? -23.732 -27.236 -11.662 1.00 73.00 515 GLN A C 1
ATOM 4236 O O . GLN A 1 515 ? -23.202 -27.049 -12.754 1.00 73.00 515 GLN A O 1
ATOM 4241 N N . ASN A 1 516 ? -24.871 -26.625 -11.329 1.00 74.69 516 ASN A N 1
ATOM 4242 C CA . ASN A 1 516 ? -25.681 -25.867 -12.281 1.00 74.69 516 ASN A CA 1
ATOM 4243 C C . ASN A 1 516 ? -25.164 -24.435 -12.517 1.00 74.69 516 ASN A C 1
ATOM 4245 O O . ASN A 1 516 ? -25.614 -23.797 -13.464 1.00 74.69 516 ASN A O 1
ATOM 4249 N N . ASN A 1 517 ? -24.191 -23.939 -11.740 1.00 76.12 517 ASN A N 1
ATOM 4250 C CA . ASN A 1 517 ? -23.592 -22.604 -11.930 1.00 76.12 517 ASN A CA 1
ATOM 4251 C C . ASN A 1 517 ? -22.344 -22.610 -12.820 1.00 76.12 517 ASN A C 1
ATOM 4253 O O . ASN A 1 517 ? -21.402 -21.833 -12.609 1.00 76.12 517 ASN A O 1
ATOM 4257 N N . TYR A 1 518 ? -22.299 -23.502 -13.804 1.00 84.81 518 TYR A N 1
ATOM 4258 C CA . TYR A 1 518 ? -21.170 -23.538 -14.715 1.00 84.81 518 TYR A CA 1
ATOM 4259 C C . TYR A 1 518 ? -21.171 -22.332 -15.663 1.00 84.81 518 TYR A C 1
ATOM 4261 O O . TYR A 1 518 ? -22.205 -21.790 -16.054 1.00 84.81 518 TYR A O 1
ATOM 4269 N N . PHE A 1 519 ? -19.974 -21.928 -16.068 1.00 86.12 519 PHE A N 1
ATOM 4270 C CA . PHE A 1 519 ? -19.735 -20.841 -16.995 1.00 86.12 519 PHE A CA 1
ATOM 4271 C C . PHE A 1 519 ? -18.594 -21.209 -17.944 1.00 86.12 519 PHE A C 1
ATOM 4273 O O . PHE A 1 519 ? -17.485 -21.516 -17.513 1.00 86.12 519 PHE A O 1
ATOM 4280 N N . SER A 1 520 ? -18.854 -21.188 -19.250 1.00 89.12 520 SER A N 1
ATOM 4281 C CA . SER A 1 520 ? -17.911 -21.667 -20.275 1.00 89.12 520 SER A CA 1
ATOM 4282 C C . SER A 1 520 ? -17.586 -20.644 -21.359 1.00 89.12 520 SER A C 1
ATOM 4284 O O . SER A 1 520 ? -16.847 -20.960 -22.289 1.00 89.12 520 SER A O 1
ATOM 4286 N N . LYS A 1 521 ? -18.111 -19.418 -21.260 1.00 88.81 521 LYS A N 1
ATOM 4287 C CA . LYS A 1 521 ? -17.873 -18.394 -22.277 1.00 88.81 521 LYS A CA 1
ATOM 4288 C C . LYS A 1 521 ? -16.403 -17.985 -22.270 1.00 88.81 521 LYS A C 1
ATOM 4290 O O . LYS A 1 521 ? -15.892 -17.490 -21.264 1.00 88.81 521 LYS A O 1
ATOM 4295 N N . GLU A 1 522 ? -15.745 -18.170 -23.408 1.00 89.38 522 GLU A N 1
ATOM 4296 C CA . GLU A 1 522 ? -14.346 -17.797 -23.588 1.00 89.38 522 GLU A CA 1
ATOM 4297 C C . GLU A 1 522 ? -14.121 -16.309 -23.271 1.00 89.38 522 GLU A C 1
ATOM 4299 O O . GLU A 1 522 ? -14.920 -15.444 -23.635 1.00 89.38 522 GLU A O 1
ATOM 4304 N N . GLY A 1 523 ? -13.026 -16.011 -22.571 1.00 90.06 523 GLY A N 1
ATOM 4305 C CA . GLY A 1 523 ? -12.633 -14.653 -22.221 1.00 90.06 523 GLY A CA 1
ATOM 4306 C C . GLY A 1 523 ? -11.889 -14.552 -20.892 1.00 90.06 523 GLY A C 1
ATOM 4307 O O . GLY A 1 523 ? -11.625 -15.544 -20.212 1.00 90.06 523 GLY A O 1
ATOM 4308 N N . MET A 1 524 ? -11.557 -13.313 -20.527 1.00 91.00 524 MET A N 1
ATOM 4309 C CA . MET A 1 524 ? -11.078 -12.959 -19.192 1.00 91.00 524 MET A CA 1
ATOM 4310 C C . MET A 1 524 ? -12.228 -12.339 -18.404 1.00 91.00 524 MET A C 1
ATOM 4312 O O . MET A 1 524 ? -12.808 -11.339 -18.835 1.00 91.00 524 MET A O 1
ATOM 4316 N N . TRP A 1 525 ? -12.538 -12.920 -17.251 1.00 91.12 525 TRP A N 1
ATOM 4317 C CA . TRP A 1 525 ? -13.715 -12.562 -16.466 1.00 91.12 525 TRP A CA 1
ATOM 4318 C C . TRP A 1 525 ? -13.316 -12.179 -15.053 1.00 91.12 525 TRP A C 1
ATOM 4320 O O . TRP A 1 525 ? -12.727 -12.990 -14.346 1.00 91.12 525 TRP A O 1
ATOM 4330 N N . LEU A 1 526 ? -13.647 -10.957 -14.645 1.00 92.06 526 LEU A N 1
ATOM 4331 C CA . LEU A 1 526 ? -13.468 -10.478 -13.280 1.00 92.06 526 LEU A CA 1
ATOM 4332 C C . LEU A 1 526 ? -14.752 -10.701 -12.483 1.00 92.06 526 LEU A C 1
ATOM 4334 O O . LEU A 1 526 ? -15.831 -10.297 -12.908 1.00 92.06 526 LEU A O 1
ATOM 4338 N N . TYR A 1 527 ? -14.608 -11.268 -11.297 1.00 91.38 527 TYR A N 1
ATOM 4339 C CA . TYR A 1 527 ? -15.645 -11.413 -10.293 1.00 91.38 527 TYR A CA 1
ATOM 4340 C C . TYR A 1 527 ? -15.263 -10.572 -9.088 1.00 91.38 527 TYR A C 1
ATOM 4342 O O . TYR A 1 527 ? -14.170 -10.710 -8.540 1.00 91.38 527 TYR A O 1
ATOM 4350 N N . ARG A 1 528 ? -16.171 -9.695 -8.683 1.00 89.81 528 ARG A N 1
ATOM 4351 C CA . ARG A 1 528 ? -16.067 -8.911 -7.459 1.00 89.81 528 ARG A CA 1
ATOM 4352 C C . ARG A 1 528 ? -16.997 -9.516 -6.421 1.00 89.81 528 ARG A C 1
ATOM 4354 O O . ARG A 1 528 ? -18.192 -9.605 -6.689 1.00 89.81 528 ARG A O 1
ATOM 4361 N N . THR A 1 529 ? -16.471 -9.874 -5.256 1.00 89.19 529 THR A N 1
ATOM 4362 C CA . THR A 1 529 ? -17.241 -10.405 -4.125 1.00 89.19 529 THR A CA 1
ATOM 4363 C C . THR A 1 529 ? -17.313 -9.373 -3.002 1.00 89.19 529 THR A C 1
ATOM 4365 O O . THR A 1 529 ? -16.340 -8.678 -2.709 1.00 89.19 529 THR A O 1
ATOM 4368 N N . GLY A 1 530 ? -18.476 -9.237 -2.376 1.00 86.88 530 GLY A N 1
ATOM 4369 C CA . GLY A 1 530 ? -18.686 -8.347 -1.237 1.00 86.88 530 GLY A CA 1
ATOM 4370 C C . GLY A 1 530 ? -19.826 -8.822 -0.345 1.00 86.88 530 GLY A C 1
ATOM 4371 O O . GLY A 1 530 ? -20.538 -9.763 -0.696 1.00 86.88 530 GLY A O 1
ATOM 4372 N N . PHE A 1 531 ? -20.001 -8.182 0.809 1.00 81.50 531 PHE A N 1
ATOM 4373 C CA . PHE A 1 531 ? -21.088 -8.509 1.732 1.00 81.50 531 PHE A CA 1
ATOM 4374 C C . PHE A 1 531 ? -22.415 -7.941 1.219 1.00 81.50 531 PHE A C 1
ATOM 4376 O O . PHE A 1 531 ? -22.472 -6.777 0.825 1.00 81.50 531 PHE A O 1
ATOM 4383 N N . LYS A 1 532 ? -23.483 -8.746 1.231 1.00 77.12 532 LYS A N 1
ATOM 4384 C CA . LYS A 1 532 ? -24.819 -8.318 0.789 1.00 77.12 532 LYS A CA 1
ATOM 4385 C C . LYS A 1 532 ? -25.578 -7.584 1.907 1.00 77.12 532 LYS A C 1
ATOM 4387 O O . LYS A 1 532 ? -25.559 -8.020 3.055 1.00 77.12 532 LYS A O 1
ATOM 4392 N N . GLU A 1 533 ? -26.265 -6.491 1.571 1.00 70.25 533 GLU A N 1
ATOM 4393 C CA . GLU A 1 533 ? -27.229 -5.791 2.440 1.00 70.25 533 GLU A CA 1
ATOM 4394 C C . GLU A 1 533 ? -28.688 -6.047 2.000 1.00 70.25 533 GLU A C 1
ATOM 4396 O O . GLU A 1 533 ? -28.927 -6.470 0.867 1.00 70.25 533 GLU A O 1
ATOM 4401 N N . SER A 1 534 ? -29.660 -5.762 2.882 1.00 60.09 534 SER A N 1
ATOM 4402 C CA . SER A 1 534 ? -31.108 -5.841 2.611 1.00 60.09 534 SER A CA 1
ATOM 4403 C C . SER A 1 534 ? -31.532 -5.078 1.352 1.00 60.09 534 SER A C 1
ATOM 4405 O O . SER A 1 534 ? -32.407 -5.543 0.631 1.00 60.09 534 SER A O 1
ATOM 4407 N N . ASP A 1 535 ? -30.844 -3.976 1.036 1.00 53.47 535 ASP A N 1
ATOM 4408 C CA . ASP A 1 535 ? -31.157 -3.105 -0.105 1.00 53.47 535 ASP A CA 1
ATOM 4409 C C . ASP A 1 535 ? -30.226 -3.348 -1.309 1.00 53.47 535 ASP A C 1
ATOM 4411 O O . ASP A 1 535 ? -29.968 -2.448 -2.109 1.00 53.47 535 ASP A O 1
ATOM 4415 N N . SER A 1 536 ? -29.672 -4.560 -1.462 1.00 55.00 536 SER A N 1
ATOM 4416 C CA . SER A 1 536 ? -28.752 -4.949 -2.558 1.00 55.00 536 SER A CA 1
ATOM 4417 C C . SER A 1 536 ? -27.452 -4.120 -2.665 1.00 55.00 536 SER A C 1
ATOM 4419 O O . SER A 1 536 ? -26.736 -4.174 -3.667 1.00 55.00 536 SER A O 1
ATOM 4421 N N . LYS A 1 537 ? -27.088 -3.383 -1.607 1.00 65.56 537 LYS A N 1
ATOM 4422 C CA . LYS A 1 537 ? -25.817 -2.649 -1.499 1.00 65.56 537 LYS A CA 1
ATOM 4423 C C . LYS A 1 537 ? -24.712 -3.506 -0.876 1.00 65.56 537 LYS A C 1
ATOM 4425 O O . LYS A 1 537 ? -24.967 -4.536 -0.257 1.00 65.56 537 LYS A O 1
ATOM 4430 N N . ASN A 1 538 ? -23.468 -3.074 -1.083 1.00 66.31 538 ASN A N 1
ATOM 4431 C CA . ASN A 1 538 ? -22.262 -3.741 -0.597 1.00 66.31 538 ASN A CA 1
ATOM 4432 C C . ASN A 1 538 ? -21.691 -3.023 0.632 1.00 66.31 538 ASN A C 1
ATOM 4434 O O . ASN A 1 538 ? -21.637 -1.791 0.643 1.00 66.31 538 ASN A O 1
ATOM 4438 N N . LYS A 1 539 ? -21.195 -3.774 1.619 1.00 71.62 539 LYS A N 1
ATOM 4439 C CA . LYS A 1 539 ? -20.435 -3.240 2.760 1.00 71.62 539 LYS A CA 1
ATOM 4440 C C . LYS A 1 539 ? -19.067 -3.904 2.853 1.00 71.62 539 LYS A C 1
ATOM 4442 O O . LYS A 1 539 ? -18.902 -5.033 2.415 1.00 71.62 539 LYS A O 1
ATOM 4447 N N . GLY A 1 540 ? -18.102 -3.212 3.458 1.00 75.94 540 GLY A N 1
ATOM 4448 C CA . GLY A 1 540 ? -16.768 -3.756 3.730 1.00 75.94 540 GLY A CA 1
ATOM 4449 C C . GLY A 1 540 ? -15.909 -3.996 2.483 1.00 75.94 540 GLY A C 1
ATOM 4450 O O . GLY A 1 540 ? -16.347 -3.798 1.352 1.00 75.94 540 GLY A O 1
ATOM 4451 N N . GLN A 1 541 ? -14.649 -4.383 2.704 1.00 85.00 541 GLN A N 1
ATOM 4452 C CA . GLN A 1 541 ? -13.668 -4.615 1.638 1.00 85.00 541 GLN A CA 1
ATOM 4453 C C . GLN A 1 541 ? -14.169 -5.657 0.635 1.00 85.00 541 GLN A C 1
ATOM 4455 O O . GLN A 1 541 ? -14.823 -6.613 1.022 1.00 85.00 541 GLN A O 1
ATOM 4460 N N . ASN A 1 542 ? -13.867 -5.497 -0.650 1.00 88.00 542 ASN A N 1
ATOM 4461 C CA . ASN A 1 542 ? -14.275 -6.442 -1.689 1.00 88.00 542 ASN A CA 1
ATOM 4462 C C . ASN A 1 542 ? -13.132 -7.362 -2.099 1.00 88.00 542 ASN A C 1
ATOM 4464 O O . ASN A 1 542 ? -11.977 -6.934 -2.141 1.00 88.00 542 ASN A O 1
ATOM 4468 N N . GLY A 1 543 ? -13.478 -8.605 -2.429 1.00 90.94 543 GLY A N 1
ATOM 4469 C CA . GLY A 1 543 ? -12.597 -9.565 -3.079 1.00 90.94 543 GLY A CA 1
ATOM 4470 C C . GLY A 1 543 ? -12.702 -9.470 -4.601 1.00 90.94 543 GLY A C 1
ATOM 4471 O O . GLY A 1 543 ? -13.735 -9.076 -5.144 1.00 90.94 543 GLY A O 1
ATOM 4472 N N . PHE A 1 544 ? -11.629 -9.836 -5.293 1.00 92.62 544 PHE A N 1
ATOM 4473 C CA . PHE A 1 544 ? -11.498 -9.777 -6.743 1.00 92.62 544 PHE A CA 1
ATOM 4474 C C . PHE A 1 544 ? -10.863 -11.069 -7.248 1.00 92.62 544 PHE A C 1
ATOM 4476 O O . PHE A 1 544 ? -9.736 -11.402 -6.877 1.00 92.62 544 PHE A O 1
ATOM 4483 N N . LYS A 1 545 ? -11.570 -11.778 -8.127 1.00 93.81 545 LYS A N 1
ATOM 4484 C CA . LYS A 1 545 ? -11.076 -12.998 -8.767 1.00 93.81 545 LYS A CA 1
ATOM 4485 C C . LYS A 1 545 ? -11.177 -12.907 -10.274 1.00 93.81 545 LYS A C 1
ATOM 4487 O O . LYS A 1 545 ? -12.175 -12.423 -10.796 1.00 93.81 545 LYS A O 1
ATOM 4492 N N . ILE A 1 546 ? -10.145 -13.347 -10.979 1.00 94.25 546 ILE A N 1
ATOM 4493 C CA . ILE A 1 546 ? -10.082 -13.317 -12.438 1.00 94.25 546 ILE A CA 1
ATOM 4494 C C . ILE A 1 546 ? -9.993 -14.746 -12.953 1.00 94.25 546 ILE A C 1
ATOM 4496 O O . ILE A 1 546 ? -9.101 -15.489 -12.565 1.00 94.25 546 ILE A O 1
ATOM 4500 N N . PHE A 1 547 ? -10.876 -15.123 -13.870 1.00 92.06 547 PHE A N 1
ATOM 4501 C CA . PHE A 1 547 ? -10.830 -16.425 -14.527 1.00 92.06 547 PHE A CA 1
ATOM 4502 C C . PHE A 1 547 ? -10.515 -16.253 -16.010 1.00 92.06 547 PHE A C 1
ATOM 4504 O O . PHE A 1 547 ? -11.192 -15.498 -16.715 1.00 92.06 547 PHE A O 1
ATOM 4511 N N . LEU A 1 548 ? -9.490 -16.966 -16.478 1.00 91.94 548 LEU A N 1
ATOM 4512 C CA . LEU A 1 548 ? -9.194 -17.129 -17.897 1.00 91.94 548 LEU A CA 1
ATOM 4513 C C . LEU A 1 548 ? -9.873 -18.410 -18.400 1.00 91.94 548 LEU A C 1
ATOM 4515 O O . LEU A 1 548 ? -9.450 -19.523 -18.071 1.00 91.94 548 LEU A O 1
ATOM 4519 N N . VAL A 1 549 ? -10.933 -18.224 -19.185 1.00 89.56 549 VAL A N 1
ATOM 4520 C CA . VAL A 1 549 ? -11.759 -19.279 -19.787 1.00 89.56 549 VAL A CA 1
ATOM 4521 C C . VAL A 1 549 ? -11.479 -19.325 -21.288 1.00 89.56 549 VAL A C 1
ATOM 4523 O O . VAL A 1 549 ? -11.394 -18.279 -21.927 1.00 89.56 549 VAL A O 1
ATOM 4526 N N . GLY A 1 550 ? -11.346 -20.523 -21.854 1.00 85.69 550 GLY A N 1
ATOM 4527 C CA . GLY A 1 550 ? -10.964 -20.766 -23.255 1.00 85.69 550 GLY A CA 1
ATOM 4528 C C . GLY A 1 550 ? -9.847 -21.797 -23.337 1.00 85.69 550 GLY A C 1
ATOM 4529 O O . GLY A 1 550 ? -9.265 -22.087 -22.296 1.00 85.69 550 GLY A O 1
ATOM 4530 N N . ASP A 1 551 ? -9.531 -22.293 -24.535 1.00 83.25 551 ASP A N 1
ATOM 4531 C CA . ASP A 1 551 ? -8.562 -23.378 -24.779 1.00 83.25 551 ASP A CA 1
ATOM 4532 C C . ASP A 1 551 ? -7.115 -22.969 -24.437 1.00 83.25 551 ASP A C 1
ATOM 4534 O O . ASP A 1 551 ? -6.302 -22.607 -25.286 1.00 83.25 551 ASP A O 1
ATOM 4538 N N . ASN A 1 552 ? -6.822 -22.938 -23.139 1.00 80.62 552 ASN A N 1
ATOM 4539 C CA . ASN A 1 552 ? -5.561 -22.503 -22.563 1.00 80.62 552 ASN A CA 1
ATOM 4540 C C . ASN A 1 552 ? -4.899 -23.672 -21.835 1.00 80.62 552 ASN A C 1
ATOM 4542 O O . ASN A 1 552 ? -5.565 -24.488 -21.197 1.00 80.62 552 ASN A O 1
ATOM 4546 N N . ASP A 1 553 ? -3.570 -23.684 -21.849 1.00 77.06 553 ASP A N 1
ATOM 4547 C CA . ASP A 1 553 ? -2.770 -24.609 -21.053 1.00 77.06 553 ASP A CA 1
ATOM 4548 C C . ASP A 1 553 ? -2.923 -24.283 -19.557 1.00 77.06 553 ASP A C 1
ATOM 4550 O O . ASP A 1 553 ? -2.322 -23.333 -19.046 1.00 77.06 553 ASP A O 1
ATOM 4554 N N . ASN A 1 554 ? -3.747 -25.067 -18.857 1.00 73.62 554 ASN A N 1
ATOM 4555 C CA . ASN A 1 554 ? -4.048 -24.900 -17.432 1.00 73.62 554 ASN A CA 1
ATOM 4556 C C . ASN A 1 554 ? -2.847 -25.172 -16.508 1.00 73.62 554 ASN A C 1
ATOM 4558 O O . ASN A 1 554 ? -2.930 -24.897 -15.312 1.00 73.62 554 ASN A O 1
ATOM 4562 N N . LYS A 1 555 ? -1.717 -25.647 -17.052 1.00 75.19 555 LYS A N 1
ATOM 4563 C CA . LYS A 1 555 ? -0.450 -25.806 -16.322 1.00 75.19 555 LYS A CA 1
ATOM 4564 C C . LYS A 1 555 ? 0.370 -24.512 -16.265 1.00 75.19 555 LYS A C 1
ATOM 4566 O O . LYS A 1 555 ? 1.357 -24.439 -15.531 1.00 75.19 555 LYS A O 1
ATOM 4571 N N . LYS A 1 556 ? 0.009 -23.468 -17.020 1.00 80.12 556 LYS A N 1
ATOM 4572 C CA . LYS A 1 556 ? 0.728 -22.179 -17.027 1.00 80.12 556 LYS A CA 1
ATOM 4573 C C . LYS A 1 556 ? 0.126 -21.184 -16.041 1.00 80.12 556 LYS A C 1
ATOM 4575 O O . LYS A 1 556 ? -1.066 -21.219 -15.755 1.00 80.12 556 LYS A O 1
ATOM 4580 N N . LEU A 1 557 ? 0.959 -20.280 -15.522 1.00 86.06 557 LEU A N 1
ATOM 4581 C CA . LEU A 1 557 ? 0.480 -19.168 -14.701 1.00 86.06 557 LEU A CA 1
ATOM 4582 C C . LEU A 1 557 ? -0.294 -18.164 -15.566 1.00 86.06 557 LEU A C 1
ATOM 4584 O O . LEU A 1 557 ? -0.027 -18.010 -16.760 1.00 86.06 557 LEU A O 1
ATOM 4588 N N . PHE A 1 558 ? -1.226 -17.431 -14.957 1.00 89.75 558 PHE A N 1
ATOM 4589 C CA . PHE A 1 558 ? -2.048 -16.442 -15.657 1.00 89.75 558 PHE A CA 1
ATOM 4590 C C . PHE A 1 558 ? -1.195 -15.396 -16.393 1.00 89.75 558 PHE A C 1
ATOM 4592 O O . PHE A 1 558 ? -1.418 -15.119 -17.574 1.00 89.75 558 PHE A O 1
ATOM 4599 N N . THR A 1 559 ? -0.163 -14.859 -15.737 1.00 89.69 559 THR A N 1
ATOM 4600 C CA . THR A 1 559 ? 0.736 -13.870 -16.347 1.00 89.69 559 THR A CA 1
ATOM 4601 C C . THR A 1 559 ? 1.607 -14.441 -17.462 1.00 89.69 559 THR A C 1
ATOM 4603 O O . THR A 1 559 ? 2.120 -13.657 -18.257 1.00 89.69 559 THR A O 1
ATOM 4606 N N . ASP A 1 560 ? 1.768 -15.760 -17.576 1.00 83.88 560 ASP A N 1
ATOM 4607 C CA . ASP A 1 560 ? 2.515 -16.373 -18.684 1.00 83.88 560 ASP A CA 1
ATOM 4608 C C . ASP A 1 560 ? 1.675 -16.429 -19.966 1.00 83.88 560 ASP A C 1
ATOM 4610 O O . ASP A 1 560 ? 2.215 -16.376 -21.071 1.00 83.88 560 ASP A O 1
ATOM 4614 N N . LEU A 1 561 ? 0.349 -16.503 -19.819 1.00 85.44 561 LEU A N 1
ATOM 4615 C CA . LEU A 1 561 ? -0.608 -16.591 -20.922 1.00 85.44 561 LEU A CA 1
ATOM 4616 C C . LEU A 1 561 ? -1.107 -15.217 -21.386 1.00 85.44 561 LEU A C 1
ATOM 4618 O O . LEU A 1 561 ? -1.325 -15.003 -22.577 1.00 85.44 561 LEU A O 1
ATOM 4622 N N . VAL A 1 562 ? -1.299 -14.276 -20.457 1.00 87.69 562 VAL A N 1
ATOM 4623 C CA . VAL A 1 562 ? -1.920 -12.977 -20.750 1.00 87.69 562 VAL A CA 1
ATOM 4624 C C . VAL A 1 562 ? -0.869 -11.914 -21.035 1.00 87.69 562 VAL A C 1
ATOM 4626 O O . VAL A 1 562 ? -0.126 -11.493 -20.148 1.00 87.69 562 VAL A O 1
ATOM 4629 N N . ASP A 1 563 ? -0.823 -11.423 -22.273 1.00 84.50 563 ASP A N 1
ATOM 4630 C CA . ASP A 1 563 ? 0.107 -10.372 -22.697 1.00 84.50 563 ASP A CA 1
ATOM 4631 C C . ASP A 1 563 ? -0.397 -8.950 -22.399 1.00 84.50 563 ASP A C 1
ATOM 4633 O O . ASP A 1 563 ? -0.656 -8.159 -23.307 1.00 84.50 563 ASP A O 1
ATOM 4637 N N . ASN A 1 564 ? -0.552 -8.627 -21.113 1.00 88.44 564 ASN A N 1
ATOM 4638 C CA . ASN A 1 564 ? -0.903 -7.283 -20.663 1.00 88.44 564 ASN A CA 1
ATOM 4639 C C . ASN A 1 564 ? -0.066 -6.882 -19.437 1.00 88.44 564 ASN A C 1
ATOM 4641 O O . ASN A 1 564 ? -0.045 -7.594 -18.434 1.00 88.44 564 ASN A O 1
ATOM 4645 N N . SER A 1 565 ? 0.631 -5.746 -19.525 1.00 88.19 565 SER A N 1
ATOM 4646 C CA . SER A 1 565 ? 1.528 -5.236 -18.476 1.00 88.19 565 SER A CA 1
ATOM 4647 C C . SER A 1 565 ? 0.803 -4.666 -17.253 1.00 88.19 565 SER A C 1
ATOM 4649 O O . SER A 1 565 ? 1.436 -4.412 -16.230 1.00 88.19 565 SER A O 1
ATOM 4651 N N . ALA A 1 566 ? -0.522 -4.513 -17.317 1.00 90.75 566 ALA A N 1
ATOM 4652 C CA . ALA A 1 566 ? -1.341 -4.160 -16.165 1.00 90.75 566 ALA A CA 1
ATOM 4653 C C . ALA A 1 566 ? -1.436 -5.291 -15.128 1.00 90.75 566 ALA A C 1
ATOM 4655 O O . ALA A 1 566 ? -1.716 -5.014 -13.964 1.00 90.75 566 ALA A O 1
ATOM 4656 N N . PHE A 1 567 ? -1.199 -6.546 -15.525 1.00 93.00 567 PHE A N 1
ATOM 4657 C CA . PHE A 1 567 ? -1.217 -7.695 -14.621 1.00 93.00 567 PHE A CA 1
ATOM 4658 C C . PHE A 1 567 ? 0.202 -8.044 -14.183 1.00 93.00 567 PHE A C 1
ATOM 4660 O O . PHE A 1 567 ? 1.022 -8.513 -14.974 1.00 93.00 567 PHE A O 1
ATOM 4667 N N . ILE A 1 568 ? 0.481 -7.820 -12.905 1.00 93.00 568 ILE A N 1
ATOM 4668 C CA . ILE A 1 568 ? 1.800 -8.012 -12.306 1.00 93.00 568 ILE A CA 1
ATOM 4669 C C . ILE A 1 568 ? 1.672 -9.095 -11.231 1.00 93.00 568 ILE A C 1
ATOM 4671 O O . ILE A 1 568 ? 0.767 -8.978 -10.406 1.00 93.00 568 ILE A O 1
ATOM 4675 N N . PRO A 1 569 ? 2.543 -10.120 -11.161 1.00 93.62 569 PRO A N 1
ATOM 4676 C CA . PRO A 1 569 ? 2.567 -11.034 -10.020 1.00 93.62 569 PRO A CA 1
ATOM 4677 C C . PRO A 1 569 ? 2.640 -10.242 -8.711 1.00 93.62 569 PRO A C 1
ATOM 4679 O O . PRO A 1 569 ? 3.501 -9.375 -8.557 1.00 93.62 569 PRO A O 1
ATOM 4682 N N . PHE A 1 570 ? 1.724 -10.493 -7.773 1.00 94.69 570 PHE A N 1
ATOM 4683 C CA . PHE A 1 570 ? 1.511 -9.605 -6.627 1.00 94.69 570 PHE A CA 1
ATOM 4684 C C . PHE A 1 570 ? 2.798 -9.380 -5.835 1.00 94.69 570 PHE A C 1
ATOM 4686 O O . PHE A 1 570 ? 3.194 -8.235 -5.629 1.00 94.69 570 PHE A O 1
ATOM 4693 N N . TRP A 1 571 ? 3.515 -10.448 -5.488 1.00 93.12 571 TRP A N 1
ATOM 4694 C CA . TRP A 1 571 ? 4.769 -10.351 -4.741 1.00 93.12 571 TRP A CA 1
ATOM 4695 C C . TRP A 1 571 ? 5.914 -9.678 -5.512 1.00 93.12 571 TRP A C 1
ATOM 4697 O O . TRP A 1 571 ? 6.885 -9.263 -4.894 1.00 93.12 571 TRP A O 1
ATOM 4707 N N . ALA A 1 572 ? 5.809 -9.514 -6.832 1.00 92.44 572 ALA A N 1
ATOM 4708 C CA . ALA A 1 572 ? 6.762 -8.753 -7.640 1.00 92.44 572 ALA A CA 1
ATOM 4709 C C . ALA A 1 572 ? 6.367 -7.265 -7.778 1.00 92.44 572 ALA A C 1
ATOM 4711 O O . ALA A 1 572 ? 7.174 -6.444 -8.208 1.00 92.44 572 ALA A O 1
ATOM 4712 N N . SER A 1 573 ? 5.138 -6.889 -7.415 1.00 93.69 573 SER A N 1
ATOM 4713 C CA . SER A 1 573 ? 4.650 -5.504 -7.464 1.00 93.69 573 SER A CA 1
ATOM 4714 C C . SER A 1 573 ? 5.160 -4.639 -6.295 1.00 93.69 573 SER A C 1
ATOM 4716 O O . SER A 1 573 ? 5.498 -5.173 -5.232 1.00 93.69 573 SER A O 1
ATOM 4718 N N . PRO A 1 574 ? 5.140 -3.295 -6.432 1.00 92.19 574 PRO A N 1
ATOM 4719 C CA . PRO A 1 574 ? 5.335 -2.368 -5.311 1.00 92.19 574 PRO A CA 1
ATOM 4720 C C . PRO A 1 574 ? 4.436 -2.667 -4.105 1.00 92.19 574 PRO A C 1
ATOM 4722 O O . PRO A 1 574 ? 4.914 -2.734 -2.973 1.00 92.19 574 PRO A O 1
ATOM 4725 N N . ALA A 1 575 ? 3.144 -2.912 -4.346 1.00 93.81 575 ALA A N 1
ATOM 4726 C CA . ALA A 1 575 ? 2.175 -3.229 -3.301 1.00 93.81 575 ALA A CA 1
ATOM 4727 C C . ALA A 1 575 ? 2.556 -4.505 -2.529 1.00 93.81 575 ALA A C 1
ATOM 4729 O O . ALA A 1 575 ? 2.621 -4.492 -1.299 1.00 93.81 575 ALA A O 1
ATOM 4730 N N . GLY A 1 576 ? 2.862 -5.592 -3.242 1.00 95.06 576 GLY A N 1
ATOM 4731 C CA . GLY A 1 576 ? 3.196 -6.876 -2.625 1.00 95.06 576 GLY A CA 1
ATOM 4732 C C . GLY A 1 576 ? 4.533 -6.878 -1.890 1.00 95.06 576 GLY A C 1
ATOM 4733 O O . GLY A 1 576 ? 4.608 -7.425 -0.794 1.00 95.06 576 GLY A O 1
ATOM 4734 N N . GLN A 1 577 ? 5.571 -6.219 -2.413 1.00 93.06 577 GLN A N 1
ATOM 4735 C CA . GLN A 1 577 ? 6.861 -6.104 -1.712 1.00 93.06 577 GLN A CA 1
ATOM 4736 C C . GLN A 1 577 ? 6.746 -5.279 -0.424 1.00 93.06 577 GLN A C 1
ATOM 4738 O O . GLN A 1 577 ? 7.311 -5.643 0.616 1.00 93.06 577 GLN A O 1
ATOM 4743 N N . ASN A 1 578 ? 5.955 -4.205 -0.459 1.00 92.88 578 ASN A N 1
ATOM 4744 C CA . ASN A 1 578 ? 5.685 -3.394 0.721 1.00 92.88 578 ASN A CA 1
ATOM 4745 C C . ASN A 1 578 ? 4.882 -4.181 1.775 1.00 92.88 578 ASN A C 1
ATOM 4747 O O . ASN A 1 578 ? 5.260 -4.178 2.951 1.00 92.88 578 ASN A O 1
ATOM 4751 N N . LEU A 1 579 ? 3.845 -4.928 1.366 1.00 95.38 579 LEU A N 1
ATOM 4752 C CA . LEU A 1 579 ? 3.095 -5.806 2.272 1.00 95.38 579 LEU A CA 1
ATOM 4753 C C . LEU A 1 579 ? 3.977 -6.933 2.835 1.00 95.38 579 LEU A C 1
ATOM 4755 O O . LEU A 1 579 ? 3.968 -7.175 4.040 1.00 95.38 579 LEU A O 1
ATOM 4759 N N . SER A 1 580 ? 4.779 -7.597 1.998 1.00 94.69 580 SER A N 1
ATOM 4760 C CA . SER A 1 580 ? 5.696 -8.662 2.427 1.00 94.69 580 SER A CA 1
ATOM 4761 C C . SER A 1 580 ? 6.699 -8.155 3.463 1.00 94.69 580 SER A C 1
ATOM 4763 O O . SER A 1 580 ? 7.025 -8.865 4.415 1.00 94.69 580 SER A O 1
ATOM 4765 N N . THR A 1 581 ? 7.177 -6.919 3.305 1.00 92.56 581 THR A N 1
ATOM 4766 C CA . THR A 1 581 ? 8.079 -6.275 4.264 1.00 92.56 581 THR A CA 1
ATOM 4767 C C . THR A 1 581 ? 7.382 -6.028 5.600 1.00 92.56 581 THR A C 1
ATOM 4769 O O . THR A 1 581 ? 7.939 -6.370 6.644 1.00 92.56 581 THR A O 1
ATOM 4772 N N . TYR A 1 582 ? 6.146 -5.523 5.585 1.00 94.31 582 TYR A N 1
ATOM 4773 C CA . TYR A 1 582 ? 5.326 -5.387 6.791 1.00 94.31 582 TYR A CA 1
ATOM 4774 C C . TYR A 1 582 ? 5.100 -6.738 7.491 1.00 94.31 582 TYR A C 1
ATOM 4776 O O . TYR A 1 582 ? 5.343 -6.858 8.693 1.00 94.31 582 TYR A O 1
ATOM 4784 N N . LEU A 1 583 ? 4.719 -7.784 6.751 1.00 94.62 583 LEU A N 1
ATOM 4785 C CA . LEU A 1 583 ? 4.489 -9.122 7.308 1.00 94.62 583 LEU A CA 1
ATOM 4786 C C . LEU A 1 583 ? 5.754 -9.715 7.947 1.00 94.62 583 LEU A C 1
ATOM 4788 O O . LEU A 1 583 ? 5.693 -10.310 9.022 1.00 94.62 583 LEU A O 1
ATOM 4792 N N . ARG A 1 584 ? 6.920 -9.514 7.331 1.00 94.38 584 ARG A N 1
ATOM 4793 C CA . ARG A 1 584 ? 8.197 -10.009 7.858 1.00 94.38 584 ARG A CA 1
ATOM 4794 C C . ARG A 1 584 ? 8.678 -9.216 9.073 1.00 94.38 584 ARG A C 1
ATOM 4796 O O . ARG A 1 584 ? 9.101 -9.803 10.063 1.00 94.38 584 ARG A O 1
ATOM 4803 N N . ILE A 1 585 ? 8.643 -7.884 9.012 1.00 92.25 585 ILE A N 1
ATOM 4804 C CA . ILE A 1 585 ? 9.249 -7.030 10.047 1.00 92.25 585 ILE A CA 1
ATOM 4805 C C . ILE A 1 585 ? 8.300 -6.828 11.229 1.00 92.25 585 ILE A C 1
ATOM 4807 O O . ILE A 1 585 ? 8.745 -6.933 12.374 1.00 92.25 585 ILE A O 1
ATOM 4811 N N . ILE A 1 586 ? 7.016 -6.572 10.967 1.00 89.88 586 ILE A N 1
ATOM 4812 C CA . ILE A 1 586 ? 6.014 -6.267 11.997 1.00 89.88 586 ILE A CA 1
ATOM 4813 C C . ILE A 1 586 ? 5.329 -7.540 12.491 1.00 89.88 586 ILE A C 1
ATOM 4815 O O . ILE A 1 586 ? 5.274 -7.765 13.696 1.00 89.88 586 ILE A O 1
ATOM 4819 N N . ARG A 1 587 ? 4.856 -8.409 11.584 1.00 84.69 587 ARG A N 1
ATOM 4820 C CA . ARG A 1 587 ? 4.158 -9.658 11.960 1.00 84.69 587 ARG A CA 1
ATOM 4821 C C . ARG A 1 587 ? 5.090 -10.857 12.187 1.00 84.69 587 ARG A C 1
ATOM 4823 O O . ARG A 1 587 ? 4.620 -11.900 12.626 1.00 84.69 587 ARG A O 1
ATOM 4830 N N . LYS A 1 588 ? 6.397 -10.711 11.926 1.00 90.44 588 LYS A N 1
ATOM 4831 C CA . LYS A 1 588 ? 7.437 -11.745 12.120 1.00 90.44 588 LYS A CA 1
ATOM 4832 C C . LYS A 1 588 ? 7.195 -13.046 11.340 1.00 90.44 588 LYS A C 1
ATOM 4834 O O . LYS A 1 588 ? 7.586 -14.121 11.784 1.00 90.44 588 LYS A O 1
ATOM 4839 N N . PHE A 1 589 ? 6.558 -12.972 10.171 1.00 91.56 589 PHE A N 1
ATOM 4840 C CA . PHE A 1 589 ? 6.342 -14.155 9.330 1.00 91.56 589 PHE A CA 1
ATOM 4841 C C . PHE A 1 589 ? 7.608 -14.543 8.554 1.00 91.56 589 PHE A C 1
ATOM 4843 O O . PHE A 1 589 ? 8.364 -13.678 8.106 1.00 91.56 589 PHE A O 1
ATOM 4850 N N . SER A 1 590 ? 7.815 -15.849 8.355 1.00 93.19 590 SER A N 1
ATOM 4851 C CA . SER A 1 590 ? 8.829 -16.368 7.431 1.00 93.19 590 SER A CA 1
ATOM 4852 C C . SER A 1 590 ? 8.389 -16.175 5.976 1.00 93.19 590 SER A C 1
ATOM 4854 O O . SER A 1 590 ? 7.194 -16.103 5.682 1.00 93.19 590 SER A O 1
ATOM 4856 N N . GLN A 1 591 ? 9.345 -16.132 5.041 1.00 87.88 591 GLN A N 1
ATOM 4857 C CA . GLN A 1 591 ? 9.017 -16.013 3.614 1.00 87.88 591 GLN A CA 1
ATOM 4858 C C . GLN A 1 591 ? 8.190 -17.205 3.114 1.00 87.88 591 GLN A C 1
ATOM 4860 O O . GLN A 1 591 ? 7.285 -17.029 2.306 1.00 87.88 591 GLN A O 1
ATOM 4865 N N . GLU A 1 592 ? 8.462 -18.406 3.628 1.00 89.75 592 GLU A N 1
ATOM 4866 C CA . GLU A 1 592 ? 7.691 -19.605 3.298 1.00 89.75 592 GLU A CA 1
ATOM 4867 C C . GLU A 1 592 ? 6.224 -19.464 3.719 1.00 89.75 592 GLU A C 1
ATOM 4869 O O . GLU A 1 592 ? 5.329 -19.745 2.924 1.00 89.75 592 GLU A O 1
ATOM 4874 N N . LYS A 1 593 ? 5.972 -18.955 4.935 1.00 90.88 593 LYS A N 1
ATOM 4875 C CA . LYS A 1 593 ? 4.612 -18.680 5.409 1.00 90.88 593 LYS A CA 1
ATOM 4876 C C . LYS A 1 593 ? 3.920 -17.645 4.525 1.00 90.88 593 LYS A C 1
ATOM 4878 O O . LYS A 1 593 ? 2.777 -17.861 4.149 1.00 90.88 593 LYS A O 1
ATOM 4883 N N . ILE A 1 594 ? 4.609 -16.555 4.169 1.00 91.44 594 ILE A N 1
ATOM 4884 C CA . ILE A 1 594 ? 4.063 -15.490 3.306 1.00 91.44 594 ILE A CA 1
ATOM 4885 C C . ILE A 1 594 ? 3.657 -16.046 1.934 1.00 91.44 594 ILE A C 1
ATOM 4887 O O . ILE A 1 594 ? 2.561 -15.760 1.461 1.00 91.44 594 ILE A O 1
ATOM 4891 N N . ASN A 1 595 ? 4.506 -16.876 1.322 1.00 86.25 595 ASN A N 1
ATOM 4892 C CA . ASN A 1 595 ? 4.250 -17.454 0.001 1.00 86.25 595 ASN A CA 1
ATOM 4893 C C . ASN A 1 595 ? 3.059 -18.430 -0.016 1.00 86.25 595 ASN A C 1
ATOM 4895 O O . ASN A 1 595 ? 2.499 -18.662 -1.083 1.00 86.25 595 ASN A O 1
ATOM 4899 N N . LYS A 1 596 ? 2.683 -18.994 1.140 1.00 87.06 596 LYS A N 1
ATOM 4900 C CA . LYS A 1 596 ? 1.565 -19.937 1.305 1.00 87.06 596 LYS A CA 1
ATOM 4901 C C . LYS A 1 596 ? 0.249 -19.268 1.728 1.00 87.06 596 LYS A C 1
ATOM 4903 O O . LYS A 1 596 ? -0.744 -19.965 1.908 1.00 87.06 596 LYS A O 1
ATOM 4908 N N . LEU A 1 597 ? 0.223 -17.946 1.929 1.00 88.31 597 LEU A N 1
ATOM 4909 C CA . LEU A 1 597 ? -1.002 -17.253 2.336 1.00 88.31 597 LEU A CA 1
ATOM 4910 C C . LEU A 1 597 ? -2.054 -17.293 1.211 1.00 88.31 597 LEU A C 1
ATOM 4912 O O . LEU A 1 597 ? -1.732 -16.901 0.086 1.00 88.31 597 LEU A O 1
ATOM 4916 N N . PRO A 1 598 ? -3.309 -17.689 1.502 1.00 87.62 598 PRO A N 1
ATOM 4917 C CA . PRO A 1 598 ? -4.393 -17.597 0.532 1.00 87.62 598 PRO A CA 1
ATOM 4918 C C . PRO A 1 598 ? -4.769 -16.134 0.266 1.00 87.62 598 PRO A C 1
ATOM 4920 O O . PRO A 1 598 ? -4.489 -15.239 1.076 1.00 87.62 598 PRO A O 1
ATOM 4923 N N . TYR A 1 599 ? -5.438 -15.892 -0.862 1.00 91.81 599 TYR A N 1
ATOM 4924 C CA . TYR A 1 599 ? -5.864 -14.559 -1.290 1.00 91.81 599 TYR A CA 1
ATOM 4925 C C . TYR A 1 599 ? -6.629 -13.799 -0.198 1.00 91.81 599 TYR A C 1
ATOM 4927 O O . TYR A 1 599 ? -6.320 -12.644 0.100 1.00 91.81 599 TYR A O 1
ATOM 4935 N N . GLU A 1 600 ? -7.588 -14.446 0.453 1.00 89.31 600 GLU A N 1
ATOM 4936 C CA . GLU A 1 600 ? -8.456 -13.800 1.433 1.00 89.31 600 GLU A CA 1
ATOM 4937 C C . GLU A 1 600 ? -7.701 -13.432 2.720 1.00 89.31 600 GLU A C 1
ATOM 4939 O O . GLU A 1 600 ? -7.941 -12.366 3.294 1.00 89.31 600 GLU A O 1
ATOM 4944 N N . ALA A 1 601 ? -6.696 -14.223 3.112 1.00 88.44 601 ALA A N 1
ATOM 4945 C CA . ALA A 1 601 ? -5.796 -13.857 4.205 1.00 88.44 601 ALA A CA 1
ATOM 4946 C C . ALA A 1 601 ? -4.936 -12.637 3.836 1.00 88.44 601 ALA A C 1
ATOM 4948 O O . ALA A 1 601 ? -4.752 -11.733 4.651 1.00 88.44 601 ALA A O 1
ATOM 4949 N N . ILE A 1 602 ? -4.443 -12.567 2.594 1.00 92.88 602 ILE A N 1
ATOM 4950 C CA . ILE A 1 602 ? -3.692 -11.407 2.092 1.00 92.88 602 ILE A CA 1
ATOM 4951 C C . ILE A 1 602 ? -4.555 -10.147 2.117 1.00 92.88 602 ILE A C 1
ATOM 4953 O O . ILE A 1 602 ? -4.063 -9.092 2.513 1.00 92.88 602 ILE A O 1
ATOM 4957 N N . MET A 1 603 ? -5.835 -10.244 1.756 1.00 90.81 603 MET A N 1
ATOM 4958 C CA . MET A 1 603 ? -6.768 -9.116 1.808 1.00 90.81 603 MET A CA 1
ATOM 4959 C C . MET A 1 603 ? -6.984 -8.605 3.239 1.00 90.81 603 MET A C 1
ATOM 4961 O O . MET A 1 603 ? -6.945 -7.390 3.456 1.00 90.81 603 MET A O 1
ATOM 4965 N N . SER A 1 604 ? -7.111 -9.508 4.217 1.00 85.56 604 SER A N 1
ATOM 4966 C CA . SER A 1 604 ? -7.178 -9.150 5.643 1.00 85.56 604 SER A CA 1
ATOM 4967 C C . SER A 1 604 ? -5.883 -8.481 6.136 1.00 85.56 604 SER A C 1
ATOM 4969 O O . SER A 1 604 ? -5.902 -7.411 6.758 1.00 85.56 604 SER A O 1
ATOM 4971 N N . TYR A 1 605 ? -4.717 -9.029 5.773 1.00 90.25 605 TYR A N 1
ATOM 4972 C CA . TYR A 1 605 ? -3.435 -8.409 6.112 1.00 90.25 605 TYR A CA 1
ATOM 4973 C C . TYR A 1 605 ? -3.199 -7.079 5.397 1.00 90.25 605 TYR A C 1
ATOM 4975 O O . TYR A 1 605 ? -2.563 -6.196 5.972 1.00 90.25 605 TYR A O 1
ATOM 4983 N N . TRP A 1 606 ? -3.729 -6.895 4.188 1.00 91.75 606 TRP A N 1
ATOM 4984 C CA . TRP A 1 606 ? -3.700 -5.618 3.483 1.00 91.75 606 TRP A CA 1
ATOM 4985 C C . TRP A 1 606 ? -4.477 -4.545 4.254 1.00 91.75 606 TRP A C 1
ATOM 4987 O O . TRP A 1 606 ? -3.942 -3.463 4.488 1.00 91.75 606 TRP A O 1
ATOM 4997 N N . LYS A 1 607 ? -5.681 -4.855 4.757 1.00 87.25 607 LYS A N 1
ATOM 4998 C CA . LYS A 1 607 ? -6.435 -3.960 5.658 1.00 87.25 607 LYS A CA 1
ATOM 4999 C C . LYS A 1 607 ? -5.604 -3.569 6.885 1.00 87.25 607 LYS A C 1
ATOM 5001 O O . LYS A 1 607 ? -5.469 -2.381 7.183 1.00 87.25 607 LYS A O 1
ATOM 5006 N N . SER A 1 608 ? -4.997 -4.551 7.556 1.00 84.31 608 SER A N 1
ATOM 5007 C CA . SER A 1 608 ? -4.101 -4.311 8.699 1.00 84.31 608 SER A CA 1
ATOM 5008 C C . SER A 1 608 ? -2.898 -3.431 8.342 1.00 84.31 608 SER A C 1
ATOM 5010 O O . SER A 1 608 ? -2.536 -2.540 9.106 1.00 84.31 608 SER A O 1
ATOM 5012 N N . TYR A 1 609 ? -2.283 -3.664 7.183 1.00 91.81 609 TYR A N 1
ATOM 5013 C CA . TYR A 1 609 ? -1.141 -2.902 6.682 1.00 91.81 609 TYR A CA 1
ATOM 5014 C C . TYR A 1 609 ? -1.500 -1.435 6.415 1.00 91.81 609 TYR A C 1
ATOM 5016 O O . TYR A 1 609 ? -0.775 -0.538 6.841 1.00 91.81 609 TYR A O 1
ATOM 5024 N N . ILE A 1 610 ? -2.638 -1.177 5.769 1.00 90.56 610 ILE A N 1
ATOM 5025 C CA . ILE A 1 610 ? -3.114 0.183 5.493 1.00 90.56 610 ILE A CA 1
ATOM 5026 C C . ILE A 1 610 ? -3.460 0.920 6.787 1.00 90.56 610 ILE A C 1
ATOM 5028 O O . ILE A 1 610 ? -3.032 2.060 6.964 1.00 90.56 610 ILE A O 1
ATOM 5032 N N . ASN A 1 611 ? -4.152 0.264 7.725 1.00 84.19 611 ASN A N 1
ATOM 5033 C CA . ASN A 1 611 ? -4.407 0.839 9.047 1.00 84.19 611 ASN A CA 1
ATOM 5034 C C . ASN A 1 611 ? -3.096 1.154 9.782 1.00 84.19 611 ASN A C 1
ATOM 5036 O O . ASN A 1 611 ? -2.948 2.259 10.290 1.00 84.19 611 ASN A O 1
ATOM 5040 N N . TYR A 1 612 ? -2.112 0.249 9.746 1.00 86.62 612 TYR A N 1
ATOM 5041 C CA . TYR A 1 612 ? -0.789 0.494 10.321 1.00 86.62 612 TYR A CA 1
ATOM 5042 C C . TYR A 1 612 ? -0.104 1.720 9.707 1.00 86.62 612 TYR A C 1
ATOM 5044 O O . TYR A 1 612 ? 0.427 2.541 10.445 1.00 86.62 612 TYR A O 1
ATOM 5052 N N . LYS A 1 613 ? -0.122 1.891 8.379 1.00 87.31 613 LYS A N 1
ATOM 5053 C CA . LYS A 1 613 ? 0.485 3.070 7.736 1.00 87.31 613 LYS A CA 1
ATOM 5054 C C . LYS A 1 613 ? -0.238 4.372 8.064 1.00 87.31 613 LYS A C 1
ATOM 5056 O O . LYS A 1 613 ? 0.429 5.393 8.212 1.00 87.31 613 LYS A O 1
ATOM 5061 N N . LEU A 1 614 ? -1.571 4.343 8.144 1.00 83.81 614 LEU A N 1
ATOM 5062 C CA . LEU A 1 614 ? -2.383 5.491 8.562 1.00 83.81 614 LEU A CA 1
ATOM 5063 C C . LEU A 1 614 ? -2.036 5.879 9.993 1.00 83.81 614 LEU A C 1
ATOM 5065 O O . LEU A 1 614 ? -1.726 7.038 10.251 1.00 83.81 614 LEU A O 1
ATOM 5069 N N . ASP A 1 615 ? -1.988 4.890 10.887 1.00 79.12 615 ASP A N 1
ATOM 5070 C CA . ASP A 1 615 ? -1.546 5.093 12.257 1.00 79.12 615 ASP A CA 1
ATOM 5071 C C . ASP A 1 615 ? -0.109 5.623 12.247 1.00 79.12 615 ASP A C 1
ATOM 5073 O O . ASP A 1 615 ? 0.163 6.617 12.885 1.00 79.12 615 ASP A O 1
ATOM 5077 N N . GLN A 1 616 ? 0.829 5.116 11.449 1.00 79.19 616 GLN A N 1
ATOM 5078 C CA . GLN A 1 616 ? 2.181 5.691 11.391 1.00 79.19 616 GLN A CA 1
ATOM 5079 C C . GLN A 1 616 ? 2.271 7.090 10.750 1.00 79.19 616 GLN A C 1
ATOM 5081 O O . GLN A 1 616 ? 3.307 7.742 10.901 1.00 79.19 616 GLN A O 1
ATOM 5086 N N . GLY A 1 617 ? 1.216 7.590 10.102 1.00 77.69 617 GLY A N 1
ATOM 5087 C CA . GLY A 1 617 ? 1.247 8.831 9.323 1.00 77.69 617 GLY A CA 1
ATOM 5088 C C . GLY A 1 617 ? 2.047 8.710 8.020 1.00 77.69 617 GLY A C 1
ATOM 5089 O O . GLY A 1 617 ? 2.447 9.717 7.443 1.00 77.69 617 GLY A O 1
ATOM 5090 N N . GLU A 1 618 ? 2.311 7.484 7.555 1.00 83.25 618 GLU A N 1
ATOM 5091 C CA . GLU A 1 618 ? 2.977 7.225 6.270 1.00 83.25 618 GLU A CA 1
ATOM 5092 C C . GLU A 1 618 ? 2.053 7.477 5.073 1.00 83.25 618 GLU A C 1
ATOM 5094 O O . GLU A 1 618 ? 2.518 7.753 3.965 1.00 83.25 618 GLU A O 1
ATOM 5099 N N . ILE A 1 619 ? 0.745 7.355 5.296 1.00 86.25 619 ILE A N 1
ATOM 5100 C CA . ILE A 1 619 ? -0.316 7.716 4.358 1.00 86.25 619 ILE A CA 1
ATOM 5101 C C . ILE A 1 619 ? -1.381 8.524 5.100 1.00 86.25 619 ILE A C 1
ATOM 5103 O O . ILE A 1 619 ? -1.443 8.497 6.328 1.00 86.25 619 ILE A O 1
ATOM 5107 N N . ILE A 1 620 ? -2.208 9.246 4.348 1.00 83.25 620 ILE A N 1
ATOM 5108 C CA . ILE A 1 620 ? -3.237 10.142 4.886 1.00 83.25 620 ILE A CA 1
ATOM 5109 C C . ILE A 1 620 ? -4.607 9.563 4.536 1.00 83.25 620 ILE A C 1
ATOM 5111 O O . ILE A 1 620 ? -4.785 8.996 3.455 1.00 83.25 620 ILE A O 1
ATOM 5115 N N . ASP A 1 621 ? -5.566 9.705 5.451 1.00 84.44 621 ASP A N 1
ATOM 5116 C CA . ASP A 1 621 ? -6.959 9.347 5.197 1.00 84.44 621 ASP A CA 1
ATOM 5117 C C . ASP A 1 621 ? -7.514 10.119 3.974 1.00 84.44 621 ASP A C 1
ATOM 5119 O O . ASP A 1 621 ? -7.222 11.308 3.830 1.00 84.44 621 ASP A O 1
ATOM 5123 N N . PRO A 1 622 ? -8.303 9.493 3.078 1.00 85.19 622 PRO A N 1
ATOM 5124 C CA . PRO A 1 622 ? -8.798 10.162 1.874 1.00 85.19 622 PRO A CA 1
ATOM 5125 C C . PRO A 1 622 ? -9.627 11.428 2.137 1.00 85.19 622 PRO A C 1
ATOM 5127 O O . PRO A 1 622 ? -9.430 12.431 1.448 1.00 85.19 622 PRO A O 1
ATOM 5130 N N . VAL A 1 623 ? -10.508 11.409 3.145 1.00 88.31 623 VAL A N 1
ATOM 5131 C CA . VAL A 1 623 ? -11.348 12.562 3.515 1.00 88.31 623 VAL A CA 1
ATOM 5132 C C . VAL A 1 623 ? -10.468 13.674 4.075 1.00 88.31 623 VAL A C 1
ATOM 5134 O O . VAL A 1 623 ? -10.613 14.837 3.693 1.00 88.31 623 VAL A O 1
ATOM 5137 N N . GLN A 1 624 ? -9.505 13.316 4.928 1.00 87.06 624 GLN A N 1
ATOM 5138 C CA . GLN A 1 624 ? -8.523 14.262 5.453 1.00 87.06 624 GLN A CA 1
ATOM 5139 C C . GLN A 1 624 ? -7.673 14.885 4.336 1.00 87.06 624 GLN A C 1
ATOM 5141 O O . GLN A 1 624 ? -7.500 16.101 4.309 1.00 87.06 624 GLN A O 1
ATOM 5146 N N . ALA A 1 625 ? -7.182 14.087 3.388 1.00 87.56 625 ALA A N 1
ATOM 5147 C CA . ALA A 1 625 ? -6.378 14.568 2.268 1.00 87.56 625 ALA A CA 1
ATOM 5148 C C . ALA A 1 625 ? -7.159 15.546 1.372 1.00 87.56 625 ALA A C 1
ATOM 5150 O O . ALA A 1 625 ? -6.601 16.537 0.892 1.00 87.56 625 ALA A O 1
ATOM 5151 N N . GLU A 1 626 ? -8.455 15.305 1.152 1.00 89.75 626 GLU A N 1
ATOM 5152 C CA . GLU A 1 626 ? -9.298 16.233 0.399 1.00 89.75 626 GLU A CA 1
ATOM 5153 C C . GLU A 1 626 ? -9.578 17.527 1.174 1.00 89.75 626 GLU A C 1
ATOM 5155 O O . GLU A 1 626 ? -9.499 18.616 0.594 1.00 89.75 626 GLU A O 1
ATOM 5160 N N . LEU A 1 627 ? -9.842 17.428 2.480 1.00 90.25 627 LEU A N 1
ATOM 5161 C CA . LEU A 1 627 ? -9.985 18.594 3.350 1.00 90.25 627 LEU A CA 1
ATOM 5162 C C . LEU A 1 627 ? -8.702 19.438 3.343 1.00 90.25 627 LEU A C 1
ATOM 5164 O O . LEU A 1 627 ? -8.773 20.644 3.112 1.00 90.25 627 LEU A O 1
ATOM 5168 N N . GLU A 1 628 ? -7.531 18.814 3.506 1.00 90.25 628 GLU A N 1
ATOM 5169 C CA . GLU A 1 628 ? -6.227 19.480 3.417 1.00 90.25 628 GLU A CA 1
ATOM 5170 C C . GLU A 1 628 ? -6.058 20.212 2.089 1.00 90.25 628 GLU A C 1
ATOM 5172 O O . GLU A 1 628 ? -5.658 21.373 2.078 1.00 90.25 628 GLU A O 1
ATOM 5177 N N . LYS A 1 629 ? -6.404 19.569 0.969 1.00 91.44 629 LYS A N 1
ATOM 5178 C CA . LYS A 1 629 ? -6.311 20.176 -0.363 1.00 91.44 629 LYS A CA 1
ATOM 5179 C C . LYS A 1 629 ? -7.214 21.404 -0.507 1.00 91.44 629 LYS A C 1
ATOM 5181 O O . LYS A 1 629 ? -6.804 22.386 -1.124 1.00 91.44 629 LYS A O 1
ATOM 5186 N N . LYS A 1 630 ? -8.438 21.360 0.030 1.00 92.44 630 LYS A N 1
ATOM 5187 C CA . LYS A 1 630 ? -9.355 22.511 0.019 1.00 92.44 630 LYS A CA 1
ATOM 5188 C C . LYS A 1 630 ? -8.817 23.656 0.879 1.00 92.44 630 LYS A C 1
ATOM 5190 O O . LYS A 1 630 ? -8.776 24.783 0.400 1.00 92.44 630 LYS A O 1
ATOM 5195 N N . LEU A 1 631 ? -8.354 23.359 2.095 1.00 92.44 631 LEU A N 1
ATOM 5196 C CA . LEU A 1 631 ? -7.766 24.347 3.007 1.00 92.44 631 LEU A CA 1
ATOM 5197 C C . LEU A 1 631 ? -6.514 25.005 2.407 1.00 92.44 631 LEU A C 1
ATOM 5199 O O . LEU A 1 631 ? -6.403 26.229 2.420 1.00 92.44 631 LEU A O 1
ATOM 5203 N N . ASP A 1 632 ? -5.611 24.206 1.832 1.00 92.12 632 ASP A N 1
ATOM 5204 C CA . ASP A 1 632 ? -4.379 24.671 1.185 1.00 92.12 632 ASP A CA 1
ATOM 5205 C C . ASP A 1 632 ? -4.687 25.609 0.010 1.00 92.12 632 ASP A C 1
ATOM 5207 O O . ASP A 1 632 ? -4.173 26.725 -0.049 1.00 92.12 632 ASP A O 1
ATOM 5211 N N . LYS A 1 633 ? -5.624 25.213 -0.865 1.00 93.25 633 LYS A N 1
ATOM 5212 C CA . LYS A 1 633 ? -6.070 26.040 -1.994 1.00 93.25 633 LYS A CA 1
ATOM 5213 C C . LYS A 1 633 ? -6.702 27.358 -1.531 1.00 93.25 633 LYS A C 1
ATOM 5215 O O . LYS A 1 633 ? -6.394 28.408 -2.091 1.00 93.25 633 LYS A O 1
ATOM 5220 N N . SER A 1 634 ? -7.573 27.324 -0.522 1.00 92.56 634 SER A N 1
ATOM 5221 C CA . SER A 1 634 ? -8.222 28.532 0.002 1.00 92.56 634 SER A CA 1
ATOM 5222 C C . SER A 1 634 ? -7.223 29.494 0.654 1.00 92.56 634 SER A C 1
ATOM 5224 O O . SER A 1 634 ? -7.321 30.703 0.444 1.00 92.56 634 SER A O 1
ATOM 5226 N N . LEU A 1 635 ? -6.232 28.978 1.390 1.00 92.31 635 LEU A N 1
ATOM 5227 C CA . LEU A 1 635 ? -5.130 29.785 1.922 1.00 92.31 635 LEU A CA 1
ATOM 5228 C C . LEU A 1 635 ? -4.286 30.401 0.801 1.00 92.31 635 LEU A C 1
ATOM 5230 O O . LEU A 1 635 ? -3.980 31.592 0.860 1.00 92.31 635 LEU A O 1
ATOM 5234 N N . GLU A 1 636 ? -3.942 29.630 -0.234 1.00 91.75 636 GLU A N 1
ATOM 5235 C CA . GLU A 1 636 ? -3.189 30.131 -1.389 1.00 91.75 636 GLU A CA 1
ATOM 5236 C C . GLU A 1 636 ? -3.933 31.281 -2.090 1.00 91.75 636 GLU A C 1
ATOM 5238 O O . GLU A 1 636 ? -3.346 32.322 -2.390 1.00 91.75 636 GLU A O 1
ATOM 5243 N N . GLU A 1 637 ? -5.239 31.123 -2.325 1.00 92.38 637 GLU A N 1
ATOM 5244 C CA . GLU A 1 637 ? -6.083 32.160 -2.928 1.00 92.38 637 GLU A CA 1
ATOM 5245 C C . GLU A 1 637 ? -6.192 33.410 -2.047 1.00 92.38 637 GLU A C 1
ATOM 5247 O O . GLU A 1 637 ? -6.183 34.530 -2.566 1.00 92.38 637 GLU A O 1
ATOM 5252 N N . TYR A 1 638 ? -6.264 33.242 -0.724 1.00 91.56 638 TYR A N 1
ATOM 5253 C CA . TYR A 1 638 ? -6.254 34.359 0.218 1.00 91.56 638 TYR A CA 1
ATOM 5254 C C . TYR A 1 638 ? -4.928 35.130 0.155 1.00 91.56 638 TYR A C 1
ATOM 5256 O O . TYR A 1 638 ? -4.934 36.358 0.058 1.00 91.56 638 TYR A O 1
ATOM 5264 N N . LEU A 1 639 ? -3.797 34.419 0.145 1.00 89.88 639 LEU A N 1
ATOM 5265 C CA . LEU A 1 639 ? -2.446 34.989 0.062 1.00 89.88 639 LEU A CA 1
ATOM 5266 C C . LEU A 1 639 ? -2.183 35.726 -1.258 1.00 89.88 639 LEU A C 1
ATOM 5268 O O . LEU A 1 639 ? -1.444 36.706 -1.288 1.00 89.88 639 LEU A O 1
ATOM 5272 N N . LYS A 1 640 ? -2.798 35.286 -2.360 1.00 90.38 640 LYS A N 1
ATOM 5273 C CA . LYS A 1 640 ? -2.718 35.992 -3.649 1.00 90.38 640 LYS A CA 1
ATOM 5274 C C . LYS A 1 640 ? -3.460 37.328 -3.637 1.00 90.38 640 LYS A C 1
ATOM 5276 O O . LYS A 1 640 ? -3.103 38.233 -4.387 1.00 90.38 640 LYS A O 1
ATOM 5281 N N . LYS A 1 641 ? -4.484 37.477 -2.796 1.00 90.56 641 LYS A N 1
ATOM 5282 C CA . LYS A 1 641 ? -5.320 38.685 -2.747 1.00 90.56 641 LYS A CA 1
ATOM 5283 C C . LYS A 1 641 ? -4.868 39.696 -1.696 1.00 90.56 641 LYS A C 1
ATOM 5285 O O . LYS A 1 641 ? -5.131 40.881 -1.876 1.00 90.56 641 LYS A O 1
ATOM 5290 N N . ASN A 1 642 ? -4.197 39.249 -0.635 1.00 85.94 642 ASN A N 1
ATOM 5291 C CA . ASN A 1 642 ? -3.931 40.060 0.551 1.00 85.94 642 ASN A CA 1
ATOM 5292 C C . ASN A 1 642 ? -2.439 40.099 0.908 1.00 85.94 642 ASN A C 1
ATOM 5294 O O . ASN A 1 642 ? -1.737 39.096 0.809 1.00 85.94 642 ASN A O 1
ATOM 5298 N N . GLU A 1 643 ? -1.974 41.251 1.389 1.00 79.25 643 GLU A N 1
ATOM 5299 C CA . GLU A 1 643 ? -0.700 41.361 2.108 1.00 79.25 643 GLU A CA 1
ATOM 5300 C C . GLU A 1 643 ? -0.919 40.979 3.581 1.00 79.25 643 GLU A C 1
ATOM 5302 O O . GLU A 1 643 ? -1.970 41.282 4.144 1.00 79.25 643 GLU A O 1
ATOM 5307 N N . ILE A 1 644 ? 0.037 40.267 4.189 1.00 79.12 644 ILE A N 1
ATOM 5308 C CA . ILE A 1 644 ? -0.138 39.642 5.512 1.00 79.12 644 ILE A CA 1
ATOM 5309 C C . ILE A 1 644 ? 1.055 39.941 6.417 1.00 79.12 644 ILE A C 1
ATOM 5311 O O . ILE A 1 644 ? 2.206 39.705 6.033 1.00 79.12 644 ILE A O 1
ATOM 5315 N N . ASP A 1 645 ? 0.762 40.386 7.638 1.00 73.75 645 ASP A N 1
ATOM 5316 C CA . ASP A 1 645 ? 1.744 40.613 8.701 1.00 73.75 645 ASP A CA 1
ATOM 5317 C C . ASP A 1 645 ? 1.828 39.415 9.664 1.00 73.75 645 ASP A C 1
ATOM 5319 O O . ASP A 1 645 ? 0.849 38.704 9.878 1.00 73.75 645 ASP A O 1
ATOM 5323 N N . ILE A 1 646 ? 2.998 39.194 10.269 1.00 68.88 646 ILE A N 1
ATOM 5324 C CA . ILE A 1 646 ? 3.389 37.979 10.998 1.00 68.88 646 ILE A CA 1
ATOM 5325 C C . ILE A 1 646 ? 2.503 37.652 12.211 1.00 68.88 646 ILE A C 1
ATOM 5327 O O . ILE A 1 646 ? 2.464 36.502 12.633 1.00 68.88 646 ILE A O 1
ATOM 5331 N N . ASN A 1 647 ? 1.778 38.636 12.750 1.00 69.38 647 ASN A N 1
ATOM 5332 C CA . ASN A 1 647 ? 0.901 38.481 13.917 1.00 69.38 647 ASN A CA 1
ATOM 5333 C C . ASN A 1 647 ? -0.578 38.261 13.548 1.00 69.38 647 ASN A C 1
ATOM 5335 O O . ASN A 1 647 ? -1.447 38.264 14.421 1.00 69.38 647 ASN A O 1
ATOM 5339 N N . GLN A 1 648 ? -0.892 38.109 12.261 1.00 80.25 648 GLN A N 1
ATOM 5340 C CA . GLN A 1 648 ? -2.266 38.031 11.788 1.00 80.25 648 GLN A CA 1
ATOM 5341 C C . GLN A 1 648 ? -2.857 36.621 11.945 1.00 80.25 648 GLN A C 1
ATOM 5343 O O . GLN A 1 648 ? -2.261 35.614 11.556 1.00 80.25 648 GLN A O 1
ATOM 5348 N N . LYS A 1 649 ? -4.089 36.569 12.458 1.00 88.88 649 LYS A N 1
ATOM 5349 C CA . LYS A 1 649 ? -4.975 35.407 12.342 1.00 88.88 649 LYS A CA 1
ATOM 5350 C C . LYS A 1 649 ? -5.847 35.550 11.101 1.00 88.88 649 LYS A C 1
ATOM 5352 O O . LYS A 1 649 ? -6.357 36.635 10.824 1.00 88.88 649 LYS A O 1
ATOM 5357 N N . ILE A 1 650 ? -6.029 34.458 10.370 1.00 90.25 650 ILE A N 1
ATOM 5358 C CA . ILE A 1 650 ? -6.847 34.408 9.159 1.00 90.25 650 ILE A CA 1
ATOM 5359 C C . ILE A 1 650 ? -8.045 33.516 9.431 1.00 90.25 650 ILE A C 1
ATOM 5361 O O . ILE A 1 650 ? -7.887 32.366 9.822 1.00 90.25 650 ILE A O 1
ATOM 5365 N N . ASN A 1 651 ? -9.238 34.036 9.170 1.00 90.88 651 ASN A N 1
ATOM 5366 C CA . ASN A 1 651 ? -10.455 33.240 9.151 1.00 90.88 651 ASN A CA 1
ATOM 5367 C C . ASN A 1 651 ? -10.871 33.043 7.699 1.00 90.88 651 ASN A C 1
ATOM 5369 O O . ASN A 1 651 ? -11.059 34.020 6.975 1.00 90.88 651 ASN A O 1
ATOM 5373 N N . LEU A 1 652 ? -10.983 31.787 7.277 1.00 91.31 652 LEU A N 1
ATOM 5374 C CA . LEU A 1 652 ? -11.445 31.432 5.943 1.00 91.31 652 LEU A CA 1
ATOM 5375 C C . LEU A 1 652 ? -12.842 30.826 6.023 1.00 91.31 652 LEU A C 1
ATOM 5377 O O . LEU A 1 652 ? -13.037 29.790 6.659 1.00 91.31 652 LEU A O 1
ATOM 5381 N N . ASP A 1 653 ? -13.781 31.465 5.331 1.00 91.00 653 ASP A N 1
ATOM 5382 C CA . ASP A 1 653 ? -15.075 30.887 4.986 1.00 91.00 653 ASP A CA 1
ATOM 5383 C C . ASP A 1 653 ? -14.903 30.046 3.716 1.00 91.00 653 ASP A C 1
ATOM 5385 O O . ASP A 1 653 ? -14.606 30.585 2.645 1.00 91.00 653 ASP A O 1
ATOM 5389 N N . LEU A 1 654 ? -15.076 28.728 3.812 1.00 92.50 654 LEU A N 1
ATOM 5390 C CA . LEU A 1 654 ? -14.977 27.842 2.650 1.00 92.50 654 LEU A CA 1
ATOM 5391 C C . LEU A 1 654 ? -16.098 26.808 2.606 1.00 92.50 654 LEU A C 1
ATOM 5393 O O . LEU A 1 654 ? -16.519 26.274 3.628 1.00 92.50 654 LEU A O 1
ATOM 5397 N N . ASP A 1 655 ? -16.557 26.525 1.390 1.00 90.75 655 ASP A N 1
ATOM 5398 C CA . ASP A 1 655 ? -17.516 25.464 1.097 1.00 90.75 655 ASP A CA 1
ATOM 5399 C C . ASP A 1 655 ? -16.779 24.125 0.930 1.00 90.75 655 ASP A C 1
ATOM 5401 O O . ASP A 1 655 ? -15.935 23.936 0.038 1.00 90.75 655 ASP A O 1
ATOM 5405 N N . ILE A 1 656 ? -17.090 23.179 1.813 1.00 90.50 656 ILE A N 1
ATOM 5406 C CA . ILE A 1 656 ? -16.505 21.835 1.786 1.00 90.50 656 ILE A CA 1
ATOM 5407 C C . ILE A 1 656 ? -17.332 20.849 0.953 1.00 90.50 656 ILE A C 1
ATOM 5409 O O . ILE A 1 656 ? -16.857 19.746 0.678 1.00 90.50 656 ILE A O 1
ATOM 5413 N N . GLY A 1 657 ? -18.497 21.259 0.451 1.00 90.56 657 GLY A N 1
ATOM 5414 C CA . GLY A 1 657 ? -19.378 20.463 -0.394 1.00 90.56 657 GLY A CA 1
ATOM 5415 C C . GLY A 1 657 ? -19.757 19.142 0.268 1.00 90.56 657 GLY A C 1
ATOM 5416 O O . GLY A 1 657 ? -20.037 19.078 1.464 1.00 90.56 657 GLY A O 1
ATOM 5417 N N . ASN A 1 658 ? -19.700 18.055 -0.503 1.00 90.06 658 ASN A N 1
ATOM 5418 C CA . ASN A 1 658 ? -20.134 16.736 -0.040 1.00 90.06 658 ASN A CA 1
ATOM 5419 C C . ASN A 1 658 ? -19.227 16.110 1.036 1.00 90.06 658 ASN A C 1
ATOM 5421 O O . ASN A 1 658 ? -19.625 15.110 1.631 1.00 90.06 658 ASN A O 1
ATOM 5425 N N . LEU A 1 659 ? -18.052 16.689 1.337 1.00 90.62 659 LEU A N 1
ATOM 5426 C CA . LEU A 1 659 ? -17.240 16.259 2.487 1.00 90.62 659 LEU A CA 1
ATOM 5427 C C . LEU A 1 659 ? -18.015 16.390 3.802 1.00 90.62 659 LEU A C 1
ATOM 5429 O O . LEU A 1 659 ? -17.815 15.593 4.714 1.00 90.62 659 LEU A O 1
ATOM 5433 N N . ALA A 1 660 ? -18.943 17.347 3.893 1.00 89.81 660 ALA A N 1
ATOM 5434 C CA . ALA A 1 660 ? -19.801 17.522 5.061 1.00 89.81 660 ALA A CA 1
ATOM 5435 C C . ALA A 1 660 ? -20.577 16.245 5.438 1.00 89.81 660 ALA A C 1
ATOM 5437 O O . ALA A 1 660 ? -20.855 16.015 6.617 1.00 89.81 660 ALA A O 1
ATOM 5438 N N . ASN A 1 661 ? -20.882 15.389 4.458 1.00 88.81 661 ASN A N 1
ATOM 5439 C CA . ASN A 1 661 ? -21.640 14.155 4.664 1.00 88.81 661 ASN A CA 1
ATOM 5440 C C . ASN A 1 661 ? -20.828 13.051 5.355 1.00 88.81 661 ASN A C 1
ATOM 5442 O O . ASN A 1 661 ? -21.419 12.094 5.842 1.00 88.81 661 ASN A O 1
ATOM 5446 N N . VAL A 1 662 ? -19.495 13.165 5.385 1.00 89.94 662 VAL A N 1
ATOM 5447 C CA . VAL A 1 662 ? -18.585 12.141 5.932 1.00 89.94 662 VAL A CA 1
ATOM 5448 C C . VAL A 1 662 ? -17.722 12.647 7.092 1.00 89.94 662 VAL A C 1
ATOM 5450 O O . VAL A 1 662 ? -17.045 11.852 7.737 1.00 89.94 662 VAL A O 1
ATOM 5453 N N . LEU A 1 663 ? -17.749 13.950 7.399 1.00 87.69 663 LEU A N 1
ATOM 5454 C CA . LEU A 1 663 ? -17.103 14.488 8.598 1.00 87.69 663 LEU A CA 1
ATOM 5455 C C . LEU A 1 663 ? -17.879 14.108 9.865 1.00 87.69 663 LEU A C 1
ATOM 5457 O O . LEU A 1 663 ? -19.101 14.262 9.931 1.00 87.69 663 LEU A O 1
ATOM 5461 N N . SER A 1 664 ? -17.142 13.699 10.898 1.00 81.00 664 SER A N 1
ATOM 5462 C CA . SER A 1 664 ? -17.690 13.474 12.239 1.00 81.00 664 SER A CA 1
ATOM 5463 C C . SER A 1 664 ? -18.185 14.773 12.885 1.00 81.00 664 SER A C 1
ATOM 5465 O O . SER A 1 664 ? -17.719 15.869 12.559 1.00 81.00 664 SER A O 1
ATOM 5467 N N . ASP A 1 665 ? -19.077 14.665 13.869 1.00 81.38 665 ASP A N 1
ATOM 5468 C CA . ASP A 1 665 ? -19.612 15.833 14.582 1.00 81.38 665 ASP A CA 1
ATOM 5469 C C . ASP A 1 665 ? -18.526 16.635 15.306 1.00 81.38 665 ASP A C 1
ATOM 5471 O O . ASP A 1 665 ? -18.575 17.863 15.336 1.00 81.38 665 ASP A O 1
ATOM 5475 N N . ASN A 1 666 ? -17.501 15.963 15.836 1.00 78.25 666 ASN A N 1
ATOM 5476 C CA . ASN A 1 666 ? -16.356 16.633 16.453 1.00 78.25 666 ASN A CA 1
ATOM 5477 C C . ASN A 1 666 ? -15.566 17.454 15.428 1.00 78.25 666 ASN A C 1
ATOM 5479 O O . ASN A 1 666 ? -15.214 18.599 15.706 1.00 78.25 666 ASN A O 1
ATOM 5483 N N . GLN A 1 667 ? -15.349 16.913 14.225 1.00 84.12 667 GLN A N 1
ATOM 5484 C CA . GLN A 1 667 ? -14.687 17.645 13.143 1.00 84.12 667 GLN A CA 1
ATOM 5485 C C . GLN A 1 667 ? -15.542 18.824 12.664 1.00 84.12 667 GLN A C 1
ATOM 5487 O O . GLN A 1 667 ? -15.024 19.926 12.492 1.00 84.12 667 GLN A O 1
ATOM 5492 N N . LYS A 1 668 ? -16.860 18.635 12.522 1.00 88.12 668 LYS A N 1
ATOM 5493 C CA . LYS A 1 668 ? -17.804 19.713 12.183 1.00 88.12 668 LYS A CA 1
ATOM 5494 C C . LYS A 1 668 ? -17.777 20.837 13.221 1.00 88.12 668 LYS A C 1
ATOM 5496 O O . LYS A 1 668 ? -17.668 22.004 12.850 1.00 88.12 668 LYS A O 1
ATOM 5501 N N . LYS A 1 669 ? -17.795 20.502 14.517 1.00 86.25 669 LYS A N 1
ATOM 5502 C CA . LYS A 1 669 ? -17.660 21.471 15.621 1.00 86.25 669 LYS A CA 1
ATOM 5503 C C . LYS A 1 669 ? -16.306 22.184 15.598 1.00 86.25 669 LYS A C 1
ATOM 5505 O O . LYS A 1 669 ? -16.249 23.396 15.788 1.00 86.25 669 LYS A O 1
ATOM 5510 N N . ALA A 1 670 ? -15.212 21.465 15.349 1.00 84.56 670 ALA A N 1
ATOM 5511 C CA . ALA A 1 670 ? -13.877 22.055 15.256 1.00 84.56 670 ALA A CA 1
ATOM 5512 C C . ALA A 1 670 ? -13.733 23.015 14.060 1.00 84.56 670 ALA A C 1
ATOM 5514 O O . ALA A 1 670 ? -12.996 23.993 14.145 1.00 84.56 670 ALA A O 1
ATOM 5515 N N . LEU A 1 671 ? -14.479 22.781 12.981 1.00 88.19 671 LEU A N 1
ATOM 5516 C CA . LEU A 1 671 ? -14.511 23.626 11.786 1.00 88.19 671 LEU A CA 1
ATOM 5517 C C . LEU A 1 671 ? -15.609 24.703 11.812 1.00 88.19 671 LEU A C 1
ATOM 5519 O O . LEU A 1 671 ? -15.786 25.400 10.813 1.00 88.19 671 LEU A O 1
ATOM 5523 N N . ASN A 1 672 ? -16.347 24.847 12.922 1.00 89.88 672 ASN A N 1
ATOM 5524 C CA . ASN A 1 672 ? -17.493 25.758 13.045 1.00 89.88 672 ASN A CA 1
ATOM 5525 C C . ASN A 1 672 ? -18.464 25.624 11.850 1.00 89.88 672 ASN A C 1
ATOM 5527 O O . ASN A 1 672 ? -18.805 26.611 11.197 1.00 89.88 672 ASN A O 1
ATOM 5531 N N . PHE A 1 673 ? -18.825 24.383 11.519 1.00 90.94 673 PHE A N 1
ATOM 5532 C CA . PHE A 1 673 ? -19.640 24.038 10.356 1.00 90.94 673 PHE A CA 1
ATOM 5533 C C . PHE A 1 673 ? -21.053 24.639 10.424 1.00 90.94 673 PHE A C 1
ATOM 5535 O O . PHE A 1 673 ? -21.740 24.499 11.436 1.00 90.94 673 PHE A O 1
ATOM 5542 N N . ASP A 1 674 ? -21.495 25.252 9.325 1.00 88.69 674 ASP A N 1
ATOM 5543 C CA . ASP A 1 674 ? -22.862 25.733 9.123 1.00 88.69 674 ASP A CA 1
ATOM 5544 C C . ASP A 1 674 ? -23.687 24.689 8.360 1.00 88.69 674 ASP A C 1
ATOM 5546 O O . ASP A 1 674 ? -23.479 24.437 7.167 1.00 88.69 674 ASP A O 1
ATOM 5550 N N . THR A 1 675 ? -24.664 24.109 9.058 1.00 81.38 675 THR A N 1
ATOM 5551 C CA . THR A 1 675 ? -25.547 23.059 8.542 1.00 81.38 675 THR A CA 1
ATOM 5552 C C . THR A 1 675 ? -26.434 23.514 7.386 1.00 81.38 675 THR A C 1
ATOM 5554 O O . THR A 1 675 ? -26.879 22.665 6.619 1.00 81.38 675 THR A O 1
ATOM 5557 N N . ASN A 1 676 ? -26.673 24.819 7.217 1.00 84.75 676 ASN A N 1
ATOM 5558 C CA . ASN A 1 676 ? -27.540 25.339 6.156 1.00 84.75 676 ASN A CA 1
ATOM 5559 C C . ASN A 1 676 ? -26.809 25.565 4.827 1.00 84.75 676 ASN A C 1
ATOM 5561 O O . ASN A 1 676 ? -27.459 25.706 3.792 1.00 84.75 676 ASN A O 1
ATOM 5565 N N . SER A 1 677 ? -25.473 25.645 4.835 1.00 84.25 677 SER A N 1
ATOM 5566 C CA . SER A 1 677 ? -24.706 26.096 3.666 1.00 84.25 677 SER A CA 1
ATOM 5567 C C . SER A 1 677 ? -23.510 25.221 3.285 1.00 84.25 677 SER A C 1
ATOM 5569 O O . SER A 1 677 ? -22.816 25.551 2.327 1.00 84.25 677 SER A O 1
ATOM 5571 N N . ASN A 1 678 ? -23.259 24.115 3.998 1.00 88.00 678 ASN A N 1
ATOM 5572 C CA . ASN A 1 678 ? -22.059 23.275 3.852 1.00 88.00 678 ASN A CA 1
ATOM 5573 C C . ASN A 1 678 ? -20.729 24.044 3.999 1.00 88.00 678 ASN A C 1
ATOM 5575 O O . ASN A 1 678 ? -19.674 23.590 3.543 1.00 88.00 678 ASN A O 1
ATOM 5579 N N . LYS A 1 679 ? -20.763 25.210 4.651 1.00 91.56 679 LYS A N 1
ATOM 5580 C CA . LYS A 1 679 ? -19.591 26.058 4.866 1.00 91.56 679 LYS A CA 1
ATOM 5581 C C . LYS A 1 679 ? -18.953 25.785 6.216 1.00 91.56 679 LYS A C 1
ATOM 5583 O O . LYS A 1 679 ? -19.618 25.428 7.184 1.00 91.56 679 LYS A O 1
ATOM 5588 N N . ILE A 1 680 ? -17.648 26.000 6.276 1.00 92.25 680 ILE A N 1
ATOM 5589 C CA . ILE A 1 680 ? -16.858 25.984 7.506 1.00 92.25 680 ILE A CA 1
ATOM 5590 C C . ILE A 1 680 ? -16.153 27.323 7.700 1.00 92.25 680 ILE A C 1
ATOM 5592 O O . ILE A 1 680 ? -15.867 28.022 6.726 1.00 92.25 680 ILE A O 1
ATOM 5596 N N . LYS A 1 681 ? -15.821 27.632 8.958 1.00 92.00 681 LYS A N 1
ATOM 5597 C CA . LYS A 1 681 ? -14.956 28.755 9.341 1.00 92.00 681 LYS A CA 1
ATOM 5598 C C . LYS A 1 681 ? -13.656 28.223 9.918 1.00 92.00 681 LYS A C 1
ATOM 5600 O O . LYS A 1 681 ? -13.574 27.918 11.111 1.00 92.00 681 LYS A O 1
ATOM 5605 N N . ALA A 1 682 ? -12.650 28.101 9.057 1.00 91.38 682 ALA A N 1
ATOM 5606 C CA . ALA A 1 682 ? -11.324 27.632 9.434 1.00 91.38 682 ALA A CA 1
ATOM 5607 C C . ALA A 1 682 ? -10.449 28.806 9.904 1.00 91.38 682 ALA A C 1
ATOM 5609 O O . ALA A 1 682 ? -10.172 29.726 9.134 1.00 91.38 682 ALA A O 1
ATOM 5610 N N . GLU A 1 683 ? -10.006 28.758 11.162 1.00 91.81 683 GLU A N 1
ATOM 5611 C CA . GLU A 1 683 ? -9.098 29.749 11.752 1.00 91.81 683 GLU A CA 1
ATOM 5612 C C . GLU A 1 683 ? -7.643 29.275 11.644 1.00 91.81 683 GLU A C 1
ATOM 5614 O O . GLU A 1 683 ? -7.280 28.218 12.170 1.00 91.81 683 GLU A O 1
ATOM 5619 N N . PHE A 1 684 ? -6.808 30.081 10.995 1.00 90.88 684 PHE A N 1
ATOM 5620 C CA . PHE A 1 684 ? -5.376 29.867 10.843 1.00 90.88 684 PHE A CA 1
ATOM 5621 C C . PHE A 1 684 ? -4.577 30.941 11.568 1.00 90.88 684 PHE A C 1
ATOM 5623 O O . PHE A 1 684 ? -4.896 32.129 11.522 1.00 90.88 684 PHE A O 1
ATOM 5630 N N . GLU A 1 685 ? -3.471 30.527 12.164 1.00 88.25 685 GLU A N 1
ATOM 5631 C CA . GLU A 1 685 ? -2.487 31.411 12.763 1.00 88.25 685 GLU A CA 1
ATOM 5632 C C . GLU A 1 685 ? -1.229 31.430 11.893 1.00 88.25 685 GLU A C 1
ATOM 5634 O O . GLU A 1 685 ? -0.652 30.378 11.588 1.00 88.25 685 GLU A O 1
ATOM 5639 N N . LEU A 1 686 ? -0.794 32.625 11.484 1.00 86.62 686 LEU A N 1
ATOM 5640 C CA . LEU A 1 686 ? 0.492 32.791 10.820 1.00 86.62 686 LEU A CA 1
ATOM 5641 C C . LEU A 1 686 ? 1.612 32.588 11.840 1.00 86.62 686 LEU A C 1
ATOM 5643 O O . LEU A 1 686 ? 1.699 33.281 12.848 1.00 86.62 686 LEU A O 1
ATOM 5647 N N . LYS A 1 687 ? 2.492 31.628 11.570 1.00 81.50 687 LYS A N 1
ATOM 5648 C CA . LYS A 1 687 ? 3.627 31.313 12.444 1.00 81.50 687 LYS A CA 1
ATOM 5649 C C . LYS A 1 687 ? 4.928 31.940 11.957 1.00 81.50 687 LYS A C 1
ATOM 5651 O O . LYS A 1 687 ? 5.794 32.247 12.772 1.00 81.50 687 LYS A O 1
ATOM 5656 N N . SER A 1 688 ? 5.082 32.120 10.644 1.00 78.19 688 SER A N 1
ATOM 5657 C CA . SER A 1 688 ? 6.252 32.765 10.034 1.00 78.19 688 SER A CA 1
ATOM 5658 C C . SER A 1 688 ? 5.951 33.241 8.612 1.00 78.19 688 SER A C 1
ATOM 5660 O O . SER A 1 688 ? 5.254 32.545 7.878 1.00 78.19 688 SER A O 1
ATOM 5662 N N . ASN A 1 689 ? 6.502 34.391 8.215 1.00 77.81 689 ASN A N 1
ATOM 5663 C CA . ASN A 1 689 ? 6.493 34.915 6.839 1.00 77.81 689 ASN A CA 1
ATOM 5664 C C . ASN A 1 689 ? 7.908 35.276 6.325 1.00 77.81 689 ASN A C 1
ATOM 5666 O O . ASN A 1 689 ? 8.066 36.033 5.365 1.00 77.81 689 ASN A O 1
ATOM 5670 N N . GLN A 1 690 ? 8.963 34.755 6.960 1.00 72.25 690 GLN A N 1
ATOM 5671 C CA . GLN A 1 690 ? 10.344 35.125 6.638 1.00 72.25 690 GLN A CA 1
ATOM 5672 C C . GLN A 1 690 ? 10.773 34.625 5.248 1.00 72.25 690 GLN A C 1
ATOM 5674 O O . GLN A 1 690 ? 10.434 33.518 4.836 1.00 72.25 690 GLN A O 1
ATOM 5679 N N . ASN A 1 691 ? 11.582 35.413 4.529 1.00 68.00 691 ASN A N 1
ATOM 5680 C CA . ASN A 1 691 ? 12.157 35.057 3.219 1.00 68.00 691 ASN A CA 1
ATOM 5681 C C . ASN A 1 691 ? 11.129 34.687 2.124 1.00 68.00 691 ASN A C 1
ATOM 5683 O O . ASN A 1 691 ? 11.444 33.901 1.220 1.00 68.00 691 ASN A O 1
ATOM 5687 N N . ASN A 1 692 ? 9.926 35.272 2.170 1.00 70.94 692 ASN A N 1
ATOM 5688 C CA . ASN A 1 692 ? 8.773 34.909 1.331 1.00 70.94 692 ASN A CA 1
ATOM 5689 C C . ASN A 1 692 ? 8.340 33.444 1.522 1.00 70.94 692 ASN A C 1
ATOM 5691 O O . ASN A 1 692 ? 7.934 32.787 0.563 1.00 70.94 692 ASN A O 1
ATOM 5695 N N . LYS A 1 693 ? 8.479 32.903 2.736 1.00 79.69 693 LYS A N 1
ATOM 5696 C CA . LYS A 1 693 ? 7.940 31.601 3.131 1.00 79.69 693 LYS A CA 1
ATOM 5697 C C . LYS A 1 693 ? 6.861 31.829 4.180 1.00 79.69 693 LYS A C 1
ATOM 5699 O O . LYS A 1 693 ? 7.181 32.173 5.314 1.00 79.69 693 LYS A O 1
ATOM 5704 N N . TYR A 1 694 ? 5.606 31.624 3.801 1.00 85.56 694 TYR A N 1
ATOM 5705 C CA . TYR A 1 694 ? 4.486 31.668 4.735 1.00 85.56 694 TYR A CA 1
ATOM 5706 C C . TYR A 1 694 ? 4.280 30.292 5.361 1.00 85.56 694 TYR A C 1
ATOM 5708 O O . TYR A 1 694 ? 4.270 29.293 4.643 1.00 85.56 694 TYR A O 1
ATOM 5716 N N . ILE A 1 695 ? 4.120 30.240 6.681 1.00 85.94 695 ILE A N 1
ATOM 5717 C CA . ILE A 1 695 ? 3.844 29.019 7.443 1.00 85.94 695 ILE A CA 1
ATOM 5718 C C . ILE A 1 695 ? 2.614 29.264 8.312 1.00 85.94 695 ILE A C 1
ATOM 5720 O O . ILE A 1 695 ? 2.675 30.061 9.246 1.00 85.94 695 ILE A O 1
ATOM 5724 N N . PHE A 1 696 ? 1.529 28.553 8.027 1.00 88.19 696 PHE A N 1
ATOM 5725 C CA . PHE A 1 696 ? 0.277 28.618 8.775 1.00 88.19 696 PHE A CA 1
ATOM 5726 C C . PHE A 1 696 ? 0.026 27.335 9.559 1.00 88.19 696 PHE A C 1
ATOM 5728 O O . PHE A 1 696 ? 0.313 26.231 9.088 1.00 88.19 696 PHE A O 1
ATOM 5735 N N . GLU A 1 697 ? -0.575 27.484 10.734 1.00 85.81 697 GLU A N 1
ATOM 5736 C CA . GLU A 1 697 ? -1.163 26.379 11.487 1.00 85.81 697 GLU A CA 1
ATOM 5737 C C . GLU A 1 697 ? -2.656 26.616 11.691 1.00 85.81 697 GLU A C 1
ATOM 5739 O O . GLU A 1 697 ? -3.090 27.736 11.940 1.00 85.81 697 GLU A O 1
ATOM 5744 N N . LEU A 1 698 ? -3.442 25.548 11.594 1.00 88.19 698 LEU A N 1
ATOM 5745 C CA . LEU A 1 698 ? -4.870 25.580 11.887 1.00 88.19 698 LEU A CA 1
ATOM 5746 C C . LEU A 1 698 ? -5.084 25.505 13.408 1.00 88.19 698 LEU A C 1
ATOM 5748 O O . LEU A 1 698 ? -4.569 24.583 14.049 1.00 88.19 698 LEU A O 1
ATOM 5752 N N . THR A 1 699 ? -5.859 26.428 13.984 1.00 83.94 699 THR A N 1
ATOM 5753 C CA . THR A 1 699 ? -5.987 26.598 15.447 1.00 83.94 699 THR A CA 1
ATOM 5754 C C . THR A 1 699 ? -6.499 25.336 16.153 1.00 83.94 699 THR A C 1
ATOM 5756 O O . THR A 1 699 ? -5.968 24.950 17.190 1.00 83.94 699 THR A O 1
ATOM 5759 N N . LYS A 1 700 ? -7.481 24.637 15.567 1.00 83.50 700 LYS A N 1
ATOM 5760 C CA . LYS A 1 700 ? -8.036 23.367 16.082 1.00 83.50 700 LYS A CA 1
ATOM 5761 C C . LYS A 1 700 ? -7.527 22.136 15.319 1.00 83.50 700 LYS A C 1
ATOM 5763 O O . LYS A 1 700 ? -8.231 21.141 15.185 1.00 83.50 700 LYS A O 1
ATOM 5768 N N . SER A 1 701 ? -6.298 22.192 14.800 1.00 78.81 701 SER A N 1
ATOM 5769 C CA . SER A 1 701 ? -5.682 21.096 14.026 1.00 78.81 701 SER A CA 1
ATOM 5770 C C . SER A 1 701 ? -5.702 19.745 14.747 1.00 78.81 701 SER A C 1
ATOM 5772 O O . SER A 1 701 ? -5.933 18.723 14.106 1.00 78.81 701 SER A O 1
ATOM 5774 N N . GLN A 1 702 ? -5.526 19.738 16.071 1.00 75.00 702 GLN A N 1
ATOM 5775 C CA . GLN A 1 702 ? -5.537 18.515 16.876 1.00 75.00 702 GLN A CA 1
ATOM 5776 C C . GLN A 1 702 ? -6.904 17.814 16.884 1.00 75.00 702 GLN A C 1
ATOM 5778 O O . GLN A 1 702 ? -6.966 16.592 16.777 1.00 75.00 702 GLN A O 1
ATOM 5783 N N . ASP A 1 703 ? -7.999 18.577 16.934 1.00 74.50 703 ASP A N 1
ATOM 5784 C CA . ASP A 1 703 ? -9.366 18.035 16.884 1.00 74.50 703 ASP A CA 1
ATOM 5785 C C . ASP A 1 703 ? -9.719 17.461 15.503 1.00 74.50 703 ASP A C 1
ATOM 5787 O O . ASP A 1 703 ? -10.685 16.714 15.353 1.00 74.50 703 ASP A O 1
ATOM 5791 N N . LEU A 1 704 ? -8.927 17.811 14.489 1.00 75.38 704 LEU A N 1
ATOM 5792 C CA . LEU A 1 704 ? -9.092 17.396 13.100 1.00 75.38 704 LEU A CA 1
ATOM 5793 C C . LEU A 1 704 ? -8.082 16.329 12.675 1.00 75.38 704 LEU A C 1
ATOM 5795 O O . LEU A 1 704 ? -8.143 15.873 11.536 1.00 75.38 704 LEU A O 1
ATOM 5799 N N . ASN A 1 705 ? -7.166 15.944 13.572 1.00 71.88 705 ASN A N 1
ATOM 5800 C CA . ASN A 1 705 ? -6.022 15.077 13.284 1.00 71.88 705 ASN A CA 1
ATOM 5801 C C . ASN A 1 705 ? -5.120 15.608 12.144 1.00 71.88 705 ASN A C 1
ATOM 5803 O O . ASN A 1 705 ? -4.459 14.852 11.431 1.00 71.88 705 ASN A O 1
ATOM 5807 N N . LEU A 1 706 ? -5.100 16.931 11.952 1.00 75.38 706 LEU A N 1
ATOM 5808 C CA . LEU A 1 706 ? -4.342 17.615 10.907 1.00 75.38 706 LEU A CA 1
ATOM 5809 C C 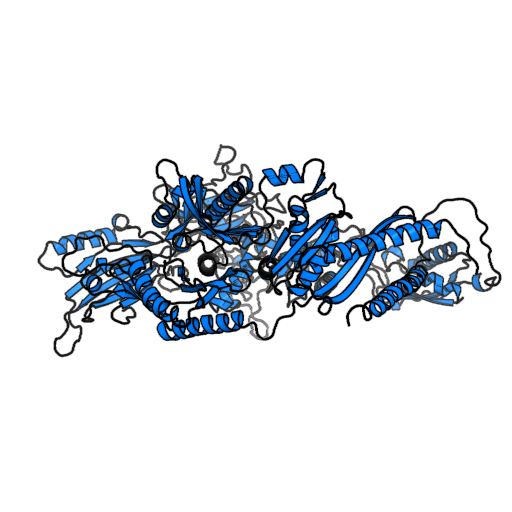. LEU A 1 706 ? -2.966 18.019 11.440 1.00 75.38 706 LEU A C 1
ATOM 5811 O O . LEU A 1 706 ? -2.731 19.160 11.834 1.00 75.38 706 LEU A O 1
ATOM 5815 N N . ASN A 1 707 ? -2.021 17.083 11.436 1.00 66.69 707 ASN A N 1
ATOM 5816 C CA . ASN A 1 707 ? -0.697 17.278 12.036 1.00 66.69 707 ASN A CA 1
ATOM 5817 C C . ASN A 1 707 ? 0.311 17.923 11.070 1.00 66.69 707 ASN A C 1
ATOM 5819 O O . ASN A 1 707 ? 1.471 17.518 11.000 1.00 66.69 707 ASN A O 1
ATOM 5823 N N . LYS A 1 708 ? -0.126 18.930 10.308 1.00 74.62 708 LYS A N 1
ATOM 5824 C CA . LYS A 1 708 ? 0.663 19.573 9.252 1.00 74.62 708 LYS A CA 1
ATOM 5825 C C . LYS A 1 708 ? 0.582 21.096 9.343 1.00 74.62 708 LYS A C 1
ATOM 5827 O O . LYS A 1 708 ? -0.467 21.658 9.642 1.00 74.62 708 LYS A O 1
ATOM 5832 N N . SER A 1 709 ? 1.697 21.756 9.036 1.00 81.44 709 SER A N 1
ATOM 5833 C CA . SER A 1 709 ? 1.720 23.188 8.736 1.00 81.44 709 SER A CA 1
ATOM 5834 C C . SER A 1 709 ? 1.523 23.426 7.237 1.00 81.44 709 SER A C 1
ATOM 5836 O O . SER A 1 709 ? 2.094 22.724 6.398 1.00 81.44 709 SER A O 1
ATOM 5838 N N . PHE A 1 710 ? 0.715 24.426 6.894 1.00 87.56 710 PHE A N 1
ATOM 5839 C CA . PHE A 1 710 ? 0.490 24.849 5.513 1.00 87.56 710 PHE A CA 1
ATOM 5840 C C . PHE A 1 710 ? 1.603 25.818 5.125 1.00 87.56 710 PHE A C 1
ATOM 5842 O O . PHE A 1 710 ? 1.795 26.838 5.789 1.00 87.56 710 PHE A O 1
ATOM 5849 N N . GLN A 1 711 ? 2.383 25.473 4.100 1.00 87.06 711 GLN A N 1
ATOM 5850 C CA . GLN A 1 711 ? 3.603 26.198 3.749 1.00 87.06 711 GLN A CA 1
ATOM 5851 C C . GLN A 1 711 ? 3.560 26.681 2.304 1.00 87.06 711 GLN A C 1
ATOM 5853 O O . GLN A 1 711 ? 3.450 25.878 1.381 1.00 87.06 711 GLN A O 1
ATOM 5858 N N . PHE A 1 712 ? 3.739 27.987 2.110 1.00 86.81 712 PHE A N 1
ATOM 5859 C CA . PHE A 1 712 ? 3.745 28.620 0.793 1.00 86.81 712 PHE A CA 1
ATOM 5860 C C . PHE A 1 712 ? 5.086 29.312 0.563 1.00 86.81 712 PHE A C 1
ATOM 5862 O O . PHE A 1 712 ? 5.398 30.320 1.199 1.00 86.81 712 PHE A O 1
ATOM 5869 N N . LEU A 1 713 ? 5.896 28.752 -0.337 1.00 82.19 713 LEU A N 1
ATOM 5870 C CA . LEU A 1 713 ? 7.238 29.241 -0.649 1.00 82.19 713 LEU A CA 1
ATOM 5871 C C . LEU A 1 713 ? 7.230 30.101 -1.916 1.00 82.19 713 LEU A C 1
ATOM 5873 O O . LEU A 1 713 ? 6.825 29.642 -2.982 1.00 82.19 713 LEU A O 1
ATOM 5877 N N . GLY A 1 714 ? 7.732 31.330 -1.808 1.00 77.12 714 GLY A N 1
ATOM 5878 C CA . GLY A 1 714 ? 7.872 32.260 -2.931 1.00 77.12 714 GLY A CA 1
ATOM 5879 C C . GLY A 1 714 ? 6.552 32.826 -3.457 1.00 77.12 714 GLY A C 1
ATOM 5880 O O . GLY A 1 714 ? 6.568 33.516 -4.474 1.00 77.12 714 GLY A O 1
ATOM 5881 N N . LEU A 1 715 ? 5.431 32.554 -2.782 1.00 82.81 715 LEU A N 1
ATOM 5882 C CA . LEU A 1 715 ? 4.119 33.070 -3.156 1.00 82.81 715 LEU A CA 1
ATOM 5883 C C . LEU A 1 715 ? 4.077 34.591 -2.954 1.00 82.81 715 LEU A C 1
ATOM 5885 O O . LEU A 1 715 ? 4.573 35.099 -1.948 1.00 82.81 715 LEU A O 1
ATOM 5889 N N . LYS A 1 716 ? 3.493 35.311 -3.914 1.00 83.12 716 LYS A N 1
ATOM 5890 C CA . LYS A 1 716 ? 3.328 36.768 -3.871 1.00 83.12 716 LYS A CA 1
ATOM 5891 C C . LYS A 1 716 ? 1.878 37.149 -4.185 1.00 83.12 716 LYS A C 1
ATOM 5893 O O . LYS A 1 716 ? 1.253 36.456 -4.989 1.00 83.12 716 LYS A O 1
ATOM 5898 N N . PRO A 1 717 ? 1.378 38.271 -3.640 1.00 86.50 717 PRO A N 1
ATOM 5899 C CA . PRO A 1 717 ? 0.108 38.849 -4.057 1.00 86.50 717 PRO A CA 1
ATOM 5900 C C . PRO A 1 717 ? 0.051 39.133 -5.566 1.00 86.50 717 PRO A C 1
ATOM 5902 O O . PRO A 1 717 ? 1.019 39.622 -6.159 1.00 86.50 717 PRO A O 1
ATOM 5905 N N . ASP A 1 718 ? -1.110 38.912 -6.180 1.00 88.50 718 ASP A N 1
ATOM 5906 C CA . ASP A 1 718 ? -1.366 39.115 -7.611 1.00 88.50 718 ASP A CA 1
ATOM 5907 C C . ASP A 1 718 ? -1.102 40.564 -8.043 1.00 88.50 718 ASP A C 1
ATOM 5909 O O . ASP A 1 718 ? -0.686 40.829 -9.173 1.00 88.50 718 ASP A O 1
ATOM 5913 N N . SER A 1 719 ? -1.321 41.524 -7.141 1.00 86.19 719 SER A N 1
ATOM 5914 C CA . SER A 1 719 ? -1.014 42.941 -7.358 1.00 86.19 719 SER A CA 1
ATOM 5915 C C . SER A 1 719 ? 0.485 43.175 -7.590 1.00 86.19 719 SER A C 1
ATOM 5917 O O . SER A 1 719 ? 0.858 43.961 -8.465 1.00 86.19 719 SER A O 1
ATOM 5919 N N . ILE A 1 720 ? 1.346 42.465 -6.855 1.00 84.94 720 ILE A N 1
ATOM 5920 C CA . ILE A 1 720 ? 2.805 42.511 -6.992 1.00 84.94 720 ILE A CA 1
ATOM 5921 C C . ILE A 1 720 ? 3.227 41.767 -8.258 1.00 84.94 720 ILE A C 1
ATOM 5923 O O . ILE A 1 720 ? 3.989 42.312 -9.056 1.00 84.94 720 ILE A O 1
ATOM 5927 N N . VAL A 1 721 ? 2.672 40.575 -8.500 1.00 85.75 721 VAL A N 1
ATOM 5928 C CA . VAL A 1 721 ? 2.942 39.778 -9.710 1.00 85.75 721 VAL A CA 1
ATOM 5929 C C . VAL A 1 721 ? 2.637 40.580 -10.978 1.00 85.75 721 VAL A C 1
ATOM 5931 O O . VAL A 1 721 ? 3.483 40.676 -11.866 1.00 85.75 721 VAL A O 1
ATOM 5934 N N . LYS A 1 722 ? 1.469 41.235 -11.056 1.00 87.31 722 LYS A N 1
ATOM 5935 C CA . LYS A 1 722 ? 1.087 42.080 -12.203 1.00 87.31 722 LYS A CA 1
ATOM 5936 C C . LYS A 1 722 ? 2.078 43.221 -12.444 1.00 87.31 722 LYS A C 1
ATOM 5938 O O . LYS A 1 722 ? 2.395 43.512 -13.597 1.00 87.31 722 LYS A O 1
ATOM 5943 N N . LYS A 1 723 ? 2.584 43.854 -11.379 1.00 86.56 723 LYS A N 1
ATOM 5944 C CA . LYS A 1 723 ? 3.606 44.910 -11.474 1.00 86.56 723 LYS A CA 1
ATOM 5945 C C . LYS A 1 723 ? 4.947 44.350 -11.955 1.00 86.56 723 LYS A C 1
ATOM 5947 O O . LYS A 1 723 ? 5.540 44.913 -12.868 1.00 86.56 723 LYS A O 1
ATOM 5952 N N . GLU A 1 724 ? 5.405 43.239 -11.382 1.00 84.50 724 GLU A N 1
ATOM 5953 C CA . GLU A 1 724 ? 6.699 42.625 -11.710 1.00 84.50 724 GLU A CA 1
ATOM 5954 C C . GLU A 1 724 ? 6.747 42.017 -13.119 1.00 84.50 724 GLU A C 1
ATOM 5956 O O . GLU A 1 724 ? 7.817 42.019 -13.736 1.00 84.50 724 GLU A O 1
ATOM 5961 N N . LYS A 1 725 ? 5.605 41.522 -13.617 1.00 87.88 725 LYS A N 1
ATOM 5962 C CA . LYS A 1 725 ? 5.431 40.918 -14.947 1.00 87.88 725 LYS A CA 1
ATOM 5963 C C . LYS A 1 725 ? 5.283 41.953 -16.069 1.00 87.88 725 LYS A C 1
ATOM 5965 O O . LYS A 1 725 ? 5.506 41.620 -17.231 1.00 87.88 725 LYS A O 1
ATOM 5970 N N . LYS A 1 726 ? 4.902 43.201 -15.768 1.00 89.56 726 LYS A N 1
ATOM 5971 C CA . LYS A 1 726 ? 4.616 44.222 -16.792 1.00 89.56 726 LYS A CA 1
ATOM 5972 C C . LYS A 1 726 ? 5.822 44.429 -17.721 1.00 89.56 726 LYS A C 1
ATOM 5974 O O . LYS A 1 726 ? 6.887 44.844 -17.277 1.00 89.56 726 LYS A O 1
ATOM 5979 N N . GLY A 1 727 ? 5.629 44.156 -19.015 1.00 84.75 727 GLY A N 1
ATOM 5980 C CA . GLY A 1 727 ? 6.671 44.286 -20.042 1.00 84.75 727 GLY A CA 1
ATOM 5981 C C . GLY A 1 727 ? 7.724 43.170 -20.049 1.00 84.75 727 GLY A C 1
ATOM 5982 O O . GLY A 1 727 ? 8.728 43.312 -20.739 1.00 84.75 727 GLY A O 1
ATOM 5983 N N . LYS A 1 728 ? 7.516 42.075 -19.303 1.00 90.00 728 LYS A N 1
ATOM 5984 C CA . LYS A 1 728 ? 8.434 40.930 -19.224 1.00 90.00 728 LYS A CA 1
ATOM 5985 C C . LYS A 1 728 ? 7.826 39.662 -19.818 1.00 90.00 728 LYS A C 1
ATOM 5987 O O . LYS A 1 728 ? 6.618 39.446 -19.749 1.00 90.00 728 LYS A O 1
ATOM 5992 N N . THR A 1 729 ? 8.683 38.799 -20.352 1.00 89.31 729 THR A N 1
ATOM 5993 C CA . THR A 1 729 ? 8.320 37.448 -20.794 1.00 89.31 729 THR A CA 1
ATOM 5994 C C . THR A 1 729 ? 8.287 36.517 -19.590 1.00 89.31 729 THR A C 1
ATOM 5996 O O . THR A 1 729 ? 9.258 36.431 -18.837 1.00 89.31 729 THR A O 1
ATOM 5999 N N . GLU A 1 730 ? 7.168 35.830 -19.396 1.00 88.88 730 GLU A N 1
ATOM 6000 C CA . GLU A 1 730 ? 7.003 34.865 -18.314 1.00 88.88 730 GLU A CA 1
ATOM 6001 C C . GLU A 1 730 ? 7.646 33.523 -18.667 1.00 88.88 730 GLU A C 1
ATOM 6003 O O . GLU A 1 730 ? 7.493 33.023 -19.781 1.00 88.88 730 GLU A O 1
ATOM 6008 N N . ILE A 1 731 ? 8.344 32.934 -17.699 1.00 87.31 731 ILE A N 1
ATOM 6009 C CA . ILE A 1 731 ? 8.870 31.575 -17.778 1.00 87.31 731 ILE A CA 1
ATOM 6010 C C . ILE A 1 731 ? 8.339 30.782 -16.590 1.00 87.31 731 ILE A C 1
ATOM 6012 O O . ILE A 1 731 ? 8.541 31.163 -15.431 1.00 87.31 731 ILE A O 1
ATOM 6016 N N . ASP A 1 732 ? 7.695 29.659 -16.896 1.00 86.56 732 ASP A N 1
ATOM 6017 C CA . ASP A 1 732 ? 7.337 28.650 -15.909 1.00 86.56 732 ASP A CA 1
ATOM 6018 C C . ASP A 1 732 ? 8.435 27.583 -15.839 1.00 86.56 732 ASP A C 1
ATOM 6020 O O . ASP A 1 732 ? 8.804 26.959 -16.835 1.00 86.56 732 ASP A O 1
ATOM 6024 N N . LEU A 1 733 ? 8.988 27.408 -14.644 1.00 87.06 733 LEU A N 1
ATOM 6025 C CA . LEU A 1 733 ? 10.017 26.415 -14.363 1.00 87.06 733 LEU A CA 1
ATOM 6026 C C . LEU A 1 733 ? 9.428 25.156 -13.729 1.00 87.06 733 LEU A C 1
ATOM 6028 O O . LEU A 1 733 ? 10.054 24.103 -13.787 1.00 87.06 733 LEU A O 1
ATOM 6032 N N . LYS A 1 734 ? 8.242 25.244 -13.119 1.00 86.31 734 LYS A N 1
ATOM 6033 C CA . LYS A 1 734 ? 7.736 24.233 -12.190 1.00 86.31 734 LYS A CA 1
ATOM 6034 C C . LYS A 1 734 ? 7.666 22.848 -12.825 1.00 86.31 734 LYS A C 1
ATOM 6036 O O . LYS A 1 734 ? 8.257 21.911 -12.296 1.00 86.31 734 LYS A O 1
ATOM 6041 N N . GLU A 1 735 ? 7.001 22.745 -13.971 1.00 87.44 735 GLU A N 1
ATOM 6042 C CA . GLU A 1 735 ? 6.767 21.468 -14.648 1.00 87.44 735 GLU A CA 1
ATOM 6043 C C . GLU A 1 735 ? 8.077 20.771 -15.047 1.00 87.44 735 GLU A C 1
ATOM 6045 O O . GLU A 1 735 ? 8.247 19.578 -14.802 1.00 87.44 735 GLU A O 1
ATOM 6050 N N . ASN A 1 736 ? 9.033 21.515 -15.610 1.00 88.94 736 ASN A N 1
ATOM 6051 C CA . ASN A 1 736 ? 10.315 20.959 -16.051 1.00 88.94 736 ASN A CA 1
ATOM 6052 C C . ASN A 1 736 ? 11.154 20.441 -14.877 1.00 88.94 736 ASN A C 1
ATOM 6054 O O . ASN A 1 736 ? 11.801 19.400 -14.985 1.00 88.94 736 ASN A O 1
ATOM 6058 N N . ILE A 1 737 ? 11.137 21.162 -13.753 1.00 89.50 737 ILE A N 1
ATOM 6059 C CA . ILE A 1 737 ? 11.853 20.780 -12.535 1.00 89.50 737 ILE A CA 1
ATOM 6060 C C . ILE A 1 737 ? 11.231 19.537 -11.902 1.00 89.50 737 ILE A C 1
ATOM 6062 O O . ILE A 1 737 ? 11.951 18.595 -11.578 1.00 89.50 737 ILE A O 1
ATOM 6066 N N . GLU A 1 738 ? 9.906 19.519 -11.746 1.00 87.94 738 GLU A N 1
ATOM 6067 C CA . GLU A 1 738 ? 9.183 18.389 -11.153 1.00 87.94 738 GLU A CA 1
ATOM 6068 C C . GLU A 1 738 ? 9.388 17.116 -11.992 1.00 87.94 738 GLU A C 1
ATOM 6070 O O . GLU A 1 738 ? 9.838 16.105 -11.452 1.00 87.94 738 GLU A O 1
ATOM 6075 N N . LYS A 1 739 ? 9.219 17.191 -13.322 1.00 89.38 739 LYS A N 1
ATOM 6076 C CA . LYS A 1 739 ? 9.499 16.065 -14.233 1.00 89.38 739 LYS A CA 1
ATOM 6077 C C . LYS A 1 739 ? 10.960 15.617 -14.199 1.00 89.38 739 LYS A C 1
ATOM 6079 O O . LYS A 1 739 ? 11.241 14.421 -14.229 1.00 89.38 739 LYS A O 1
ATOM 6084 N N . GLY A 1 740 ? 11.899 16.563 -14.148 1.00 90.12 740 GLY A N 1
ATOM 6085 C CA . GLY A 1 740 ? 13.329 16.266 -14.091 1.00 90.12 740 GLY A CA 1
ATOM 6086 C C . GLY A 1 740 ? 13.723 15.494 -12.829 1.00 90.12 740 GLY A C 1
ATOM 6087 O O . GLY A 1 740 ? 14.463 14.512 -12.906 1.00 90.12 740 GLY A O 1
ATOM 6088 N N . ILE A 1 741 ? 13.182 15.896 -11.676 1.00 89.06 741 ILE A N 1
ATOM 6089 C CA . ILE A 1 741 ? 13.397 15.211 -10.395 1.00 89.06 741 ILE A CA 1
ATOM 6090 C C . ILE A 1 741 ? 12.754 13.824 -10.407 1.00 89.06 741 ILE A C 1
ATOM 6092 O O . ILE A 1 741 ? 13.401 12.857 -10.005 1.00 89.06 741 ILE A O 1
ATOM 6096 N N . GLU A 1 742 ? 11.516 13.703 -10.890 1.00 85.69 742 GLU A N 1
ATOM 6097 C CA . GLU A 1 742 ? 10.836 12.409 -11.018 1.00 85.69 742 GLU A CA 1
ATOM 6098 C C . GLU A 1 742 ? 11.637 11.428 -11.880 1.00 85.69 742 GLU A C 1
ATOM 6100 O O . GLU A 1 742 ? 11.850 10.281 -11.478 1.00 85.69 742 GLU A O 1
ATOM 6105 N N . GLN A 1 743 ? 12.150 11.887 -13.025 1.00 85.38 743 GLN A N 1
ATOM 6106 C CA . GLN A 1 743 ? 12.977 11.071 -13.909 1.00 85.38 743 GLN A CA 1
ATOM 6107 C C . GLN A 1 743 ? 14.293 10.650 -13.237 1.00 85.38 743 GLN A C 1
ATOM 6109 O O . GLN A 1 743 ? 14.652 9.473 -13.285 1.00 85.38 743 GLN A O 1
ATOM 6114 N N . LEU A 1 744 ? 14.989 11.566 -12.550 1.00 87.50 744 LEU A N 1
ATOM 6115 C CA . LEU A 1 744 ? 16.220 11.224 -11.826 1.00 87.50 744 LEU A CA 1
ATOM 6116 C C . LEU A 1 744 ? 15.990 10.186 -10.731 1.00 87.50 744 LEU A C 1
ATOM 6118 O O . LEU A 1 744 ? 16.802 9.274 -10.582 1.00 87.50 744 LEU A O 1
ATOM 6122 N N . LEU A 1 745 ? 14.904 10.323 -9.969 1.00 85.81 745 LEU A N 1
ATOM 6123 C CA . LEU A 1 745 ? 14.539 9.382 -8.911 1.00 85.81 745 LEU A CA 1
ATOM 6124 C C . LEU A 1 745 ? 14.182 8.007 -9.479 1.00 85.81 745 LEU A C 1
ATOM 6126 O O . LEU A 1 745 ? 14.512 6.993 -8.867 1.00 85.81 745 LEU A O 1
ATOM 6130 N N . LYS A 1 746 ? 13.553 7.962 -10.658 1.00 80.62 746 LYS A N 1
ATOM 6131 C CA . LYS A 1 746 ? 13.271 6.714 -11.374 1.00 80.62 746 LYS A CA 1
ATOM 6132 C C . LYS A 1 746 ? 14.553 6.013 -11.832 1.00 80.62 746 LYS A C 1
ATOM 6134 O O . LYS A 1 746 ? 14.667 4.798 -11.712 1.00 80.62 746 LYS A O 1
ATOM 6139 N N . GLU A 1 747 ? 15.525 6.771 -12.331 1.00 79.31 747 GLU A N 1
ATOM 6140 C CA . GLU A 1 747 ? 16.813 6.241 -12.800 1.00 79.31 747 GLU A CA 1
ATOM 6141 C C . GLU A 1 747 ? 17.765 5.871 -11.650 1.00 79.31 747 GLU A C 1
ATOM 6143 O O . GLU A 1 747 ? 18.604 4.976 -11.790 1.00 79.31 747 GLU A O 1
ATOM 6148 N N . ASN A 1 748 ? 17.632 6.546 -10.503 1.00 80.06 748 ASN A N 1
ATOM 6149 C CA . ASN A 1 748 ? 18.542 6.442 -9.363 1.00 80.06 748 ASN A CA 1
ATOM 6150 C C . ASN A 1 748 ? 17.797 6.257 -8.023 1.00 80.06 748 ASN A C 1
ATOM 6152 O O . ASN A 1 748 ? 18.052 6.997 -7.072 1.00 80.06 748 ASN A O 1
ATOM 6156 N N . PRO A 1 749 ? 16.917 5.247 -7.885 1.00 77.56 749 PRO A N 1
ATOM 6157 C CA . PRO A 1 749 ? 16.064 5.093 -6.700 1.00 77.56 749 PRO A CA 1
ATOM 6158 C C . PRO A 1 749 ? 16.859 4.847 -5.408 1.00 77.56 749 PRO A C 1
ATOM 6160 O O . PRO A 1 749 ? 16.395 5.161 -4.316 1.00 77.56 749 PRO A O 1
ATOM 6163 N N . ASN A 1 750 ? 18.078 4.313 -5.522 1.00 79.94 750 ASN A N 1
ATOM 6164 C CA . ASN A 1 750 ? 18.947 4.003 -4.385 1.00 79.94 750 ASN A CA 1
ATOM 6165 C C . ASN A 1 750 ? 20.047 5.050 -4.141 1.00 79.94 750 ASN A C 1
ATOM 6167 O O . ASN A 1 750 ? 20.862 4.840 -3.246 1.00 79.94 750 ASN A O 1
ATOM 6171 N N . ALA A 1 751 ? 20.089 6.151 -4.902 1.00 82.31 751 ALA A N 1
ATOM 6172 C CA . ALA A 1 751 ? 21.089 7.200 -4.701 1.00 82.31 751 ALA A CA 1
ATOM 6173 C C . ALA A 1 751 ? 20.936 7.828 -3.314 1.00 82.31 751 ALA A C 1
ATOM 6175 O O . ALA A 1 751 ? 19.826 8.178 -2.916 1.00 82.31 751 ALA A O 1
ATOM 6176 N N . SER A 1 752 ? 22.039 7.957 -2.583 1.00 84.19 752 SER A N 1
ATOM 6177 C CA . SER A 1 752 ? 22.111 8.667 -1.305 1.00 84.19 752 SER A CA 1
ATOM 6178 C C . SER A 1 752 ? 21.658 10.121 -1.448 1.00 84.19 752 SER A C 1
ATOM 6180 O O . SER A 1 752 ? 21.614 10.673 -2.549 1.00 84.19 752 SER A O 1
ATOM 6182 N N . GLN A 1 753 ? 21.354 10.785 -0.330 1.00 83.31 753 GLN A N 1
ATOM 6183 C CA . GLN A 1 753 ? 20.892 12.173 -0.376 1.00 83.31 753 GLN A CA 1
ATOM 6184 C C . GLN A 1 753 ? 21.918 13.082 -1.056 1.00 83.31 753 GLN A C 1
ATOM 6186 O O . GLN A 1 753 ? 21.554 13.918 -1.874 1.00 83.31 753 GLN A O 1
ATOM 6191 N N . ARG A 1 754 ? 23.206 12.872 -0.767 1.00 80.94 754 ARG A N 1
ATOM 6192 C CA . ARG A 1 754 ? 24.299 13.639 -1.366 1.00 80.94 754 ARG A CA 1
ATOM 6193 C C . ARG A 1 754 ? 24.410 13.401 -2.872 1.00 80.94 754 ARG A C 1
ATOM 6195 O O . ARG A 1 754 ? 24.513 14.359 -3.627 1.00 80.94 754 ARG A O 1
ATOM 6202 N N . GLU A 1 755 ? 24.322 12.148 -3.311 1.00 83.50 755 GLU A N 1
ATOM 6203 C CA . GLU A 1 755 ? 24.316 11.822 -4.742 1.00 83.50 755 GLU A CA 1
ATOM 6204 C C . GLU A 1 755 ? 23.111 12.447 -5.453 1.00 83.50 755 GLU A C 1
ATOM 6206 O O . GLU A 1 755 ? 23.260 12.987 -6.545 1.00 83.50 755 GLU A O 1
ATOM 6211 N N . LEU A 1 756 ? 21.926 12.437 -4.832 1.00 84.31 756 LEU A N 1
ATOM 6212 C CA . LEU A 1 756 ? 20.740 13.097 -5.381 1.00 84.31 756 LEU A CA 1
ATOM 6213 C C . LEU A 1 756 ? 20.921 14.616 -5.482 1.00 84.31 756 LEU A C 1
ATOM 6215 O O . LEU A 1 756 ? 20.552 15.190 -6.505 1.00 84.31 756 LEU A O 1
ATOM 6219 N N . GLN A 1 757 ? 21.511 15.267 -4.475 1.00 82.75 757 GLN A N 1
ATOM 6220 C CA . GLN A 1 757 ? 21.834 16.700 -4.535 1.00 82.75 757 GLN A CA 1
ATOM 6221 C C . GLN A 1 757 ? 22.741 17.014 -5.724 1.00 82.75 757 GLN A C 1
ATOM 6223 O O . GLN A 1 757 ? 22.456 17.938 -6.490 1.00 82.75 757 GLN A O 1
ATOM 6228 N N . ASP A 1 758 ? 23.799 16.225 -5.907 1.00 80.81 758 ASP A N 1
ATOM 6229 C CA . ASP A 1 758 ? 24.747 16.400 -7.005 1.00 80.81 758 ASP A CA 1
ATOM 6230 C C . ASP A 1 758 ? 24.069 16.155 -8.365 1.00 80.81 758 ASP A C 1
ATOM 6232 O O . ASP A 1 758 ? 24.205 16.961 -9.289 1.00 80.81 758 ASP A O 1
ATOM 6236 N N . LEU A 1 759 ? 23.274 15.087 -8.493 1.00 84.19 759 LEU A N 1
ATOM 6237 C CA . LEU A 1 759 ? 22.537 14.764 -9.717 1.00 84.19 759 LEU A CA 1
ATOM 6238 C C . LEU A 1 759 ? 21.528 15.855 -10.090 1.00 84.19 759 LEU A C 1
ATOM 6240 O O . LEU A 1 759 ? 21.488 16.265 -11.252 1.00 84.19 759 LEU A O 1
ATOM 6244 N N . ILE A 1 760 ? 20.744 16.351 -9.130 1.00 85.81 760 ILE A N 1
ATOM 6245 C CA . ILE A 1 760 ? 19.792 17.445 -9.361 1.00 85.81 760 ILE A CA 1
ATOM 6246 C C . ILE A 1 760 ? 20.559 18.694 -9.805 1.00 85.81 760 ILE A C 1
ATOM 6248 O O . ILE A 1 760 ? 20.267 19.253 -10.863 1.00 85.81 760 ILE A O 1
ATOM 6252 N N . SER A 1 761 ? 21.597 19.083 -9.061 1.00 80.88 761 SER A N 1
ATOM 6253 C CA . SER A 1 761 ? 22.428 20.259 -9.362 1.00 80.88 761 SER A CA 1
ATOM 6254 C C . SER A 1 761 ? 23.005 20.219 -10.779 1.00 80.88 761 SER A C 1
ATOM 6256 O O . SER A 1 761 ? 22.942 21.211 -11.508 1.00 80.88 761 SER A O 1
ATOM 6258 N N . ASN A 1 762 ? 23.500 19.056 -11.206 1.00 80.38 762 ASN A N 1
ATOM 6259 C CA . ASN A 1 762 ? 24.102 18.868 -12.525 1.00 80.38 762 ASN A CA 1
ATOM 6260 C C . ASN A 1 762 ? 23.078 18.898 -13.673 1.00 80.38 762 ASN A C 1
ATOM 6262 O O . ASN A 1 762 ? 23.408 19.340 -14.776 1.00 80.38 762 ASN A O 1
ATOM 6266 N N . ASN A 1 763 ? 21.837 18.460 -13.436 1.00 83.38 763 ASN A N 1
ATOM 6267 C CA . ASN A 1 763 ? 20.815 18.348 -14.482 1.00 83.38 763 ASN A CA 1
ATOM 6268 C C . ASN A 1 763 ? 19.905 19.580 -14.611 1.00 83.38 763 ASN A C 1
ATOM 6270 O O . ASN A 1 763 ? 19.319 19.796 -15.674 1.00 83.38 763 ASN A O 1
ATOM 6274 N N . LEU A 1 764 ? 19.837 20.440 -13.592 1.00 83.00 764 LEU A N 1
ATOM 6275 C CA . LEU A 1 764 ? 18.950 21.609 -13.557 1.00 83.00 764 LEU A CA 1
ATOM 6276 C C . LEU A 1 764 ? 19.066 22.535 -14.774 1.00 83.00 764 LEU A C 1
ATOM 6278 O O . LEU A 1 764 ? 18.061 22.927 -15.367 1.00 83.00 764 LEU A O 1
ATOM 6282 N N . SER A 1 765 ? 20.291 22.843 -15.203 1.00 74.94 765 SER A N 1
ATOM 6283 C CA . SER A 1 765 ? 20.526 23.694 -16.381 1.00 74.94 765 SER A CA 1
ATOM 6284 C C . SER A 1 765 ? 20.039 23.070 -17.699 1.00 74.94 765 SER A C 1
ATOM 6286 O O . SER A 1 765 ? 19.836 23.776 -18.695 1.00 74.94 765 SER A O 1
ATOM 6288 N N . SER A 1 766 ? 19.894 21.743 -17.737 1.00 82.19 766 SER A N 1
ATOM 6289 C CA . SER A 1 766 ? 19.314 21.007 -18.859 1.00 82.19 766 SER A CA 1
ATOM 6290 C C . SER A 1 766 ? 17.792 21.120 -18.838 1.00 82.19 766 SER A C 1
ATOM 6292 O O . SER A 1 766 ? 17.210 21.494 -19.851 1.00 82.19 766 SER A O 1
ATOM 6294 N N . TRP A 1 767 ? 17.165 20.908 -17.676 1.00 86.62 767 TRP A N 1
ATOM 6295 C CA . TRP A 1 767 ? 15.706 20.966 -17.515 1.00 86.62 767 TRP A CA 1
ATOM 6296 C C . TRP A 1 767 ? 15.120 22.340 -17.835 1.00 86.62 767 TRP A C 1
ATOM 6298 O O . TRP A 1 767 ? 14.066 22.442 -18.449 1.00 86.62 767 TRP A O 1
ATOM 6308 N N . ILE A 1 768 ? 15.819 23.407 -17.449 1.00 83.81 768 ILE A N 1
ATOM 6309 C CA . ILE A 1 768 ? 15.381 24.787 -17.698 1.00 83.81 768 ILE A CA 1
ATOM 6310 C C . ILE A 1 768 ? 15.581 25.174 -19.164 1.00 83.81 768 ILE A C 1
ATOM 6312 O O . ILE A 1 768 ? 14.801 25.940 -19.725 1.00 83.81 768 ILE A O 1
ATOM 6316 N N . ASN A 1 769 ? 16.669 24.684 -19.768 1.00 82.38 769 ASN A N 1
ATOM 6317 C CA . ASN A 1 769 ? 17.069 24.958 -21.147 1.00 82.38 769 ASN A CA 1
ATOM 6318 C C . ASN A 1 769 ? 17.052 26.454 -21.546 1.00 82.38 769 ASN A C 1
ATOM 6320 O O . ASN A 1 769 ? 16.835 26.792 -22.709 1.00 82.38 769 ASN A O 1
ATOM 6324 N N . ASN A 1 770 ? 17.319 27.364 -20.601 1.00 80.50 770 ASN A N 1
ATOM 6325 C CA . ASN A 1 770 ? 17.391 28.804 -20.848 1.00 80.50 770 ASN A CA 1
ATOM 6326 C C . ASN A 1 770 ? 18.726 29.376 -20.330 1.00 80.50 770 ASN A C 1
ATOM 6328 O O . ASN A 1 770 ? 18.976 29.332 -19.126 1.00 80.50 770 ASN A O 1
ATOM 6332 N N . PRO A 1 771 ? 19.592 29.929 -21.203 1.00 70.31 771 PRO A N 1
ATOM 6333 C CA . PRO A 1 771 ? 20.925 30.402 -20.821 1.00 70.31 771 PRO A CA 1
ATOM 6334 C C . PRO A 1 771 ? 20.924 31.700 -19.996 1.00 70.31 771 PRO A C 1
ATOM 6336 O O . PRO A 1 771 ? 21.978 32.096 -19.495 1.00 70.31 771 PRO A O 1
ATOM 6339 N N . ASN A 1 772 ? 19.780 32.382 -19.884 1.00 78.25 772 ASN A N 1
ATOM 6340 C CA . ASN A 1 772 ? 19.635 33.600 -19.088 1.00 78.25 772 ASN A CA 1
ATOM 6341 C C . ASN A 1 772 ? 19.182 33.313 -17.652 1.00 78.25 772 ASN A C 1
ATOM 6343 O O . ASN A 1 772 ? 19.147 34.241 -16.853 1.00 78.25 772 ASN A O 1
ATOM 6347 N N . ILE A 1 773 ? 18.871 32.061 -17.307 1.00 80.94 773 ILE A N 1
ATOM 6348 C CA . ILE A 1 773 ? 18.443 31.663 -15.964 1.00 80.94 773 ILE A CA 1
ATOM 6349 C C . ILE A 1 773 ? 19.612 31.008 -15.225 1.00 80.94 773 ILE A C 1
ATOM 6351 O O . ILE A 1 773 ? 20.316 30.166 -15.781 1.00 80.94 773 ILE A O 1
ATOM 6355 N N . TYR A 1 774 ? 19.807 31.382 -13.962 1.00 75.50 774 TYR A N 1
ATOM 6356 C CA . TYR A 1 774 ? 20.767 30.759 -13.049 1.00 75.50 774 TYR A CA 1
ATOM 6357 C C . TYR A 1 774 ? 20.059 30.214 -11.810 1.00 75.50 774 TYR A C 1
ATOM 6359 O O . TYR A 1 774 ? 18.951 30.642 -11.495 1.00 75.50 774 TYR A O 1
ATOM 6367 N N . SER A 1 775 ? 20.710 29.300 -11.091 1.00 78.25 775 SER A N 1
ATOM 6368 C CA . SER A 1 775 ? 20.209 28.720 -9.842 1.00 78.25 775 SER A CA 1
ATOM 6369 C C . SER A 1 775 ? 21.207 28.881 -8.699 1.00 78.25 775 SER A C 1
ATOM 6371 O O . SER A 1 775 ? 22.417 28.797 -8.904 1.00 78.25 775 SER A O 1
ATOM 6373 N N . ILE A 1 776 ? 20.694 29.083 -7.490 1.00 73.00 776 ILE A N 1
ATOM 6374 C CA . ILE A 1 776 ? 21.444 29.122 -6.235 1.00 73.00 776 ILE A CA 1
ATOM 6375 C C . ILE A 1 776 ? 20.894 28.026 -5.332 1.00 73.00 776 ILE A C 1
ATOM 6377 O O . ILE A 1 776 ? 19.684 27.924 -5.148 1.00 73.00 776 ILE A O 1
ATOM 6381 N N . PHE A 1 777 ? 21.791 27.238 -4.750 1.00 73.06 777 PHE A N 1
ATOM 6382 C CA . PHE A 1 777 ? 21.456 26.120 -3.875 1.00 73.06 777 PHE A CA 1
ATOM 6383 C C . PHE A 1 777 ? 21.673 26.491 -2.416 1.00 73.06 777 PHE A C 1
ATOM 6385 O O . PHE A 1 777 ? 22.667 27.132 -2.070 1.00 73.06 777 PHE A O 1
ATOM 6392 N N . LYS A 1 778 ? 20.761 26.051 -1.553 1.00 68.50 778 LYS A N 1
ATOM 6393 C CA . LYS A 1 778 ? 20.912 26.095 -0.102 1.00 68.50 778 LYS A CA 1
ATOM 6394 C C . LYS A 1 778 ? 20.582 24.715 0.457 1.00 68.50 778 LYS A C 1
ATOM 6396 O O . LYS A 1 778 ? 19.501 24.184 0.231 1.00 68.50 778 LYS A O 1
ATOM 6401 N N . SER A 1 779 ? 21.516 24.146 1.210 1.00 62.25 779 SER A N 1
ATOM 6402 C CA . SER A 1 779 ? 21.285 22.936 2.001 1.00 62.25 779 SER A CA 1
ATOM 6403 C C . SER A 1 779 ? 21.451 23.323 3.461 1.00 62.25 779 SER A C 1
ATOM 6405 O O . SER A 1 779 ? 22.534 23.750 3.858 1.00 62.25 779 SER A O 1
ATOM 6407 N N . LYS A 1 780 ? 20.376 23.233 4.249 1.00 54.91 780 LYS A N 1
ATOM 6408 C CA . LYS A 1 780 ? 20.450 23.434 5.708 1.00 54.91 780 LYS A CA 1
ATOM 6409 C C . LYS A 1 780 ? 20.924 22.166 6.423 1.00 54.91 780 LYS A C 1
ATOM 6411 O O . LYS A 1 780 ? 21.661 22.257 7.397 1.00 54.91 780 LYS A O 1
ATOM 6416 N N . ASP A 1 781 ? 20.529 21.004 5.902 1.00 61.28 781 ASP A N 1
ATOM 6417 C CA . ASP A 1 781 ? 20.962 19.664 6.308 1.00 61.28 781 ASP A CA 1
ATOM 6418 C C . ASP A 1 781 ? 21.020 18.738 5.071 1.00 61.28 781 ASP A C 1
ATOM 6420 O O . ASP A 1 781 ? 20.709 19.172 3.959 1.00 61.28 781 ASP A O 1
ATOM 6424 N N . ASN A 1 782 ? 21.434 17.474 5.231 1.00 60.38 782 ASN A N 1
ATOM 6425 C CA . ASN A 1 782 ? 21.520 16.515 4.115 1.00 60.38 782 ASN A CA 1
ATOM 6426 C C . ASN A 1 782 ? 20.145 16.121 3.532 1.00 60.38 782 ASN A C 1
ATOM 6428 O O . ASN A 1 782 ? 20.096 15.498 2.478 1.00 60.38 782 ASN A O 1
ATOM 6432 N N . SER A 1 783 ? 19.030 16.433 4.198 1.00 67.44 783 SER A N 1
ATOM 6433 C CA . SER A 1 783 ? 17.680 15.989 3.825 1.00 67.44 783 SER A CA 1
ATOM 6434 C C . SER A 1 783 ? 16.839 17.069 3.142 1.00 67.44 783 SER A C 1
ATOM 6436 O O . SER A 1 783 ? 16.034 16.737 2.273 1.00 67.44 783 SER A O 1
ATOM 6438 N N . LYS A 1 784 ? 17.021 18.348 3.489 1.00 79.50 784 LYS A N 1
ATOM 6439 C CA . LYS A 1 784 ? 16.310 19.486 2.894 1.00 79.50 784 LYS A CA 1
ATOM 6440 C C . LYS A 1 784 ? 17.171 20.177 1.847 1.00 79.50 784 LYS A C 1
ATOM 6442 O O . LYS A 1 784 ? 18.193 20.783 2.169 1.00 79.50 784 LYS A O 1
ATOM 6447 N N . PHE A 1 785 ? 16.712 20.113 0.603 1.00 83.12 785 PHE A N 1
ATOM 6448 C CA . PHE A 1 785 ? 17.368 20.727 -0.540 1.00 83.12 785 PHE A CA 1
ATOM 6449 C C . PHE A 1 785 ? 16.519 21.875 -1.080 1.00 83.12 785 PHE A C 1
ATOM 6451 O O . PHE A 1 785 ? 15.427 21.658 -1.608 1.00 83.12 785 PHE A O 1
ATOM 6458 N N . GLU A 1 786 ? 17.019 23.097 -0.921 1.00 83.88 786 GLU A N 1
ATOM 6459 C CA . GLU A 1 786 ? 16.382 24.319 -1.400 1.00 83.88 786 GLU A CA 1
ATOM 6460 C C . GLU A 1 786 ? 17.158 24.872 -2.597 1.00 83.88 786 GLU A C 1
ATOM 6462 O O . GLU A 1 786 ? 18.393 24.913 -2.598 1.00 83.88 786 GLU A O 1
ATOM 6467 N N . PHE A 1 787 ? 16.444 25.358 -3.608 1.00 84.00 787 PHE A N 1
ATOM 6468 C CA . PHE A 1 787 ? 17.062 26.143 -4.667 1.00 84.00 787 PHE A CA 1
ATOM 6469 C C . PHE A 1 787 ? 16.186 27.289 -5.143 1.00 84.00 787 PHE A C 1
ATOM 6471 O O . PHE A 1 787 ? 14.957 27.217 -5.165 1.00 84.00 787 PHE A O 1
ATOM 6478 N N . GLU A 1 788 ? 16.863 28.365 -5.528 1.00 84.31 788 GLU A N 1
ATOM 6479 C CA . GLU A 1 788 ? 16.267 29.583 -6.046 1.00 84.31 788 GLU A CA 1
ATOM 6480 C C . GLU A 1 788 ? 16.830 29.907 -7.427 1.00 84.31 788 GLU A C 1
ATOM 6482 O O . GLU A 1 788 ? 18.038 29.853 -7.645 1.00 84.31 788 GLU A O 1
ATOM 6487 N N . PHE A 1 789 ? 15.953 30.278 -8.349 1.00 84.62 789 PHE A N 1
ATOM 6488 C CA . PHE A 1 789 ? 16.298 30.751 -9.672 1.00 84.62 789 PHE A CA 1
ATOM 6489 C C . PHE A 1 789 ? 16.306 32.270 -9.729 1.00 84.62 789 PHE A C 1
ATOM 6491 O O . PHE A 1 789 ? 15.428 32.950 -9.188 1.00 84.62 789 PHE A O 1
ATOM 6498 N N . GLY A 1 790 ? 17.277 32.792 -10.463 1.00 83.12 790 GLY A N 1
ATOM 6499 C CA . GLY A 1 790 ? 17.296 34.173 -10.908 1.00 83.12 790 GLY A CA 1
ATOM 6500 C C . GLY A 1 790 ? 17.510 34.261 -12.411 1.00 83.12 790 GLY A C 1
ATOM 6501 O O . GLY A 1 790 ? 17.746 33.262 -13.090 1.00 83.12 790 GLY A O 1
ATOM 6502 N N . SER A 1 791 ? 17.411 35.479 -12.934 1.00 80.56 791 SER A N 1
ATOM 6503 C CA . SER A 1 791 ? 17.617 35.771 -14.349 1.00 80.56 791 SER A CA 1
ATOM 6504 C C . SER A 1 791 ? 18.693 36.836 -14.519 1.00 80.56 791 SER A C 1
ATOM 6506 O O . SER A 1 791 ? 18.689 37.852 -13.824 1.00 80.56 791 SER A O 1
ATOM 6508 N N . PHE A 1 792 ? 19.597 36.620 -15.471 1.00 74.31 792 PHE A N 1
ATOM 6509 C CA . PHE A 1 792 ? 20.517 37.641 -15.973 1.00 74.31 792 PHE A CA 1
ATOM 6510 C C . PHE A 1 792 ? 19.821 38.628 -16.921 1.00 74.31 792 PHE A C 1
ATOM 6512 O O . PHE A 1 792 ? 20.329 39.725 -17.148 1.00 74.31 792 PHE A O 1
ATOM 6519 N N . ASP A 1 793 ? 18.668 38.247 -17.472 1.00 78.06 793 ASP A N 1
ATOM 6520 C CA . ASP A 1 793 ? 17.850 39.081 -18.344 1.00 78.06 793 ASP A CA 1
ATOM 6521 C C . ASP A 1 793 ? 16.715 39.736 -17.546 1.00 78.06 793 ASP A C 1
ATOM 6523 O O . ASP A 1 793 ? 15.840 39.061 -16.992 1.00 78.06 793 ASP A O 1
ATOM 6527 N N . LYS A 1 794 ? 16.733 41.071 -17.501 1.00 79.25 794 LYS A N 1
ATOM 6528 C CA . LYS A 1 794 ? 15.743 41.889 -16.790 1.00 79.25 794 LYS A CA 1
ATOM 6529 C C . LYS A 1 794 ? 14.354 41.835 -17.437 1.00 79.25 794 LYS A C 1
ATOM 6531 O O . LYS A 1 794 ? 13.381 42.181 -16.766 1.00 79.25 794 LYS A O 1
ATOM 6536 N N . ASN A 1 795 ? 14.259 41.385 -18.690 1.00 86.12 795 ASN A N 1
ATOM 6537 C CA . ASN A 1 795 ? 13.006 41.208 -19.420 1.00 86.12 795 ASN A CA 1
ATOM 6538 C C . ASN A 1 795 ? 12.325 39.869 -19.119 1.00 86.12 795 ASN A C 1
ATOM 6540 O O . ASN A 1 795 ? 11.247 39.617 -19.647 1.00 86.12 795 ASN A O 1
ATOM 6544 N N . LEU A 1 796 ? 12.922 39.004 -18.294 1.00 87.31 796 LEU A N 1
ATOM 6545 C CA . LEU A 1 796 ? 12.310 37.741 -17.890 1.00 87.31 796 LEU A CA 1
ATOM 6546 C C . LEU A 1 796 ? 11.642 37.867 -16.521 1.00 87.31 796 LEU A C 1
ATOM 6548 O O . LEU A 1 796 ? 12.175 38.474 -15.588 1.00 87.31 796 LEU A O 1
ATOM 6552 N N . TYR A 1 797 ? 10.470 37.256 -16.405 1.00 88.12 797 TYR A N 1
ATOM 6553 C CA . TYR A 1 797 ? 9.745 37.070 -15.159 1.00 88.12 797 TYR A CA 1
ATOM 6554 C C . TYR A 1 797 ? 9.623 35.573 -14.868 1.00 88.12 797 TYR A C 1
ATOM 6556 O O . TYR A 1 797 ? 9.145 34.815 -15.708 1.00 88.12 797 TYR A O 1
ATOM 6564 N N . LEU A 1 798 ? 10.063 35.144 -13.686 1.00 87.06 798 LEU A N 1
ATOM 6565 C CA . LEU A 1 798 ? 9.973 33.751 -13.250 1.00 87.06 798 LEU A CA 1
ATOM 6566 C C . LEU A 1 798 ? 8.758 33.615 -12.331 1.00 87.06 798 LEU A C 1
ATOM 6568 O O . LEU A 1 798 ? 8.775 34.168 -11.233 1.00 87.06 798 LEU A O 1
ATOM 6572 N N . ASN A 1 799 ? 7.724 32.896 -12.774 1.00 79.69 799 ASN A N 1
ATOM 6573 C CA . ASN A 1 799 ? 6.473 32.758 -12.016 1.00 79.69 799 ASN A CA 1
ATOM 6574 C C . ASN A 1 799 ? 6.704 32.032 -10.677 1.00 79.69 799 ASN A C 1
ATOM 6576 O O . ASN A 1 799 ? 6.341 32.528 -9.613 1.00 79.69 799 ASN A O 1
ATOM 6580 N N . LYS A 1 800 ? 7.422 30.903 -10.718 1.00 84.12 800 LYS A N 1
ATOM 6581 C CA . LYS A 1 800 ? 7.917 30.200 -9.531 1.00 84.12 800 LYS A CA 1
ATOM 6582 C C . LYS A 1 800 ? 9.428 30.070 -9.607 1.00 84.12 800 LYS A C 1
ATOM 6584 O O . LYS A 1 800 ? 9.954 29.338 -10.443 1.00 84.12 800 LYS A O 1
ATOM 6589 N N . ASN A 1 801 ? 10.125 30.771 -8.720 1.00 84.25 801 ASN A N 1
ATOM 6590 C CA . ASN A 1 801 ? 11.582 30.790 -8.709 1.00 84.25 801 ASN A CA 1
ATOM 6591 C C . ASN A 1 801 ? 12.199 30.104 -7.484 1.00 84.25 801 ASN A C 1
ATOM 6593 O O . ASN A 1 801 ? 13.407 29.959 -7.462 1.00 84.25 801 ASN A O 1
ATOM 6597 N N . LYS A 1 802 ? 11.423 29.653 -6.492 1.00 86.25 802 LYS A N 1
ATOM 6598 C CA . LYS A 1 802 ? 11.934 28.944 -5.306 1.00 86.25 802 LYS A CA 1
ATOM 6599 C C . LYS A 1 802 ? 11.332 27.549 -5.184 1.00 86.25 802 LYS A C 1
ATOM 6601 O O . LYS A 1 802 ? 10.129 27.366 -5.379 1.00 86.25 802 LYS A O 1
ATOM 6606 N N . PHE A 1 803 ? 12.170 26.583 -4.828 1.00 86.56 803 PHE A N 1
ATOM 6607 C CA . PHE A 1 803 ? 11.802 25.184 -4.655 1.00 86.56 803 PHE A CA 1
ATOM 6608 C C . PHE A 1 803 ? 12.463 24.614 -3.398 1.00 86.56 803 PHE A C 1
ATOM 6610 O O . PHE A 1 803 ? 13.597 24.963 -3.078 1.00 86.56 803 PHE A O 1
ATOM 6617 N N . GLU A 1 804 ? 11.751 23.734 -2.699 1.00 85.31 804 GLU A N 1
ATOM 6618 C CA . GLU A 1 804 ? 12.221 23.035 -1.501 1.00 85.31 804 GLU A CA 1
ATOM 6619 C C . GLU A 1 804 ? 11.781 21.575 -1.600 1.00 85.31 804 GLU A C 1
ATOM 6621 O O . GLU A 1 804 ? 10.608 21.292 -1.855 1.00 85.31 804 GLU A O 1
ATOM 6626 N N . PHE A 1 805 ? 12.722 20.654 -1.403 1.00 84.62 805 PHE A N 1
ATOM 6627 C CA . PHE A 1 805 ? 12.473 19.220 -1.442 1.00 84.62 805 PHE A CA 1
ATOM 6628 C C . PHE A 1 805 ? 13.030 18.540 -0.200 1.00 84.62 805 PHE A C 1
ATOM 6630 O O . PHE A 1 805 ? 14.154 18.806 0.224 1.00 84.62 805 PHE A O 1
ATOM 6637 N N . ASN A 1 806 ? 12.259 17.596 0.339 1.00 84.94 806 ASN A N 1
ATOM 6638 C CA . ASN A 1 806 ? 12.769 16.629 1.298 1.00 84.94 806 ASN A CA 1
ATOM 6639 C C . ASN A 1 806 ? 13.286 15.406 0.529 1.00 84.94 806 ASN A C 1
ATOM 6641 O O . ASN A 1 806 ? 12.508 14.559 0.086 1.00 84.94 806 ASN A O 1
ATOM 6645 N N . LEU A 1 807 ? 14.604 15.326 0.363 1.00 84.94 807 LEU A N 1
ATOM 6646 C CA . LEU A 1 807 ? 15.261 14.273 -0.402 1.00 84.94 807 LEU A CA 1
ATOM 6647 C C . LEU A 1 807 ? 15.065 12.889 0.219 1.00 84.94 807 LEU A C 1
ATOM 6649 O O . LEU A 1 807 ? 14.910 11.929 -0.527 1.00 84.94 807 LEU A O 1
ATOM 6653 N N . ASN A 1 808 ? 14.994 12.779 1.551 1.00 83.94 808 ASN A N 1
ATOM 6654 C CA . ASN A 1 808 ? 14.709 11.501 2.216 1.00 83.94 808 ASN A CA 1
ATOM 6655 C C . ASN A 1 808 ? 13.326 10.980 1.829 1.00 83.94 808 ASN A C 1
ATOM 6657 O O . ASN A 1 808 ? 13.182 9.834 1.418 1.00 83.94 808 ASN A O 1
ATOM 6661 N N . SER A 1 809 ? 12.310 11.838 1.930 1.00 83.31 809 SER A N 1
ATOM 6662 C CA . SER A 1 809 ? 10.933 11.485 1.581 1.00 83.31 809 SER A CA 1
ATOM 6663 C C . SER A 1 809 ? 10.813 11.080 0.108 1.00 83.31 809 SER A C 1
ATOM 6665 O O . SER A 1 809 ? 10.218 10.049 -0.206 1.00 83.31 809 SER A O 1
ATOM 6667 N N . LEU A 1 810 ? 11.440 11.846 -0.792 1.00 83.75 810 LEU A N 1
ATOM 6668 C CA . LEU A 1 810 ? 11.470 11.542 -2.222 1.00 83.75 810 LEU A CA 1
ATOM 6669 C C . LEU A 1 810 ? 12.168 10.213 -2.526 1.00 83.75 810 LEU A C 1
ATOM 6671 O O . LEU A 1 810 ? 11.643 9.410 -3.296 1.00 83.75 810 LEU A O 1
ATOM 6675 N N . GLN A 1 811 ? 13.323 9.968 -1.908 1.00 84.81 811 GLN A N 1
ATOM 6676 C CA . GLN A 1 811 ? 14.093 8.743 -2.095 1.00 84.81 811 GLN A CA 1
ATOM 6677 C C . GLN A 1 811 ? 13.321 7.522 -1.582 1.00 84.81 811 GLN A C 1
ATOM 6679 O O . GLN A 1 811 ? 13.204 6.523 -2.287 1.00 84.81 811 GLN A O 1
ATOM 6684 N N . GLU A 1 812 ? 12.744 7.598 -0.382 1.00 84.06 812 GLU A N 1
ATOM 6685 C CA . GLU A 1 812 ? 11.946 6.508 0.181 1.00 84.06 812 GLU A CA 1
ATOM 6686 C C . GLU A 1 812 ? 10.713 6.210 -0.675 1.00 84.06 812 GLU A C 1
ATOM 6688 O O . GLU A 1 812 ? 10.412 5.046 -0.950 1.00 84.06 812 GLU A O 1
ATOM 6693 N N . LYS A 1 813 ? 10.039 7.250 -1.180 1.00 84.31 813 LYS A N 1
ATOM 6694 C CA . LYS A 1 813 ? 8.939 7.083 -2.133 1.00 84.31 813 LYS A CA 1
ATOM 6695 C C . LYS A 1 813 ? 9.412 6.418 -3.428 1.00 84.31 813 LYS A C 1
ATOM 6697 O O . LYS A 1 813 ? 8.722 5.528 -3.923 1.00 84.31 813 LYS A O 1
ATOM 6702 N N . ALA A 1 814 ? 10.569 6.809 -3.961 1.00 86.50 814 ALA A N 1
ATOM 6703 C CA . ALA A 1 814 ? 11.135 6.228 -5.176 1.00 86.50 814 ALA A CA 1
ATOM 6704 C C . ALA A 1 814 ? 11.484 4.743 -4.991 1.00 86.50 814 ALA A C 1
ATOM 6706 O O . ALA A 1 814 ? 11.055 3.916 -5.792 1.00 86.50 814 ALA A O 1
ATOM 6707 N N . LYS A 1 815 ? 12.167 4.371 -3.899 1.00 85.56 815 LYS A N 1
ATOM 6708 C CA . LYS A 1 815 ? 12.526 2.972 -3.596 1.00 85.56 815 LYS A CA 1
ATOM 6709 C C . LYS A 1 815 ? 11.312 2.056 -3.492 1.00 85.56 815 LYS A C 1
ATOM 6711 O O . LYS A 1 815 ? 11.346 0.951 -4.032 1.00 85.56 815 LYS A O 1
ATOM 6716 N N . ARG A 1 816 ? 10.251 2.512 -2.817 1.00 84.81 816 ARG A N 1
ATOM 6717 C CA . ARG A 1 816 ? 9.005 1.744 -2.628 1.00 84.81 816 ARG A CA 1
ATOM 6718 C C . ARG A 1 816 ? 8.218 1.538 -3.919 1.00 84.81 816 ARG A C 1
ATOM 6720 O O . ARG A 1 816 ? 7.383 0.645 -3.967 1.00 84.81 816 ARG A O 1
ATOM 6727 N N . ASN A 1 817 ? 8.464 2.366 -4.933 1.00 87.19 817 ASN A N 1
ATOM 6728 C CA . ASN A 1 817 ? 7.712 2.395 -6.187 1.00 87.19 817 ASN A CA 1
ATOM 6729 C C . ASN A 1 817 ? 8.552 2.046 -7.424 1.00 87.19 817 ASN A C 1
ATOM 6731 O O . ASN A 1 817 ? 8.043 2.118 -8.542 1.00 87.19 817 ASN A O 1
ATOM 6735 N N . GLN A 1 818 ? 9.829 1.703 -7.247 1.00 86.94 818 GLN A N 1
ATOM 6736 C CA . GLN A 1 818 ? 10.720 1.399 -8.363 1.00 86.94 818 GLN A CA 1
ATOM 6737 C C . GLN A 1 818 ? 10.298 0.106 -9.069 1.00 86.94 818 GLN A C 1
ATOM 6739 O O . GLN A 1 818 ? 9.838 -0.833 -8.425 1.00 86.94 818 GLN A O 1
ATOM 6744 N N . ASN A 1 819 ? 10.532 0.032 -10.379 1.00 88.50 819 ASN A N 1
ATOM 6745 C CA . ASN A 1 819 ? 10.657 -1.239 -11.079 1.00 88.50 819 ASN A CA 1
ATOM 6746 C C . ASN A 1 819 ? 12.147 -1.477 -11.335 1.00 88.50 819 ASN A C 1
ATOM 6748 O O . ASN A 1 819 ? 12.765 -0.750 -12.111 1.00 88.50 819 ASN A O 1
ATOM 6752 N N . ILE A 1 820 ? 12.741 -2.490 -10.700 1.00 89.62 820 ILE A N 1
ATOM 6753 C CA . ILE A 1 820 ? 14.176 -2.773 -10.865 1.00 89.62 820 ILE A CA 1
ATOM 6754 C C . ILE A 1 820 ? 14.590 -3.039 -12.319 1.00 89.62 820 ILE A C 1
ATOM 6756 O O . ILE A 1 820 ? 15.749 -2.823 -12.671 1.00 89.62 820 ILE A O 1
ATOM 6760 N N . PHE A 1 821 ? 13.660 -3.472 -13.174 1.00 90.94 821 PHE A N 1
ATOM 6761 C CA . PHE A 1 821 ? 13.931 -3.764 -14.580 1.00 90.94 821 PHE A CA 1
ATOM 6762 C C . PHE A 1 821 ? 13.916 -2.527 -15.480 1.00 90.94 821 PHE A C 1
ATOM 6764 O O . PHE A 1 821 ? 14.329 -2.629 -16.634 1.00 90.94 821 PHE A O 1
ATOM 6771 N N . ASP A 1 822 ? 13.553 -1.346 -14.966 1.00 86.38 822 ASP A N 1
ATOM 6772 C CA . ASP A 1 822 ? 13.732 -0.077 -15.690 1.00 86.38 822 ASP A CA 1
ATOM 6773 C C . ASP A 1 822 ? 15.218 0.233 -15.958 1.00 86.38 822 ASP A C 1
ATOM 6775 O O . ASP A 1 822 ? 15.550 1.051 -16.811 1.00 86.38 822 ASP A O 1
ATOM 6779 N N . GLN A 1 823 ? 16.130 -0.463 -15.273 1.00 83.44 823 GLN A N 1
ATOM 6780 C CA . GLN A 1 823 ? 17.574 -0.384 -15.497 1.00 83.44 823 GLN A CA 1
ATOM 6781 C C . GLN A 1 823 ? 18.038 -1.119 -16.766 1.00 83.44 823 GLN A C 1
ATOM 6783 O O . GLN A 1 823 ? 19.204 -0.992 -17.144 1.00 83.44 823 GLN A O 1
ATOM 6788 N N . LEU A 1 824 ? 17.167 -1.903 -17.414 1.00 87.62 824 LEU A N 1
ATOM 6789 C CA . LEU A 1 824 ? 17.482 -2.583 -18.666 1.00 87.62 824 LEU A CA 1
ATOM 6790 C C . LEU A 1 824 ? 17.238 -1.641 -19.854 1.00 87.62 824 LEU A C 1
ATOM 6792 O O . LEU A 1 824 ? 16.086 -1.309 -20.138 1.00 87.62 824 LEU A O 1
ATOM 6796 N N . PRO A 1 825 ? 18.285 -1.253 -20.610 1.00 84.56 825 PRO A N 1
ATOM 6797 C CA . PRO A 1 825 ? 18.136 -0.329 -21.735 1.00 84.56 825 PRO A CA 1
ATOM 6798 C C . PRO A 1 825 ? 17.345 -0.943 -22.898 1.00 84.56 825 PRO A C 1
ATOM 6800 O O . PRO A 1 825 ? 16.743 -0.224 -23.691 1.00 84.56 825 PRO A O 1
ATOM 6803 N N . LYS A 1 826 ? 17.355 -2.277 -23.016 1.00 85.38 826 LYS A N 1
ATOM 6804 C CA . LYS A 1 826 ? 16.589 -3.046 -23.999 1.00 85.38 826 LYS A CA 1
ATOM 6805 C C . LYS A 1 826 ? 15.959 -4.254 -23.316 1.00 85.38 826 LYS A C 1
ATOM 6807 O O . LYS A 1 826 ? 16.621 -4.951 -22.553 1.00 85.38 826 LYS A O 1
ATOM 6812 N N . LYS A 1 827 ? 14.696 -4.526 -23.646 1.00 90.56 827 LYS A N 1
ATOM 6813 C CA . LYS A 1 827 ? 13.909 -5.659 -23.124 1.00 90.56 827 LYS A CA 1
ATOM 6814 C C . LYS A 1 827 ? 13.825 -6.815 -24.133 1.00 90.56 827 LYS A C 1
ATOM 6816 O O . LYS A 1 827 ? 12.866 -7.584 -24.129 1.00 90.56 827 LYS A O 1
ATOM 6821 N N . ILE A 1 828 ? 14.826 -6.919 -25.010 1.00 93.62 828 ILE A N 1
ATOM 6822 C CA . ILE A 1 828 ? 14.947 -7.957 -26.039 1.00 93.62 828 ILE A CA 1
ATOM 6823 C C . ILE A 1 828 ? 16.333 -8.590 -25.930 1.00 93.62 828 ILE A C 1
ATOM 6825 O O . ILE A 1 828 ? 17.330 -7.868 -25.921 1.00 93.62 828 ILE A O 1
ATOM 6829 N N . ILE A 1 829 ? 16.399 -9.921 -25.888 1.00 94.69 829 ILE A N 1
ATOM 6830 C CA . ILE A 1 829 ? 17.651 -10.683 -25.938 1.00 94.69 829 ILE A CA 1
ATOM 6831 C C . ILE A 1 829 ? 17.623 -11.607 -27.149 1.00 94.69 829 ILE A C 1
ATOM 6833 O O . ILE A 1 829 ? 16.703 -12.407 -27.317 1.00 94.69 829 ILE A O 1
ATOM 6837 N N . ASN A 1 830 ? 18.653 -11.492 -27.986 1.00 94.56 830 ASN A N 1
ATOM 6838 C CA . ASN A 1 830 ? 18.877 -12.389 -29.109 1.00 94.56 830 ASN A CA 1
ATOM 6839 C C . ASN A 1 830 ? 19.822 -13.519 -28.692 1.00 94.56 830 ASN A C 1
ATOM 6841 O O . ASN A 1 830 ? 20.953 -13.239 -28.312 1.00 94.56 830 ASN A O 1
ATOM 6845 N N . LEU A 1 831 ? 19.381 -14.771 -28.808 1.00 94.50 831 LEU A N 1
ATOM 6846 C CA . LEU A 1 831 ? 20.171 -15.977 -28.550 1.00 94.50 831 LEU A CA 1
ATOM 6847 C C . LEU A 1 831 ? 21.270 -16.223 -29.591 1.00 94.50 831 LEU A C 1
ATOM 6849 O O . LEU A 1 831 ? 22.137 -17.057 -29.354 1.00 94.50 831 LEU A O 1
ATOM 6853 N N . LYS A 1 832 ? 21.250 -15.516 -30.730 1.00 92.38 832 LYS A N 1
ATOM 6854 C CA . LYS A 1 832 ? 22.313 -15.530 -31.749 1.00 92.38 832 LYS A CA 1
ATOM 6855 C C . LYS A 1 832 ? 22.750 -16.942 -32.163 1.00 92.38 832 LYS A C 1
ATOM 6857 O O . LYS A 1 832 ? 23.938 -17.209 -32.264 1.00 92.38 832 LYS A O 1
ATOM 6862 N N . GLY A 1 833 ? 21.826 -17.868 -32.373 1.00 89.81 833 GLY A N 1
ATOM 6863 C CA . GLY A 1 833 ? 22.141 -19.225 -32.819 1.00 89.81 833 GLY A CA 1
ATOM 6864 C C . GLY A 1 833 ? 22.259 -20.277 -31.713 1.00 89.81 833 GLY A C 1
ATOM 6865 O O . GLY A 1 833 ? 22.442 -21.448 -32.039 1.00 89.81 833 GLY A O 1
ATOM 6866 N N . ILE A 1 834 ? 22.122 -19.923 -30.425 1.00 91.88 834 ILE A N 1
ATOM 6867 C CA . ILE A 1 834 ? 22.114 -20.929 -29.348 1.00 91.88 834 ILE A CA 1
ATOM 6868 C C . ILE A 1 834 ? 20.902 -21.851 -29.519 1.00 91.88 834 ILE A C 1
ATOM 6870 O O . ILE A 1 834 ? 19.754 -21.404 -29.530 1.00 91.88 834 ILE A O 1
ATOM 6874 N N . ASN A 1 835 ? 21.175 -23.149 -29.621 1.00 89.00 835 ASN A N 1
ATOM 6875 C CA . ASN A 1 835 ? 20.180 -24.205 -29.813 1.00 89.00 835 ASN A CA 1
ATOM 6876 C C . ASN A 1 835 ? 20.043 -25.149 -28.603 1.00 89.00 835 ASN A C 1
ATOM 6878 O O . ASN A 1 835 ? 19.194 -26.035 -28.610 1.00 89.00 835 ASN A O 1
ATOM 6882 N N . ASN A 1 836 ? 20.866 -24.969 -27.565 1.00 89.81 836 ASN A N 1
ATOM 6883 C CA . ASN A 1 836 ? 20.784 -25.727 -26.320 1.00 89.81 836 ASN A CA 1
ATOM 6884 C C . ASN A 1 836 ? 20.039 -24.901 -25.245 1.00 89.81 836 ASN A C 1
ATOM 6886 O O . ASN A 1 836 ? 20.474 -23.780 -24.955 1.00 89.81 836 ASN A O 1
ATOM 6890 N N . PRO A 1 837 ? 18.962 -25.435 -24.635 1.00 88.38 837 PRO A N 1
ATOM 6891 C CA . PRO A 1 837 ? 18.145 -24.698 -23.668 1.00 88.38 837 PRO A CA 1
ATOM 6892 C C . PRO A 1 837 ? 18.891 -24.210 -22.420 1.00 88.38 837 PRO A C 1
ATOM 6894 O O . PRO A 1 837 ? 18.716 -23.064 -22.006 1.00 88.38 837 PRO A O 1
ATOM 6897 N N . GLU A 1 838 ? 19.755 -25.040 -21.837 1.00 88.19 838 GLU A N 1
ATOM 6898 C CA . GLU A 1 838 ? 20.510 -24.701 -20.624 1.00 88.19 838 GLU A CA 1
ATOM 6899 C C . GLU A 1 838 ? 21.538 -23.599 -20.906 1.00 88.19 838 GLU A C 1
ATOM 6901 O O . GLU A 1 838 ? 21.601 -22.596 -20.192 1.00 88.19 838 GLU A O 1
ATOM 6906 N N . LYS A 1 839 ? 22.276 -23.721 -22.019 1.00 92.75 839 LYS A N 1
ATOM 6907 C CA . LYS A 1 839 ? 23.208 -22.680 -22.482 1.00 92.75 839 LYS A CA 1
ATOM 6908 C C . LYS A 1 839 ? 22.488 -21.369 -22.785 1.00 92.75 839 LYS A C 1
ATOM 6910 O O . LYS A 1 839 ? 23.026 -20.303 -22.496 1.00 92.75 839 LYS A O 1
ATOM 6915 N N . ALA A 1 840 ? 21.281 -21.429 -23.349 1.00 94.38 840 ALA A N 1
ATOM 6916 C CA . ALA A 1 840 ? 20.482 -20.237 -23.610 1.00 94.38 840 ALA A CA 1
ATOM 6917 C C . ALA A 1 840 ? 20.085 -19.533 -22.309 1.00 94.38 840 ALA A C 1
ATOM 6919 O O . ALA A 1 840 ? 20.168 -18.309 -22.232 1.00 94.38 840 ALA A O 1
ATOM 6920 N N . LEU A 1 841 ? 19.700 -20.291 -21.279 1.00 94.12 841 LEU A N 1
ATOM 6921 C CA . LEU A 1 841 ? 19.335 -19.735 -19.979 1.00 94.12 841 LEU A CA 1
ATOM 6922 C C . LEU A 1 841 ? 20.526 -19.031 -19.308 1.00 94.12 841 LEU A C 1
ATOM 6924 O O . LEU A 1 841 ? 20.376 -17.904 -18.833 1.00 94.12 841 LEU A O 1
ATOM 6928 N N . GLU A 1 842 ? 21.711 -19.646 -19.316 1.00 95.75 842 GLU A N 1
ATOM 6929 C CA . GLU A 1 842 ? 22.938 -19.018 -18.801 1.00 95.75 842 GLU A CA 1
ATOM 6930 C C . GLU A 1 842 ? 23.342 -17.781 -19.611 1.00 95.75 842 GLU A C 1
ATOM 6932 O O . GLU A 1 842 ? 23.678 -16.738 -19.042 1.00 95.75 842 GLU A O 1
ATOM 6937 N N . TYR A 1 843 ? 23.222 -17.841 -20.939 1.00 95.88 843 TYR A N 1
ATOM 6938 C CA . TYR A 1 843 ? 23.469 -16.689 -21.801 1.00 95.88 843 TYR A CA 1
ATOM 6939 C C . TYR A 1 843 ? 22.517 -15.527 -21.489 1.00 95.88 843 TYR A C 1
ATOM 6941 O O . TYR A 1 843 ? 22.966 -14.394 -21.331 1.00 95.88 843 TYR A O 1
ATOM 6949 N N . ILE A 1 844 ? 21.219 -15.796 -21.318 1.00 96.12 844 ILE A N 1
ATOM 6950 C CA . ILE A 1 844 ? 20.221 -14.791 -20.924 1.00 96.12 844 ILE A CA 1
ATOM 6951 C C . ILE A 1 844 ? 20.598 -14.152 -19.582 1.00 96.12 844 ILE A C 1
ATOM 6953 O O . ILE A 1 844 ? 20.590 -12.925 -19.474 1.00 96.12 844 ILE A O 1
ATOM 6957 N N . LYS A 1 845 ? 20.971 -14.951 -18.571 1.00 96.50 845 LYS A N 1
ATOM 6958 C CA . LYS A 1 845 ? 21.421 -14.438 -17.263 1.00 96.50 845 LYS A CA 1
ATOM 6959 C C . LYS A 1 845 ? 22.626 -13.501 -17.414 1.00 96.50 845 LYS A C 1
ATOM 6961 O O . LYS A 1 845 ? 22.614 -12.412 -16.837 1.00 96.50 845 LYS A O 1
ATOM 6966 N N . SER A 1 846 ? 23.626 -13.887 -18.213 1.00 96.38 846 SER A N 1
ATOM 6967 C CA . SER A 1 846 ? 24.798 -13.047 -18.502 1.00 96.38 846 SER A CA 1
ATOM 6968 C C . SER A 1 846 ? 24.401 -11.749 -19.197 1.00 96.38 846 SER A C 1
ATOM 6970 O O . SER A 1 846 ? 24.789 -10.673 -18.757 1.00 96.38 846 SER A O 1
ATOM 6972 N N . GLN A 1 847 ? 23.568 -11.824 -20.235 1.00 95.81 847 GLN A N 1
ATOM 6973 C CA . GLN A 1 847 ? 23.137 -10.646 -20.984 1.00 95.81 847 GLN A CA 1
ATOM 6974 C C . GLN A 1 847 ? 22.345 -9.658 -20.116 1.00 95.81 847 GLN A C 1
ATOM 6976 O O . GLN A 1 847 ? 22.561 -8.455 -20.226 1.00 95.81 847 GLN A O 1
ATOM 6981 N N . ILE A 1 848 ? 21.475 -10.125 -19.214 1.00 95.56 848 ILE A N 1
ATOM 6982 C CA . ILE A 1 848 ? 20.769 -9.249 -18.258 1.00 95.56 848 ILE A CA 1
ATOM 6983 C C . ILE A 1 848 ? 21.770 -8.530 -17.341 1.00 95.56 848 ILE A C 1
ATOM 6985 O O . ILE A 1 848 ? 21.656 -7.320 -17.111 1.00 95.56 848 ILE A O 1
ATOM 6989 N N . LYS A 1 849 ? 22.775 -9.252 -16.834 1.00 95.06 849 LYS A N 1
ATOM 6990 C CA . LYS A 1 849 ? 23.836 -8.682 -15.997 1.00 95.06 849 LYS A CA 1
ATOM 6991 C C . LYS A 1 849 ? 24.648 -7.629 -16.761 1.00 95.06 849 LYS A C 1
ATOM 6993 O O . LYS A 1 849 ? 24.839 -6.530 -16.244 1.00 95.06 849 LYS A O 1
ATOM 6998 N N . ASP A 1 850 ? 25.048 -7.916 -17.995 1.00 92.94 850 ASP A N 1
ATOM 6999 C CA . ASP A 1 850 ? 25.852 -7.011 -18.824 1.00 92.94 850 ASP A CA 1
ATOM 7000 C C . ASP A 1 850 ? 25.063 -5.756 -19.228 1.00 92.94 850 ASP A C 1
ATOM 7002 O O . ASP A 1 850 ? 25.518 -4.629 -19.017 1.00 92.94 850 ASP A O 1
ATOM 7006 N N . LEU A 1 851 ? 23.833 -5.930 -19.731 1.00 92.38 851 LEU A N 1
ATOM 7007 C CA . LEU A 1 851 ? 22.957 -4.830 -20.155 1.00 92.38 851 LEU A CA 1
ATOM 7008 C C . LEU A 1 851 ? 22.579 -3.902 -18.996 1.00 92.38 851 LEU A C 1
ATOM 7010 O O . LEU A 1 851 ? 22.434 -2.697 -19.198 1.00 92.38 851 LEU A O 1
ATOM 7014 N N . SER A 1 852 ? 22.456 -4.442 -17.782 1.00 90.00 852 SER A N 1
ATOM 7015 C CA . SER A 1 852 ? 22.206 -3.656 -16.568 1.00 90.00 852 SER A CA 1
ATOM 7016 C C . SER A 1 852 ? 23.472 -3.058 -15.941 1.00 90.00 852 SER A C 1
ATOM 7018 O O . SER A 1 852 ? 23.387 -2.441 -14.878 1.00 90.00 852 SER A O 1
ATOM 7020 N N . LYS A 1 853 ? 24.654 -3.224 -16.558 1.00 90.50 853 LYS A N 1
ATOM 7021 C CA . LYS A 1 853 ? 25.958 -2.804 -16.009 1.00 90.50 853 LYS A CA 1
ATOM 7022 C C . LYS A 1 853 ? 26.223 -3.390 -14.614 1.00 90.50 853 LYS A C 1
ATOM 7024 O O . LYS A 1 853 ? 26.615 -2.675 -13.695 1.00 90.50 853 LYS A O 1
ATOM 7029 N N . ASN A 1 854 ? 25.994 -4.694 -14.458 1.00 89.25 854 ASN A N 1
ATOM 7030 C CA . ASN A 1 854 ? 26.141 -5.472 -13.222 1.00 89.25 854 ASN A CA 1
ATOM 7031 C C . ASN A 1 854 ? 25.166 -5.120 -12.084 1.00 89.25 854 ASN A C 1
ATOM 7033 O O . ASN A 1 854 ? 25.358 -5.585 -10.959 1.00 89.25 854 ASN A O 1
ATOM 7037 N N . LYS A 1 855 ? 24.115 -4.331 -12.344 1.00 86.06 855 LYS A N 1
ATOM 7038 C CA . LYS A 1 855 ? 23.125 -3.972 -11.315 1.00 86.06 855 LYS A CA 1
ATOM 7039 C C . LYS A 1 855 ? 22.089 -5.071 -11.060 1.00 86.06 855 LYS A C 1
ATOM 7041 O O . LYS A 1 855 ? 21.571 -5.161 -9.949 1.00 86.06 855 LYS A O 1
ATOM 7046 N N . LEU A 1 856 ? 21.798 -5.908 -12.060 1.00 91.19 856 LEU A N 1
ATOM 7047 C CA . LEU A 1 856 ? 20.852 -7.019 -11.948 1.00 91.19 856 LEU A CA 1
ATOM 7048 C C . LEU A 1 856 ? 21.588 -8.358 -11.978 1.00 91.19 856 LEU A C 1
ATOM 7050 O O . LEU A 1 856 ? 22.111 -8.777 -13.009 1.00 91.19 856 LEU A O 1
ATOM 7054 N N . ILE A 1 857 ? 21.601 -9.045 -10.836 1.00 93.19 857 ILE A N 1
ATOM 7055 C CA . ILE A 1 857 ? 22.220 -10.361 -10.667 1.00 93.19 857 ILE A CA 1
ATOM 7056 C C . ILE A 1 857 ? 21.133 -11.390 -10.334 1.00 93.19 857 ILE A C 1
ATOM 7058 O O . ILE A 1 857 ? 20.312 -11.180 -9.434 1.00 93.19 857 ILE A O 1
ATOM 7062 N N . PHE A 1 858 ? 21.137 -12.508 -11.062 1.00 94.44 858 PHE A N 1
ATOM 7063 C CA . PHE A 1 858 ? 20.215 -13.626 -10.855 1.00 94.44 858 PHE A CA 1
ATOM 7064 C C . PHE A 1 858 ? 20.339 -14.193 -9.428 1.00 94.44 858 PHE A C 1
ATOM 7066 O O . PHE A 1 858 ? 21.437 -14.235 -8.876 1.00 94.44 858 PHE A O 1
ATOM 7073 N N . ASN A 1 859 ? 19.220 -14.584 -8.811 1.00 92.50 859 ASN A N 1
ATOM 7074 C CA . ASN A 1 859 ? 19.091 -15.039 -7.412 1.00 92.50 859 ASN A CA 1
ATOM 7075 C C . ASN A 1 859 ? 19.477 -14.023 -6.320 1.00 92.50 859 ASN A C 1
ATOM 7077 O O . ASN A 1 859 ? 19.281 -14.298 -5.139 1.00 92.50 859 ASN A O 1
ATOM 7081 N N . LYS A 1 860 ? 19.965 -12.833 -6.684 1.00 91.38 860 LYS A N 1
ATOM 7082 C CA . LYS A 1 860 ? 20.221 -11.731 -5.747 1.00 91.38 860 LYS A CA 1
ATOM 7083 C C . LYS A 1 860 ? 19.185 -10.622 -5.888 1.00 91.38 860 LYS A C 1
ATOM 7085 O O . LYS A 1 860 ? 18.583 -10.199 -4.906 1.00 91.38 860 LYS A O 1
ATOM 7090 N N . ASN A 1 861 ? 18.997 -10.136 -7.112 1.00 91.12 861 ASN A N 1
ATOM 7091 C CA . ASN A 1 861 ? 18.098 -9.025 -7.419 1.00 91.12 861 ASN A CA 1
ATOM 7092 C C . ASN A 1 861 ? 16.799 -9.517 -8.052 1.00 91.12 861 ASN A C 1
ATOM 7094 O O . ASN A 1 861 ? 15.727 -9.018 -7.714 1.00 91.12 861 ASN A O 1
ATOM 7098 N N . PHE A 1 862 ? 16.904 -10.502 -8.945 1.00 94.12 862 PHE A N 1
ATOM 7099 C CA . PHE A 1 862 ? 15.775 -11.031 -9.695 1.00 94.12 862 PHE A CA 1
ATOM 7100 C C . PHE A 1 862 ? 15.840 -12.550 -9.848 1.00 94.12 862 PHE A C 1
ATOM 7102 O O . PHE A 1 862 ? 16.904 -13.164 -9.729 1.00 94.12 862 PHE A O 1
ATOM 7109 N N . LYS A 1 863 ? 14.689 -13.131 -10.168 1.00 93.50 863 LYS A N 1
ATOM 7110 C CA . LYS A 1 863 ? 14.494 -14.521 -10.581 1.00 93.50 863 LYS A CA 1
ATOM 7111 C C . LYS A 1 863 ? 13.616 -14.562 -11.837 1.00 93.50 863 LYS A C 1
ATOM 7113 O O . LYS A 1 863 ? 13.024 -13.553 -12.221 1.00 93.50 863 LYS A O 1
ATOM 7118 N N . PHE A 1 864 ? 13.526 -15.723 -12.476 1.00 90.56 864 PHE A N 1
ATOM 7119 C CA . PHE A 1 864 ? 12.516 -15.952 -13.509 1.00 90.56 864 PHE A CA 1
ATOM 7120 C C . PHE A 1 864 ? 11.186 -16.313 -12.841 1.00 90.56 864 PHE A C 1
ATOM 7122 O O . PHE A 1 864 ? 11.178 -17.074 -11.876 1.00 90.56 864 PHE A O 1
ATOM 7129 N N . SER A 1 865 ? 10.085 -15.764 -13.354 1.00 84.62 865 SER A N 1
ATOM 7130 C CA . SER A 1 865 ? 8.715 -16.168 -12.979 1.00 84.62 865 SER A CA 1
ATOM 7131 C C . SER A 1 865 ? 8.487 -17.657 -13.260 1.00 84.62 865 SER A C 1
ATOM 7133 O O . SER A 1 865 ? 8.056 -18.411 -12.394 1.00 84.62 865 SER A O 1
ATOM 7135 N N . SER A 1 866 ? 8.872 -18.085 -14.461 1.00 81.75 866 SER A N 1
ATOM 7136 C CA . SER A 1 866 ? 8.941 -19.470 -14.906 1.00 81.75 866 SER A CA 1
ATOM 7137 C C . SER A 1 866 ? 9.971 -19.582 -16.028 1.00 81.75 866 SER A C 1
ATOM 7139 O O . SER A 1 866 ? 10.122 -18.663 -16.835 1.00 81.75 866 SER A O 1
ATOM 7141 N N . THR A 1 867 ? 10.689 -20.702 -16.096 1.00 84.00 867 THR A N 1
ATOM 7142 C CA . THR A 1 867 ? 11.586 -21.023 -17.220 1.00 84.00 867 THR A CA 1
ATOM 7143 C C . THR A 1 867 ? 10.927 -21.921 -18.263 1.00 84.00 867 THR A C 1
ATOM 7145 O O . THR A 1 867 ? 11.487 -22.114 -19.341 1.00 84.00 867 THR A O 1
ATOM 7148 N N . ASP A 1 868 ? 9.729 -22.440 -17.989 1.00 78.88 868 ASP A N 1
ATOM 7149 C CA . ASP A 1 868 ? 9.049 -23.414 -18.846 1.00 78.88 868 ASP A CA 1
ATOM 7150 C C . ASP A 1 868 ? 8.759 -22.872 -20.244 1.00 78.88 868 ASP A C 1
ATOM 7152 O O . ASP A 1 868 ? 8.904 -23.599 -21.228 1.00 78.88 868 ASP A O 1
ATOM 7156 N N . SER A 1 869 ? 8.397 -21.588 -20.351 1.00 77.19 869 SER A N 1
ATOM 7157 C CA . SER A 1 869 ? 8.112 -20.942 -21.638 1.00 77.19 869 SER A CA 1
ATOM 7158 C C . SER A 1 869 ? 9.316 -20.944 -22.585 1.00 77.19 869 SER A C 1
ATOM 7160 O O . SER A 1 869 ? 9.128 -20.956 -23.802 1.00 77.19 869 SER A O 1
ATOM 7162 N N . LEU A 1 870 ? 10.533 -20.958 -22.033 1.00 85.31 870 LEU A N 1
ATOM 7163 C CA . LEU A 1 870 ? 11.785 -21.079 -22.771 1.00 85.31 870 LEU A CA 1
ATOM 7164 C C . LEU A 1 870 ? 12.158 -22.545 -22.979 1.00 85.31 870 LEU A C 1
ATOM 7166 O O . LEU A 1 870 ? 12.312 -22.972 -24.118 1.00 85.31 870 LEU A O 1
ATOM 7170 N N . LEU A 1 871 ? 12.286 -23.316 -21.899 1.00 85.25 871 LEU A N 1
ATOM 7171 C CA . LEU A 1 871 ? 12.870 -24.660 -21.946 1.00 85.25 871 LEU A CA 1
ATOM 7172 C C . LEU A 1 871 ? 12.027 -25.657 -22.754 1.00 85.25 871 LEU A C 1
ATOM 7174 O O . LEU A 1 871 ? 12.587 -26.535 -23.403 1.00 85.25 871 LEU A O 1
ATOM 7178 N N . LYS A 1 872 ? 10.696 -25.503 -22.768 1.00 80.75 872 LYS A N 1
ATOM 7179 C CA . LYS A 1 872 ? 9.779 -26.392 -23.504 1.00 80.75 872 LYS A CA 1
ATOM 7180 C C . LYS A 1 872 ? 9.519 -25.936 -24.948 1.00 80.75 872 LYS A C 1
ATOM 7182 O O . LYS A 1 872 ? 8.811 -26.616 -25.688 1.00 80.75 872 LYS A O 1
ATOM 7187 N N . ASN A 1 873 ? 10.063 -24.793 -25.380 1.00 82.69 873 ASN A N 1
ATOM 7188 C CA . ASN A 1 873 ? 9.803 -24.248 -26.711 1.00 82.69 873 ASN A CA 1
ATOM 7189 C C . ASN A 1 873 ? 10.877 -24.682 -27.717 1.00 82.69 873 ASN A C 1
ATOM 7191 O O . ASN A 1 873 ? 11.901 -24.034 -27.871 1.00 82.69 873 ASN A O 1
ATOM 7195 N N . ILE A 1 874 ? 10.634 -25.759 -28.461 1.00 84.31 874 ILE A N 1
ATOM 7196 C CA . ILE A 1 874 ? 11.602 -26.264 -29.455 1.00 84.31 874 ILE A CA 1
ATOM 7197 C C . ILE A 1 874 ? 11.845 -25.251 -30.593 1.00 84.31 874 ILE A C 1
ATOM 7199 O O . ILE A 1 874 ? 12.935 -25.204 -31.161 1.00 84.31 874 ILE A O 1
ATOM 7203 N N . GLN A 1 875 ? 10.851 -24.421 -30.928 1.00 87.69 875 GLN A N 1
ATOM 7204 C CA . GLN A 1 875 ? 10.941 -23.497 -32.063 1.00 87.69 875 GLN A CA 1
ATOM 7205 C C . GLN A 1 875 ? 11.903 -22.337 -31.799 1.00 87.69 875 GLN A C 1
ATOM 7207 O O . GLN A 1 875 ? 12.624 -21.945 -32.711 1.00 87.69 875 GLN A O 1
ATOM 7212 N N . ILE A 1 876 ? 11.983 -21.816 -30.567 1.00 91.62 876 ILE A N 1
ATOM 7213 C CA . ILE A 1 876 ? 12.910 -20.712 -30.258 1.00 91.62 876 ILE A CA 1
ATOM 7214 C C . ILE A 1 876 ? 14.383 -21.126 -30.395 1.00 91.62 876 ILE A C 1
ATOM 7216 O O . ILE A 1 876 ? 15.245 -20.289 -30.651 1.00 91.62 876 ILE A O 1
ATOM 7220 N N . PHE A 1 877 ? 14.684 -22.419 -30.272 1.00 91.06 877 PHE A N 1
ATOM 7221 C CA . PHE A 1 877 ? 16.037 -22.960 -30.418 1.00 91.06 877 PHE A CA 1
ATOM 7222 C C . PHE A 1 877 ? 16.413 -23.285 -31.866 1.00 91.06 877 PHE A C 1
ATOM 7224 O O . PHE A 1 877 ? 17.537 -23.718 -32.118 1.00 91.06 877 PHE A O 1
ATOM 7231 N N . ARG A 1 878 ? 15.510 -23.040 -32.825 1.00 89.25 878 ARG A N 1
ATOM 7232 C CA . ARG A 1 878 ? 15.799 -23.074 -34.262 1.00 89.25 878 ARG A CA 1
ATOM 7233 C C . ARG A 1 878 ? 16.134 -21.650 -34.726 1.00 89.25 878 ARG A C 1
ATOM 7235 O O . ARG A 1 878 ? 15.231 -20.814 -34.767 1.00 89.25 878 ARG A O 1
ATOM 7242 N N . PRO A 1 879 ? 17.404 -21.338 -35.045 1.00 88.69 879 PRO A N 1
ATOM 7243 C CA . PRO A 1 879 ? 17.800 -19.987 -35.432 1.00 88.69 879 PRO A CA 1
ATOM 7244 C C . PRO A 1 879 ? 17.066 -19.546 -36.701 1.00 88.69 879 PRO A C 1
ATOM 7246 O O . PRO A 1 879 ? 17.056 -20.267 -37.698 1.00 88.69 879 PRO A O 1
ATOM 7249 N N . GLN A 1 880 ? 16.459 -18.362 -36.671 1.00 89.62 880 GLN A N 1
ATOM 7250 C CA . GLN A 1 880 ? 15.754 -17.795 -37.818 1.00 89.62 880 GLN A CA 1
ATOM 7251 C C . GLN A 1 880 ? 16.666 -16.824 -38.576 1.00 89.62 880 GLN A C 1
ATOM 7253 O O . GLN A 1 880 ? 17.392 -16.034 -37.964 1.00 89.62 880 GLN A O 1
ATOM 7258 N N . LYS A 1 881 ? 16.607 -16.857 -39.910 1.00 87.94 881 LYS A N 1
ATOM 7259 C CA . LYS A 1 881 ? 17.293 -15.874 -40.750 1.00 87.94 881 LYS A CA 1
ATOM 7260 C C . LYS A 1 881 ? 16.619 -14.508 -40.599 1.00 87.94 881 LYS A C 1
ATOM 7262 O O . LYS A 1 881 ? 15.408 -14.400 -40.776 1.00 87.94 881 LYS A O 1
ATOM 7267 N N . GLY A 1 882 ? 17.385 -13.466 -40.299 1.00 86.44 882 GLY A N 1
ATOM 7268 C CA . GLY A 1 882 ? 16.859 -12.107 -40.184 1.00 86.44 882 GLY A CA 1
ATOM 7269 C C . GLY A 1 882 ? 17.936 -11.079 -39.858 1.00 86.44 882 GLY A C 1
ATOM 7270 O O . GLY A 1 882 ? 19.098 -11.423 -39.676 1.00 86.44 882 GLY A O 1
ATOM 7271 N N . ASN A 1 883 ? 17.547 -9.806 -39.771 1.00 84.69 883 ASN A N 1
ATOM 7272 C CA . ASN A 1 883 ? 18.469 -8.717 -39.454 1.00 84.69 883 ASN A CA 1
ATOM 7273 C C . ASN A 1 883 ? 18.635 -8.572 -37.925 1.00 84.69 883 ASN A C 1
ATOM 7275 O O . ASN A 1 883 ? 17.673 -8.177 -37.258 1.00 84.69 883 ASN A O 1
ATOM 7279 N N . PRO A 1 884 ? 19.831 -8.807 -37.346 1.00 81.69 884 PRO A N 1
ATOM 7280 C CA . PRO A 1 884 ? 20.061 -8.655 -35.906 1.00 81.69 884 PRO A CA 1
ATOM 7281 C C . PRO A 1 884 ? 19.843 -7.231 -35.374 1.00 81.69 884 PRO A C 1
ATOM 7283 O O . PRO A 1 884 ? 19.667 -7.054 -34.169 1.00 81.69 884 PRO A O 1
ATOM 7286 N N . ASN A 1 885 ? 19.830 -6.228 -36.257 1.00 81.88 885 ASN A N 1
ATOM 7287 C CA . ASN A 1 885 ? 19.578 -4.831 -35.912 1.00 81.88 885 ASN A CA 1
ATOM 7288 C C . ASN A 1 885 ? 18.080 -4.479 -35.864 1.00 81.88 885 ASN A C 1
ATOM 7290 O O . ASN A 1 885 ? 17.735 -3.406 -35.374 1.00 81.88 885 ASN A O 1
ATOM 7294 N N . ASN A 1 886 ? 17.187 -5.367 -36.323 1.00 85.44 886 ASN A N 1
ATOM 7295 C CA . ASN A 1 886 ? 15.734 -5.176 -36.282 1.00 85.44 886 ASN A CA 1
ATOM 7296 C C . ASN A 1 886 ? 15.025 -6.438 -35.754 1.00 85.44 886 ASN A C 1
ATOM 7298 O O . ASN A 1 886 ? 14.581 -7.299 -36.512 1.00 85.44 886 ASN A O 1
ATOM 7302 N N . LEU A 1 887 ? 14.936 -6.550 -34.426 1.00 88.44 887 LEU A N 1
ATOM 7303 C CA . LEU A 1 887 ? 14.427 -7.740 -33.728 1.00 88.44 887 LEU A CA 1
ATOM 7304 C C . LEU A 1 887 ? 12.932 -7.662 -33.372 1.00 88.44 887 LEU A C 1
ATOM 7306 O O . LEU A 1 887 ? 12.364 -8.621 -32.837 1.00 88.44 887 LEU A O 1
ATOM 7310 N N . ASP A 1 888 ? 12.273 -6.535 -33.634 1.00 84.38 888 ASP A N 1
ATOM 7311 C CA . ASP A 1 888 ? 10.918 -6.268 -33.140 1.00 84.38 888 ASP A CA 1
ATOM 7312 C C . ASP A 1 888 ? 9.852 -7.143 -33.806 1.00 84.38 888 ASP A C 1
ATOM 7314 O O . ASP A 1 888 ? 8.874 -7.515 -33.156 1.00 84.38 888 ASP A O 1
ATOM 7318 N N . LEU A 1 889 ? 10.090 -7.575 -35.045 1.00 82.44 889 LEU A N 1
ATOM 7319 C CA . LEU A 1 889 ? 9.182 -8.434 -35.816 1.00 82.44 889 LEU A CA 1
ATOM 7320 C C . LEU A 1 889 ? 9.551 -9.925 -35.777 1.00 82.44 889 LEU A C 1
ATOM 7322 O O . LEU A 1 889 ? 8.808 -10.752 -36.291 1.00 82.44 889 LEU A O 1
ATOM 7326 N N . ALA A 1 890 ? 10.686 -10.282 -35.172 1.00 86.62 890 ALA A N 1
ATOM 7327 C CA . ALA A 1 890 ? 11.148 -11.665 -35.131 1.00 86.62 890 ALA A CA 1
ATOM 7328 C C . ALA A 1 890 ? 10.247 -12.554 -34.260 1.00 86.62 890 ALA A C 1
ATOM 7330 O O . ALA A 1 890 ? 9.735 -12.098 -33.225 1.00 86.62 890 ALA A O 1
ATOM 7331 N N . ASN A 1 891 ? 10.142 -13.836 -34.636 1.00 87.38 891 ASN A N 1
ATOM 7332 C CA . ASN A 1 891 ? 9.495 -14.852 -33.812 1.00 87.38 891 ASN A CA 1
ATOM 7333 C C . ASN A 1 891 ? 10.177 -14.900 -32.449 1.00 87.38 891 ASN A C 1
ATOM 7335 O O . ASN A 1 891 ? 11.410 -14.925 -32.347 1.00 87.38 891 ASN A O 1
ATOM 7339 N N . SER A 1 892 ? 9.354 -14.884 -31.406 1.00 90.19 892 SER A N 1
ATOM 7340 C CA . SER A 1 892 ? 9.826 -14.679 -30.049 1.00 90.19 892 SER A CA 1
ATOM 7341 C C . SER A 1 892 ? 8.976 -15.393 -29.028 1.00 90.19 892 SER A C 1
ATOM 7343 O O . SER A 1 892 ? 7.783 -15.602 -29.240 1.00 90.19 892 SER A O 1
ATOM 7345 N N . ILE A 1 893 ? 9.579 -15.634 -27.877 1.00 89.94 893 ILE A N 1
ATOM 7346 C CA . ILE A 1 893 ? 8.861 -15.968 -26.654 1.00 89.94 893 ILE A CA 1
ATOM 7347 C C . ILE A 1 893 ? 9.017 -14.830 -25.649 1.00 89.94 893 ILE A C 1
ATOM 7349 O O . ILE A 1 893 ? 9.923 -14.000 -25.764 1.00 89.94 893 ILE A O 1
ATOM 7353 N N . LYS A 1 894 ? 8.153 -14.813 -24.637 1.00 88.12 894 LYS A N 1
ATOM 7354 C CA . LYS A 1 894 ? 8.281 -13.903 -23.502 1.00 88.12 894 LYS A CA 1
ATOM 7355 C C . LYS A 1 894 ? 8.705 -14.683 -22.268 1.00 88.12 894 LYS A C 1
ATOM 7357 O O . LYS A 1 894 ? 8.081 -15.680 -21.912 1.00 88.12 894 LYS A O 1
ATOM 7362 N N . LEU A 1 895 ? 9.769 -14.212 -21.632 1.00 89.69 895 LEU A N 1
ATOM 7363 C CA . LEU A 1 895 ? 10.297 -14.757 -20.392 1.00 89.69 895 LEU A CA 1
ATOM 7364 C C . LEU A 1 895 ? 10.081 -13.729 -19.281 1.00 89.69 895 LEU A C 1
ATOM 7366 O O . LEU A 1 895 ? 10.626 -12.627 -19.344 1.00 89.69 895 LEU A O 1
ATOM 7370 N N . GLY A 1 896 ? 9.252 -14.058 -18.291 1.00 89.94 896 GLY A N 1
ATOM 7371 C CA . GLY A 1 896 ? 8.940 -13.137 -17.201 1.00 89.94 896 GLY A CA 1
ATOM 7372 C C . GLY A 1 896 ? 10.056 -13.084 -16.155 1.00 89.94 896 GLY A C 1
ATOM 7373 O O . GLY A 1 896 ? 10.525 -14.124 -15.686 1.00 89.94 896 GLY A O 1
ATOM 7374 N N . LEU A 1 897 ? 10.444 -11.875 -15.767 1.00 92.75 897 LEU A N 1
ATOM 7375 C CA . LEU A 1 897 ? 11.414 -11.560 -14.724 1.00 92.75 897 LEU A CA 1
ATOM 7376 C C . LEU A 1 897 ? 10.676 -11.010 -13.500 1.00 92.75 897 LEU A C 1
ATOM 7378 O O . LEU A 1 897 ? 9.821 -10.142 -13.645 1.00 92.75 897 LEU A O 1
ATOM 7382 N N . GLU A 1 898 ? 11.038 -11.468 -12.305 1.00 93.19 898 GLU A N 1
ATOM 7383 C CA . GLU A 1 898 ? 10.473 -11.009 -11.031 1.00 93.19 898 GLU A CA 1
ATOM 7384 C C . GLU A 1 898 ? 11.576 -10.534 -10.088 1.00 93.19 898 GLU A C 1
ATOM 7386 O O . GLU A 1 898 ? 12.611 -11.192 -9.946 1.00 93.19 898 GLU A O 1
ATOM 7391 N N . GLY A 1 899 ? 11.354 -9.411 -9.409 1.00 91.88 899 GLY A N 1
ATOM 7392 C CA . GLY A 1 899 ? 12.210 -8.974 -8.310 1.00 91.88 899 GLY A CA 1
ATOM 7393 C C . GLY A 1 899 ? 12.076 -9.869 -7.074 1.00 91.88 899 GLY A C 1
ATOM 7394 O O . GLY A 1 899 ? 11.009 -10.410 -6.794 1.00 91.88 899 GLY A O 1
ATOM 7395 N N . ILE A 1 900 ? 13.176 -10.050 -6.335 1.00 87.81 900 ILE A N 1
ATOM 7396 C CA . ILE A 1 900 ? 13.199 -10.896 -5.125 1.00 87.81 900 ILE A CA 1
ATOM 7397 C C . ILE A 1 900 ? 12.832 -10.080 -3.878 1.00 87.81 900 ILE A C 1
ATOM 7399 O O . ILE A 1 900 ? 11.844 -10.371 -3.214 1.00 87.81 900 ILE A O 1
ATOM 7403 N N . ASN A 1 901 ? 13.624 -9.047 -3.580 1.00 83.06 901 ASN A N 1
ATOM 7404 C CA . ASN A 1 901 ? 13.454 -8.161 -2.414 1.00 83.06 901 ASN A CA 1
ATOM 7405 C C . ASN A 1 901 ? 13.151 -6.710 -2.807 1.00 83.06 901 ASN A C 1
ATOM 7407 O O . ASN A 1 901 ? 13.089 -5.826 -1.956 1.00 83.06 901 ASN A O 1
ATOM 7411 N N . LEU A 1 902 ? 13.065 -6.451 -4.107 1.00 86.75 902 LEU A N 1
ATOM 7412 C CA . LEU A 1 902 ? 12.795 -5.142 -4.670 1.00 86.75 902 LEU A CA 1
ATOM 7413 C C . LEU A 1 902 ? 11.638 -5.285 -5.655 1.00 86.75 902 LEU A C 1
ATOM 7415 O O . LEU A 1 902 ? 11.560 -6.318 -6.326 1.00 86.75 902 LEU A O 1
ATOM 7419 N N . PRO A 1 903 ? 10.763 -4.278 -5.775 1.00 90.06 903 PRO A N 1
ATOM 7420 C CA . PRO A 1 903 ? 9.661 -4.364 -6.709 1.00 90.06 903 PRO A CA 1
ATOM 7421 C C . PRO A 1 903 ? 10.141 -4.327 -8.161 1.00 90.06 903 PRO A C 1
ATOM 7423 O O . PRO A 1 903 ? 11.088 -3.627 -8.525 1.00 90.06 903 PRO A O 1
ATOM 7426 N N . GLY A 1 904 ? 9.468 -5.095 -9.004 1.00 90.75 904 GLY A N 1
ATOM 7427 C CA . GLY A 1 904 ? 9.686 -5.136 -10.436 1.00 90.75 904 GLY A CA 1
ATOM 7428 C C . GLY A 1 904 ? 9.171 -6.426 -11.048 1.00 90.75 904 GLY A C 1
ATOM 7429 O O . GLY A 1 904 ? 9.429 -7.523 -10.550 1.00 90.75 904 GLY A O 1
ATOM 7430 N N . PHE A 1 905 ? 8.485 -6.274 -12.172 1.00 91.69 905 PHE A N 1
ATOM 7431 C CA . PHE A 1 905 ? 8.123 -7.353 -13.075 1.00 91.69 905 PHE A CA 1
ATOM 7432 C C . PHE A 1 905 ? 8.344 -6.873 -14.502 1.00 91.69 905 PHE A C 1
ATOM 7434 O O . PHE A 1 905 ? 8.058 -5.714 -14.816 1.00 91.69 905 PHE A O 1
ATOM 7441 N N . GLU A 1 906 ? 8.873 -7.744 -15.351 1.00 91.44 906 GLU A N 1
ATOM 7442 C CA . GLU A 1 906 ? 9.086 -7.428 -16.757 1.00 91.44 906 GLU A CA 1
ATOM 7443 C C . GLU A 1 906 ? 9.008 -8.680 -17.623 1.00 91.44 906 GLU A C 1
ATOM 7445 O O . GLU A 1 906 ? 9.443 -9.751 -17.210 1.00 91.44 906 GLU A O 1
ATOM 7450 N N . LYS A 1 907 ? 8.498 -8.551 -18.849 1.00 89.81 907 LYS A N 1
ATOM 7451 C CA . LYS A 1 907 ? 8.484 -9.645 -19.823 1.00 89.81 907 LYS A CA 1
ATOM 7452 C C . LYS A 1 907 ? 9.555 -9.411 -20.869 1.00 89.81 907 LYS A C 1
ATOM 7454 O O . LYS A 1 907 ? 9.398 -8.605 -21.783 1.00 89.81 907 LYS A O 1
ATOM 7459 N N . LEU A 1 908 ? 10.637 -10.164 -20.753 1.00 91.50 908 LEU A N 1
ATOM 7460 C CA . LEU A 1 908 ? 11.751 -10.093 -21.676 1.00 91.50 908 LEU A CA 1
ATOM 7461 C C . LEU A 1 908 ? 11.413 -10.832 -22.975 1.00 91.50 908 LEU A C 1
ATOM 7463 O O . LEU A 1 908 ? 11.060 -12.013 -22.951 1.00 91.50 908 LEU A O 1
ATOM 7467 N N . LYS A 1 909 ? 11.543 -10.155 -24.117 1.00 92.38 909 LYS A N 1
ATOM 7468 C CA . LYS A 1 909 ? 11.385 -10.776 -25.434 1.00 92.38 909 LYS A CA 1
ATOM 7469 C C . LYS A 1 909 ? 12.652 -11.560 -25.771 1.00 92.38 909 LYS A C 1
ATOM 7471 O O . LYS A 1 909 ? 13.723 -10.976 -25.917 1.00 92.38 909 LYS A O 1
ATOM 7476 N N . ILE A 1 910 ? 12.537 -12.872 -25.923 1.00 94.44 910 ILE A N 1
ATOM 7477 C CA . ILE A 1 910 ? 13.641 -13.725 -26.366 1.00 94.44 910 ILE A CA 1
ATOM 7478 C C . ILE A 1 910 ? 13.439 -14.039 -27.840 1.00 94.44 910 ILE A C 1
ATOM 7480 O O . ILE A 1 910 ? 12.369 -14.502 -28.234 1.00 94.44 910 ILE A O 1
ATOM 7484 N N . VAL A 1 911 ? 14.466 -13.786 -28.642 1.00 95.38 911 VAL A N 1
ATOM 7485 C CA . VAL A 1 911 ? 14.510 -14.095 -30.075 1.00 95.38 911 VAL A CA 1
ATOM 7486 C C . VAL A 1 911 ? 15.752 -14.921 -30.372 1.00 95.38 911 VAL A C 1
ATOM 7488 O O . VAL A 1 911 ? 16.718 -14.889 -29.616 1.00 95.38 911 VAL A O 1
ATOM 7491 N N . ASN A 1 912 ? 15.755 -15.638 -31.487 1.00 93.62 912 ASN A N 1
ATOM 7492 C CA . ASN A 1 912 ? 16.938 -16.347 -31.964 1.00 93.62 912 ASN A CA 1
ATOM 7493 C C . ASN A 1 912 ? 17.143 -16.027 -33.443 1.00 93.62 912 ASN A C 1
ATOM 7495 O O . ASN A 1 912 ? 16.608 -16.716 -34.305 1.00 93.62 912 ASN A O 1
ATOM 7499 N N . VAL A 1 913 ? 17.807 -14.904 -33.716 1.00 92.69 913 VAL A N 1
ATOM 7500 C CA . VAL A 1 913 ? 17.987 -14.332 -35.056 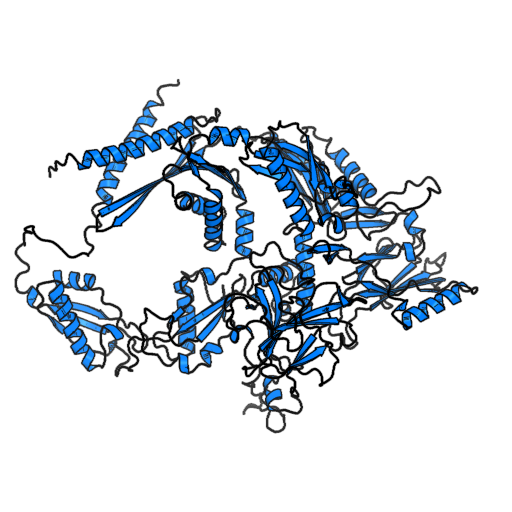1.00 92.69 913 VAL A CA 1
ATOM 7501 C C . VAL A 1 913 ? 19.462 -14.333 -35.416 1.00 92.69 913 VAL A C 1
ATOM 7503 O O . VAL A 1 913 ? 20.299 -13.851 -34.649 1.00 92.69 913 VAL A O 1
ATOM 7506 N N . VAL A 1 914 ? 19.760 -14.826 -36.609 1.00 90.50 914 VAL A N 1
ATOM 7507 C CA . VAL A 1 914 ? 21.092 -14.838 -37.212 1.00 90.50 914 VAL A CA 1
ATOM 7508 C C . VAL A 1 914 ? 21.006 -14.265 -38.634 1.00 90.50 914 VAL A C 1
ATOM 7510 O O . VAL A 1 914 ? 19.979 -14.461 -39.290 1.00 90.50 914 VAL A O 1
ATOM 7513 N N . PRO A 1 915 ? 22.043 -13.567 -39.137 1.00 85.50 915 PRO A N 1
ATOM 7514 C CA . PRO A 1 915 ? 22.059 -13.065 -40.519 1.00 85.50 915 PRO A CA 1
ATOM 7515 C C . PRO A 1 915 ? 21.870 -14.178 -41.560 1.00 85.50 915 PRO A C 1
ATOM 7517 O O . PRO A 1 915 ? 21.206 -13.993 -42.581 1.00 85.50 915 PRO A O 1
ATOM 7520 N N . ASN A 1 916 ? 22.394 -15.367 -41.246 1.00 80.06 916 ASN A N 1
ATOM 7521 C CA . ASN A 1 916 ? 22.312 -16.568 -42.059 1.00 80.06 916 ASN A CA 1
ATOM 7522 C C . ASN A 1 916 ? 21.963 -17.780 -41.189 1.00 80.06 916 ASN A C 1
ATOM 7524 O O . ASN A 1 916 ? 22.542 -17.967 -40.123 1.00 80.06 916 ASN A O 1
ATOM 7528 N N . SER A 1 917 ? 20.999 -18.586 -41.636 1.00 69.62 917 SER A N 1
ATOM 7529 C CA . SER A 1 917 ? 20.544 -19.797 -40.943 1.00 69.62 917 SER A CA 1
ATOM 7530 C C . SER A 1 917 ? 21.188 -21.081 -41.473 1.00 69.62 917 SER A C 1
ATOM 7532 O O . SER A 1 917 ? 20.875 -22.160 -40.972 1.00 69.62 917 SER A O 1
ATOM 7534 N N . ASN A 1 918 ? 22.050 -20.996 -42.491 1.00 74.12 918 ASN A N 1
ATOM 7535 C CA . ASN A 1 918 ? 22.779 -22.155 -42.992 1.00 74.12 918 ASN A CA 1
ATOM 7536 C C . ASN A 1 918 ? 23.785 -22.619 -41.933 1.00 74.12 918 ASN A C 1
ATOM 7538 O O . ASN A 1 918 ? 24.553 -21.825 -41.396 1.00 74.12 918 ASN A O 1
ATOM 7542 N N . LEU A 1 919 ? 23.775 -23.915 -41.619 1.00 71.69 919 LEU A N 1
ATOM 7543 C CA . LEU A 1 919 ? 24.766 -24.491 -40.719 1.00 71.69 919 LEU A CA 1
ATOM 7544 C C . LEU A 1 919 ? 26.108 -24.580 -41.462 1.00 71.69 919 LEU A C 1
ATOM 7546 O O . LEU A 1 919 ? 26.158 -25.206 -42.523 1.00 71.69 919 LEU A O 1
ATOM 7550 N N . PRO A 1 920 ? 27.182 -23.971 -40.939 1.00 76.12 920 PRO A N 1
ATOM 7551 C CA . PRO A 1 920 ? 28.490 -24.068 -41.563 1.00 76.12 920 PRO A CA 1
ATOM 7552 C C . PRO A 1 920 ? 29.038 -25.490 -41.428 1.00 76.12 920 PRO A C 1
ATOM 7554 O O . PRO A 1 920 ? 28.793 -26.178 -40.433 1.00 76.12 920 PRO A O 1
ATOM 7557 N N . ASN A 1 921 ? 29.816 -25.919 -42.424 1.00 78.81 921 ASN A N 1
ATOM 7558 C CA . ASN A 1 921 ? 30.422 -27.255 -42.444 1.00 78.81 921 ASN A CA 1
ATOM 7559 C C . ASN A 1 921 ? 31.478 -27.425 -41.339 1.00 78.81 921 ASN A C 1
ATOM 7561 O O . ASN A 1 921 ? 31.747 -28.540 -40.901 1.00 78.81 921 ASN A O 1
ATOM 7565 N N . ILE A 1 922 ? 32.053 -26.313 -40.872 1.00 81.12 922 ILE A N 1
ATOM 7566 C CA . ILE A 1 922 ? 33.012 -26.258 -39.771 1.00 81.12 922 ILE A CA 1
ATOM 7567 C C . ILE A 1 922 ? 32.443 -25.363 -38.674 1.00 81.12 922 ILE A C 1
ATOM 7569 O O . ILE A 1 922 ? 32.109 -24.205 -38.916 1.00 81.12 922 ILE A O 1
ATOM 7573 N N . LYS A 1 923 ? 32.346 -25.906 -37.456 1.00 83.94 923 LYS A N 1
ATOM 7574 C CA . LYS A 1 923 ? 31.916 -25.143 -36.276 1.00 83.94 923 LYS A CA 1
ATOM 7575 C C . LYS A 1 923 ? 33.080 -24.416 -35.609 1.00 83.94 923 LYS A C 1
ATOM 7577 O O . LYS A 1 923 ? 32.917 -23.249 -35.277 1.00 83.94 923 LYS A O 1
ATOM 7582 N N . ASP A 1 924 ? 34.231 -25.072 -35.459 1.00 89.12 924 ASP A N 1
ATOM 7583 C CA . ASP A 1 924 ? 35.412 -24.491 -34.811 1.00 89.12 924 ASP A CA 1
ATOM 7584 C C . ASP A 1 924 ? 36.295 -23.743 -35.806 1.00 89.12 924 ASP A C 1
ATOM 7586 O O . ASP A 1 924 ? 37.050 -24.335 -36.577 1.00 89.12 924 ASP A O 1
ATOM 7590 N N . LEU A 1 925 ? 36.216 -22.419 -35.760 1.00 89.50 925 LEU A N 1
ATOM 7591 C CA . LEU A 1 925 ? 36.961 -21.503 -36.612 1.00 89.50 925 LEU A CA 1
ATOM 7592 C C . LEU A 1 925 ? 38.476 -21.598 -36.414 1.00 89.50 925 LEU A C 1
ATOM 7594 O O . LEU A 1 925 ? 39.217 -21.263 -37.332 1.00 89.50 925 LEU A O 1
ATOM 7598 N N . SER A 1 926 ? 38.950 -22.070 -35.255 1.00 88.94 926 SER A N 1
ATOM 7599 C CA . SER A 1 926 ? 40.390 -22.233 -35.011 1.00 88.94 926 SER A CA 1
ATOM 7600 C C . SER A 1 926 ? 41.012 -23.366 -35.835 1.00 88.94 926 SER A C 1
ATOM 7602 O O . SER A 1 926 ? 42.222 -23.380 -36.048 1.00 88.94 926 SER A O 1
ATOM 7604 N N . SER A 1 927 ? 40.180 -24.279 -36.348 1.00 88.31 927 SER A N 1
ATOM 7605 C CA . SER A 1 927 ? 40.602 -25.368 -37.236 1.00 88.31 927 SER A CA 1
ATOM 7606 C C . SER A 1 927 ? 40.758 -24.943 -38.702 1.00 88.31 927 SER A C 1
ATOM 7608 O O . SER A 1 927 ? 41.304 -25.696 -39.508 1.00 88.31 927 SER A O 1
ATOM 7610 N N . ILE A 1 928 ? 40.295 -23.741 -39.063 1.00 88.81 928 ILE A N 1
ATOM 7611 C CA . ILE A 1 928 ? 40.369 -23.221 -40.428 1.00 88.81 928 ILE A CA 1
ATOM 7612 C C . ILE A 1 928 ? 41.745 -22.593 -40.656 1.00 88.81 928 ILE A C 1
ATOM 7614 O O . ILE A 1 928 ? 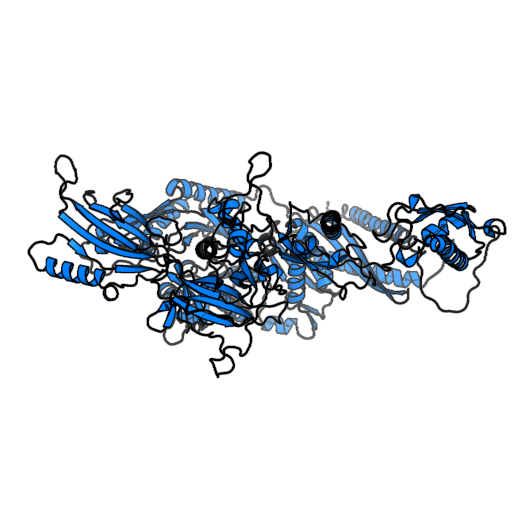42.156 -21.681 -39.941 1.00 88.81 928 ILE A O 1
ATOM 7618 N N . ASN A 1 929 ? 42.431 -23.031 -41.711 1.00 85.88 929 ASN A N 1
ATOM 7619 C CA . ASN A 1 929 ? 43.670 -22.416 -42.171 1.00 85.88 929 ASN A CA 1
ATOM 7620 C C . ASN A 1 929 ? 43.432 -21.712 -43.512 1.00 85.88 929 ASN A C 1
ATOM 7622 O O . ASN A 1 929 ? 43.223 -22.368 -44.533 1.00 85.88 929 ASN A O 1
ATOM 7626 N N . LEU A 1 930 ? 43.462 -20.376 -43.501 1.00 85.44 930 LEU A N 1
ATOM 7627 C CA . LEU A 1 930 ? 43.321 -19.548 -44.708 1.00 85.44 930 LEU A CA 1
ATOM 7628 C C . LEU A 1 930 ? 44.662 -19.253 -45.399 1.00 85.44 930 LEU A C 1
ATOM 7630 O O . LEU A 1 930 ? 44.689 -18.627 -46.455 1.00 85.44 930 LEU A O 1
ATOM 7634 N N . GLY A 1 931 ? 45.788 -19.665 -44.807 1.00 81.62 931 GLY A N 1
ATOM 7635 C CA . GLY A 1 931 ? 47.113 -19.257 -45.263 1.00 81.62 931 GLY A CA 1
ATOM 7636 C C . GLY A 1 931 ? 47.325 -17.739 -45.184 1.00 81.62 931 GLY A C 1
ATOM 7637 O O . GLY A 1 931 ? 46.762 -17.050 -44.329 1.00 81.62 931 GLY A O 1
ATOM 7638 N N . THR A 1 932 ? 48.180 -17.220 -46.070 1.00 86.44 932 THR A N 1
ATOM 7639 C CA . THR A 1 932 ? 48.445 -15.780 -46.198 1.00 86.44 932 THR A CA 1
ATOM 7640 C C . THR A 1 932 ? 47.616 -15.196 -47.339 1.00 86.44 932 THR A C 1
ATOM 7642 O O . THR A 1 932 ? 47.835 -15.532 -48.503 1.00 86.44 932 THR A O 1
ATOM 7645 N N . ILE A 1 933 ? 46.706 -14.281 -47.015 1.00 88.00 933 ILE A N 1
ATOM 7646 C CA . ILE A 1 933 ? 45.899 -13.536 -47.981 1.00 88.00 933 ILE A CA 1
ATOM 7647 C C . ILE A 1 933 ? 46.776 -12.472 -48.636 1.00 88.00 933 ILE A C 1
ATOM 7649 O O . ILE A 1 933 ? 47.322 -11.608 -47.958 1.00 88.00 933 ILE A O 1
ATOM 7653 N N . LYS A 1 934 ? 46.913 -12.519 -49.959 1.00 86.75 934 LYS A N 1
ATOM 7654 C CA . LYS A 1 934 ? 47.706 -11.538 -50.706 1.00 86.75 934 LYS A CA 1
ATOM 7655 C C . LYS A 1 934 ? 46.819 -10.400 -51.194 1.00 86.75 934 LYS A C 1
ATOM 7657 O O . LYS A 1 934 ? 45.769 -10.653 -51.782 1.00 86.75 934 LYS A O 1
ATOM 7662 N N . ILE A 1 935 ? 47.253 -9.167 -50.970 1.00 86.50 935 ILE A N 1
ATOM 7663 C CA . ILE A 1 935 ? 46.639 -7.944 -51.498 1.00 86.50 935 ILE A CA 1
ATOM 7664 C C . ILE A 1 935 ? 47.727 -7.049 -52.111 1.00 86.50 935 ILE A C 1
ATOM 7666 O O . ILE A 1 935 ? 48.911 -7.215 -51.830 1.00 86.50 935 ILE A O 1
ATOM 7670 N N . ASN A 1 936 ? 47.331 -6.114 -52.967 1.00 84.50 936 ASN A N 1
ATOM 7671 C CA . ASN A 1 936 ? 48.210 -5.153 -53.633 1.00 84.50 936 ASN A CA 1
ATOM 7672 C C . ASN A 1 936 ? 47.523 -3.778 -53.703 1.00 84.50 936 ASN A C 1
ATOM 7674 O O . ASN A 1 936 ? 47.368 -3.198 -54.779 1.00 84.50 936 ASN A O 1
ATOM 7678 N N . GLY A 1 937 ? 47.014 -3.310 -52.563 1.00 78.88 937 GLY A N 1
ATOM 7679 C CA . GLY A 1 937 ? 46.292 -2.042 -52.452 1.00 78.88 937 GLY A CA 1
ATOM 7680 C C . GLY A 1 937 ? 47.236 -0.894 -52.100 1.00 78.88 937 GLY A C 1
ATOM 7681 O O . GLY A 1 937 ? 48.062 -1.034 -51.193 1.00 78.88 937 GLY A O 1
ATOM 7682 N N . LYS A 1 938 ? 47.114 0.232 -52.811 1.00 77.75 938 LYS A N 1
ATOM 7683 C CA . LYS A 1 938 ? 47.930 1.443 -52.617 1.00 77.75 938 LYS A CA 1
ATOM 7684 C C . LYS A 1 938 ? 47.197 2.527 -51.829 1.00 77.75 938 LYS A C 1
ATOM 7686 O O . LYS A 1 938 ? 47.846 3.379 -51.226 1.00 77.75 938 LYS A O 1
ATOM 7691 N N . THR A 1 939 ? 45.867 2.493 -51.825 1.00 78.62 939 THR A N 1
ATOM 7692 C CA . THR A 1 939 ? 45.002 3.373 -51.027 1.00 78.62 939 THR A CA 1
ATOM 7693 C C . THR A 1 939 ? 44.250 2.579 -49.958 1.00 78.62 939 THR A C 1
ATOM 7695 O O . THR A 1 939 ? 44.069 1.366 -50.083 1.00 78.62 939 THR A O 1
ATOM 7698 N N . ASP A 1 940 ? 43.781 3.260 -48.910 1.00 77.94 940 ASP A N 1
ATOM 7699 C CA . ASP A 1 940 ? 42.994 2.632 -47.839 1.00 77.94 940 ASP A CA 1
ATOM 7700 C C . ASP A 1 940 ? 41.713 1.954 -48.388 1.00 77.94 940 ASP A C 1
ATOM 7702 O O . ASP A 1 940 ? 41.355 0.857 -47.956 1.00 77.94 940 ASP A O 1
ATOM 7706 N N . GLU A 1 941 ? 41.071 2.543 -49.406 1.00 78.00 941 GLU A N 1
ATOM 7707 C CA . GLU A 1 941 ? 39.888 1.984 -50.086 1.00 78.00 941 GLU A CA 1
ATOM 7708 C C . GLU A 1 941 ? 40.207 0.722 -50.905 1.00 78.00 941 GLU A C 1
ATOM 7710 O O . GLU A 1 941 ? 39.456 -0.260 -50.866 1.00 78.00 941 GLU A O 1
ATOM 7715 N N . GLU A 1 942 ? 41.335 0.717 -51.625 1.00 79.75 942 GLU A N 1
ATOM 7716 C CA . GLU A 1 942 ? 41.804 -0.446 -52.386 1.00 79.75 942 GLU A CA 1
ATOM 7717 C C . GLU A 1 942 ? 42.175 -1.607 -51.460 1.00 79.75 942 GLU A C 1
ATOM 7719 O O . GLU A 1 942 ? 41.805 -2.752 -51.728 1.00 79.75 942 GLU A O 1
ATOM 7724 N N . ILE A 1 943 ? 42.871 -1.317 -50.355 1.00 80.62 943 ILE A N 1
ATOM 7725 C CA . ILE A 1 943 ? 43.243 -2.308 -49.337 1.00 80.62 943 ILE A CA 1
ATOM 7726 C C . ILE A 1 943 ? 41.984 -2.932 -48.731 1.00 80.62 943 ILE A C 1
ATOM 7728 O O . ILE A 1 943 ? 41.875 -4.159 -48.686 1.00 80.62 943 ILE A O 1
ATOM 7732 N N . ALA A 1 944 ? 41.017 -2.110 -48.311 1.00 80.25 944 ALA A N 1
ATOM 7733 C CA . ALA A 1 944 ? 39.777 -2.584 -47.705 1.00 80.25 944 ALA A CA 1
ATOM 7734 C C . ALA A 1 944 ? 38.958 -3.458 -48.669 1.00 80.25 944 ALA A C 1
ATOM 7736 O O . ALA A 1 944 ? 38.517 -4.546 -48.294 1.00 80.25 944 ALA A O 1
ATOM 7737 N N . SER A 1 945 ? 38.810 -3.024 -49.925 1.00 82.88 945 SER A N 1
ATOM 7738 C CA . SER A 1 945 ? 38.034 -3.747 -50.939 1.00 82.88 945 SER A CA 1
ATOM 7739 C C . SER A 1 945 ? 38.678 -5.082 -51.322 1.00 82.88 945 SER A C 1
ATOM 7741 O O . SER A 1 945 ? 38.000 -6.110 -51.368 1.00 82.88 945 SER A O 1
ATOM 7743 N N . GLN A 1 946 ? 39.995 -5.098 -51.566 1.00 86.44 946 GLN A N 1
ATOM 7744 C CA . GLN A 1 946 ? 40.717 -6.326 -51.920 1.00 86.44 946 GLN A CA 1
ATOM 7745 C C . GLN A 1 946 ? 40.731 -7.326 -50.767 1.00 86.44 946 GLN A C 1
ATOM 7747 O O . GLN A 1 946 ? 40.507 -8.517 -50.981 1.00 86.44 946 GLN A O 1
ATOM 7752 N N . LEU A 1 947 ? 40.944 -6.850 -49.540 1.00 84.94 947 LEU A N 1
ATOM 7753 C CA . LEU A 1 947 ? 40.876 -7.690 -48.355 1.00 84.94 947 LEU A CA 1
ATOM 7754 C C . LEU A 1 947 ? 39.489 -8.311 -48.197 1.00 84.94 947 LEU A C 1
ATOM 7756 O O . LEU A 1 947 ? 39.393 -9.523 -48.035 1.00 84.94 947 LEU A O 1
ATOM 7760 N N . PHE A 1 948 ? 38.429 -7.499 -48.241 1.00 85.56 948 PHE A N 1
ATOM 7761 C CA . PHE A 1 948 ? 37.061 -7.975 -48.053 1.00 85.56 948 PHE A CA 1
ATOM 7762 C C . PHE A 1 948 ? 36.697 -9.046 -49.087 1.00 85.56 948 PHE A C 1
ATOM 7764 O O . PHE A 1 948 ? 36.172 -10.100 -48.728 1.00 85.56 948 PHE A O 1
ATOM 7771 N N . ASN A 1 949 ? 37.038 -8.815 -50.358 1.00 88.00 949 ASN A N 1
ATOM 7772 C CA . ASN A 1 949 ? 36.770 -9.759 -51.440 1.00 88.00 949 ASN A CA 1
ATOM 7773 C C . ASN A 1 949 ? 37.581 -11.055 -51.294 1.00 88.00 949 ASN A C 1
ATOM 7775 O O . ASN A 1 949 ? 37.004 -12.141 -51.352 1.00 88.00 949 ASN A O 1
ATOM 7779 N N . ASN A 1 950 ? 38.893 -10.962 -51.053 1.00 89.88 950 ASN A N 1
ATOM 7780 C CA . ASN A 1 950 ? 39.766 -12.137 -50.958 1.00 89.88 950 ASN A CA 1
ATOM 7781 C C . ASN A 1 950 ? 39.458 -12.977 -49.711 1.00 89.88 950 ASN A C 1
ATOM 7783 O O . ASN A 1 950 ? 39.445 -14.204 -49.771 1.00 89.88 950 ASN A O 1
ATOM 7787 N N . LEU A 1 951 ? 39.159 -12.326 -48.588 1.00 88.81 951 LEU A N 1
ATOM 7788 C CA . LEU A 1 951 ? 38.791 -12.997 -47.346 1.00 88.81 951 LEU A CA 1
ATOM 7789 C C . LEU A 1 951 ? 37.416 -13.670 -47.463 1.00 88.81 951 LEU A C 1
ATOM 7791 O O . LEU A 1 951 ? 37.279 -14.817 -47.052 1.00 88.81 951 LEU A O 1
ATOM 7795 N N . ASN A 1 952 ? 36.425 -13.035 -48.101 1.00 89.62 952 ASN A N 1
ATOM 7796 C CA . ASN A 1 952 ? 35.150 -13.695 -48.412 1.00 89.62 952 ASN A CA 1
ATOM 7797 C C . ASN A 1 952 ? 35.306 -14.871 -49.383 1.00 89.62 952 ASN A C 1
ATOM 7799 O O . ASN A 1 952 ? 34.634 -15.885 -49.207 1.00 89.62 952 ASN A O 1
ATOM 7803 N N . PHE A 1 953 ? 36.186 -14.766 -50.383 1.00 89.62 953 PHE A N 1
ATOM 7804 C CA . PHE A 1 953 ? 36.468 -15.863 -51.309 1.00 89.62 953 PHE A CA 1
ATOM 7805 C C . PHE A 1 953 ? 37.043 -17.086 -50.579 1.00 89.62 953 PHE A C 1
ATOM 7807 O O . PHE A 1 953 ? 36.555 -18.203 -50.754 1.00 89.62 953 PHE A O 1
ATOM 7814 N N . GLU A 1 954 ? 38.039 -16.876 -49.714 1.00 89.81 954 GLU A N 1
ATOM 7815 C CA . GLU A 1 954 ? 38.651 -17.951 -48.928 1.00 89.81 954 GLU A CA 1
ATOM 7816 C C . GLU A 1 954 ? 37.681 -18.550 -47.896 1.00 89.81 954 GLU A C 1
ATOM 7818 O O . GLU A 1 954 ? 37.598 -19.771 -47.756 1.00 89.81 954 GLU A O 1
ATOM 7823 N N . LEU A 1 955 ? 36.876 -17.718 -47.230 1.00 88.94 955 LEU A N 1
ATOM 7824 C CA . LEU A 1 955 ? 35.821 -18.170 -46.315 1.00 88.94 955 LEU A CA 1
ATOM 7825 C C . LEU A 1 955 ? 34.700 -18.938 -47.036 1.00 88.94 955 LEU A C 1
ATOM 7827 O O . LEU A 1 955 ? 34.147 -19.889 -46.474 1.00 88.94 955 LEU A O 1
ATOM 7831 N N . GLY A 1 956 ? 34.407 -18.590 -48.292 1.00 87.00 956 GLY A N 1
ATOM 7832 C CA . GLY A 1 956 ? 33.392 -19.248 -49.116 1.00 87.00 956 GLY A CA 1
ATOM 7833 C C . GLY A 1 956 ? 33.646 -20.745 -49.309 1.00 87.00 956 GLY A C 1
ATOM 7834 O O . GLY A 1 956 ? 32.693 -21.523 -49.356 1.00 87.00 956 GLY A O 1
ATOM 7835 N N . LYS A 1 957 ? 34.915 -21.181 -49.296 1.00 87.81 957 LYS A N 1
ATOM 7836 C CA . LYS A 1 957 ? 35.307 -22.607 -49.345 1.00 87.81 957 LYS A CA 1
ATOM 7837 C C . LYS A 1 957 ? 34.768 -23.416 -48.160 1.00 87.81 957 LYS A C 1
ATOM 7839 O O . LYS A 1 957 ? 34.580 -24.624 -48.267 1.00 87.81 957 LYS A O 1
ATOM 7844 N N . TYR A 1 958 ? 34.485 -22.743 -47.048 1.00 86.31 958 TYR A N 1
ATOM 7845 C CA . TYR A 1 958 ? 33.947 -23.321 -45.817 1.00 86.31 958 TYR A CA 1
ATOM 7846 C C . TYR A 1 958 ? 32.455 -23.019 -45.619 1.00 86.31 958 TYR A C 1
ATOM 7848 O O . TYR A 1 958 ? 31.906 -23.303 -44.553 1.00 86.31 958 TYR A O 1
ATOM 7856 N N . ASN A 1 959 ? 31.789 -22.468 -46.644 1.00 85.19 959 ASN A N 1
ATOM 7857 C CA . ASN A 1 959 ? 30.411 -21.976 -46.591 1.00 85.19 959 ASN A CA 1
ATOM 7858 C C . ASN A 1 959 ? 30.214 -20.842 -45.560 1.00 85.19 959 ASN A C 1
ATOM 7860 O O . ASN A 1 959 ? 29.167 -20.737 -44.918 1.00 85.19 959 ASN A O 1
ATOM 7864 N N . LEU A 1 960 ? 31.242 -20.006 -45.389 1.00 87.75 960 LEU A N 1
ATOM 7865 C CA . LEU A 1 960 ? 31.256 -18.842 -44.504 1.00 87.75 960 LEU A CA 1
ATOM 7866 C C . LEU A 1 960 ? 31.392 -17.551 -45.322 1.00 87.75 960 LEU A C 1
ATOM 7868 O O . LEU A 1 960 ? 31.915 -17.549 -46.433 1.00 87.75 960 LEU A O 1
ATOM 7872 N N . ASN A 1 961 ? 30.960 -16.433 -44.748 1.00 87.56 961 ASN A N 1
ATOM 7873 C CA . ASN A 1 961 ? 31.251 -15.090 -45.246 1.00 87.56 961 ASN A CA 1
ATOM 7874 C C . ASN A 1 961 ? 31.425 -14.123 -44.066 1.00 87.56 961 ASN A C 1
ATOM 7876 O O . ASN A 1 961 ? 30.952 -14.390 -42.958 1.00 87.56 961 ASN A O 1
ATOM 7880 N N . LEU A 1 962 ? 32.116 -13.013 -44.310 1.00 85.12 962 LEU A N 1
ATOM 7881 C CA . LEU A 1 962 ? 32.443 -12.005 -43.305 1.00 85.12 962 LEU A CA 1
ATOM 7882 C C . LEU A 1 962 ? 31.203 -11.404 -42.654 1.00 85.12 962 LEU A C 1
ATOM 7884 O O . LEU A 1 962 ? 31.127 -11.345 -41.432 1.00 85.12 962 LEU A O 1
ATOM 7888 N N . GLN A 1 963 ? 30.238 -10.991 -43.473 1.00 84.31 963 GLN A N 1
ATOM 7889 C CA . GLN A 1 963 ? 29.074 -10.230 -43.031 1.00 84.31 963 GLN A CA 1
ATOM 7890 C C . GLN A 1 963 ? 28.158 -11.034 -42.096 1.00 84.31 963 GLN A C 1
ATOM 7892 O O . GLN A 1 963 ? 27.615 -10.494 -41.134 1.00 84.31 963 GLN A O 1
ATOM 7897 N N . ASP A 1 964 ? 27.980 -12.325 -42.369 1.00 84.31 964 ASP A N 1
ATOM 7898 C CA . ASP A 1 964 ? 26.992 -13.146 -41.676 1.00 84.31 964 ASP A CA 1
ATOM 7899 C C . ASP A 1 964 ? 27.553 -13.844 -40.431 1.00 84.31 964 ASP A C 1
ATOM 7901 O O . ASP A 1 964 ? 26.820 -14.052 -39.457 1.00 84.31 964 ASP A O 1
ATOM 7905 N N . TYR A 1 965 ? 28.835 -14.227 -40.448 1.00 86.38 965 TYR A N 1
ATOM 7906 C CA . TYR A 1 965 ? 29.413 -15.144 -39.455 1.00 86.38 965 TYR A CA 1
ATOM 7907 C C . TYR A 1 965 ? 30.439 -14.509 -38.520 1.00 86.38 965 TYR A C 1
ATOM 7909 O O . TYR A 1 965 ? 30.726 -15.092 -37.474 1.00 86.38 965 TYR A O 1
ATOM 7917 N N . PHE A 1 966 ? 30.965 -13.327 -38.840 1.00 87.25 966 PHE A N 1
ATOM 7918 C CA . PHE A 1 966 ? 32.025 -12.686 -38.066 1.00 87.25 966 PHE A CA 1
ATOM 7919 C C . PHE A 1 966 ? 31.607 -11.300 -37.585 1.00 87.25 966 PHE A C 1
ATOM 7921 O O . PHE A 1 966 ? 30.723 -10.667 -38.160 1.00 87.25 966 PHE A O 1
ATOM 7928 N N . LYS A 1 967 ? 32.184 -10.851 -36.466 1.00 85.50 967 LYS A N 1
ATOM 7929 C CA . LYS A 1 967 ? 32.003 -9.468 -36.003 1.00 85.50 967 LYS A CA 1
ATOM 7930 C C . LYS A 1 967 ? 32.573 -8.503 -37.043 1.00 85.50 967 LYS A C 1
ATOM 7932 O O . LYS A 1 967 ? 33.545 -8.845 -37.717 1.00 85.50 967 LYS A O 1
ATOM 7937 N N . ASP A 1 968 ? 32.003 -7.300 -37.114 1.00 76.50 968 ASP A N 1
ATOM 7938 C CA . ASP A 1 968 ? 32.511 -6.243 -37.987 1.00 76.50 968 ASP A CA 1
ATOM 7939 C C . ASP A 1 968 ? 34.014 -6.042 -37.756 1.00 76.50 968 ASP A C 1
ATOM 7941 O O . ASP A 1 968 ? 34.480 -5.895 -36.621 1.00 76.50 968 ASP A O 1
ATOM 7945 N N . LEU A 1 969 ? 34.773 -6.073 -38.849 1.00 73.69 969 LEU A N 1
ATOM 7946 C CA . LEU A 1 969 ? 36.205 -5.810 -38.842 1.00 73.69 969 LEU A CA 1
ATOM 7947 C C . LEU A 1 969 ? 36.445 -4.336 -38.498 1.00 73.69 969 LEU A C 1
ATOM 7949 O O . LEU A 1 969 ? 35.921 -3.447 -39.168 1.00 73.69 969 LEU A O 1
ATOM 7953 N N . ASP A 1 970 ? 37.280 -4.068 -37.491 1.00 73.19 970 ASP A N 1
ATOM 7954 C CA . ASP A 1 970 ? 37.813 -2.723 -37.255 1.00 73.19 970 ASP A CA 1
ATOM 7955 C C . ASP A 1 970 ? 38.838 -2.394 -38.345 1.00 73.19 970 ASP A C 1
ATOM 7957 O O . ASP A 1 970 ? 40.042 -2.635 -38.207 1.00 73.19 970 ASP A O 1
ATOM 7961 N N . PHE A 1 971 ? 38.332 -1.872 -39.461 1.00 69.69 971 PHE A N 1
ATOM 7962 C CA . PHE A 1 971 ? 39.137 -1.520 -40.622 1.00 69.69 971 PHE A CA 1
ATOM 7963 C C . PHE A 1 971 ? 40.199 -0.465 -40.303 1.00 69.69 971 PHE A C 1
ATOM 7965 O O . PHE A 1 971 ? 41.268 -0.514 -40.899 1.00 69.69 971 PHE A O 1
ATOM 7972 N N . ASN A 1 972 ? 39.982 0.427 -39.333 1.00 70.25 972 ASN A N 1
ATOM 7973 C CA . ASN A 1 972 ? 40.987 1.428 -38.967 1.00 70.25 972 ASN A CA 1
ATOM 7974 C C . ASN A 1 972 ? 42.196 0.768 -38.296 1.00 70.25 972 ASN A C 1
ATOM 7976 O O . ASN A 1 972 ? 43.335 1.015 -38.696 1.00 70.25 972 ASN A O 1
ATOM 7980 N N . SER A 1 973 ? 41.955 -0.146 -37.349 1.00 69.88 973 SER A N 1
ATOM 7981 C CA . SER A 1 973 ? 43.022 -0.972 -36.765 1.00 69.88 973 SER A CA 1
ATOM 7982 C C . SER A 1 973 ? 43.702 -1.858 -37.816 1.00 69.88 973 SER A C 1
ATOM 7984 O O . SER A 1 973 ? 44.912 -2.098 -37.760 1.00 69.88 973 SER A O 1
ATOM 7986 N N . PHE A 1 974 ? 42.931 -2.325 -38.802 1.00 72.31 974 PHE A N 1
ATOM 7987 C CA . PHE A 1 974 ? 43.429 -3.115 -39.921 1.00 72.31 974 PHE A CA 1
ATOM 7988 C C . PHE A 1 974 ? 44.412 -2.310 -40.785 1.00 72.31 974 PHE A C 1
ATOM 7990 O O . PHE A 1 974 ? 45.535 -2.755 -41.020 1.00 72.31 974 PHE A O 1
ATOM 7997 N N . LEU A 1 975 ? 44.021 -1.099 -41.189 1.00 73.94 975 LEU A N 1
ATOM 7998 C CA . LEU A 1 975 ? 44.792 -0.192 -42.042 1.00 73.94 975 LEU A CA 1
ATOM 7999 C C . LEU A 1 975 ? 46.069 0.322 -41.363 1.00 73.94 975 LEU A C 1
ATOM 8001 O O . LEU A 1 975 ? 47.120 0.371 -42.003 1.00 73.94 975 LEU A O 1
ATOM 8005 N N . GLU A 1 976 ? 46.035 0.639 -40.063 1.00 73.94 976 GLU A N 1
ATOM 8006 C CA . GLU A 1 976 ? 47.233 1.076 -39.324 1.00 73.94 976 GLU A CA 1
ATOM 8007 C C . GLU A 1 976 ? 48.368 0.039 -39.353 1.00 73.94 976 GLU A C 1
ATOM 8009 O O . GLU A 1 976 ? 49.542 0.405 -39.469 1.00 73.94 976 GLU A O 1
ATOM 8014 N N . LYS A 1 977 ? 48.042 -1.260 -39.312 1.00 73.19 977 LYS A N 1
ATOM 8015 C CA . LYS A 1 977 ? 49.048 -2.333 -39.342 1.00 73.19 977 LYS A CA 1
ATOM 8016 C C . LYS A 1 977 ? 49.734 -2.474 -40.704 1.00 73.19 977 LYS A C 1
ATOM 8018 O O . LYS A 1 977 ? 50.939 -2.727 -40.736 1.00 73.19 977 LYS A O 1
ATOM 8023 N N . PHE A 1 978 ? 49.030 -2.232 -41.814 1.00 70.12 978 PHE A N 1
ATOM 8024 C CA . PHE A 1 978 ? 49.655 -2.246 -43.147 1.00 70.12 978 PHE A CA 1
ATOM 8025 C C . PHE A 1 978 ? 50.461 -0.999 -43.453 1.00 70.12 978 PHE A C 1
ATOM 8027 O O . PHE A 1 978 ? 51.358 -1.070 -44.277 1.00 70.12 978 PHE A O 1
ATOM 8034 N N . ARG A 1 979 ? 50.227 0.128 -42.774 1.00 66.56 979 ARG A N 1
ATOM 8035 C CA . ARG A 1 979 ? 51.072 1.322 -42.950 1.00 66.56 979 ARG A CA 1
ATOM 8036 C C . ARG A 1 979 ? 52.522 1.106 -42.500 1.00 66.56 979 ARG A C 1
ATOM 8038 O O . ARG A 1 979 ? 53.383 1.908 -42.841 1.00 66.56 979 ARG A O 1
ATOM 8045 N N . THR A 1 980 ? 52.794 0.053 -41.725 1.00 64.00 980 THR A N 1
ATOM 8046 C CA . THR A 1 980 ? 54.111 -0.207 -41.118 1.00 64.00 980 THR A CA 1
ATOM 8047 C C . THR A 1 980 ? 54.666 -1.607 -41.382 1.00 64.00 980 THR A C 1
ATOM 8049 O O . THR A 1 980 ? 55.880 -1.779 -41.320 1.00 64.00 980 THR A O 1
ATOM 8052 N N . ASN A 1 981 ? 53.826 -2.597 -41.712 1.00 73.81 981 ASN A N 1
ATOM 8053 C CA . ASN A 1 981 ? 54.258 -3.973 -41.957 1.00 73.81 981 ASN A CA 1
ATOM 8054 C C . ASN A 1 981 ? 53.640 -4.541 -43.238 1.00 73.81 981 ASN A C 1
ATOM 8056 O O . ASN A 1 981 ? 52.420 -4.544 -43.403 1.00 73.81 981 ASN A O 1
ATOM 8060 N N . LYS A 1 982 ? 54.489 -5.112 -44.101 1.00 77.12 982 LYS A N 1
ATOM 8061 C CA . LYS A 1 982 ? 54.065 -5.853 -45.298 1.00 77.12 982 LYS A CA 1
ATOM 8062 C C . LYS A 1 982 ? 53.207 -7.075 -44.944 1.00 77.12 982 LYS A C 1
ATOM 8064 O O . LYS A 1 982 ? 52.165 -7.282 -45.554 1.00 77.12 982 LYS A O 1
ATOM 8069 N N . LEU A 1 983 ? 53.626 -7.851 -43.939 1.00 82.94 983 LEU A N 1
ATOM 8070 C CA . LEU A 1 983 ? 52.921 -9.035 -43.442 1.00 82.94 983 LEU A CA 1
ATOM 8071 C C . LEU A 1 983 ? 52.338 -8.752 -42.054 1.00 82.94 983 LEU A C 1
ATOM 8073 O O . LEU A 1 983 ? 53.083 -8.438 -41.128 1.00 82.94 983 LEU A O 1
ATOM 8077 N N . SER A 1 984 ? 51.026 -8.908 -41.898 1.00 84.00 984 SER A N 1
ATOM 8078 C CA . SER A 1 984 ? 50.323 -8.677 -40.630 1.00 84.00 984 SER A CA 1
ATOM 8079 C C . SER A 1 984 ? 49.393 -9.838 -40.276 1.00 84.00 984 SER A C 1
ATOM 8081 O O . SER A 1 984 ? 48.800 -10.460 -41.157 1.00 84.00 984 SER A O 1
ATOM 8083 N N . GLU A 1 985 ? 49.270 -10.138 -38.981 1.00 84.94 985 GLU A N 1
ATOM 8084 C CA . GLU A 1 985 ? 48.372 -11.173 -38.454 1.00 84.94 985 GLU A CA 1
ATOM 8085 C C . GLU A 1 985 ? 47.107 -10.560 -37.845 1.00 84.94 985 GLU A C 1
ATOM 8087 O O . GLU A 1 985 ? 47.145 -9.557 -37.115 1.00 84.94 985 GLU A O 1
ATOM 8092 N N . PHE A 1 986 ? 45.980 -11.200 -38.142 1.00 85.38 986 PHE A N 1
ATOM 8093 C CA . PHE A 1 986 ? 44.648 -10.747 -37.784 1.00 85.38 986 PHE A CA 1
ATOM 8094 C C . PHE A 1 986 ? 43.804 -11.876 -37.223 1.00 85.38 986 PHE A C 1
ATOM 8096 O O . PHE A 1 986 ? 44.059 -13.059 -37.450 1.00 85.38 986 PHE A O 1
ATOM 8103 N N . LYS A 1 987 ? 42.778 -11.469 -36.479 1.00 88.12 987 LYS A N 1
ATOM 8104 C CA . LYS A 1 987 ? 41.853 -12.360 -35.794 1.00 88.12 987 LYS A CA 1
ATOM 8105 C C . LYS A 1 987 ? 40.432 -12.003 -36.191 1.00 88.12 987 LYS A C 1
ATOM 8107 O O . LYS A 1 987 ? 40.071 -10.829 -36.140 1.00 88.12 987 LYS A O 1
ATOM 8112 N N . LEU A 1 988 ? 39.640 -13.006 -36.553 1.00 88.12 988 LEU A N 1
ATOM 8113 C CA . LEU A 1 988 ? 38.196 -12.875 -36.693 1.00 88.12 988 LEU A CA 1
ATOM 8114 C C . LEU A 1 988 ? 37.500 -13.651 -35.586 1.00 88.12 988 LEU A C 1
ATOM 8116 O O . LEU A 1 988 ? 37.725 -14.849 -35.394 1.00 88.12 988 LEU A O 1
ATOM 8120 N N . GLU A 1 989 ? 36.614 -12.953 -34.890 1.00 89.75 989 GLU A N 1
ATOM 8121 C CA . GLU A 1 989 ? 35.732 -13.543 -33.896 1.00 89.75 989 GLU A CA 1
ATOM 8122 C C . GLU A 1 989 ? 34.346 -13.787 -34.497 1.00 89.75 989 GLU A C 1
ATOM 8124 O O . GLU A 1 989 ? 33.866 -12.966 -35.290 1.00 89.75 989 GLU A O 1
ATOM 8129 N N . PRO A 1 990 ? 33.666 -14.870 -34.099 1.00 89.94 990 PRO A N 1
ATOM 8130 C CA . PRO A 1 990 ? 32.322 -15.150 -34.571 1.00 89.94 990 PRO A CA 1
ATOM 8131 C C . PRO A 1 990 ? 31.320 -14.081 -34.098 1.00 89.94 990 PRO A C 1
ATOM 8133 O O . PRO A 1 990 ? 31.387 -13.589 -32.965 1.00 89.94 990 PRO A O 1
ATOM 8136 N N . SER A 1 991 ? 30.360 -13.726 -34.957 1.00 86.75 991 SER A N 1
ATOM 8137 C CA . SER A 1 991 ? 29.254 -12.808 -34.621 1.00 86.75 991 SER A CA 1
ATOM 8138 C C . SER A 1 991 ? 28.109 -13.494 -33.872 1.00 86.75 991 SER A C 1
ATOM 8140 O O . SER A 1 991 ? 27.311 -12.830 -33.197 1.00 86.75 991 SER A O 1
ATOM 8142 N N . ASN A 1 992 ? 28.019 -14.819 -33.993 1.00 89.12 992 ASN A N 1
ATOM 8143 C CA . ASN A 1 992 ? 26.937 -15.657 -33.495 1.00 89.12 992 ASN A CA 1
ATOM 8144 C C . ASN A 1 992 ? 27.470 -17.030 -33.026 1.00 89.12 992 ASN A C 1
ATOM 8146 O O . ASN A 1 992 ? 28.643 -17.333 -33.190 1.00 89.12 992 ASN A O 1
ATOM 8150 N N . PHE A 1 993 ? 26.618 -17.849 -32.411 1.00 89.50 993 PHE A N 1
ATOM 8151 C CA . PHE A 1 993 ? 26.968 -19.144 -31.814 1.00 89.50 993 PHE A CA 1
ATOM 8152 C C . PHE A 1 993 ? 26.794 -20.341 -32.765 1.00 89.50 993 PHE A C 1
ATOM 8154 O O . PHE A 1 993 ? 26.827 -21.486 -32.309 1.00 89.50 993 PHE A O 1
ATOM 8161 N N . LEU A 1 994 ? 26.590 -20.115 -34.071 1.00 87.94 994 LEU A N 1
ATOM 8162 C CA . LEU A 1 994 ? 26.627 -21.200 -35.063 1.00 87.94 994 LEU A CA 1
ATOM 8163 C C . LEU A 1 994 ? 28.055 -21.734 -35.254 1.00 87.94 994 LEU A C 1
ATOM 8165 O O . LEU A 1 994 ? 28.231 -22.908 -35.582 1.00 87.94 994 LEU A O 1
ATOM 8169 N N . THR A 1 995 ? 29.052 -20.883 -35.006 1.00 86.69 995 THR A N 1
ATOM 8170 C CA . THR A 1 995 ? 30.483 -21.199 -34.979 1.00 86.69 995 THR A CA 1
ATOM 8171 C C . THR A 1 995 ? 31.093 -20.840 -33.616 1.00 86.69 995 THR A C 1
ATOM 8173 O O . THR A 1 995 ? 30.500 -20.116 -32.814 1.00 86.69 995 THR A O 1
ATOM 8176 N N . ASN A 1 996 ? 32.268 -21.386 -33.308 1.00 87.50 996 ASN A N 1
ATOM 8177 C CA . ASN A 1 996 ? 33.057 -21.106 -32.107 1.00 87.50 996 ASN A CA 1
ATOM 8178 C C . ASN A 1 996 ? 34.555 -20.980 -32.450 1.00 87.50 996 ASN A C 1
ATOM 8180 O O . ASN A 1 996 ? 34.946 -21.140 -33.601 1.00 87.50 996 ASN A O 1
ATOM 8184 N N . GLY A 1 997 ? 35.391 -20.647 -31.463 1.00 87.94 997 GLY A N 1
ATOM 8185 C CA . GLY A 1 997 ? 36.825 -20.412 -31.676 1.00 87.94 997 GLY A CA 1
ATOM 8186 C C . GLY A 1 997 ? 37.136 -19.029 -32.264 1.00 87.94 997 GLY A C 1
ATOM 8187 O O . GLY A 1 997 ? 36.260 -18.172 -32.373 1.00 87.94 997 GLY A O 1
ATOM 8188 N N . VAL A 1 998 ? 38.405 -18.802 -32.607 1.00 89.25 998 VAL A N 1
ATOM 8189 C CA . VAL A 1 998 ? 38.895 -17.572 -33.251 1.00 89.25 998 VAL A CA 1
ATOM 8190 C C . VAL A 1 998 ? 39.684 -17.973 -34.487 1.00 89.25 998 VAL A C 1
ATOM 8192 O O . VAL A 1 998 ? 40.590 -18.801 -34.395 1.00 89.25 998 VAL A O 1
ATOM 8195 N N . LEU A 1 999 ? 39.352 -17.374 -35.627 1.00 90.56 999 LEU A N 1
ATOM 8196 C CA . LEU A 1 999 ? 40.085 -17.582 -36.868 1.00 90.56 999 LEU A CA 1
ATOM 8197 C C . LEU A 1 999 ? 41.289 -16.640 -36.907 1.00 90.56 999 LEU A C 1
ATOM 8199 O O . LEU A 1 999 ? 41.113 -15.421 -36.930 1.00 90.56 999 LEU A O 1
ATOM 8203 N N . ASN A 1 1000 ? 42.498 -17.196 -36.944 1.00 89.31 1000 ASN A N 1
ATOM 8204 C CA . ASN A 1 1000 ? 43.721 -16.423 -37.155 1.00 89.31 1000 ASN A CA 1
ATOM 8205 C C . ASN A 1 1000 ? 44.133 -16.524 -38.625 1.00 89.31 1000 ASN A C 1
ATOM 8207 O O . ASN A 1 1000 ? 44.136 -17.612 -39.199 1.00 89.31 1000 ASN A O 1
ATOM 8211 N N . PHE A 1 1001 ? 44.495 -15.401 -39.236 1.00 89.06 1001 PHE A N 1
ATOM 8212 C CA . PHE A 1 1001 ? 44.948 -15.368 -40.623 1.00 89.06 1001 PHE A CA 1
ATOM 8213 C C . PHE A 1 1001 ? 46.008 -14.290 -40.823 1.00 89.06 1001 PHE A C 1
ATOM 8215 O O . PHE A 1 1001 ? 46.091 -13.318 -40.068 1.00 89.06 1001 PHE A O 1
ATOM 8222 N N . LYS A 1 1002 ? 46.838 -14.472 -41.850 1.00 88.69 1002 LYS A N 1
ATOM 8223 C CA . LYS A 1 1002 ? 47.879 -13.513 -42.219 1.00 88.69 1002 LYS A CA 1
ATOM 8224 C C . LYS A 1 1002 ? 47.496 -12.815 -43.506 1.00 88.69 1002 LYS A C 1
ATOM 8226 O O . LYS A 1 1002 ? 46.853 -13.409 -44.366 1.00 88.69 1002 LYS A O 1
ATOM 8231 N N . VAL A 1 1003 ? 47.927 -11.575 -43.651 1.00 86.69 1003 VAL A N 1
ATOM 8232 C CA . VAL A 1 1003 ? 47.740 -10.805 -44.876 1.00 86.69 1003 VAL A CA 1
ATOM 8233 C C . VAL A 1 1003 ? 49.072 -10.190 -45.275 1.00 86.69 1003 VAL A C 1
ATOM 8235 O O . VAL A 1 1003 ? 49.754 -9.605 -44.436 1.00 86.69 1003 VAL A O 1
ATOM 8238 N N . ASP A 1 1004 ? 49.424 -10.336 -46.546 1.00 87.19 1004 ASP A N 1
ATOM 8239 C CA . ASP A 1 1004 ? 50.615 -9.779 -47.183 1.00 87.19 1004 ASP A CA 1
ATOM 8240 C C . ASP A 1 1004 ? 50.186 -8.712 -48.197 1.00 87.19 1004 ASP A C 1
ATOM 8242 O O . ASP A 1 1004 ? 49.512 -9.037 -49.179 1.00 87.19 1004 ASP A O 1
ATOM 8246 N N . ASN A 1 1005 ? 50.544 -7.447 -47.953 1.00 83.44 1005 ASN A N 1
ATOM 8247 C CA . ASN A 1 1005 ? 50.335 -6.367 -48.914 1.00 83.44 1005 ASN A CA 1
ATOM 8248 C C . ASN A 1 1005 ? 51.599 -6.123 -49.745 1.00 83.44 1005 ASN A C 1
ATOM 8250 O O . ASN A 1 1005 ? 52.489 -5.373 -49.340 1.00 83.44 1005 ASN A O 1
ATOM 8254 N N . SER A 1 1006 ? 51.651 -6.694 -50.948 1.00 76.75 1006 SER A N 1
ATOM 8255 C CA . SER A 1 1006 ? 52.807 -6.574 -51.841 1.00 76.75 1006 SER A CA 1
ATOM 8256 C C . SER A 1 1006 ? 53.064 -5.147 -52.336 1.00 76.75 1006 SER A C 1
ATOM 8258 O O . SER A 1 1006 ? 54.177 -4.855 -52.765 1.00 76.75 1006 SER A O 1
ATOM 8260 N N . ALA A 1 1007 ? 52.075 -4.248 -52.251 1.00 68.62 1007 ALA A N 1
ATOM 8261 C CA . ALA A 1 1007 ? 52.225 -2.852 -52.664 1.00 68.62 1007 ALA A CA 1
ATOM 8262 C C . ALA A 1 1007 ? 53.192 -2.066 -51.762 1.00 68.62 1007 ALA A C 1
ATOM 8264 O O . ALA A 1 1007 ? 53.750 -1.065 -52.212 1.00 68.62 1007 ALA A O 1
ATOM 8265 N N . LEU A 1 1008 ? 53.434 -2.523 -50.522 1.00 62.91 1008 LEU A N 1
ATOM 8266 C CA . LEU A 1 1008 ? 54.394 -1.885 -49.613 1.00 62.91 1008 LEU A CA 1
ATOM 8267 C C . LEU A 1 1008 ? 55.853 -2.004 -50.071 1.00 62.91 1008 LEU A C 1
ATOM 8269 O O . LEU A 1 1008 ? 56.664 -1.170 -49.673 1.00 62.91 1008 LEU A O 1
ATOM 8273 N N . ASP A 1 1009 ? 56.185 -2.972 -50.931 1.00 52.66 1009 ASP A N 1
ATOM 8274 C CA . ASP A 1 1009 ? 57.536 -3.091 -51.502 1.00 52.66 1009 ASP A CA 1
ATOM 8275 C C . ASP A 1 1009 ? 57.800 -2.060 -52.612 1.00 52.66 1009 ASP A C 1
ATOM 8277 O O . ASP A 1 1009 ? 58.946 -1.840 -53.004 1.00 52.66 1009 ASP A O 1
ATOM 8281 N N . SER A 1 1010 ? 56.764 -1.373 -53.103 1.00 48.59 1010 SER A N 1
ATOM 8282 C CA . SER A 1 1010 ? 56.885 -0.333 -54.122 1.00 48.59 1010 SER A CA 1
ATOM 8283 C C . SER A 1 1010 ? 56.295 0.986 -53.616 1.00 48.59 1010 SER A C 1
ATOM 8285 O O . SER A 1 1010 ? 55.097 1.232 -53.721 1.00 48.59 1010 SER A O 1
ATOM 8287 N N . THR A 1 1011 ? 57.175 1.859 -53.116 1.00 47.84 1011 THR A N 1
ATOM 8288 C CA . THR A 1 1011 ? 56.944 3.277 -52.760 1.00 47.84 1011 THR A CA 1
ATOM 8289 C C . THR A 1 1011 ? 56.041 3.578 -51.550 1.00 47.84 1011 THR A C 1
ATOM 8291 O O . THR A 1 1011 ? 54.948 4.103 -51.700 1.00 47.84 1011 THR A O 1
ATOM 8294 N N . PHE A 1 1012 ? 56.584 3.441 -50.334 1.00 43.03 1012 PHE A N 1
ATOM 8295 C CA . PHE A 1 1012 ? 56.201 4.277 -49.173 1.00 43.03 1012 PHE A CA 1
ATOM 8296 C C . PHE A 1 1012 ? 57.336 5.239 -48.773 1.00 43.03 1012 PHE A C 1
ATOM 8298 O O . PHE A 1 1012 ? 57.643 5.466 -47.607 1.00 43.03 1012 PHE A O 1
ATOM 8305 N N . GLY A 1 1013 ? 57.993 5.809 -49.783 1.00 42.44 1013 GLY A N 1
ATOM 8306 C CA . GLY A 1 1013 ? 59.094 6.750 -49.623 1.00 42.44 1013 GLY A CA 1
ATOM 8307 C C . GLY A 1 1013 ? 59.059 7.825 -50.697 1.00 42.44 1013 GLY A C 1
ATOM 8308 O O . GLY A 1 1013 ? 59.867 7.779 -51.616 1.00 42.44 1013 GLY A O 1
ATOM 8309 N N . LYS A 1 1014 ? 58.098 8.751 -50.610 1.00 33.66 1014 LYS A N 1
ATOM 8310 C CA . LYS A 1 1014 ? 58.199 10.176 -50.992 1.00 33.66 1014 LYS A CA 1
ATOM 8311 C C . LYS A 1 1014 ? 56.831 10.838 -50.810 1.00 33.66 1014 LYS A C 1
ATOM 8313 O O . LYS A 1 1014 ? 55.807 10.268 -51.163 1.00 33.66 1014 LYS A O 1
ATOM 8318 N N . GLY A 1 1015 ? 56.844 12.005 -50.169 1.00 38.53 1015 GLY A N 1
ATOM 8319 C CA . GLY A 1 1015 ? 55.654 12.694 -49.682 1.00 38.53 1015 GLY A CA 1
ATOM 8320 C C . GLY A 1 1015 ? 54.678 13.116 -50.776 1.00 38.53 1015 GLY A C 1
ATOM 8321 O O . GLY A 1 1015 ? 55.072 13.404 -51.903 1.00 38.53 1015 GLY A O 1
ATOM 8322 N N . PHE A 1 1016 ? 53.409 13.205 -50.389 1.00 29.42 1016 PHE A N 1
ATOM 8323 C CA . PHE A 1 1016 ? 52.362 13.839 -51.175 1.00 29.42 1016 PHE A CA 1
ATOM 8324 C C . PHE A 1 1016 ? 51.961 15.162 -50.513 1.00 29.42 1016 PHE A C 1
ATOM 8326 O O . PHE A 1 1016 ? 51.586 15.201 -49.339 1.00 29.42 1016 PHE A O 1
ATOM 8333 N N . GLN A 1 1017 ? 52.094 16.249 -51.277 1.00 29.59 1017 GLN A N 1
ATOM 8334 C CA . GLN A 1 1017 ? 51.498 17.557 -51.008 1.00 29.59 1017 GLN A CA 1
ATOM 8335 C C . GLN A 1 1017 ? 49.991 17.488 -51.291 1.00 29.59 1017 GLN A C 1
ATOM 8337 O O . GLN A 1 1017 ? 49.576 16.884 -52.276 1.00 29.59 1017 GLN A O 1
ATOM 8342 N N . PHE A 1 1018 ? 49.181 18.128 -50.446 1.00 26.80 1018 PHE A N 1
ATOM 8343 C CA . PHE A 1 1018 ? 47.777 18.396 -50.751 1.00 26.80 1018 PHE A CA 1
ATOM 8344 C C . PHE A 1 1018 ? 47.675 19.718 -51.511 1.00 26.80 1018 PHE A C 1
ATOM 8346 O O . PHE A 1 1018 ? 47.918 20.773 -50.924 1.00 26.80 1018 PHE A O 1
ATOM 8353 N N . ASP A 1 1019 ? 47.280 19.643 -52.781 1.00 25.70 1019 ASP A N 1
ATOM 8354 C CA . ASP A 1 1019 ? 46.723 20.772 -53.519 1.00 25.70 1019 ASP A CA 1
ATOM 8355 C C . ASP A 1 1019 ? 45.200 20.789 -53.333 1.00 25.70 1019 ASP A C 1
ATOM 8357 O O . ASP A 1 1019 ? 44.514 19.766 -53.394 1.00 25.70 1019 ASP A O 1
ATOM 8361 N N . SER A 1 1020 ? 44.676 21.970 -53.033 1.00 33.75 1020 SER A N 1
ATOM 8362 C CA . SER A 1 1020 ? 43.264 22.235 -52.785 1.00 33.75 1020 SER A CA 1
ATOM 8363 C C . SER A 1 1020 ? 42.503 22.435 -54.095 1.00 33.75 1020 SER A C 1
ATOM 8365 O O . SER A 1 1020 ? 42.840 23.368 -54.818 1.00 33.75 1020 SER A O 1
ATOM 8367 N N . ASN A 1 1021 ? 41.445 21.651 -54.361 1.00 28.25 1021 ASN A N 1
ATOM 8368 C CA . ASN A 1 1021 ? 40.121 22.152 -54.785 1.00 28.25 1021 ASN A CA 1
ATOM 8369 C C . ASN A 1 1021 ? 39.105 21.045 -55.152 1.00 28.25 1021 ASN A C 1
ATOM 8371 O O . ASN A 1 1021 ? 39.435 20.034 -55.758 1.00 28.25 1021 ASN A O 1
ATOM 8375 N N . SER A 1 1022 ? 37.833 21.359 -54.866 1.00 25.02 1022 SER A N 1
ATOM 8376 C CA . SER A 1 1022 ? 36.561 20.730 -55.290 1.00 25.02 1022 SER A CA 1
ATOM 8377 C C . SER A 1 1022 ? 36.002 19.518 -54.511 1.00 25.02 1022 SER A C 1
ATOM 8379 O O . SER A 1 1022 ? 36.150 18.360 -54.862 1.00 25.02 1022 SER A O 1
ATOM 8381 N N . SER A 1 1023 ? 35.296 19.883 -53.433 1.00 31.52 1023 SER A N 1
ATOM 8382 C CA . SER A 1 1023 ? 33.927 19.499 -53.028 1.00 31.52 1023 SER A CA 1
ATOM 8383 C C . SER A 1 1023 ? 33.408 18.051 -53.091 1.00 31.52 1023 SER A C 1
ATOM 8385 O O . SER A 1 1023 ? 33.215 17.484 -54.161 1.00 31.52 1023 SER A O 1
ATOM 8387 N N . ASN A 1 1024 ? 32.888 17.672 -51.912 1.00 28.14 1024 ASN A N 1
ATOM 8388 C CA . ASN A 1 1024 ? 31.851 16.688 -51.576 1.00 28.14 1024 ASN A CA 1
ATOM 8389 C C . ASN A 1 1024 ? 32.311 15.248 -51.328 1.00 28.14 1024 ASN A C 1
ATOM 8391 O O . ASN A 1 1024 ? 32.346 14.439 -52.241 1.00 28.14 1024 ASN A O 1
ATOM 8395 N N . ILE A 1 1025 ? 32.534 14.928 -50.049 1.00 26.38 1025 ILE A N 1
ATOM 8396 C CA . ILE A 1 1025 ? 31.825 13.886 -49.284 1.00 26.38 1025 ILE A CA 1
ATOM 8397 C C . ILE A 1 1025 ? 32.201 14.041 -47.800 1.00 26.38 1025 ILE A C 1
ATOM 8399 O O . ILE A 1 1025 ? 33.308 14.446 -47.445 1.00 26.38 1025 ILE A O 1
ATOM 8403 N N . GLU A 1 1026 ? 31.205 13.819 -46.945 1.00 30.23 1026 GLU A N 1
ATOM 8404 C CA . GLU A 1 1026 ? 31.315 13.768 -45.492 1.00 30.23 1026 GLU A CA 1
ATOM 8405 C C . GLU A 1 1026 ? 32.097 12.543 -44.999 1.00 30.23 1026 GLU A C 1
ATOM 8407 O O . GLU A 1 1026 ? 32.081 11.477 -45.602 1.00 30.23 1026 GLU A O 1
ATOM 8412 N N . SER A 1 1027 ? 32.629 12.716 -43.786 1.00 30.00 1027 SER A N 1
ATOM 8413 C CA . SER A 1 1027 ? 33.088 11.703 -42.829 1.00 30.00 1027 SER A CA 1
ATOM 8414 C C . SER A 1 1027 ? 34.415 11.001 -43.132 1.00 30.00 1027 SER A C 1
ATOM 8416 O O . SER A 1 1027 ? 34.502 10.105 -43.951 1.00 30.00 1027 SER A O 1
ATOM 8418 N N . SER A 1 1028 ? 35.442 11.329 -42.349 1.00 26.48 1028 SER A N 1
ATOM 8419 C CA . SER A 1 1028 ? 35.708 10.546 -41.140 1.00 26.48 1028 SER A CA 1
ATOM 8420 C C . SER A 1 1028 ? 36.759 11.210 -40.255 1.00 26.48 1028 SER A C 1
ATOM 8422 O O . SER A 1 1028 ? 37.672 11.901 -40.705 1.00 26.48 1028 SER A O 1
ATOM 8424 N N . ASP A 1 1029 ? 36.570 10.980 -38.966 1.00 33.97 1029 ASP A N 1
ATOM 8425 C CA . ASP A 1 1029 ? 37.413 11.321 -37.838 1.00 33.97 1029 ASP A CA 1
ATOM 8426 C C . ASP A 1 1029 ? 38.904 11.022 -38.027 1.00 33.97 1029 ASP A C 1
ATOM 8428 O O . ASP A 1 1029 ? 39.297 9.869 -38.132 1.00 33.97 1029 ASP A O 1
ATOM 8432 N N . SER A 1 1030 ? 39.743 12.058 -37.923 1.00 27.73 1030 SER A N 1
ATOM 8433 C CA . SER A 1 1030 ? 41.075 11.969 -37.294 1.00 27.73 1030 SER A CA 1
ATOM 8434 C C . SER A 1 1030 ? 41.728 13.355 -37.149 1.00 27.73 1030 SER A C 1
ATOM 8436 O O . SER A 1 1030 ? 42.811 13.615 -37.667 1.00 27.73 1030 SER A O 1
ATOM 8438 N N . LYS A 1 1031 ? 41.075 14.285 -36.438 1.00 27.58 1031 LYS A N 1
ATOM 8439 C CA . LYS A 1 1031 ? 41.711 15.509 -35.886 1.00 27.58 1031 LYS A CA 1
ATOM 8440 C C . LYS A 1 1031 ? 41.154 15.864 -34.501 1.00 27.58 1031 LYS A C 1
ATOM 8442 O O . LYS A 1 1031 ? 40.901 17.024 -34.192 1.00 27.58 1031 LYS A O 1
ATOM 8447 N N . LEU A 1 1032 ? 40.963 14.857 -33.648 1.00 30.16 1032 LEU A N 1
ATOM 8448 C CA . LEU A 1 1032 ? 40.315 15.014 -32.337 1.00 30.16 1032 LEU A CA 1
ATOM 8449 C C . LEU A 1 1032 ? 41.270 15.095 -31.130 1.00 30.16 1032 LEU A C 1
ATOM 8451 O O . LEU A 1 1032 ? 40.812 15.012 -29.997 1.00 30.16 1032 LEU A O 1
ATOM 8455 N N . TRP A 1 1033 ? 42.573 15.332 -31.333 1.00 29.72 1033 TRP A N 1
ATOM 8456 C CA . TRP A 1 1033 ? 43.548 15.404 -30.224 1.00 29.72 1033 TRP A CA 1
ATOM 8457 C C . TRP A 1 1033 ? 44.384 16.694 -30.116 1.00 29.72 1033 TRP A C 1
ATOM 8459 O O . TRP A 1 1033 ? 45.307 16.748 -29.312 1.00 29.72 1033 TRP A O 1
ATOM 8469 N N . ILE A 1 1034 ? 44.051 17.783 -30.829 1.00 30.83 1034 ILE A N 1
ATOM 8470 C CA . ILE A 1 1034 ? 44.781 19.078 -30.704 1.00 30.83 1034 ILE A CA 1
ATOM 8471 C C . ILE A 1 1034 ? 43.843 20.269 -30.411 1.00 30.83 1034 ILE A C 1
ATOM 8473 O O . ILE A 1 1034 ? 44.154 21.427 -30.655 1.00 30.83 1034 ILE A O 1
ATOM 8477 N N . VAL A 1 1035 ? 42.679 20.009 -29.817 1.00 31.81 1035 VAL A N 1
ATOM 8478 C CA . VAL A 1 1035 ? 41.818 21.057 -29.230 1.00 31.81 1035 VAL A CA 1
ATOM 8479 C C . VAL A 1 1035 ? 41.815 21.056 -27.686 1.00 31.81 1035 VAL A C 1
ATOM 8481 O O . VAL A 1 1035 ? 41.637 22.135 -27.120 1.00 31.81 1035 VAL A O 1
ATOM 8484 N N . PRO A 1 1036 ? 42.130 19.959 -26.952 1.00 33.09 1036 PRO A N 1
ATOM 8485 C CA . PRO A 1 1036 ? 42.190 20.034 -25.488 1.00 33.09 1036 PRO A CA 1
ATOM 8486 C C . PRO A 1 1036 ? 43.430 20.773 -24.961 1.00 33.09 1036 PRO A C 1
ATOM 8488 O O . PRO A 1 1036 ? 43.344 21.479 -23.961 1.00 33.09 1036 PRO A O 1
ATOM 8491 N N . ILE A 1 1037 ? 44.584 20.659 -25.631 1.00 32.06 1037 ILE A N 1
ATOM 8492 C CA . ILE A 1 1037 ? 45.866 21.144 -25.083 1.00 32.06 1037 ILE A CA 1
ATOM 8493 C C . ILE A 1 1037 ? 45.985 22.674 -25.170 1.00 32.06 1037 ILE A C 1
ATOM 8495 O O . ILE A 1 1037 ? 46.420 23.306 -24.213 1.00 32.06 1037 ILE A O 1
ATOM 8499 N N . VAL A 1 1038 ? 45.497 23.302 -26.245 1.00 33.91 1038 VAL A N 1
ATOM 8500 C CA . VAL A 1 1038 ? 45.546 24.771 -26.397 1.00 33.91 1038 VAL A CA 1
ATOM 8501 C C . VAL A 1 1038 ? 44.543 25.475 -25.467 1.00 33.91 1038 VAL A C 1
ATOM 8503 O O . VAL A 1 1038 ? 44.821 26.564 -24.968 1.00 33.91 1038 VAL A O 1
ATOM 8506 N N . LEU A 1 1039 ? 43.413 24.833 -25.144 1.00 33.75 1039 LEU A N 1
ATOM 8507 C CA . LEU A 1 1039 ? 42.442 25.341 -24.167 1.00 33.75 1039 LEU A CA 1
ATOM 8508 C C . LEU A 1 1039 ? 42.931 25.183 -22.717 1.00 33.75 1039 LEU A C 1
ATOM 8510 O O . LEU A 1 1039 ? 42.756 26.104 -21.922 1.00 33.75 1039 LEU A O 1
ATOM 8514 N N . ILE A 1 1040 ? 43.602 24.075 -22.379 1.00 36.19 1040 ILE A N 1
ATOM 8515 C CA . ILE A 1 1040 ? 44.157 23.847 -21.034 1.00 36.19 1040 ILE A CA 1
ATOM 8516 C C . ILE A 1 1040 ? 45.303 24.827 -20.735 1.00 36.19 1040 ILE A C 1
ATOM 8518 O O . ILE A 1 1040 ? 45.301 25.426 -19.662 1.00 36.19 1040 ILE A O 1
ATOM 8522 N N . SER A 1 1041 ? 46.209 25.090 -21.688 1.00 33.09 1041 SER A N 1
ATOM 8523 C CA . SER A 1 1041 ? 47.334 26.025 -21.498 1.00 33.09 1041 SER A CA 1
ATOM 8524 C C . SER A 1 1041 ? 46.898 27.487 -21.311 1.00 33.09 1041 SER A C 1
ATOM 8526 O O . SER A 1 1041 ? 47.518 28.224 -20.540 1.00 33.09 1041 SER A O 1
ATOM 8528 N N . ILE A 1 1042 ? 45.804 27.908 -21.957 1.00 38.53 1042 ILE A N 1
ATOM 8529 C CA . ILE A 1 1042 ? 45.281 29.284 -21.880 1.00 38.53 1042 ILE A CA 1
ATOM 8530 C C . ILE A 1 1042 ? 44.416 29.492 -20.618 1.00 38.53 1042 ILE A C 1
ATOM 8532 O O . ILE A 1 1042 ? 44.421 30.579 -20.036 1.00 38.53 1042 ILE A O 1
ATOM 8536 N N . ILE A 1 1043 ? 43.761 28.444 -20.103 1.00 40.25 1043 ILE A N 1
ATOM 8537 C CA . ILE A 1 1043 ? 43.015 28.493 -18.831 1.00 40.25 1043 ILE A CA 1
ATOM 8538 C C . ILE A 1 1043 ? 43.964 28.558 -17.616 1.00 40.25 1043 ILE A C 1
ATOM 8540 O O . ILE A 1 1043 ? 43.672 29.273 -16.653 1.00 40.25 1043 ILE A O 1
ATOM 8544 N N . SER A 1 1044 ? 45.148 27.932 -17.677 1.00 35.94 1044 SER A N 1
ATOM 8545 C CA . SER A 1 1044 ? 46.190 28.072 -16.640 1.00 35.94 1044 SER A CA 1
ATOM 8546 C C . SER A 1 1044 ? 46.694 29.514 -16.456 1.00 35.94 1044 SER A C 1
ATOM 8548 O O . SER A 1 1044 ? 47.047 29.899 -15.340 1.00 35.94 1044 SER A O 1
ATOM 8550 N N . LEU A 1 1045 ? 46.642 30.357 -17.495 1.00 38.22 1045 LEU A N 1
ATOM 8551 C CA . LEU A 1 1045 ? 46.977 31.786 -17.394 1.00 38.22 1045 LEU A CA 1
ATOM 8552 C C . LEU A 1 1045 ? 45.833 32.627 -16.792 1.00 38.22 1045 LEU A C 1
ATOM 8554 O O . LEU A 1 1045 ? 46.087 33.619 -16.107 1.00 38.22 1045 LEU A O 1
ATOM 8558 N N . GLY A 1 1046 ? 44.576 32.199 -16.955 1.00 38.94 1046 GLY A N 1
ATOM 8559 C CA . GLY A 1 1046 ? 43.408 32.822 -16.320 1.00 38.94 1046 GLY A CA 1
ATOM 8560 C C . GLY A 1 1046 ? 43.317 32.571 -14.809 1.00 38.94 1046 GLY A C 1
ATOM 8561 O O . GLY A 1 1046 ? 42.927 33.461 -14.051 1.00 38.94 1046 GLY A O 1
ATOM 8562 N N . ILE A 1 1047 ? 43.747 31.392 -14.347 1.00 40.28 1047 ILE A N 1
ATOM 8563 C CA . ILE A 1 1047 ? 43.767 31.024 -12.920 1.00 40.28 1047 ILE A CA 1
ATOM 8564 C C . ILE A 1 1047 ? 44.906 31.748 -12.166 1.00 40.28 1047 ILE A C 1
ATOM 8566 O O . ILE A 1 1047 ? 44.727 32.148 -11.012 1.00 40.28 1047 ILE A O 1
ATOM 8570 N N . GLY A 1 1048 ? 46.030 32.047 -12.832 1.00 38.16 1048 GLY A N 1
ATOM 8571 C CA . GLY A 1 1048 ? 47.119 32.866 -12.272 1.00 38.16 1048 GLY A CA 1
ATOM 8572 C C . GLY A 1 1048 ? 46.709 34.308 -11.922 1.00 38.16 1048 GLY A C 1
ATOM 8573 O O . GLY A 1 1048 ? 47.175 34.867 -10.926 1.00 38.16 1048 GLY A O 1
ATOM 8574 N N . GLY A 1 1049 ? 45.761 34.890 -12.667 1.00 42.22 1049 GLY A N 1
ATOM 8575 C CA . GLY A 1 1049 ? 45.210 36.224 -12.388 1.00 42.22 1049 GLY A CA 1
ATOM 8576 C C . GLY A 1 1049 ? 44.361 36.293 -11.110 1.00 42.22 1049 GLY A C 1
ATOM 8577 O O . GLY A 1 1049 ? 44.387 37.298 -10.398 1.00 42.22 1049 GLY A O 1
ATOM 8578 N N . ILE A 1 1050 ? 43.673 35.202 -10.757 1.00 40.06 1050 ILE A N 1
ATOM 8579 C CA . ILE A 1 1050 ? 42.895 35.088 -9.510 1.00 40.06 1050 ILE A CA 1
ATOM 8580 C C . ILE A 1 1050 ? 43.836 34.925 -8.302 1.00 40.06 1050 ILE A C 1
ATOM 8582 O O . ILE A 1 1050 ? 43.578 35.479 -7.229 1.00 40.06 1050 ILE A O 1
ATOM 8586 N N . PHE A 1 1051 ? 44.981 34.258 -8.486 1.00 37.81 1051 PHE A N 1
ATOM 8587 C CA . PHE A 1 1051 ? 46.017 34.125 -7.456 1.00 37.81 1051 PHE A CA 1
ATOM 8588 C C . PHE A 1 1051 ? 46.735 35.462 -7.165 1.00 37.81 1051 PHE A C 1
ATOM 8590 O O . PHE A 1 1051 ? 47.015 35.775 -6.006 1.00 37.81 1051 PHE A O 1
ATOM 8597 N N . PHE A 1 1052 ? 46.939 36.312 -8.180 1.00 39.84 1052 PHE A N 1
ATOM 8598 C CA . PHE A 1 1052 ? 47.480 37.671 -8.005 1.00 39.84 1052 PHE A CA 1
ATOM 8599 C C . PHE A 1 1052 ? 46.475 38.659 -7.386 1.00 39.84 1052 PHE A C 1
ATOM 8601 O O . PHE A 1 1052 ? 46.868 39.507 -6.579 1.00 39.84 1052 PHE A O 1
ATOM 8608 N N . TYR A 1 1053 ? 45.176 38.521 -7.673 1.00 40.06 1053 TYR A N 1
ATOM 8609 C CA . TYR A 1 1053 ? 44.129 39.341 -7.045 1.00 40.06 1053 TYR A CA 1
ATOM 8610 C C . TYR A 1 1053 ? 43.979 39.035 -5.539 1.00 40.06 1053 TYR A C 1
ATOM 8612 O O . TYR A 1 1053 ? 43.765 39.943 -4.734 1.00 40.06 1053 TYR A O 1
ATOM 8620 N N . ARG A 1 1054 ? 44.234 37.784 -5.118 1.00 38.41 1054 ARG A N 1
ATOM 8621 C CA . ARG A 1 1054 ? 44.286 37.375 -3.699 1.00 38.41 1054 ARG A CA 1
ATOM 8622 C C . ARG A 1 1054 ? 45.446 38.006 -2.913 1.00 38.41 1054 ARG A C 1
ATOM 8624 O O . ARG A 1 1054 ? 45.316 38.212 -1.709 1.00 38.41 1054 ARG A O 1
ATOM 8631 N N . ARG A 1 1055 ? 46.563 38.356 -3.569 1.00 36.69 1055 ARG A N 1
ATOM 8632 C CA . ARG A 1 1055 ? 47.735 38.978 -2.917 1.00 36.69 1055 ARG A CA 1
ATOM 8633 C C . ARG A 1 1055 ? 47.578 40.493 -2.712 1.00 36.69 1055 ARG A C 1
ATOM 8635 O O . ARG A 1 1055 ? 48.200 41.034 -1.802 1.00 36.69 1055 ARG A O 1
ATOM 8642 N N . LYS A 1 1056 ? 46.715 41.173 -3.482 1.00 34.53 1056 LYS A N 1
ATOM 8643 C CA . LYS A 1 1056 ? 46.449 42.621 -3.329 1.00 34.53 1056 LYS A CA 1
ATOM 8644 C C . LYS A 1 1056 ? 45.412 42.976 -2.253 1.00 34.53 1056 LYS A C 1
ATOM 8646 O O . LYS A 1 1056 ? 45.439 44.098 -1.764 1.00 34.53 1056 LYS A O 1
ATOM 8651 N N . ILE A 1 1057 ? 44.567 42.036 -1.821 1.00 36.41 1057 ILE A N 1
ATOM 8652 C CA . ILE A 1 1057 ? 43.553 42.280 -0.770 1.00 36.41 1057 ILE A CA 1
ATOM 8653 C C . ILE A 1 1057 ? 44.128 42.145 0.657 1.00 36.41 1057 ILE A C 1
ATOM 8655 O O . ILE A 1 1057 ? 43.547 42.654 1.604 1.00 36.41 1057 ILE A O 1
ATOM 8659 N N . LYS A 1 1058 ? 45.337 41.589 0.830 1.00 31.39 1058 LYS A N 1
ATOM 8660 C CA . LYS A 1 1058 ? 46.053 41.591 2.125 1.00 31.39 1058 LYS A CA 1
ATOM 8661 C C . LYS A 1 1058 ? 46.770 42.914 2.469 1.00 31.39 1058 LYS A C 1
ATOM 8663 O O . LYS A 1 1058 ? 47.491 42.953 3.457 1.00 31.39 1058 LYS A O 1
ATOM 8668 N N . ARG A 1 1059 ? 46.609 43.982 1.672 1.00 31.95 1059 ARG A N 1
ATOM 8669 C CA . ARG A 1 1059 ? 47.248 45.298 1.910 1.00 31.95 1059 ARG A CA 1
ATOM 8670 C C . ARG A 1 1059 ? 46.286 46.462 2.188 1.00 31.95 1059 ARG A C 1
ATOM 8672 O O . ARG A 1 1059 ? 46.756 47.577 2.348 1.00 31.95 1059 ARG A O 1
ATOM 8679 N N . TYR A 1 1060 ? 44.981 46.211 2.293 1.00 31.88 1060 TYR A N 1
ATOM 8680 C CA . TYR A 1 1060 ? 43.994 47.203 2.740 1.00 31.88 1060 TYR A CA 1
ATOM 8681 C C . TYR A 1 1060 ? 43.102 46.573 3.814 1.00 31.88 1060 TYR A C 1
ATOM 8683 O O . TYR A 1 1060 ? 42.052 46.017 3.506 1.00 31.88 1060 TYR A O 1
ATOM 8691 N N . ASN A 1 1061 ? 43.652 46.546 5.030 1.00 30.19 1061 ASN A N 1
ATOM 8692 C CA . ASN A 1 1061 ? 43.047 46.409 6.365 1.00 30.19 1061 ASN A CA 1
ATOM 8693 C C . ASN A 1 1061 ? 44.118 45.811 7.296 1.00 30.19 1061 ASN A C 1
ATOM 8695 O O . ASN A 1 1061 ? 44.058 44.639 7.672 1.00 30.19 1061 ASN A O 1
ATOM 8699 N N . SER A 1 1062 ? 45.146 46.618 7.577 1.00 34.34 1062 SER A N 1
ATOM 8700 C CA . SER A 1 1062 ? 45.561 46.840 8.965 1.00 34.34 1062 SER A CA 1
ATOM 8701 C C . SER A 1 1062 ? 44.772 48.032 9.472 1.00 34.34 1062 SER A C 1
ATOM 8703 O O . SER A 1 1062 ? 44.746 49.015 8.691 1.00 34.34 1062 SER A O 1
#

Organism: Mesomycoplasma hyopneumoniae (strain 7448) (NCBI:txid262722)

InterPro domains:
  IPR061347 Mbov_0399 family ICE element protein [NF045892] (136-864)

Radius of gyration: 38.7 Å; chains: 1; bounding box: 100×98×110 Å

Sequence (1062 aa):
MYIQSSDYSKKYDIFYKGVKDKLINFFASLKNSKNENWKLNNFRLHNFQLNFQYTVKNSKITKIKTIASANYSAQEEVISKNEKIDKLNKYLANISNSFEAHFNNKFSIPTDTGPEKGINNPEPEGQNSSNIELKSNKTYFHNLVNKWFDKVKTQNDNNYNAVFWYSFNSVGDPYKAFIKFRHPLDNQIWQYELSNNMKVEWLPTEYLRNKEFADRLKFIPSQIYKYSDSYRGLYRELDQKKDITEQDEEAKKLKEESLKQQSGNNKNSTYGGKFEFLGDVGVQFAGNKEESEIMYINDKPVDVLNSNFSTILEDLRLEDKEKGGINTYKIEIKKFKRDNNSKENKEVEKTYRVDVVVKSIVSVLDGKWFAWDPEKNKDQKQLISPIMLDSDGKEVKDSDNNPIQNPNYDPNIDPQTGTKKQLIWVNSESNLFDNSIFYPDSSLSQKGFIAEASVVGKGVNLVFAKNFEKDQALIKRYAIDRNQRNKFTLANNITYFSSSLGSSQGEEINIYNNQNNYFSKEGMWLYRTGFKESDSKNKGQNGFKIFLVGDNDNKKLFTDLVDNSAFIPFWASPAGQNLSTYLRIIRKFSQEKINKLPYEAIMSYWKSYINYKLDQGEIIDPVQAELEKKLDKSLEEYLKKNEIDINQKINLDLDIGNLANVLSDNQKKALNFDTNSNKIKAEFELKSNQNNKYIFELTKSQDLNLNKSFQFLGLKPDSIVKKEKKGKTEIDLKENIEKGIEQLLKENPNASQRELQDLISNNLSSWINNPNIYSIFKSKDNSKFEFEFGSFDKNLYLNKNKFEFNLNSLQEKAKRNQNIFDQLPKKIINLKGINNPEKALEYIKSQIKDLSKNKLIFNKNFKFSSTDSLLKNIQIFRPQKGNPNNLDLANSIKLGLEGINLPGFEKLKIVNVVPNSNLPNIKDLSSINLGTIKINGKTDEEIASQLFNNLNFELGKYNLNLQDYFKDLDFNSFLEKFRTNKLSEFKLEPSNFLTNGVLNFKVDNSALDSTFGKGFQFDSNSSNIESSDSKLWIVPIVLISIISLGIGGIFFYRRKIKRYNS